Protein 5OVK (pdb70)

Organism: Mycolicibacterium smegmatis (strain ATCC 700084 / mc(2)155) (NCBI:txid246196)

Nearest PDB structures (foldseek):
  5ovk-assembly1_C  TM=1.004E+00  e=2.118E-50  Mycolicibacterium smegmatis MC2 155
  5ovj-assembly1_A  TM=9.998E-01  e=2.330E-46  Mycolicibacterium smegmatis MC2 155
  5ovl-assembly1_C  TM=9.998E-01  e=2.240E-45  Mycolicibacterium smegmatis MC2 155
  5ovl-assembly1_B  TM=1.000E+00  e=1.387E-44  Mycolicibacterium smegmatis MC2 155
  1uzn-assembly1_B-2  TM=9.972E-01  e=1.022E-41  Mycobacterium tuberculosis H37Rv

Solvent-accessible surface area: 30027 Å² total; per-residue (Å²): 128,104,48,19,112,43,88,96,60,50,27,1,0,2,0,2,17,0,26,150,53,40,0,30,14,0,0,87,7,0,40,65,37,36,14,88,12,0,0,5,22,168,46,90,30,47,20,160,86,14,66,20,3,88,6,49,8,48,65,42,75,11,3,42,98,0,7,111,66,0,71,157,102,14,26,37,6,38,0,0,0,9,27,23,40,51,66,67,63,17,105,2,65,181,0,72,62,120,84,0,62,68,0,7,44,20,3,0,2,1,8,3,11,1,0,40,17,1,0,123,12,2,64,154,121,156,36,0,7,0,1,0,9,3,15,9,0,0,12,16,0,30,23,42,20,3,0,40,0,0,0,10,0,0,2,5,0,0,1,3,1,2,0,41,18,8,6,116,5,34,0,8,0,3,2,0,6,11,16,61,10,53,38,131,160,34,127,82,83,81,147,191,102,60,58,31,18,54,85,53,0,6,15,97,82,59,0,54,15,58,25,0,0,1,0,0,3,11,1,1,10,57,7,1,47,2,1,2,2,1,10,0,26,2,3,0,0,4,8,5,0,25,132,94,50,17,114,44,86,99,58,51,25,1,0,1,0,2,20,0,40,171,33,36,0,34,10,0,0,82,6,0,34,63,38,35,17,89,10,0,0,4,23,165,53,90,25,35,20,96,136,27,55,26,2,96,6,50,9,51,66,39,76,11,2,54,101,0,3,107,65,0,36,133,108,17,25,36,3,38,0,0,0,8,24,24,39,56,62,81,74,17,99,2,58,177,3,74,62,120,87,0,61,68,0,6,42,20,3,0,2,1,7,3,10,2,0,34,13,1,0,110,17,2,59,159,116,150,33,0,6,1,1,0,9,4,15,10,0,0,9,16,0,34,22,41,14,3,0,36,0,0,0,11,1,0,2,7,0,0,0,3,1,2,0,35,15,4,6,113,8,33,0,7,0,2,2,0,6,7,15,81,27,98,138,76,78,110,69,0,8,15,95,81,60,0,54,15,62,23,0,1,1,0,0,3,11,1,1,11,56,6,1,46,2,1,2,2,3,10,0,25,2,2,1,0,5,7,6,0,28,125,98,46,18,112,48,89,94,60,51,27,1,0,1,0,2,20,0,30,180,52,51,0,25,12,0,0,86,7,0,36,63,38,36,14,88,10,0,0,4,24,171,53,89,25,35,31,86,148,23,53,24,2,93,6,54,10,49,64,37,74,15,2,59,101,0,6,122,72,0,62,133,106,18,24,20,5,36,0,0,0,8,25,23,41,54,63,74,55,20,95,2,70,176,3,77,61,121,81,0,62,66,0,6,43,19,2,0,2,1,6,2,8,2,0,23,22,0,0,92,10,2,55,161,121,152,32,0,13,0,1,0,10,3,15,9,0,0,8,16,0,28,16,52,14,3,0,37,0,0,0,10,0,0,2,7,0,0,0,3,1,2,0,34,15,5,6,113,10,27,0,5,0,4,2,0,7,10,15,109,34,147,117,116,86,4,6,15,92,80,66,0,54,20,61,24,0,1,1,0,0,3,13,2,4,14,63,8,1,39,1,1,2,2,3,11,0,26,2,4,1,0,6,8,6,0,26,131,88,52,16,105,45,86,95,61,51,27,1,0,1,0,2,18,0,23,150,36,16,0,24,13,0,0,85,5,0,36,62,38,36,13,94,13,0,0,4,23,171,46,87,28,30,32,158,84,24,59,22,1,110,6,52,10,48,60,39,56,9,2,73,150,2,4,100,78,0,39,126,102,16,26,43,5,44,0,0,0,8,26,24,38,46,64,82,68,20,105,2,72,186,2,76,61,119,84,0,61,69,0,6,44,18,3,0,2,1,8,2,11,2,0,43,52,2,0,128,33,2,50,166,141,150,30,0,12,1,1,0,8,4,13,9,0,0,9,14,0,36,22,48,14,3,0,30,0,0,0,10,1,0,2,5,0,0,0,3,2,2,0,36,18,4,6,113,10,27,0,5,0,3,2,0,6,9,13,85,2,60,78,123,143,124,103,71,5,4,15,80,83,54,0,44,0,52,24,0,1,1,0,0,3,11,1,2,12,59,8,1,40,2,1,2,1,2,10,0,26,1,4,0,0,3,8,5,0,26

Foldseek 3Di:
DDDDFPDWDAFLEEQEVLQDFLNVLLQVLSVVVPHQYEYEDQPPDHDPVHHYAHAQLLDLVRLLVRQVVSCVVHRGGAEYEYPFFDADFAAPVPQDPVRQVVRQSGQAVSLVSNVVSSVVVCLVVLGHEREHEAALCLQQPDGRGPRNNVRRVNLLVVQQVCCVVRLVSQYAYEYEHEYAEDDPVLVPDDVVVNQVSLVLALQSDHHYSNLSSVVSSCSVTPNNSPPHSYYHYRYNCNNPDD/DDDDFDDWDAFLEEQEVCAAQLNVLLQVLSVVVPHQYEYEDQPPAHPDPHHYAHAQLLDLVRLLVRQVVSCVVPRGGAEYELEWFDADFAAPVPDDPVRLVVRLSRQAVSLVSNVVSSVVCCLVVLGHEREYEAALCLQQPDGRGPRRNVRRVNLLVVQQVCCVVRLVSHHAYEYEHEYAEVSPLVLALQSDHHYSNLSSVVSSCSVTPNNSPPHSYYHYHYNCNNPDD/DDDDFDDWDAFLEEQEVCADFLNVLLQVLSVVSPHQYEYEDQPPFHPDPHHYAHAQLLDLVRLLVRQVVSCVVPRGGAEYELPFFDADFAAPVPQDPCRLVVRLSGQAVSLVSNVVSSCVVCLVVLGHEREYEAALCLQQPDRRGPSNNVRRVNLLVVQQVCCVPRLVSHYAYEYEHEYAEPDPLALQGDHHYSNLSSVVSSCSVTPNNSPPHSYYHYHYNCNNPDD/DDPDFPDWDAFLEEQEVCQDFLNVLLQVLSVVSPHQYEYEDCPPDHPPVHHYQHAQLLDLVRLLVRQVVSCVVHRGGAEYEYPFFDADFAAPVPQDPVRLVVRLSGLAVSLVSNCVSRVPVCLVVLGHEREYEAALCLQQPDGRGPRRNVRRVNLLVVQQVCCVVRLVSQYAYEYEHEYAEDRPDAVLAQQGDHHYSNLSSVVSSCSVTPNNSPPHSYYHYHYNCNNPDD

CATH classification: 3.40.50.720

B-factor: mean 21.88, std 10.19, range [10.42, 88.3]

GO terms:
  GO:0018454 acetoacetyl-CoA reductase activity (F, EXP)

InterPro domains:
  IPR002347 Short-chain dehydrogenase/reductase SDR [PF13561] (32-251)
  IPR002347 Short-chain dehydrogenase/reductase SDR [PR00080] (88-99)
  IPR002347 Short-chain dehydrogenase/reductase SDR [PR00080] (141-149)
  IPR002347 Short-chain dehydrogenase/reductase SDR [PR00080] (161-180)
  IPR002347 Short-chain dehydrogenase/reductase SDR [PR00081] (25-42)
  IPR002347 Short-chain dehydrogenase/reductase SDR [PR00081] (88-99)
  IPR002347 Short-chain dehydrogenase/reductase SDR [PR00081] (135-151)
  IPR002347 Short-chain dehydrogenase/reductase SDR [PR00081] (161-180)
  IPR002347 Short-chain dehydrogenase/reductase SDR [PR00081] (182-199)
  IPR002347 Short-chain dehydrogenase/reductase SDR [PR00081] (215-235)
  IPR020904 Short-chain dehydrogenase/reductase, conserved site [PS00061] (148-176)
  IPR036291 NAD(P)-binding domain superfamily [SSF51735] (24-253)
  IPR050259 Short-chain dehydrogenases/reductases [PTHR42879] (23-252)
  IPR053419 Mycobacterial FAS-II 3-oxoacyl-ACP reductase [NF040605] (23-255)
  IPR057326 Ketoreductase domain [SM00822] (24-197)

Secondary structure (DSSP, 8-state):
---SSPPP---EEEEET-SSHHHHHHHHHHHHHT-EEEEEESSS---TTSEEEE--TT-HHHHHHHHHHHHHHHSS-SEEEE---------GGG--HHHHHHHHIIIIIHHHHHHHHHHHHHHHHT-EEEEEE--HHHHH--TT-HHHHHHHHHHHHHHHHHHHHHGGGTEEEEEEEE-SB--HHHHHS-HHHHHHHHTT-TT-S-B-HHHHHHHHHHHHSTT-TT--S-EEEESTTTT---/---SSPPP---EEEEET-SSHHHHHHHHHHHHHT-EEEEEESSS--STT-EEEE--TT-HHHHHHHHHHHHHHHSS-SEEEE-------B-GGG--HHHHHHHIIIIIIHHHHHHHHHHHHHHHHT-EEEEEE--THHHH--TTBHHHHHHHHHHHHHHHHHHHHHGGGTEEEEEEEE-SB---GGG-TT-S-B-HHHHHHHHHHHHSTT-TT--S-EEEESTTTT---/---SSPPP---EEEEET-SSHHHHHHHHHHHHHT-EEEEEESSS---TT-EEEE--TT-HHHHHHHHHHHHHHHSS-SEEEE-------B-GGG--HHHHHHHIIIIIIHHHHHHHHHHHHHHHHT-EEEEEE--THHHH--TTBHHHHHHHHHHHHHHHHHHHHHGGGTEEEEEEEE-SB--TT-TTSS-B-HHHHHHHHHHHTSTT-TT--S-EEEESTTTT---/---SSPPP---EEEEET-SSHHHHHHHHHHHHHT-EEEEEESSS---TTSEEEE--TT-HHHHHHHHHHHHHHHSS-SEEEE---------GGG--HHHHHHHIIIIIIHHHHHHHHHHHHHHHHT-EEEEEE--HHHHH--TT-HHHHHHHHHHHHHHHHHHHHHGGGTEEEEEEEE-SBGGG--TT-TTSS-B-HHHHHHHHHHHTSTT-TT--S-EEEESTTTT---

Radius of gyration: 26.43 Å; Cα contacts (8 Å, |Δi|>4): 2703; chains: 4; bounding box: 52×71×69 Å

Structure (mmCIF, N/CA/C/O backbone):
data_5OVK
#
_entry.id   5OVK
#
_cell.length_a   59.190
_cell.length_b   69.350
_cell.length_c   106.940
_cell.angle_alpha   90.00
_cell.angle_beta   91.85
_cell.angle_gamma   90.00
#
_symmetry.space_group_name_H-M   'P 1 21 1'
#
loop_
_entity.id
_entity.type
_entity.pdbx_description
1 polymer '3-oxoacyl-[acyl-carrier-protein] reductase FabG'
2 non-polymer 'NADPH DIHYDRO-NICOTINAMIDE-ADENINE-DINUCLEOTIDE PHOSPHATE'
3 water water
#
loop_
_atom_site.group_PDB
_atom_site.id
_atom_site.type_symbol
_atom_site.label_atom_id
_atom_site.label_alt_id
_atom_site.label_comp_id
_atom_site.label_asym_id
_atom_site.label_entity_id
_atom_site.label_seq_id
_atom_site.pdbx_PDB_ins_code
_atom_site.Cartn_x
_atom_site.Cartn_y
_atom_site.Cartn_z
_atom_site.occupancy
_atom_site.B_iso_or_equiv
_atom_site.auth_seq_id
_atom_site.auth_comp_id
_atom_site.auth_asym_id
_atom_site.auth_atom_id
_atom_site.pdbx_PDB_model_num
ATOM 1 N N . ALA A 1 15 ? -3.953 4.141 37.959 1.00 52.74 14 ALA A N 1
ATOM 2 C CA . ALA A 1 15 ? -2.749 4.625 37.289 1.00 50.29 14 ALA A CA 1
ATOM 3 C C . ALA A 1 15 ? -1.564 3.701 37.552 1.00 47.54 14 ALA A C 1
ATOM 4 O O . ALA A 1 15 ? -1.265 3.374 38.700 1.00 48.26 14 ALA A O 1
ATOM 6 N N . THR A 1 16 ? -0.889 3.273 36.489 1.00 43.69 15 THR A N 1
ATOM 7 C CA . THR A 1 16 ? 0.292 2.442 36.664 1.00 40.82 15 THR A CA 1
ATOM 8 C C . THR A 1 16 ? 1.447 3.290 37.186 1.00 36.14 15 THR A C 1
ATOM 9 O O . THR A 1 16 ? 1.627 4.442 36.781 1.00 35.04 15 THR A O 1
ATOM 13 N N . ALA A 1 17 ? 2.224 2.715 38.107 1.00 32.26 16 ALA A N 1
ATOM 14 C CA . ALA A 1 17 ? 3.305 3.455 38.749 1.00 29.68 16 ALA A CA 1
ATOM 15 C C . ALA A 1 17 ? 4.537 3.561 37.860 1.00 26.18 16 ALA A C 1
ATOM 16 O O . ALA A 1 17 ? 5.201 4.604 37.836 1.00 26.20 16 ALA A O 1
ATOM 18 N N . GLY A 1 18 ? 4.862 2.502 37.126 1.00 22.66 17 GLY A N 1
ATOM 19 C CA . GLY A 1 18 ? 6.127 2.406 36.433 1.00 21.40 17 GLY A CA 1
ATOM 20 C C . GLY A 1 18 ? 6.078 2.902 35.001 1.00 22.06 17 GLY A C 1
ATOM 21 O O . GLY A 1 18 ? 5.115 3.525 34.548 1.00 22.27 17 GLY A O 1
ATOM 22 N N . ARG A 1 19 ? 7.153 2.613 34.281 1.00 20.95 18 ARG A N 1
ATOM 23 C CA . ARG A 1 19 ? 7.247 3.010 32.889 1.00 20.48 18 ARG A CA 1
ATOM 24 C C . ARG A 1 19 ? 6.021 2.498 32.132 1.00 19.82 18 ARG A C 1
ATOM 25 O O . ARG A 1 19 ? 5.666 1.316 32.265 1.00 20.31 18 ARG A O 1
ATOM 33 N N . PRO A 1 20 ? 5.327 3.352 31.381 1.00 18.43 19 PRO A N 1
ATOM 34 C CA . PRO A 1 20 ? 4.139 2.896 30.649 1.00 18.79 19 PRO A CA 1
ATOM 35 C C . PRO A 1 20 ? 4.468 1.743 29.718 1.00 17.29 19 PRO A C 1
ATOM 36 O O . PRO A 1 20 ? 5.590 1.612 29.225 1.00 19.34 19 PRO A O 1
ATOM 40 N N . ALA A 1 21 ? 3.460 0.904 29.470 1.00 17.60 20 ALA A N 1
ATOM 41 C CA . ALA A 1 21 ? 3.631 -0.222 28.558 1.00 16.52 20 ALA A CA 1
ATOM 42 C C . ALA A 1 21 ? 4.167 0.249 27.215 1.00 15.85 20 ALA A C 1
ATOM 43 O O . ALA A 1 21 ? 3.660 1.207 26.619 1.00 16.38 20 ALA A O 1
ATOM 45 N N . PHE A 1 22 ? 5.201 -0.435 26.735 1.00 16.66 21 PHE A N 1
ATOM 46 C CA . PHE A 1 22 ? 5.818 -0.045 25.478 1.00 15.90 21 PHE A CA 1
ATOM 47 C C . PHE A 1 22 ? 4.883 -0.285 24.294 1.00 16.82 21 PHE A C 1
ATOM 48 O O . PHE A 1 22 ? 4.212 -1.321 24.209 1.00 17.24 21 PHE A O 1
ATOM 56 N N . VAL A 1 23 ? 4.862 0.675 23.366 1.00 18.02 22 VAL A N 1
ATOM 57 C CA . VAL A 1 23 ? 4.159 0.556 22.091 1.00 17.67 22 VAL A CA 1
ATOM 58 C C . VAL A 1 23 ? 5.187 0.660 20.972 1.00 16.94 22 VAL A C 1
ATOM 59 O O . VAL A 1 23 ? 5.941 1.636 20.911 1.00 19.23 22 VAL A O 1
ATOM 63 N N . SER A 1 24 ? 5.201 -0.328 20.078 1.00 15.64 23 SER A N 1
ATOM 64 C CA . SER A 1 24 ? 6.158 -0.352 18.973 1.00 15.08 23 SER A CA 1
ATOM 65 C C . SER A 1 24 ? 5.678 0.575 17.864 1.00 16.38 23 SER A C 1
ATOM 66 O O . SER A 1 24 ? 4.665 0.304 17.214 1.00 19.38 23 SER A O 1
ATOM 69 N N . ARG A 1 25 ? 6.404 1.669 17.641 1.00 15.46 24 ARG A N 1
ATOM 70 C CA . ARG A 1 25 ? 6.002 2.665 16.663 1.00 15.66 24 ARG A CA 1
ATOM 71 C C . ARG A 1 25 ? 6.728 2.461 15.339 1.00 16.86 24 ARG A C 1
ATOM 72 O O . ARG A 1 25 ? 7.869 1.993 15.297 1.00 16.62 24 ARG A O 1
ATOM 80 N N . SER A 1 26 ? 6.064 2.848 14.256 1.00 16.01 25 SER A N 1
ATOM 81 C CA . SER A 1 26 ? 6.729 2.960 12.967 1.00 15.93 25 SER A CA 1
ATOM 82 C C . SER A 1 26 ? 7.552 4.242 12.958 1.00 16.87 25 SER A C 1
ATOM 83 O O . SER A 1 26 ? 6.994 5.340 13.039 1.00 14.56 25 SER A O 1
ATOM 86 N N . VAL A 1 27 ? 8.876 4.097 12.869 1.00 15.06 26 VAL A N 1
ATOM 87 C CA . VAL A 1 27 ? 9.822 5.201 12.961 1.00 14.81 26 VAL A CA 1
ATOM 88 C C . VAL A 1 27 ? 10.514 5.380 11.620 1.00 13.67 26 VAL A C 1
ATOM 89 O O . VAL A 1 27 ? 10.897 4.398 10.975 1.00 17.22 26 VAL A O 1
ATOM 93 N N . LEU A 1 28 ? 10.715 6.635 11.222 1.00 14.12 27 LEU A N 1
ATOM 94 C CA . LEU A 1 28 ? 11.606 6.974 10.113 1.00 16.38 27 LEU A CA 1
ATOM 95 C C . LEU A 1 28 ? 12.631 7.979 10.616 1.00 14.30 27 LEU A C 1
ATOM 96 O O . LEU A 1 28 ? 12.258 9.052 11.108 1.00 14.80 27 LEU A O 1
ATOM 101 N N . VAL A 1 29 ? 13.916 7.653 10.467 1.00 14.23 28 VAL A N 1
ATOM 102 C CA . VAL A 1 29 ? 15.009 8.561 10.810 1.00 13.54 28 VAL A CA 1
ATOM 103 C C . VAL A 1 29 ? 15.640 9.034 9.506 1.00 14.01 28 VAL A C 1
ATOM 104 O O . VAL A 1 29 ? 16.326 8.258 8.826 1.00 15.26 28 VAL A O 1
ATOM 108 N N . THR A 1 30 ? 15.411 10.296 9.138 1.00 13.94 29 THR A N 1
ATOM 109 C CA . THR A 1 30 ? 16.139 10.849 8.005 1.00 13.49 29 THR A CA 1
ATOM 110 C C . THR A 1 30 ? 17.577 11.117 8.423 1.00 16.01 29 THR A C 1
ATOM 111 O O . THR A 1 30 ? 17.856 11.478 9.568 1.00 17.78 29 THR A O 1
ATOM 115 N N . GLY A 1 31 ? 18.500 10.941 7.488 1.00 17.12 30 GLY A N 1
ATOM 116 C CA . GLY A 1 31 ? 19.894 10.955 7.885 1.00 19.51 30 GLY A CA 1
ATOM 117 C C . GLY A 1 31 ? 20.211 9.876 8.894 1.00 20.86 30 GLY A C 1
ATOM 118 O O . GLY A 1 31 ? 21.080 10.063 9.753 1.00 21.92 30 GLY A O 1
ATOM 119 N N . GLY A 1 32 ? 19.513 8.748 8.824 1.00 17.38 31 GLY A N 1
ATOM 120 C CA . GLY A 1 32 ? 19.658 7.688 9.797 1.00 16.85 31 GLY A CA 1
ATOM 121 C C . GLY A 1 32 ? 20.629 6.604 9.390 1.00 20.12 31 GLY A C 1
ATOM 122 O O . GLY A 1 32 ? 20.740 5.593 10.097 1.00 19.52 31 GLY A O 1
ATOM 123 N N . ASN A 1 33 ? 21.329 6.772 8.272 1.00 19.70 32 ASN A N 1
ATOM 124 C CA . ASN A 1 33 ? 22.179 5.721 7.730 1.00 18.61 32 ASN A CA 1
ATOM 125 C C . ASN A 1 33 ? 23.626 5.798 8.201 1.00 19.86 32 ASN A C 1
ATOM 126 O O . ASN A 1 33 ? 24.384 4.853 7.966 1.00 24.54 32 ASN A O 1
ATOM 131 N N . ARG A 1 34 ? 24.029 6.878 8.867 1.00 18.20 33 ARG A N 1
ATOM 132 C CA . ARG A 1 34 ? 25.390 6.970 9.374 1.00 20.77 33 ARG A CA 1
ATOM 133 C C . ARG A 1 34 ? 25.436 7.935 10.551 1.00 22.22 33 ARG A C 1
ATOM 134 O O . ARG A 1 34 ? 24.501 8.706 10.784 1.00 19.73 33 ARG A O 1
ATOM 142 N N . GLY A 1 35 ? 26.526 7.848 11.316 1.00 21.07 34 GLY A N 1
ATOM 143 C CA . GLY A 1 35 ? 26.834 8.852 12.323 1.00 21.44 34 GLY A CA 1
ATOM 144 C C . GLY A 1 35 ? 25.810 8.928 13.441 1.00 17.94 34 GLY A C 1
ATOM 145 O O . GLY A 1 35 ? 25.312 7.911 13.938 1.00 19.74 34 GLY A O 1
ATOM 146 N N . ILE A 1 36 ? 25.495 10.164 13.846 1.00 19.48 35 ILE A N 1
ATOM 147 C CA . ILE A 1 36 ? 24.558 10.378 14.948 1.00 17.35 35 ILE A CA 1
ATOM 148 C C . ILE A 1 36 ? 23.183 9.814 14.609 1.00 19.13 35 ILE A C 1
ATOM 149 O O . ILE A 1 36 ? 22.524 9.194 15.454 1.00 16.84 35 ILE A O 1
ATOM 154 N N . GLY A 1 37 ? 22.729 10.014 13.368 1.00 17.51 36 GLY A N 1
ATOM 155 C CA . GLY A 1 37 ? 21.436 9.486 12.971 1.00 16.11 36 GLY A CA 1
ATOM 156 C C . GLY A 1 37 ? 21.368 7.974 13.043 1.00 12.83 36 GLY A C 1
ATOM 157 O O . GLY A 1 37 ? 20.322 7.413 13.398 1.00 14.76 36 GLY A O 1
ATOM 158 N N . LEU A 1 38 ? 22.475 7.302 12.729 1.00 14.51 37 LEU A N 1
ATOM 159 C CA . LEU A 1 38 ? 22.526 5.852 12.865 1.00 14.54 37 LEU A CA 1
ATOM 160 C C . LEU A 1 38 ? 22.437 5.438 14.329 1.00 17.05 37 LEU A C 1
ATOM 161 O O . LEU A 1 38 ? 21.775 4.446 14.664 1.00 16.34 37 LEU A O 1
ATOM 166 N N . ALA A 1 39 ? 23.102 6.181 15.217 1.00 15.66 38 ALA A N 1
ATOM 167 C CA . ALA A 1 39 ? 22.967 5.888 16.639 1.00 15.70 38 ALA A CA 1
ATOM 168 C C . ALA A 1 39 ? 21.530 6.091 17.100 1.00 15.23 38 ALA A C 1
ATOM 169 O O . ALA A 1 39 ? 21.008 5.294 17.884 1.00 14.13 38 ALA A O 1
ATOM 171 N N . ILE A 1 40 ? 20.879 7.161 16.637 1.00 13.38 39 ILE A N 1
ATOM 172 C CA . ILE A 1 40 ? 19.464 7.365 16.945 1.00 14.22 39 ILE A CA 1
ATOM 173 C C . ILE A 1 40 ? 18.641 6.175 16.471 1.00 14.83 39 ILE A C 1
ATOM 174 O O . ILE A 1 40 ? 17.840 5.602 17.224 1.00 15.71 39 ILE A O 1
ATOM 179 N N . ALA A 1 41 ? 18.829 5.780 15.211 1.00 14.63 40 ALA A N 1
ATOM 180 C CA . ALA A 1 41 ? 18.039 4.683 14.666 1.00 13.05 40 ALA A CA 1
ATOM 181 C C . ALA A 1 41 ? 18.275 3.389 15.436 1.00 13.98 40 ALA A C 1
ATOM 182 O O . ALA A 1 41 ? 17.319 2.674 15.754 1.00 14.25 40 ALA A O 1
ATOM 184 N N . ARG A 1 42 ? 19.541 3.080 15.748 1.00 13.28 41 ARG A N 1
ATOM 185 C CA . ARG A 1 42 ? 19.847 1.858 16.479 1.00 13.82 41 ARG A CA 1
ATOM 186 C C . ARG A 1 42 ? 19.279 1.885 17.888 1.00 14.37 41 ARG A C 1
ATOM 187 O O . ARG A 1 42 ? 18.852 0.844 18.396 1.00 16.63 41 ARG A O 1
ATOM 195 N N . ARG A 1 43 ? 19.256 3.051 18.529 1.00 14.32 42 ARG A N 1
ATOM 196 C CA . ARG A 1 43 ? 18.648 3.122 19.851 1.00 13.50 42 ARG A CA 1
ATOM 197 C C . ARG A 1 43 ? 17.154 2.845 19.769 1.00 13.37 42 ARG A C 1
ATOM 198 O O . ARG A 1 43 ? 16.621 2.057 20.554 1.00 14.02 42 ARG A O 1
ATOM 206 N N . LEU A 1 44 ? 16.466 3.465 18.807 1.00 14.44 43 LEU A N 1
ATOM 207 C CA . LEU A 1 44 ? 15.022 3.274 18.693 1.00 13.06 43 LEU A CA 1
ATOM 208 C C . LEU A 1 44 ? 14.678 1.832 18.345 1.00 15.21 43 LEU A C 1
ATOM 209 O O . LEU A 1 44 ? 13.663 1.304 18.809 1.00 14.26 43 LEU A O 1
ATOM 214 N N . ALA A 1 45 ? 15.510 1.180 17.526 1.00 15.66 44 ALA A N 1
ATOM 215 C CA . ALA A 1 45 ? 15.302 -0.235 17.230 1.00 14.23 44 ALA A CA 1
ATOM 216 C C . ALA A 1 45 ? 15.505 -1.089 18.476 1.00 14.23 44 ALA A C 1
ATOM 217 O O . ALA A 1 45 ? 14.711 -2.000 18.751 1.00 16.18 44 ALA A O 1
ATOM 219 N N . ALA A 1 46 ? 16.570 -0.812 19.237 1.00 13.75 45 ALA A N 1
ATOM 220 C CA . ALA A 1 46 ? 16.796 -1.540 20.481 1.00 15.25 45 ALA A CA 1
ATOM 221 C C . ALA A 1 46 ? 15.655 -1.316 21.467 1.00 14.80 45 ALA A C 1
ATOM 222 O O . ALA A 1 46 ? 15.316 -2.223 22.238 1.00 17.37 45 ALA A O 1
ATOM 224 N N . ASP A 1 47 ? 15.031 -0.131 21.427 1.00 14.00 46 ASP A N 1
ATOM 225 C CA . ASP A 1 47 ? 13.867 0.158 22.264 1.00 16.10 46 ASP A CA 1
ATOM 226 C C . ASP A 1 47 ? 12.679 -0.734 21.930 1.00 16.16 46 ASP A C 1
ATOM 227 O O . ASP A 1 47 ? 11.792 -0.903 22.779 1.00 18.61 46 ASP A O 1
ATOM 232 N N . GLY A 1 48 ? 12.627 -1.283 20.718 1.00 14.38 47 GLY A N 1
ATOM 233 C CA . GLY A 1 48 ? 11.509 -2.100 20.276 1.00 14.54 47 GLY A CA 1
ATOM 234 C C . GLY A 1 48 ? 10.697 -1.519 19.132 1.00 13.34 47 GLY A C 1
ATOM 235 O O . GLY A 1 48 ? 9.697 -2.131 18.739 1.00 16.66 47 GLY A O 1
ATOM 236 N N . HIS A 1 49 ? 11.057 -0.359 18.590 1.00 12.94 48 HIS A N 1
ATOM 237 C CA . HIS A 1 49 ? 10.306 0.232 17.500 1.00 15.28 48 HIS A CA 1
ATOM 238 C C . HIS A 1 49 ? 10.667 -0.443 16.178 1.00 15.39 48 HIS A C 1
ATOM 239 O O . HIS A 1 49 ? 11.664 -1.162 16.067 1.00 16.75 48 HIS A O 1
ATOM 246 N N . LYS A 1 50 ? 9.825 -0.209 15.170 1.00 13.77 49 LYS A N 1
ATOM 247 C CA . LYS A 1 50 ? 10.107 -0.629 13.804 1.00 14.69 49 LYS A CA 1
ATOM 248 C C . LYS A 1 50 ? 10.770 0.564 13.132 1.00 16.07 49 LYS A C 1
ATOM 249 O O . LYS A 1 50 ? 10.134 1.602 12.933 1.00 18.14 49 LYS A O 1
ATOM 255 N N . VAL A 1 51 ? 12.052 0.443 12.806 1.00 15.69 50 VAL A N 1
ATOM 256 C CA . VAL A 1 51 ? 12.852 1.611 12.449 1.00 15.01 50 VAL A CA 1
ATOM 257 C C . VAL A 1 51 ? 13.273 1.528 10.989 1.00 15.41 50 VAL A C 1
ATOM 258 O O . VAL A 1 51 ? 13.869 0.531 10.559 1.00 17.88 50 VAL A O 1
ATOM 262 N N . ALA A 1 52 ? 12.950 2.575 10.235 1.00 14.57 51 ALA A N 1
ATOM 263 C CA . ALA A 1 52 ? 13.424 2.764 8.876 1.00 15.24 51 ALA A CA 1
ATOM 264 C C . ALA A 1 52 ? 14.329 3.988 8.843 1.00 15.89 51 ALA A C 1
ATOM 265 O O . ALA A 1 52 ? 14.152 4.925 9.629 1.00 14.73 51 ALA A O 1
ATOM 267 N N . VAL A 1 53 ? 15.311 3.971 7.939 1.00 15.51 52 VAL A N 1
ATOM 268 C CA . VAL A 1 53 ? 16.223 5.097 7.760 1.00 15.11 52 VAL A CA 1
ATOM 269 C C . VAL A 1 53 ? 16.278 5.476 6.288 1.00 16.92 52 VAL A C 1
ATOM 270 O O . VAL A 1 53 ? 16.046 4.646 5.403 1.00 17.86 52 VAL A O 1
ATOM 274 N N . THR A 1 54 ? 16.580 6.743 6.027 1.00 15.77 53 THR A N 1
ATOM 275 C CA . THR A 1 54 ? 16.831 7.170 4.661 1.00 16.66 53 THR A CA 1
ATOM 276 C C . THR A 1 54 ? 18.305 6.988 4.332 1.00 20.38 53 THR A C 1
ATOM 277 O O . THR A 1 54 ? 19.162 6.907 5.214 1.00 21.67 53 THR A O 1
ATOM 281 N N . HIS A 1 55 ? 18.587 6.923 3.039 1.00 20.36 54 HIS A N 1
ATOM 282 C CA . HIS A 1 55 ? 19.941 7.031 2.515 1.00 22.50 54 HIS A CA 1
ATOM 283 C C . HIS A 1 55 ? 19.830 7.642 1.129 1.00 23.70 54 HIS A C 1
ATOM 284 O O . HIS A 1 55 ? 18.745 7.727 0.557 1.00 24.13 54 HIS A O 1
ATOM 291 N N . ARG A 1 56 ? 20.962 8.060 0.573 1.00 24.68 55 ARG A N 1
ATOM 292 C CA . ARG A 1 56 ? 20.954 8.694 -0.738 1.00 27.43 55 ARG A CA 1
ATOM 293 C C . ARG A 1 56 ? 21.633 7.849 -1.812 1.00 29.59 55 ARG A C 1
ATOM 294 O O . ARG A 1 56 ? 22.194 8.385 -2.769 1.00 32.11 55 ARG A O 1
ATOM 302 N N . GLY A 1 57 ? 21.573 6.527 -1.677 1.00 27.98 56 GLY A N 1
ATOM 303 C CA . GLY A 1 57 ? 22.095 5.611 -2.673 1.00 31.03 56 GLY A CA 1
ATOM 304 C C . GLY A 1 57 ? 23.176 4.681 -2.166 1.00 27.64 56 GLY A C 1
ATOM 305 O O . GLY A 1 57 ? 23.431 3.649 -2.802 1.00 29.18 56 GLY A O 1
ATOM 306 N N . SER A 1 58 ? 23.831 5.009 -1.051 1.00 27.73 57 SER A N 1
ATOM 307 C CA . SER A 1 58 ? 24.877 4.130 -0.542 1.00 29.66 57 SER A CA 1
ATOM 308 C C . SER A 1 58 ? 24.320 2.896 0.153 1.00 32.95 57 SER A C 1
ATOM 309 O O . SER A 1 58 ? 25.081 1.959 0.413 1.00 33.98 57 SER A O 1
ATOM 312 N N . GLY A 1 59 ? 23.034 2.873 0.464 1.00 32.43 58 GLY A N 1
ATOM 313 C CA . GLY A 1 59 ? 22.390 1.653 0.894 1.00 32.41 58 GLY A CA 1
ATOM 314 C C . GLY A 1 59 ? 21.978 1.700 2.359 1.00 31.31 58 GLY A C 1
ATOM 315 O O . GLY A 1 59 ? 22.453 2.516 3.153 1.00 29.32 58 GLY A O 1
ATOM 316 N N . ALA A 1 60 ? 21.083 0.796 2.707 1.00 32.15 59 ALA A N 1
ATOM 317 C CA . ALA A 1 60 ? 20.631 0.686 4.077 1.00 27.90 59 ALA A CA 1
ATOM 318 C C . ALA A 1 60 ? 21.713 0.023 4.929 1.00 26.19 59 ALA A C 1
ATOM 319 O O . ALA A 1 60 ? 22.505 -0.774 4.428 1.00 24.06 59 ALA A O 1
ATOM 321 N N . PRO A 1 61 ? 21.780 0.344 6.218 1.00 24.65 60 PRO A N 1
ATOM 322 C CA . PRO A 1 61 ? 22.641 -0.438 7.111 1.00 26.13 60 PRO A CA 1
ATOM 323 C C . PRO A 1 61 ? 22.133 -1.871 7.160 1.00 24.02 60 PRO A C 1
ATOM 324 O O . PRO A 1 61 ? 20.949 -2.130 6.932 1.00 25.02 60 PRO A O 1
ATOM 328 N N . ASP A 1 62 ? 23.044 -2.810 7.440 1.00 24.76 61 ASP A N 1
ATOM 329 C CA . ASP A 1 62 ? 22.664 -4.222 7.423 1.00 24.12 61 ASP A CA 1
ATOM 330 C C . ASP A 1 62 ? 21.504 -4.512 8.364 1.00 23.50 61 ASP A C 1
ATOM 331 O O . ASP A 1 62 ? 20.684 -5.393 8.083 1.00 22.85 61 ASP A O 1
ATOM 336 N N . ASP A 1 63 ? 21.418 -3.791 9.477 1.00 20.96 62 ASP A N 1
ATOM 337 C CA . ASP A 1 63 ? 20.459 -4.102 10.522 1.00 20.20 62 ASP A CA 1
ATOM 338 C C . ASP A 1 63 ? 19.169 -3.296 10.450 1.00 21.25 62 ASP A C 1
ATOM 339 O O . ASP A 1 63 ? 18.296 -3.490 11.295 1.00 18.96 62 ASP A O 1
ATOM 344 N N . LEU A 1 64 ? 19.011 -2.409 9.464 1.00 21.29 63 LEU A N 1
ATOM 345 C CA . LEU A 1 64 ? 17.881 -1.492 9.443 1.00 19.28 63 LEU A CA 1
ATOM 346 C C . LEU A 1 64 ? 17.284 -1.398 8.045 1.00 18.12 63 LEU A C 1
ATOM 347 O O . LEU A 1 64 ? 18.018 -1.353 7.055 1.00 24.95 63 LEU A O 1
ATOM 352 N N . PHE A 1 65 ? 15.953 -1.362 7.972 1.00 21.38 64 PHE A N 1
ATOM 353 C CA . PHE A 1 65 ? 15.275 -1.127 6.700 1.00 20.58 64 PHE A CA 1
ATOM 354 C C . PHE A 1 65 ? 15.595 0.272 6.191 1.00 19.89 64 PHE A C 1
ATOM 355 O O . PHE A 1 65 ? 15.520 1.248 6.939 1.00 18.44 64 PHE A O 1
ATOM 363 N N . GLY A 1 66 ? 15.946 0.376 4.915 1.00 21.29 65 GLY A N 1
ATOM 364 C CA . GLY A 1 66 ? 16.332 1.648 4.340 1.00 21.37 65 GLY A CA 1
ATOM 365 C C . GLY A 1 66 ? 15.524 1.987 3.105 1.00 21.00 65 GLY A C 1
ATOM 366 O O . GLY A 1 66 ? 15.088 1.110 2.358 1.00 23.06 65 GLY A O 1
ATOM 367 N N . VAL A 1 67 ? 15.329 3.287 2.908 1.00 20.56 66 VAL A N 1
ATOM 368 C CA . VAL A 1 67 ? 14.650 3.826 1.738 1.00 20.19 66 VAL A CA 1
ATOM 369 C C . VAL A 1 67 ? 15.499 4.961 1.188 1.00 21.71 66 VAL A C 1
ATOM 370 O O . VAL A 1 67 ? 15.957 5.824 1.947 1.00 21.41 66 VAL A O 1
ATOM 374 N N . GLN A 1 68 ? 15.712 4.968 -0.126 1.00 23.71 67 GLN A N 1
ATOM 375 C CA . GLN A 1 68 ? 16.476 6.051 -0.728 1.00 23.97 67 GLN A CA 1
ATOM 376 C C . GLN A 1 68 ? 15.637 7.324 -0.755 1.00 23.68 67 GLN A C 1
ATOM 377 O O . GLN A 1 68 ? 14.509 7.328 -1.259 1.00 27.49 67 GLN A O 1
ATOM 383 N N . CYS A 1 69 ? 16.181 8.408 -0.205 1.00 21.97 68 CYS A N 1
ATOM 384 C CA . CYS A 1 69 ? 15.410 9.643 -0.117 1.00 20.56 68 CYS A CA 1
ATOM 385 C C . CYS A 1 69 ? 16.355 10.816 0.064 1.00 23.32 68 CYS A C 1
ATOM 386 O O . CYS A 1 69 ? 17.112 10.855 1.038 1.00 25.73 68 CYS A O 1
ATOM 389 N N . ASP A 1 70 ? 16.287 11.780 -0.851 1.00 20.85 69 ASP A N 1
ATOM 390 C CA . ASP A 1 70 ? 16.944 13.071 -0.703 1.00 19.92 69 ASP A CA 1
ATOM 391 C C . ASP A 1 70 ? 15.893 14.057 -0.208 1.00 20.71 69 ASP A C 1
ATOM 392 O O . ASP A 1 70 ? 14.904 14.314 -0.907 1.00 20.17 69 ASP A O 1
ATOM 397 N N . VAL A 1 71 ? 16.111 14.616 0.990 1.00 19.02 70 VAL A N 1
ATOM 398 C CA . VAL A 1 71 ? 15.090 15.451 1.630 1.00 17.91 70 VAL A CA 1
ATOM 399 C C . VAL A 1 71 ? 14.932 16.814 0.981 1.00 17.74 70 VAL A C 1
ATOM 400 O O . VAL A 1 71 ? 14.078 17.597 1.422 1.00 19.08 70 VAL A O 1
ATOM 404 N N . THR A 1 72 ? 15.725 17.132 -0.043 1.00 18.13 71 THR A N 1
ATOM 405 C CA . THR A 1 72 ? 15.494 18.329 -0.843 1.00 19.09 71 THR A CA 1
ATOM 406 C C . THR A 1 72 ? 14.511 18.095 -1.979 1.00 21.41 71 THR A C 1
ATOM 407 O O . THR A 1 72 ? 14.174 19.044 -2.693 1.00 23.73 71 THR A O 1
ATOM 411 N N . ASP A 1 73 ? 14.029 16.864 -2.144 1.00 21.06 72 ASP A N 1
ATOM 412 C CA . ASP A 1 73 ? 13.173 16.479 -3.261 1.00 22.36 72 ASP A CA 1
ATOM 413 C C . ASP A 1 73 ? 11.836 16.029 -2.680 1.00 24.20 72 ASP A C 1
ATOM 414 O O . ASP A 1 73 ? 11.735 14.931 -2.118 1.00 24.22 72 ASP A O 1
ATOM 419 N N . SER A 1 74 ? 10.811 16.880 -2.819 1.00 24.46 73 SER A N 1
ATOM 420 C CA . SER A 1 74 ? 9.497 16.580 -2.255 1.00 24.78 73 SER A CA 1
ATOM 421 C C . SER A 1 74 ? 8.922 15.286 -2.820 1.00 27.00 73 SER A C 1
ATOM 422 O O . SER A 1 74 ? 8.237 14.542 -2.106 1.00 26.48 73 SER A O 1
ATOM 425 N N . ALA A 1 75 ? 9.180 15.005 -4.099 1.00 25.68 74 ALA A N 1
ATOM 426 C CA . ALA A 1 75 ? 8.684 13.768 -4.698 1.00 28.96 74 ALA A CA 1
ATOM 427 C C . ALA A 1 75 ? 9.357 12.550 -4.079 1.00 26.90 74 ALA A C 1
ATOM 428 O O . ALA A 1 75 ? 8.702 11.529 -3.830 1.00 26.96 74 ALA A O 1
ATOM 430 N N . ALA A 1 76 ? 10.666 12.638 -3.824 1.00 25.07 75 ALA A N 1
ATOM 431 C CA . ALA A 1 76 ? 11.368 11.528 -3.190 1.00 25.10 75 ALA A CA 1
ATOM 432 C C . ALA A 1 76 ? 10.902 11.329 -1.752 1.00 24.38 75 ALA A C 1
ATOM 433 O O . ALA A 1 76 ? 10.817 10.190 -1.277 1.00 25.26 75 ALA A O 1
ATOM 435 N N . VAL A 1 77 ? 10.593 12.420 -1.045 1.00 22.68 76 VAL A N 1
ATOM 436 C CA . VAL A 1 77 ? 10.056 12.293 0.311 1.00 20.05 76 VAL A CA 1
ATOM 437 C C . VAL A 1 77 ? 8.734 11.536 0.289 1.00 20.48 76 VAL A C 1
ATOM 438 O O . VAL A 1 77 ? 8.499 10.642 1.112 1.00 22.55 76 VAL A O 1
ATOM 442 N N . ASP A 1 78 ? 7.865 11.859 -0.677 1.00 23.52 77 ASP A N 1
ATOM 443 C CA . ASP A 1 78 ? 6.564 11.202 -0.764 1.00 28.89 77 ASP A CA 1
ATOM 444 C C . ASP A 1 78 ? 6.718 9.714 -1.052 1.00 30.93 77 ASP A C 1
ATOM 445 O O . ASP A 1 78 ? 6.071 8.878 -0.412 1.00 29.21 77 ASP A O 1
ATOM 450 N N . ARG A 1 79 ? 7.573 9.367 -2.021 1.00 31.71 78 ARG A N 1
ATOM 451 C CA . ARG A 1 79 ? 7.815 7.961 -2.335 1.00 31.67 78 ARG A CA 1
ATOM 452 C C . ARG A 1 79 ? 8.392 7.214 -1.139 1.00 27.99 78 ARG A C 1
ATOM 453 O O . ARG A 1 79 ? 8.013 6.068 -0.869 1.00 27.73 78 ARG A O 1
ATOM 461 N N . ALA A 1 80 ? 9.306 7.847 -0.402 1.00 25.89 79 ALA A N 1
ATOM 462 C CA . ALA A 1 80 ? 9.940 7.158 0.718 1.00 23.46 79 ALA A CA 1
ATOM 463 C C . ALA A 1 80 ? 8.944 6.856 1.831 1.00 26.27 79 ALA A C 1
ATOM 464 O O . ALA A 1 80 ? 8.975 5.765 2.416 1.00 25.22 79 ALA A O 1
ATOM 466 N N . PHE A 1 81 ? 8.051 7.803 2.140 1.00 21.97 80 PHE A N 1
ATOM 467 C CA . PHE A 1 81 ? 7.018 7.543 3.139 1.00 21.10 80 PHE A CA 1
ATOM 468 C C . PHE A 1 81 ? 6.096 6.412 2.699 1.00 23.57 80 PHE A C 1
ATOM 469 O O . PHE A 1 81 ? 5.644 5.616 3.531 1.00 23.35 80 PHE A O 1
ATOM 477 N N . LYS A 1 82 ? 5.809 6.323 1.397 1.00 26.58 81 LYS A N 1
ATOM 478 C CA . LYS A 1 82 ? 4.992 5.221 0.894 1.00 26.07 81 LYS A CA 1
ATOM 479 C C . LYS A 1 82 ? 5.716 3.887 1.039 1.00 27.34 81 LYS A C 1
ATOM 480 O O . LYS A 1 82 ? 5.098 2.873 1.393 1.00 26.14 81 LYS A O 1
ATOM 486 N N . GLU A 1 83 ? 7.026 3.868 0.780 1.00 24.09 82 GLU A N 1
ATOM 487 C CA . GLU A 1 83 ? 7.785 2.628 0.935 1.00 26.92 82 GLU A CA 1
ATOM 488 C C . GLU A 1 83 ? 7.861 2.209 2.398 1.00 24.00 82 GLU A C 1
ATOM 489 O O . GLU A 1 83 ? 7.786 1.016 2.714 1.00 24.73 82 GLU A O 1
ATOM 495 N N . VAL A 1 84 ? 8.024 3.172 3.303 1.00 20.52 83 VAL A N 1
ATOM 496 C CA . VAL A 1 84 ? 8.022 2.841 4.722 1.00 18.99 83 VAL A CA 1
ATOM 497 C C . VAL A 1 84 ? 6.663 2.299 5.134 1.00 23.15 83 VAL A C 1
ATOM 498 O O . VAL A 1 84 ? 6.569 1.281 5.833 1.00 19.87 83 VAL A O 1
ATOM 502 N N . GLU A 1 85 ? 5.587 2.948 4.673 1.00 22.68 84 GLU A N 1
ATOM 503 C CA . GLU A 1 85 ? 4.242 2.520 5.043 1.00 23.15 84 GLU A CA 1
ATOM 504 C C . GLU A 1 85 ? 3.986 1.077 4.626 1.00 24.36 84 GLU A C 1
ATOM 505 O O . GLU A 1 85 ? 3.417 0.295 5.394 1.00 24.68 84 GLU A O 1
ATOM 511 N N . GLU A 1 86 ? 4.400 0.710 3.410 1.00 26.85 85 GLU A N 1
ATOM 512 C CA . GLU A 1 86 ? 4.221 -0.663 2.941 1.00 30.44 85 GLU A CA 1
ATOM 513 C C . GLU A 1 86 ? 4.980 -1.650 3.813 1.00 25.22 85 GLU A C 1
ATOM 514 O O . GLU A 1 86 ? 4.516 -2.772 4.044 1.00 28.58 85 GLU A O 1
ATOM 520 N N . HIS A 1 87 ? 6.147 -1.248 4.318 1.00 23.00 86 HIS A N 1
ATOM 521 C CA . HIS A 1 87 ? 6.999 -2.183 5.043 1.00 24.13 86 HIS A CA 1
ATOM 522 C C . HIS A 1 87 ? 6.589 -2.343 6.506 1.00 24.46 86 HIS A C 1
ATOM 523 O O . HIS A 1 87 ? 6.660 -3.451 7.051 1.00 25.01 86 HIS A O 1
ATOM 530 N N . GLN A 1 88 ? 6.166 -1.259 7.162 1.00 20.09 87 GLN A N 1
ATOM 531 C CA . GLN A 1 88 ? 5.979 -1.315 8.609 1.00 19.30 87 GLN A CA 1
ATOM 532 C C . GLN A 1 88 ? 4.811 -0.465 9.104 1.00 20.99 87 GLN A C 1
ATOM 533 O O . GLN A 1 88 ? 4.728 -0.215 10.314 1.00 22.31 87 GLN A O 1
ATOM 539 N N . GLY A 1 89 ? 3.912 -0.009 8.233 1.00 21.39 88 GLY A N 1
ATOM 540 C CA . GLY A 1 89 ? 2.843 0.874 8.636 1.00 20.72 88 GLY A CA 1
ATOM 541 C C . GLY A 1 89 ? 3.243 2.333 8.525 1.00 21.62 88 GLY A C 1
ATOM 542 O O . GLY A 1 89 ? 4.430 2.679 8.550 1.00 20.26 88 GLY A O 1
ATOM 543 N N . PRO A 1 90 ? 2.255 3.218 8.401 1.00 21.25 89 PRO A N 1
ATOM 544 C CA . PRO A 1 90 ? 2.559 4.648 8.268 1.00 18.88 89 PRO A CA 1
ATOM 545 C C . PRO A 1 90 ? 3.389 5.176 9.431 1.00 18.02 89 PRO A C 1
ATOM 546 O O . PRO A 1 90 ? 3.277 4.722 10.570 1.00 18.63 89 PRO A O 1
ATOM 550 N N . VAL A 1 91 ? 4.237 6.158 9.120 1.00 19.87 90 VAL A N 1
ATOM 551 C CA . VAL A 1 91 ? 5.168 6.683 10.111 1.00 17.93 90 VAL A CA 1
ATOM 552 C C . VAL A 1 91 ? 4.409 7.327 11.261 1.00 18.46 90 VAL A C 1
ATOM 553 O O . VAL A 1 91 ? 3.527 8.172 11.060 1.00 19.32 90 VAL A O 1
ATOM 557 N N . GLU A 1 92 ? 4.753 6.920 12.482 1.00 17.45 91 GLU A N 1
ATOM 558 C CA . GLU A 1 92 ? 4.226 7.517 13.701 1.00 18.95 91 GLU A CA 1
ATOM 559 C C . GLU A 1 92 ? 5.229 8.416 14.401 1.00 16.30 91 GLU A C 1
ATOM 560 O O . GLU A 1 92 ? 4.827 9.338 15.117 1.00 17.45 91 GLU A O 1
ATOM 566 N N . VAL A 1 93 ? 6.523 8.158 14.213 1.00 16.17 92 VAL A N 1
ATOM 567 C CA . VAL A 1 93 ? 7.603 8.917 14.830 1.00 16.15 92 VAL A CA 1
ATOM 568 C C . VAL A 1 93 ? 8.557 9.281 13.706 1.00 14.78 92 VAL A C 1
ATOM 569 O O . VAL A 1 93 ? 9.179 8.396 13.111 1.00 15.96 92 VAL A O 1
ATOM 573 N N . LEU A 1 94 ? 8.661 10.570 13.401 1.00 14.84 93 LEU A N 1
ATOM 574 C CA . LEU A 1 94 ? 9.636 11.068 12.443 1.00 12.87 93 LEU A CA 1
ATOM 575 C C . LEU A 1 94 ? 10.781 11.720 13.204 1.00 15.72 93 LEU A C 1
ATOM 576 O O . LEU A 1 94 ? 10.551 12.608 14.032 1.00 15.85 93 LEU A O 1
ATOM 581 N N . VAL A 1 95 ? 12.007 11.279 12.928 1.00 12.62 94 VAL A N 1
ATOM 582 C CA . VAL A 1 95 ? 13.212 11.930 13.433 1.00 14.22 94 VAL A CA 1
ATOM 583 C C . VAL A 1 95 ? 13.914 12.566 12.244 1.00 13.89 94 VAL A C 1
ATOM 584 O O . VAL A 1 95 ? 14.468 11.859 11.395 1.00 16.31 94 VAL A O 1
ATOM 588 N N . ALA A 1 96 ? 13.891 13.896 12.172 1.00 14.23 95 ALA A N 1
ATOM 589 C CA . ALA A 1 96 ? 14.510 14.602 11.050 1.00 12.70 95 ALA A CA 1
ATOM 590 C C . ALA A 1 96 ? 15.951 14.942 11.411 1.00 17.31 95 ALA A C 1
ATOM 591 O O . ALA A 1 96 ? 16.242 15.991 11.989 1.00 20.68 95 ALA A O 1
ATOM 593 N N . ASN A 1 97 ? 16.871 14.056 11.043 1.00 16.57 96 ASN A N 1
ATOM 594 C CA . ASN A 1 97 ? 18.286 14.243 11.332 1.00 15.78 96 ASN A CA 1
ATOM 595 C C . ASN A 1 97 ? 19.112 14.621 10.110 1.00 18.40 96 ASN A C 1
ATOM 596 O O . ASN A 1 97 ? 20.263 15.038 10.272 1.00 23.56 96 ASN A O 1
ATOM 601 N N . ALA A 1 98 ? 18.563 14.502 8.901 1.00 17.64 97 ALA A N 1
ATOM 602 C CA . ALA A 1 98 ? 19.315 14.865 7.702 1.00 17.82 97 ALA A CA 1
ATOM 603 C C . ALA A 1 98 ? 19.781 16.314 7.792 1.00 18.97 97 ALA A C 1
ATOM 604 O O . ALA A 1 98 ? 18.993 17.223 8.075 1.00 17.68 97 ALA A O 1
ATOM 606 N N . GLY A 1 99 ? 21.071 16.530 7.563 1.00 19.30 98 GLY A N 1
ATOM 607 C CA . GLY A 1 99 ? 21.625 17.855 7.746 1.00 20.04 98 GLY A CA 1
ATOM 608 C C . GLY A 1 99 ? 23.007 17.958 7.151 1.00 20.21 98 GLY A C 1
ATOM 609 O O . GLY A 1 99 ? 23.697 16.954 6.944 1.00 22.51 98 GLY A O 1
ATOM 610 N N . ILE A 1 100 ? 23.399 19.202 6.865 1.00 18.70 99 ILE A N 1
ATOM 611 C CA . ILE A 1 100 ? 24.725 19.522 6.355 1.00 18.86 99 ILE A CA 1
ATOM 612 C C . ILE A 1 100 ? 25.190 20.829 6.984 1.00 16.94 99 ILE A C 1
ATOM 613 O O . ILE A 1 100 ? 24.396 21.613 7.506 1.00 17.58 99 ILE A O 1
ATOM 618 N N . SER A 1 101 ? 26.501 21.052 6.911 1.00 19.55 100 SER A N 1
ATOM 619 C CA . SER A 1 101 ? 27.131 22.288 7.351 1.00 20.00 100 SER A CA 1
ATOM 620 C C . SER A 1 101 ? 27.907 22.893 6.193 1.00 19.20 100 SER A C 1
ATOM 621 O O . SER A 1 101 ? 28.516 22.173 5.401 1.00 22.05 100 SER A O 1
ATOM 624 N N . LYS A 1 102 ? 27.887 24.225 6.110 1.00 17.29 101 LYS A N 1
ATOM 625 C CA . LYS A 1 102 ? 28.685 24.995 5.157 1.00 20.53 101 LYS A CA 1
ATOM 626 C C . LYS A 1 102 ? 29.110 26.270 5.891 1.00 17.01 101 LYS A C 1
ATOM 627 O O . LYS A 1 102 ? 28.667 27.367 5.565 1.00 16.42 101 LYS A O 1
ATOM 633 N N . ASP A 1 103 ? 29.975 26.121 6.897 1.00 18.19 102 ASP A N 1
ATOM 634 C CA . ASP A 1 103 ? 30.335 27.257 7.742 1.00 18.32 102 ASP A CA 1
ATOM 635 C C . ASP A 1 103 ? 31.163 28.275 6.965 1.00 18.90 102 ASP A C 1
ATOM 636 O O . ASP A 1 1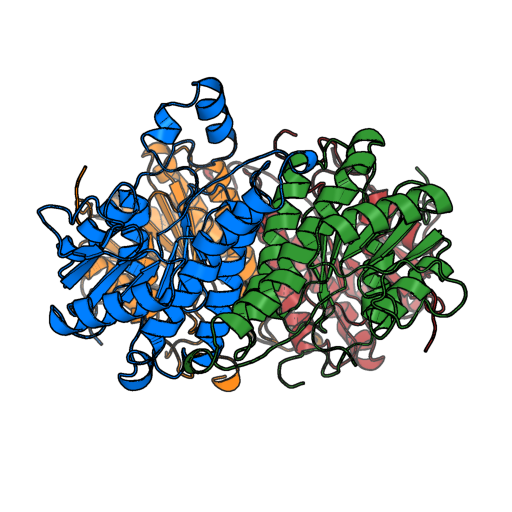03 ? 31.899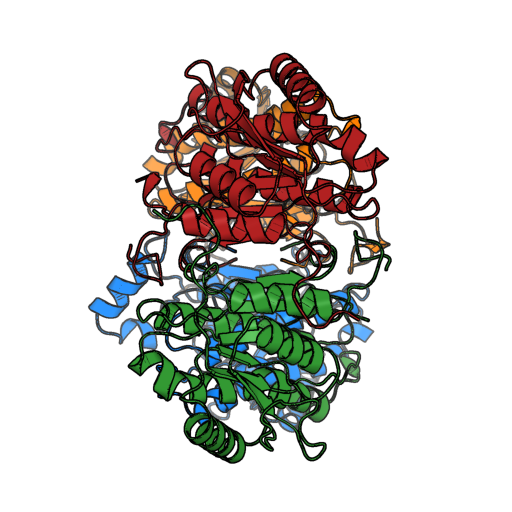 27.931 6.034 1.00 20.26 102 ASP A O 1
ATOM 641 N N . ALA A 1 104 ? 31.062 29.542 7.379 1.00 18.37 103 ALA A N 1
ATOM 642 C CA . ALA A 1 104 ? 31.885 30.611 6.819 1.00 18.99 103 ALA A CA 1
ATOM 643 C C . ALA A 1 104 ? 31.706 31.864 7.661 1.00 18.65 103 ALA A C 1
ATOM 644 O O . ALA A 1 104 ? 30.634 32.089 8.231 1.00 17.57 103 ALA A O 1
ATOM 646 N N . PHE A 1 105 ? 32.752 32.689 7.702 1.00 19.86 104 PHE A N 1
ATOM 647 C CA . PHE A 1 105 ? 32.585 34.069 8.148 1.00 19.58 104 PHE A CA 1
ATOM 648 C C . PHE A 1 105 ? 31.456 34.720 7.359 1.00 18.94 104 PHE A C 1
ATOM 649 O O . PHE A 1 105 ? 31.263 34.437 6.172 1.00 17.74 104 PHE A O 1
ATOM 657 N N . LEU A 1 106 ? 30.699 35.598 8.022 1.00 18.56 105 LEU A N 1
ATOM 658 C CA . LEU A 1 106 ? 29.537 36.195 7.366 1.00 16.29 105 LEU A CA 1
ATOM 659 C C . LEU A 1 106 ? 29.905 36.841 6.034 1.00 17.18 105 LEU A C 1
ATOM 660 O O . LEU A 1 106 ? 29.226 36.628 5.025 1.00 16.38 105 LEU A O 1
ATOM 665 N N . MET A 1 107 ? 30.993 37.615 6.005 1.00 17.09 106 MET A N 1
ATOM 666 C CA . MET A 1 107 ? 31.345 38.340 4.788 1.00 20.85 106 MET A CA 1
ATOM 667 C C . MET A 1 107 ? 31.687 37.403 3.642 1.00 20.95 106 MET A C 1
ATOM 668 O O . MET A 1 107 ? 31.578 37.801 2.477 1.00 20.92 106 MET A O 1
ATOM 673 N N . ARG A 1 108 ? 32.089 36.171 3.949 1.00 17.92 107 ARG A N 1
ATOM 674 C CA . ARG A 1 108 ? 32.493 35.195 2.946 1.00 19.99 107 ARG A CA 1
ATOM 675 C C . ARG A 1 108 ? 31.379 34.237 2.565 1.00 21.89 107 ARG A C 1
ATOM 676 O O . ARG A 1 108 ? 31.552 33.458 1.621 1.00 28.75 107 ARG A O 1
ATOM 684 N N . MET A 1 109 ? 30.249 34.269 3.265 1.00 17.06 108 MET A N 1
ATOM 685 C CA . MET A 1 109 ? 29.214 33.270 3.052 1.00 18.38 108 MET A CA 1
ATOM 686 C C . MET A 1 109 ? 28.390 33.642 1.830 1.00 20.57 108 MET A C 1
ATOM 687 O O . MET A 1 109 ? 27.750 34.696 1.804 1.00 22.00 108 MET A O 1
ATOM 692 N N . THR A 1 110 ? 28.394 32.775 0.830 1.00 19.65 109 THR A N 1
ATOM 693 C CA . THR A 1 110 ? 27.683 33.066 -0.401 1.00 19.07 109 THR A CA 1
ATOM 694 C C . THR A 1 110 ? 26.215 32.683 -0.265 1.00 17.50 109 THR A C 1
ATOM 695 O O . THR A 1 110 ? 25.824 31.927 0.629 1.00 17.79 109 THR A O 1
ATOM 699 N N . GLU A 1 111 ? 25.404 33.210 -1.188 1.00 19.38 110 GLU A N 1
ATOM 700 C CA . GLU A 1 111 ? 24.001 32.820 -1.277 1.00 18.22 110 GLU A CA 1
ATOM 701 C C . GLU A 1 111 ? 23.860 31.308 -1.350 1.00 19.17 110 GLU A C 1
ATOM 702 O O . GLU A 1 111 ? 22.995 30.722 -0.688 1.00 18.33 110 GLU A O 1
ATOM 708 N N . GLU A 1 112 ? 24.714 30.662 -2.145 1.00 21.38 111 GLU A N 1
ATOM 709 C CA . GLU A 1 112 ? 24.626 29.219 -2.336 1.00 22.54 111 GLU A CA 1
ATOM 710 C C . GLU A 1 112 ? 24.904 28.467 -1.040 1.00 20.75 111 GLU A C 1
ATOM 711 O O . GLU A 1 112 ? 24.185 27.522 -0.700 1.00 21.51 111 GLU A O 1
ATOM 717 N N . ARG A 1 113 ? 25.925 28.891 -0.287 1.00 19.01 112 ARG A N 1
ATOM 718 C CA . ARG A 1 113 ? 26.226 28.237 0.988 1.00 21.89 112 ARG A CA 1
ATOM 719 C C . ARG A 1 113 ? 25.076 28.387 1.974 1.00 18.90 112 ARG A C 1
ATOM 720 O O . ARG A 1 113 ? 24.785 27.468 2.745 1.00 18.27 112 ARG A O 1
ATOM 728 N N . PHE A 1 114 ? 24.418 29.543 1.978 1.00 15.93 113 PHE A N 1
ATOM 729 C CA . PHE A 1 114 ? 23.284 29.742 2.870 1.00 13.52 113 PHE A CA 1
ATOM 730 C C . PHE A 1 114 ? 22.099 28.884 2.441 1.00 17.14 113 PHE A C 1
ATOM 731 O O . PHE A 1 114 ? 21.530 28.140 3.248 1.00 15.25 113 PHE A O 1
ATOM 739 N N . GLU A 1 115 ? 21.737 28.946 1.162 1.00 17.20 114 GLU A N 1
ATOM 740 C CA . GLU A 1 115 ? 20.519 28.286 0.712 1.00 15.37 114 GLU A CA 1
ATOM 741 C C . GLU A 1 115 ? 20.638 26.772 0.767 1.00 16.10 114 GLU A C 1
ATOM 742 O O . GLU A 1 115 ? 19.642 26.085 1.029 1.00 17.02 114 GLU A O 1
ATOM 748 N N . GLU A 1 116 ? 21.831 26.231 0.517 1.00 16.69 115 GLU A N 1
ATOM 749 C CA . GLU A 1 116 ? 21.992 24.780 0.561 1.00 17.59 115 GLU A CA 1
ATOM 750 C C . GLU A 1 116 ? 21.753 24.262 1.967 1.00 16.65 115 GLU A C 1
ATOM 751 O O . GLU A 1 116 ? 21.079 23.242 2.160 1.00 17.45 115 GLU A O 1
ATOM 757 N N . VAL A 1 117 ? 22.297 24.960 2.965 1.00 14.66 116 VAL A N 1
ATOM 758 C CA . VAL A 1 117 ? 22.083 24.566 4.352 1.00 13.75 116 VAL A CA 1
ATOM 759 C C . VAL A 1 117 ? 20.619 24.718 4.735 1.00 15.71 116 VAL A C 1
ATOM 760 O O . VAL A 1 117 ? 20.042 23.836 5.372 1.00 15.14 116 VAL A O 1
ATOM 764 N N . ILE A 1 118 ? 19.986 25.826 4.338 1.00 15.33 117 ILE A N 1
ATOM 765 C CA . ILE A 1 118 ? 18.560 26.001 4.616 1.00 14.59 117 ILE A CA 1
ATOM 766 C C . ILE A 1 118 ? 17.740 24.895 3.962 1.00 16.44 117 ILE A C 1
ATOM 767 O O . ILE A 1 118 ? 16.836 24.318 4.585 1.00 16.63 117 ILE A O 1
ATOM 772 N N . ASN A 1 119 ? 18.036 24.580 2.697 1.00 14.14 118 ASN A N 1
ATOM 773 C CA . ASN A 1 119 ? 17.174 23.668 1.950 1.00 15.41 118 ASN A CA 1
ATOM 774 C C . ASN A 1 119 ? 17.184 22.263 2.540 1.00 16.35 118 ASN A C 1
ATOM 775 O O . ASN A 1 119 ? 16.145 21.591 2.567 1.00 17.14 118 ASN A O 1
ATOM 780 N N . THR A 1 120 ? 18.348 21.791 2.981 1.00 15.76 119 THR A N 1
ATOM 781 C CA . THR A 1 120 ? 18.419 20.469 3.591 1.00 16.04 119 THR A CA 1
ATOM 782 C C . THR A 1 120 ? 17.927 20.502 5.027 1.00 17.38 119 THR A C 1
ATOM 783 O O . THR A 1 120 ? 17.070 19.701 5.417 1.00 17.04 119 THR A O 1
ATOM 787 N N . ASN A 1 121 ? 18.451 21.435 5.825 1.00 14.08 120 ASN A N 1
ATOM 788 C CA . ASN A 1 121 ? 18.278 21.347 7.271 1.00 15.06 120 ASN A CA 1
ATOM 789 C C . ASN A 1 121 ? 16.924 21.858 7.726 1.00 17.40 120 ASN A C 1
ATOM 790 O O . ASN A 1 121 ? 16.375 21.358 8.716 1.00 19.09 120 ASN A O 1
ATOM 795 N N . LEU A 1 122 ? 16.398 22.886 7.065 1.00 14.51 121 LEU A N 1
ATOM 796 C CA . LEU A 1 122 ? 15.137 23.484 7.475 1.00 15.53 121 LEU A CA 1
ATOM 797 C C . LEU A 1 122 ? 14.001 23.055 6.556 1.00 16.31 121 LEU A C 1
ATOM 798 O O . LEU A 1 122 ? 13.042 22.416 6.997 1.00 16.11 121 LEU A O 1
ATOM 803 N N . THR A 1 123 ? 14.101 23.390 5.270 1.00 16.55 122 THR A N 1
ATOM 804 C CA . THR A 1 123 ? 13.043 23.007 4.346 1.00 15.15 122 THR A CA 1
ATOM 805 C C . THR A 1 123 ? 12.938 21.492 4.212 1.00 16.35 122 THR A C 1
ATOM 806 O O . THR A 1 123 ? 11.830 20.959 4.103 1.00 15.62 122 THR A O 1
ATOM 810 N N . GLY A 1 124 ? 14.068 20.782 4.249 1.00 16.06 123 GLY A N 1
ATOM 811 C CA . GLY A 1 124 ? 14.005 19.328 4.182 1.00 17.56 123 GLY A CA 1
ATOM 812 C C . GLY A 1 124 ? 13.281 18.732 5.373 1.00 16.73 123 GLY A C 1
ATOM 813 O O . GLY A 1 124 ? 12.565 17.730 5.246 1.00 17.63 123 GLY A O 1
ATOM 814 N N . ALA A 1 125 ? 13.476 19.325 6.554 1.00 15.36 124 ALA A N 1
ATOM 815 C CA . ALA A 1 125 ? 12.737 18.877 7.726 1.00 15.19 124 ALA A CA 1
ATOM 816 C C . ALA A 1 125 ? 11.252 19.174 7.573 1.00 17.36 124 ALA A C 1
ATOM 817 O O . ALA A 1 125 ? 10.408 18.338 7.920 1.00 16.42 124 ALA A O 1
ATOM 819 N N . PHE A 1 126 ? 10.913 20.360 7.051 1.00 13.96 125 PHE A N 1
ATOM 820 C CA . PHE A 1 126 ? 9.517 20.656 6.745 1.00 15.44 125 PHE A CA 1
ATOM 821 C C . PHE A 1 126 ? 8.921 19.632 5.782 1.00 17.46 125 PHE A C 1
ATOM 822 O O . PHE A 1 126 ? 7.798 19.153 5.984 1.00 17.44 125 PHE A O 1
ATOM 830 N N . ARG A 1 127 ? 9.630 19.322 4.692 1.00 17.76 126 ARG A N 1
ATOM 831 C CA . ARG A 1 127 ? 9.058 18.408 3.711 1.00 16.68 126 ARG A CA 1
ATOM 832 C C . ARG A 1 127 ? 8.667 17.091 4.365 1.00 16.31 126 ARG A C 1
ATOM 833 O O . ARG A 1 127 ? 7.611 16.525 4.061 1.00 17.56 126 ARG A O 1
ATOM 841 N N . CYS A 1 128 ? 9.500 16.606 5.289 1.00 16.60 127 CYS A N 1
ATOM 842 C CA . CYS A 1 128 ? 9.227 15.339 5.947 1.00 16.15 127 CYS A CA 1
ATOM 843 C C . CYS A 1 128 ? 8.118 15.470 6.984 1.00 14.96 127 CYS A C 1
ATOM 844 O O . CYS A 1 128 ? 7.251 14.593 7.079 1.00 17.47 127 CYS A O 1
ATOM 847 N N . ALA A 1 129 ? 8.121 16.552 7.767 1.00 15.74 128 ALA A N 1
ATOM 848 C CA . ALA A 1 129 ? 7.060 16.733 8.755 1.00 13.85 128 ALA A CA 1
ATOM 849 C C . ALA A 1 129 ? 5.705 16.879 8.081 1.00 15.27 128 ALA A C 1
ATOM 850 O O . ALA A 1 129 ? 4.707 16.311 8.540 1.00 18.19 128 ALA A O 1
ATOM 852 N N . GLN A 1 130 ? 5.650 17.666 7.003 1.00 15.77 129 GLN A N 1
ATOM 853 C CA . GLN A 1 130 ? 4.403 17.861 6.277 1.00 18.69 129 GLN A CA 1
ATOM 854 C C . GLN A 1 130 ? 3.869 16.530 5.757 1.00 19.89 129 GLN A C 1
ATOM 855 O O . GLN A 1 130 ? 2.681 16.221 5.908 1.00 21.58 129 GLN A O 1
ATOM 861 N N . ARG A 1 131 ? 4.743 15.714 5.157 1.00 19.12 130 ARG A N 1
ATOM 862 C CA . ARG A 1 131 ? 4.303 14.441 4.606 1.00 19.51 130 ARG A CA 1
ATOM 863 C C . ARG A 1 131 ? 3.906 13.470 5.710 1.00 19.38 130 ARG A C 1
ATOM 864 O O . ARG A 1 131 ? 2.969 12.682 5.541 1.00 21.57 130 ARG A O 1
ATOM 872 N N . ALA A 1 132 ? 4.603 13.513 6.845 1.00 17.87 131 ALA A N 1
ATOM 873 C CA . ALA A 1 132 ? 4.259 12.624 7.949 1.00 19.35 131 ALA A CA 1
ATOM 874 C C . ALA A 1 132 ? 2.907 12.978 8.550 1.00 20.19 131 ALA A C 1
ATOM 875 O O . ALA A 1 132 ? 2.174 12.084 8.993 1.00 19.04 131 ALA A O 1
ATOM 877 N N . SER A 1 133 ? 2.556 14.265 8.544 1.00 18.89 132 SER A N 1
ATOM 878 C CA . SER A 1 133 ? 1.399 14.749 9.292 1.00 20.89 132 SER A CA 1
ATOM 879 C C . SER A 1 133 ? 0.087 14.192 8.760 1.00 22.55 132 SER A C 1
ATOM 880 O O . SER A 1 133 ? -0.882 14.080 9.520 1.00 24.16 132 SER A O 1
ATOM 883 N N . ARG A 1 134 ? 0.035 13.856 7.469 1.00 23.61 133 ARG A N 1
ATOM 884 C CA . ARG A 1 134 ? -1.182 13.340 6.850 1.00 28.94 133 ARG A CA 1
ATOM 885 C C . ARG A 1 134 ? -1.795 12.213 7.677 1.00 26.08 133 ARG A C 1
ATOM 886 O O . ARG A 1 134 ? -2.933 12.312 8.151 1.00 27.18 133 ARG A O 1
ATOM 894 N N A THR A 1 135 ? -1.047 11.127 7.870 0.46 23.83 134 THR A N 1
ATOM 895 N N B THR A 1 135 ? -1.040 11.134 7.876 0.54 23.77 134 THR A N 1
ATOM 896 C CA A THR A 1 135 ? -1.598 10.001 8.614 0.46 23.63 134 THR A CA 1
ATOM 897 C CA B THR A 1 135 ? -1.584 9.999 8.608 0.54 23.60 134 THR A CA 1
ATOM 898 C C A THR A 1 135 ? -1.571 10.232 10.119 0.46 21.37 134 THR A C 1
ATOM 899 C C B THR A 1 135 ? -1.567 10.230 10.115 0.54 21.29 134 THR A C 1
ATOM 900 O O A THR A 1 135 ? -2.426 9.700 10.834 0.46 22.48 134 THR A O 1
ATOM 901 O O B THR A 1 135 ? -2.433 9.707 10.825 0.54 22.49 134 THR A O 1
ATOM 908 N N . MET A 1 136 ? -0.615 11.020 10.615 1.00 19.90 135 MET A N 1
ATOM 909 C CA . MET A 1 136 ? -0.542 11.270 12.053 1.00 19.51 135 MET A CA 1
ATOM 910 C C . MET A 1 136 ? -1.815 11.922 12.570 1.00 21.50 135 MET A C 1
ATOM 911 O O . MET A 1 136 ? -2.383 11.485 13.578 1.00 20.48 135 MET A O 1
ATOM 916 N N . GLN A 1 137 ? -2.278 12.983 11.901 1.00 21.86 136 GLN A N 1
ATOM 917 C CA . GLN A 1 137 ? -3.500 13.634 12.357 1.00 27.47 136 GLN A CA 1
ATOM 918 C C . GLN A 1 137 ? -4.692 12.688 12.276 1.00 28.20 136 GLN A C 1
ATOM 919 O O . GLN A 1 137 ? -5.534 12.657 13.183 1.00 29.29 136 GLN A O 1
ATOM 925 N N . ARG A 1 138 ? -4.776 11.902 11.201 1.00 28.02 137 ARG A N 1
ATOM 926 C CA . ARG A 1 138 ? -5.932 11.029 11.023 1.00 28.56 137 ARG A CA 1
ATOM 927 C C . ARG A 1 138 ? -5.985 9.950 12.099 1.00 27.11 137 ARG A C 1
ATOM 928 O O . ARG A 1 138 ? -7.068 9.595 12.577 1.00 29.16 137 ARG A O 1
ATOM 936 N N . LYS A 1 139 ? -4.829 9.438 12.511 1.00 24.73 138 LYS A N 1
ATOM 937 C CA . LYS A 1 139 ? -4.756 8.418 13.547 1.00 27.18 138 LYS A CA 1
ATOM 938 C C . LYS A 1 139 ? -4.663 9.002 14.949 1.00 28.58 138 LYS A C 1
ATOM 939 O O . LYS A 1 139 ? -4.658 8.243 15.924 1.00 27.95 138 LYS A O 1
ATOM 945 N N . ARG A 1 140 ? -4.608 10.326 15.068 1.00 26.79 139 ARG A N 1
ATOM 946 C CA . ARG A 1 140 ? -4.535 11.009 16.358 1.00 28.22 139 ARG A CA 1
ATOM 947 C C . ARG A 1 140 ? -3.308 10.591 17.169 1.00 22.17 139 ARG A C 1
ATOM 948 O O . ARG A 1 140 ? -3.369 10.453 18.392 1.00 22.65 139 ARG A O 1
ATOM 956 N N . PHE A 1 141 ? -2.180 10.397 16.483 1.00 18.73 140 PHE A N 1
ATOM 957 C CA . PHE A 1 141 ? -0.906 10.185 17.159 1.00 19.26 140 PHE A CA 1
ATOM 958 C C . PHE A 1 141 ? 0.220 10.595 16.233 1.00 20.04 140 PHE A C 1
ATOM 959 O O . PHE A 1 141 ? 0.277 10.145 15.087 1.00 18.83 140 PHE A O 1
ATOM 967 N N . GLY A 1 142 ? 1.143 11.394 16.742 1.00 17.62 141 GLY A N 1
ATOM 968 C CA . GLY A 1 142 ? 2.355 11.598 15.990 1.00 16.43 141 GLY A CA 1
ATOM 969 C C . GLY A 1 142 ? 3.430 12.257 16.814 1.00 15.83 141 GLY A C 1
ATOM 970 O O . GLY A 1 142 ? 3.132 13.101 17.663 1.00 16.83 141 GLY A O 1
ATOM 971 N N . ARG A 1 143 ? 4.680 11.870 16.579 1.00 14.15 142 ARG A N 1
ATOM 972 C CA A ARG A 1 143 ? 5.833 12.512 17.197 0.59 13.74 142 ARG A CA 1
ATOM 973 C CA B ARG A 1 143 ? 5.827 12.519 17.197 0.41 13.91 142 ARG A CA 1
ATOM 974 C C . ARG A 1 143 ? 6.755 12.972 16.080 1.00 14.27 142 ARG A C 1
ATOM 975 O O . ARG A 1 143 ? 7.271 12.145 15.318 1.00 16.25 142 ARG A O 1
ATOM 990 N N . ILE A 1 144 ? 6.934 14.282 15.962 1.00 13.75 143 ILE A N 1
ATOM 991 C CA . ILE A 1 144 ? 7.843 14.877 14.995 1.00 14.75 143 ILE A CA 1
ATOM 992 C C . ILE A 1 144 ? 9.019 15.407 15.807 1.00 13.93 143 ILE A C 1
ATOM 993 O O . ILE A 1 144 ? 8.847 16.293 16.650 1.00 16.05 143 ILE A O 1
ATOM 998 N N . ILE A 1 145 ? 10.201 14.850 15.586 1.00 13.99 144 ILE A N 1
ATOM 999 C CA . ILE A 1 145 ? 11.372 15.152 16.409 1.00 13.80 144 ILE A CA 1
ATOM 1000 C C . ILE A 1 145 ? 12.446 15.718 15.491 1.00 13.25 144 ILE A C 1
ATOM 1001 O O . ILE A 1 145 ? 13.030 14.991 14.676 1.00 13.70 144 ILE A O 1
ATOM 1006 N N . PHE A 1 146 ? 12.683 17.026 15.591 1.00 12.27 145 PHE A N 1
ATOM 1007 C CA . PHE A 1 146 ? 13.699 17.674 14.785 1.00 12.98 145 PHE A CA 1
ATOM 1008 C C . PHE A 1 146 ? 15.012 17.625 15.547 1.00 14.20 145 PHE A C 1
ATOM 1009 O O . PHE A 1 146 ? 15.045 17.856 16.761 1.00 15.38 145 PHE A O 1
ATOM 1017 N N . ILE A 1 147 ? 16.096 17.326 14.838 1.00 14.00 146 ILE A N 1
ATOM 1018 C CA . ILE A 1 147 ? 17.431 17.425 15.420 1.00 15.28 146 ILE A CA 1
ATOM 1019 C C . ILE A 1 147 ? 17.955 18.823 15.107 1.00 15.80 146 ILE A C 1
ATOM 1020 O O . ILE A 1 147 ? 18.296 19.138 13.958 1.00 16.08 146 ILE A O 1
ATOM 1025 N N . GLY A 1 148 ? 17.981 19.667 16.131 1.00 15.26 147 GLY A N 1
ATOM 1026 C CA . GLY A 1 148 ? 18.465 21.030 16.026 1.00 13.85 147 GLY A CA 1
ATOM 1027 C C . GLY A 1 148 ? 19.933 21.117 16.395 1.00 13.69 147 GLY A C 1
ATOM 1028 O O . GLY A 1 148 ? 20.717 20.238 16.035 1.00 14.89 147 GLY A O 1
ATOM 1029 N N . SER A 1 149 ? 20.313 22.183 17.091 1.00 14.15 148 SER A N 1
ATOM 1030 C CA . SER A 1 149 ? 21.698 22.381 17.496 1.00 12.14 148 SER A CA 1
ATOM 1031 C C . SER A 1 149 ? 21.719 23.462 18.556 1.00 11.82 148 SER A C 1
ATOM 1032 O O . SER A 1 149 ? 20.898 24.378 18.528 1.00 14.95 148 SER A O 1
ATOM 1035 N N . VAL A 1 150 ? 22.691 23.361 19.467 1.00 12.73 149 VAL A N 1
ATOM 1036 C CA . VAL A 1 150 ? 22.977 24.475 20.370 1.00 12.02 149 VAL A CA 1
ATOM 1037 C C . VAL A 1 150 ? 23.121 25.787 19.609 1.00 13.15 149 VAL A C 1
ATOM 1038 O O . VAL A 1 150 ? 22.777 26.853 20.128 1.00 13.86 149 VAL A O 1
ATOM 1042 N N . SER A 1 151 ? 23.607 25.731 18.367 1.00 12.60 150 SER A N 1
ATOM 1043 C CA . SER A 1 151 ? 23.842 26.947 17.589 1.00 12.01 150 SER A CA 1
ATOM 1044 C C . SER A 1 151 ? 22.560 27.732 17.335 1.00 12.86 150 SER A C 1
ATOM 1045 O O . SER A 1 151 ? 22.611 28.962 17.201 1.00 14.57 150 SER A O 1
ATOM 1048 N N . GLY A 1 152 ? 21.411 27.053 17.255 1.00 11.66 151 GLY A N 1
ATOM 1049 C CA . GLY A 1 152 ? 20.155 27.749 17.005 1.00 12.60 151 GLY A CA 1
ATOM 1050 C C . GLY A 1 152 ? 19.894 28.887 17.975 1.00 13.01 151 GLY A C 1
ATOM 1051 O O . GLY A 1 152 ? 19.528 29.991 17.579 1.00 13.87 151 GLY A O 1
ATOM 1052 N N . MET A 1 153 ? 20.074 28.633 19.269 1.00 13.74 152 MET A N 1
ATOM 1053 C CA . MET A 1 153 ? 19.812 29.661 20.265 1.00 14.28 152 MET A CA 1
ATOM 1054 C C . MET A 1 153 ? 21.071 30.285 20.854 1.00 12.08 152 MET A C 1
ATOM 1055 O O . MET A 1 153 ? 20.992 31.373 21.447 1.00 12.90 152 MET A O 1
ATOM 1060 N N . TRP A 1 154 ? 22.226 29.637 20.708 1.00 13.04 153 TRP A N 1
ATOM 1061 C CA . TRP A 1 154 ? 23.471 30.159 21.256 1.00 12.05 153 TRP A CA 1
ATOM 1062 C C . TRP A 1 154 ? 24.290 30.912 20.225 1.00 14.14 153 TRP A C 1
ATOM 1063 O O . TRP A 1 154 ? 25.073 31.793 20.594 1.00 14.73 153 TRP A O 1
ATOM 1074 N N . GLY A 1 155 ? 24.142 30.556 18.947 1.00 13.36 154 GLY A N 1
ATOM 1075 C CA . GLY A 1 155 ? 24.810 31.265 17.873 1.00 15.25 154 GLY A CA 1
ATOM 1076 C C . GLY A 1 155 ? 26.292 30.983 17.796 1.00 13.40 154 GLY A C 1
ATOM 1077 O O . GLY A 1 155 ? 27.104 31.843 18.136 1.00 16.39 154 GLY A O 1
ATOM 1078 N N . ILE A 1 156 ? 26.670 29.783 17.356 1.00 14.59 155 ILE A N 1
ATOM 1079 C CA . ILE A 1 156 ? 28.078 29.528 17.086 1.00 15.42 155 ILE A CA 1
ATOM 1080 C C . ILE A 1 156 ? 28.506 30.431 15.943 1.00 15.01 155 ILE A C 1
ATOM 1081 O O . ILE A 1 156 ? 27.773 30.598 14.958 1.00 16.59 155 ILE A O 1
ATOM 1086 N N . GLY A 1 157 ? 29.668 31.062 16.093 1.00 15.64 156 GLY A N 1
ATOM 1087 C CA . GLY A 1 157 ? 30.164 31.937 15.049 1.00 16.55 156 GLY A CA 1
ATOM 1088 C C . GLY A 1 157 ? 30.411 31.184 13.756 1.00 17.26 156 GLY A C 1
ATOM 1089 O O . GLY A 1 157 ? 30.617 29.966 13.745 1.00 20.38 156 GLY A O 1
ATOM 1090 N N . ASN A 1 158 ? 30.378 31.925 12.647 1.00 17.24 157 ASN A N 1
ATOM 1091 C CA . ASN A 1 158 ? 30.578 31.388 11.302 1.00 19.08 157 ASN A CA 1
ATOM 1092 C C . ASN A 1 158 ? 29.458 30.456 10.857 1.00 19.73 157 ASN A C 1
ATOM 1093 O O . ASN A 1 158 ? 29.675 29.600 9.994 1.00 22.01 157 ASN A O 1
ATOM 1098 N N . GLN A 1 159 ? 28.262 30.597 11.424 1.00 17.15 158 GLN A N 1
ATOM 1099 C CA . GLN A 1 159 ? 27.145 29.705 11.126 1.00 17.73 158 GLN A CA 1
ATOM 1100 C C . GLN A 1 159 ? 25.862 30.486 10.910 1.00 17.88 158 GLN A C 1
ATOM 1101 O O . GLN A 1 159 ? 24.793 30.099 11.391 1.00 17.46 158 GLN A O 1
ATOM 1107 N N . ALA A 1 160 ? 25.929 31.585 10.157 1.00 14.53 159 ALA A N 1
ATOM 1108 C CA . ALA A 1 160 ? 24.706 32.334 9.897 1.00 16.90 159 ALA A CA 1
ATOM 1109 C C . ALA A 1 160 ? 23.646 31.434 9.274 1.00 16.67 159 ALA A C 1
ATOM 1110 O O . ALA A 1 160 ? 22.456 31.546 9.602 1.00 14.94 159 ALA A O 1
ATOM 1112 N N . ASN A 1 161 ? 24.074 30.500 8.412 1.00 13.32 160 ASN A N 1
ATOM 1113 C CA . ASN A 1 161 ? 23.172 29.562 7.752 1.00 13.63 160 ASN A CA 1
ATOM 1114 C C . ASN A 1 161 ? 22.732 28.445 8.690 1.00 12.67 160 ASN A C 1
ATOM 1115 O O . ASN A 1 161 ? 21.532 28.199 8.843 1.00 13.81 160 ASN A O 1
ATOM 1120 N N . TYR A 1 162 ? 23.686 27.766 9.327 1.00 13.33 161 TYR A N 1
ATOM 1121 C CA . TYR A 1 162 ? 23.345 26.630 10.185 1.00 13.44 161 TYR A CA 1
ATOM 1122 C C . TYR A 1 162 ? 22.520 27.065 11.392 1.00 15.06 161 TYR A C 1
ATOM 1123 O O . TYR A 1 162 ? 21.536 26.406 11.755 1.00 14.86 161 TYR A O 1
ATOM 1132 N N . ALA A 1 163 ? 22.910 28.165 12.038 1.00 13.60 162 ALA A N 1
ATOM 1133 C CA . ALA A 1 163 ? 22.142 28.661 13.175 1.00 12.15 162 ALA A CA 1
ATOM 1134 C C . ALA A 1 163 ? 20.745 29.089 12.747 1.00 13.51 162 ALA A C 1
ATOM 1135 O O . ALA A 1 163 ? 19.772 28.858 13.475 1.00 14.64 162 ALA A O 1
ATOM 1137 N N . ALA A 1 164 ? 20.621 29.715 11.565 1.00 12.34 163 ALA A N 1
ATOM 1138 C CA . ALA A 1 164 ? 19.297 30.092 11.076 1.00 12.96 163 ALA A CA 1
ATOM 1139 C C . ALA A 1 164 ? 18.437 28.857 10.847 1.00 14.42 163 ALA A C 1
ATOM 1140 O O . ALA A 1 164 ? 17.268 28.817 11.245 1.00 13.33 163 ALA A O 1
ATOM 1142 N N . ALA A 1 165 ? 19.002 27.838 10.197 1.00 12.89 164 ALA A N 1
ATOM 1143 C CA . ALA A 1 165 ? 18.244 26.617 9.942 1.00 13.21 164 ALA A CA 1
ATOM 1144 C C . ALA A 1 165 ? 17.826 25.950 11.249 1.00 13.21 164 ALA A C 1
ATOM 1145 O O . ALA A 1 165 ? 16.669 25.539 11.415 1.00 14.67 164 ALA A O 1
ATOM 1147 N N . LYS A 1 166 ? 18.765 25.817 12.187 1.00 11.99 165 LYS A N 1
ATOM 1148 C CA . LYS A 1 166 ? 18.475 25.057 13.395 1.00 12.68 165 LYS A CA 1
ATOM 1149 C C . LYS A 1 166 ? 17.565 25.824 14.351 1.00 12.47 165 LYS A C 1
ATOM 1150 O O . LYS A 1 166 ? 16.819 25.204 15.115 1.00 15.53 165 LYS A O 1
ATOM 1156 N N . ALA A 1 167 ? 17.601 27.160 14.323 1.00 12.46 166 ALA A N 1
ATOM 1157 C CA . ALA A 1 167 ? 16.607 27.919 15.081 1.00 12.53 166 ALA A CA 1
ATOM 1158 C C . ALA A 1 167 ? 15.247 27.864 14.406 1.00 13.97 166 ALA A C 1
ATOM 1159 O O . ALA A 1 167 ? 14.214 27.861 15.086 1.00 14.32 166 ALA A O 1
ATOM 1161 N N . GLY A 1 168 ? 15.227 27.812 13.070 1.00 13.01 167 GLY A N 1
ATOM 1162 C CA . GLY A 1 168 ? 13.961 27.734 12.366 1.00 13.55 167 GLY A CA 1
ATOM 1163 C C . GLY A 1 168 ? 13.173 26.494 12.730 1.00 13.13 167 GLY A C 1
ATOM 1164 O O . GLY A 1 168 ? 11.941 26.511 12.715 1.00 14.01 167 GLY A O 1
ATOM 1165 N N . LEU A 1 169 ? 13.874 25.408 13.072 1.00 12.57 168 LEU A N 1
ATOM 1166 C CA . LEU A 1 169 ? 13.200 24.194 13.517 1.00 12.70 168 LEU A CA 1
ATOM 1167 C C . LEU A 1 169 ? 12.374 24.440 14.770 1.00 14.99 168 LEU A C 1
ATOM 1168 O O . LEU A 1 169 ? 11.317 23.824 14.952 1.00 13.82 168 LEU A O 1
ATOM 1173 N N . ILE A 1 170 ? 12.830 25.344 15.638 1.00 14.09 169 ILE A N 1
ATOM 1174 C CA . ILE A 1 170 ? 12.073 25.661 16.847 1.00 12.12 169 ILE A CA 1
ATOM 1175 C C . ILE A 1 170 ? 10.761 26.351 16.503 1.00 13.25 169 ILE A C 1
ATOM 1176 O O . ILE A 1 170 ? 9.694 25.970 16.998 1.00 14.35 169 ILE A O 1
ATOM 1181 N N . GLY A 1 171 ? 10.820 27.393 15.670 1.00 13.20 170 GLY A N 1
ATOM 1182 C CA . GLY A 1 171 ? 9.592 28.048 15.243 1.00 13.63 170 GLY A CA 1
ATOM 1183 C C . GLY A 1 171 ? 8.636 27.087 14.561 1.00 14.13 170 GLY A C 1
ATOM 1184 O O . GLY A 1 171 ? 7.440 27.051 14.869 1.00 13.81 170 GLY A O 1
ATOM 1185 N N . MET A 1 172 ? 9.158 26.269 13.645 1.00 14.43 171 MET A N 1
ATOM 1186 C CA . MET A 1 172 ? 8.311 25.288 12.972 1.00 12.52 171 MET A CA 1
ATOM 1187 C C . MET A 1 172 ? 7.703 24.290 13.955 1.00 14.33 171 MET A C 1
ATOM 1188 O O . MET A 1 172 ? 6.510 23.976 13.864 1.00 14.86 171 MET A O 1
ATOM 1193 N N . ALA A 1 173 ? 8.504 23.777 14.899 1.00 13.46 172 ALA A N 1
ATOM 1194 C CA . ALA A 1 173 ? 7.977 22.812 15.865 1.00 13.65 172 ALA A CA 1
ATOM 1195 C C . ALA A 1 173 ? 6.863 23.424 16.702 1.00 14.15 172 ALA A C 1
ATOM 1196 O O . ALA A 1 173 ? 5.878 22.755 17.031 1.00 12.99 172 ALA A O 1
ATOM 1198 N N . ARG A 1 174 ? 7.015 24.689 17.083 1.00 12.28 173 ARG A N 1
ATOM 1199 C CA . ARG A 1 174 ? 6.000 25.326 17.915 1.00 12.33 173 ARG A CA 1
ATOM 1200 C C . ARG A 1 174 ? 4.719 25.606 17.138 1.00 13.52 173 ARG A C 1
ATOM 1201 O O . ARG A 1 174 ? 3.616 25.413 17.668 1.00 15.14 173 ARG A O 1
ATOM 1209 N N . SER A 1 175 ? 4.834 26.045 15.878 1.00 12.85 174 SER A N 1
ATOM 1210 C CA . SER A 1 175 ? 3.640 26.263 15.065 1.00 14.47 174 SER A CA 1
ATOM 1211 C C . SER A 1 175 ? 2.900 24.955 14.806 1.00 14.65 174 SER A C 1
ATOM 1212 O O . SER A 1 175 ? 1.664 24.905 14.888 1.00 16.12 174 SER A O 1
ATOM 1215 N N . ILE A 1 176 ? 3.639 23.889 14.488 1.00 15.28 175 ILE A N 1
ATOM 1216 C CA . ILE A 1 176 ? 3.025 22.577 14.292 1.00 14.01 175 ILE A CA 1
ATOM 1217 C C . ILE A 1 176 ? 2.338 22.107 15.569 1.00 13.54 175 ILE A C 1
ATOM 1218 O O . ILE A 1 176 ? 1.209 21.590 15.535 1.00 16.08 175 ILE A O 1
ATOM 1223 N N . SER A 1 177 ? 3.008 22.281 16.710 1.00 14.81 176 SER A N 1
ATOM 1224 C CA . SER A 1 177 ? 2.448 21.841 17.983 1.00 13.76 176 SER A CA 1
ATOM 1225 C C . SER A 1 177 ? 1.201 22.636 18.339 1.00 15.41 176 SER A C 1
ATOM 1226 O O . SER A 1 177 ? 0.208 22.065 18.797 1.00 16.05 176 SER A O 1
ATOM 1229 N N . ARG A 1 178 ? 1.230 23.959 18.154 1.00 14.46 177 ARG A N 1
ATOM 1230 C CA . ARG A 1 178 ? 0.040 24.741 18.468 1.00 16.75 177 ARG A CA 1
ATOM 1231 C C . ARG A 1 178 ? -1.143 24.334 17.599 1.00 16.25 177 ARG A C 1
ATOM 1232 O O . ARG A 1 178 ? -2.287 24.345 18.068 1.00 15.57 177 ARG A O 1
ATOM 1240 N N . GLU A 1 179 ? -0.889 23.945 16.345 1.00 15.30 178 GLU A N 1
ATOM 1241 C CA . GLU A 1 179 ? -1.979 23.505 15.478 1.00 16.56 178 GLU A CA 1
ATOM 1242 C C . GLU A 1 179 ? -2.474 22.098 15.818 1.00 17.88 178 GLU A C 1
ATOM 1243 O O . GLU A 1 179 ? -3.685 21.859 15.858 1.00 19.22 178 GLU A O 1
ATOM 1249 N N . LEU A 1 180 ? -1.562 21.149 16.029 1.00 16.94 179 LEU A N 1
ATOM 1250 C CA . LEU A 1 180 ? -1.898 19.728 15.995 1.00 17.15 179 LEU A CA 1
ATOM 1251 C C . LEU A 1 180 ? -1.773 18.998 17.329 1.00 15.08 179 LEU A C 1
ATOM 1252 O O . LEU A 1 180 ? -2.122 17.811 17.387 1.00 17.88 179 LEU A O 1
ATOM 1257 N N . ALA A 1 181 ? -1.308 19.656 18.398 1.00 16.07 180 ALA A N 1
ATOM 1258 C CA . ALA A 1 181 ? -1.212 18.965 19.684 1.00 14.63 180 ALA A CA 1
ATOM 1259 C C . ALA A 1 181 ? -2.568 18.441 20.151 1.00 17.04 180 ALA A C 1
ATOM 1260 O O . ALA A 1 181 ? -2.636 17.374 20.775 1.00 17.98 180 ALA A O 1
ATOM 1262 N N . LYS A 1 182 ? -3.654 19.164 19.846 1.00 17.08 181 LYS A N 1
ATOM 1263 C CA . LYS A 1 182 ? -4.993 18.725 20.229 1.00 16.93 181 LYS A CA 1
ATOM 1264 C C . LYS A 1 182 ? -5.380 17.415 19.563 1.00 18.61 181 LYS A C 1
ATOM 1265 O O . LYS A 1 182 ? -6.279 16.721 20.054 1.00 19.92 181 LYS A O 1
ATOM 1271 N N . ALA A 1 183 ? -4.727 17.070 18.455 1.00 18.66 182 ALA A N 1
ATOM 1272 C CA . ALA A 1 183 ? -4.944 15.808 17.764 1.00 20.35 182 ALA A CA 1
ATOM 1273 C C . ALA A 1 183 ? -3.886 14.772 18.122 1.00 21.43 182 ALA A C 1
ATOM 1274 O O . ALA A 1 183 ? -3.744 13.773 17.413 1.00 24.68 182 ALA A O 1
ATOM 1276 N N . GLY A 1 184 ? -3.146 14.989 19.206 1.00 23.26 183 GLY A N 1
ATOM 1277 C CA . GLY A 1 184 ? -2.156 14.023 19.634 1.00 21.18 183 GLY A CA 1
ATOM 1278 C C . GLY A 1 184 ? -0.880 14.032 18.829 1.00 21.81 183 GLY A C 1
ATOM 1279 O O . GLY A 1 184 ? -0.137 13.049 18.854 1.00 20.86 183 GLY A O 1
ATOM 1280 N N . VAL A 1 185 ? -0.601 15.113 18.112 1.00 19.67 184 VAL A N 1
ATOM 1281 C CA . VAL A 1 185 ? 0.585 15.222 17.273 1.00 19.85 184 VAL A CA 1
ATOM 1282 C C . VAL A 1 185 ? 1.449 16.337 17.834 1.00 18.33 184 VAL A C 1
ATOM 1283 O O . VAL A 1 185 ? 1.030 17.501 17.851 1.00 23.75 184 VAL A O 1
ATOM 1287 N N . THR A 1 186 ? 2.649 15.987 18.287 1.00 15.26 185 THR A N 1
ATOM 1288 C CA . THR A 1 186 ? 3.559 16.961 18.865 1.00 18.10 185 THR A CA 1
ATOM 1289 C C . THR A 1 186 ? 4.807 17.086 18.011 1.00 18.43 185 THR A C 1
ATOM 1290 O O . THR A 1 186 ? 5.184 16.169 17.283 1.00 16.57 185 THR A O 1
ATOM 1294 N N . ALA A 1 187 ? 5.448 18.244 18.117 1.00 17.46 186 ALA A N 1
ATOM 1295 C CA . ALA A 1 187 ? 6.719 18.478 17.457 1.00 14.99 186 ALA A CA 1
ATOM 1296 C C . ALA A 1 187 ? 7.666 19.098 18.465 1.00 14.40 186 ALA A C 1
ATOM 1297 O O . ALA A 1 187 ? 7.319 20.082 19.134 1.00 15.45 186 ALA A O 1
ATOM 1299 N N . ASN A 1 188 ? 8.847 18.499 18.587 1.00 13.88 187 ASN A N 1
ATOM 1300 C CA . ASN A 1 188 ? 9.851 18.924 19.550 1.00 12.33 187 ASN A CA 1
ATOM 1301 C C . ASN A 1 188 ? 11.216 18.927 18.879 1.00 14.47 187 ASN A C 1
ATOM 1302 O O . ASN A 1 188 ? 11.391 18.381 17.787 1.00 16.53 187 ASN A O 1
ATOM 1307 N N . VAL A 1 189 ? 12.196 19.528 19.559 1.00 15.32 188 VAL A N 1
ATOM 1308 C CA . VAL A 1 189 ? 13.552 19.690 19.038 1.00 12.74 188 VAL A CA 1
ATOM 1309 C C . VAL A 1 189 ? 14.540 19.127 20.054 1.00 15.70 188 VAL A C 1
ATOM 1310 O O . VAL A 1 189 ? 14.487 19.481 21.234 1.00 17.10 188 VAL A O 1
ATOM 1314 N N . VAL A 1 190 ? 15.445 18.264 19.599 1.00 14.75 189 VAL A N 1
ATOM 1315 C CA . VAL A 1 190 ? 16.626 17.897 20.374 1.00 12.90 189 VAL A CA 1
ATOM 1316 C C . VAL A 1 190 ? 17.786 18.737 19.855 1.00 14.30 189 VAL A C 1
ATOM 1317 O O . VAL A 1 190 ? 18.061 18.734 18.648 1.00 15.63 189 VAL A O 1
ATOM 1321 N N . ALA A 1 191 ? 18.460 19.469 20.754 1.00 12.57 190 ALA A N 1
ATOM 1322 C CA . ALA A 1 191 ? 19.510 20.412 20.361 1.00 13.77 190 ALA A CA 1
ATOM 1323 C C . ALA A 1 191 ? 20.864 19.951 20.885 1.00 12.94 190 ALA A C 1
ATOM 1324 O O . ALA A 1 191 ? 21.273 20.333 21.989 1.00 15.62 190 ALA A O 1
ATOM 1326 N N . PRO A 1 192 ? 21.596 19.131 20.136 1.00 13.27 191 PRO A N 1
ATOM 1327 C CA . PRO A 1 192 ? 22.923 18.703 20.594 1.00 14.39 191 PRO A CA 1
ATOM 1328 C C . PRO A 1 192 ? 23.922 19.847 20.582 1.00 12.85 191 PRO A C 1
ATOM 1329 O O . PRO A 1 192 ? 23.852 20.767 19.763 1.00 14.25 191 PRO A O 1
ATOM 1333 N N . GLY A 1 193 ? 24.864 19.771 21.517 1.00 13.64 192 GLY A N 1
ATOM 1334 C CA . GLY A 1 193 ? 26.050 20.603 21.499 1.00 15.20 192 GLY A CA 1
ATOM 1335 C C . GLY A 1 193 ? 27.170 19.963 20.701 1.00 16.65 192 GLY A C 1
ATOM 1336 O O . GLY A 1 193 ? 26.948 19.496 19.578 1.00 18.45 192 GLY A O 1
ATOM 1337 N N . TYR A 1 194 ? 28.372 19.923 21.262 1.00 18.24 193 TYR A N 1
ATOM 1338 C CA . TYR A 1 194 ? 29.498 19.297 20.583 1.00 20.07 193 TYR A CA 1
ATOM 1339 C C . TYR A 1 194 ? 29.456 17.799 20.844 1.00 20.06 193 TYR A C 1
ATOM 1340 O O . TYR A 1 194 ? 29.567 17.363 21.991 1.00 20.18 193 TYR A O 1
ATOM 1349 N N . ILE A 1 195 ? 29.285 17.015 19.780 1.00 20.25 194 ILE A N 1
ATOM 1350 C CA . ILE A 1 195 ? 29.132 15.568 19.869 1.00 20.48 194 ILE A CA 1
ATOM 1351 C C . ILE A 1 195 ? 30.331 14.924 19.194 1.00 23.15 194 ILE A C 1
ATOM 1352 O O . ILE A 1 195 ? 30.716 15.328 18.090 1.00 24.20 194 ILE A O 1
ATOM 1357 N N . ASP A 1 196 ? 30.920 13.924 19.857 1.00 24.59 195 ASP A N 1
ATOM 1358 C CA . ASP A 1 196 ? 32.112 13.256 19.352 1.00 31.47 195 ASP A CA 1
ATOM 1359 C C . ASP A 1 196 ? 31.785 12.528 18.054 1.00 33.43 195 ASP A C 1
ATOM 1360 O O . ASP A 1 196 ? 30.907 11.659 18.024 1.00 33.85 195 ASP A O 1
ATOM 1365 N N . THR A 1 197 ? 32.484 12.899 16.980 1.00 35.01 196 THR A N 1
ATOM 1366 C CA . THR A 1 197 ? 32.320 12.300 15.663 1.00 38.69 196 THR A CA 1
ATOM 1367 C C . THR A 1 197 ? 33.691 12.202 15.011 1.00 43.62 196 THR A C 1
ATOM 1368 O O . THR A 1 197 ? 34.709 12.592 15.594 1.00 46.11 196 THR A O 1
ATOM 1372 N N . GLU A 1 198 ? 33.711 11.687 13.779 1.00 45.76 197 GLU A N 1
ATOM 1373 C CA . GLU A 1 198 ? 34.942 11.684 12.995 1.00 50.05 197 GLU A CA 1
ATOM 1374 C C . GLU A 1 198 ? 35.387 13.101 12.653 1.00 46.81 197 GLU A C 1
ATOM 1375 O O . GLU A 1 198 ? 36.586 13.402 12.677 1.00 47.56 197 GLU A O 1
ATOM 1381 N N . MET A 1 199 ? 34.435 13.982 12.329 1.00 45.33 198 MET A N 1
ATOM 1382 C CA . MET A 1 199 ? 34.785 15.354 11.967 1.00 47.69 198 MET A CA 1
ATOM 1383 C C . MET A 1 199 ? 35.412 16.103 13.139 1.00 46.09 198 MET A C 1
ATOM 1384 O O . MET A 1 199 ? 36.391 16.839 12.956 1.00 47.39 198 MET A O 1
ATOM 1389 N N . THR A 1 200 ? 34.868 15.929 14.349 1.00 43.41 199 THR A N 1
ATOM 1390 C CA . THR A 1 200 ? 35.406 16.648 15.502 1.00 42.83 199 THR A CA 1
ATOM 1391 C C . THR A 1 200 ? 36.773 16.108 15.912 1.00 45.52 199 THR A C 1
ATOM 1392 O O . THR A 1 200 ? 37.674 16.884 16.255 1.00 46.69 199 THR A O 1
ATOM 1396 N N . ARG A 1 201 ? 36.959 14.787 15.862 1.00 47.25 200 ARG A N 1
ATOM 1397 C CA . ARG A 1 201 ? 38.264 14.216 16.186 1.00 50.64 200 ARG A CA 1
ATOM 1398 C C . ARG A 1 201 ? 39.341 14.570 15.167 1.00 53.18 200 ARG A C 1
ATOM 1399 O O . ARG A 1 201 ? 40.525 14.359 15.450 1.00 55.67 200 ARG A O 1
ATOM 1407 N N . ALA A 1 202 ? 38.964 15.105 14.003 1.00 53.15 201 ALA A N 1
ATOM 1408 C CA . ALA A 1 202 ? 39.923 15.512 12.982 1.00 56.63 201 ALA A CA 1
ATOM 1409 C C . ALA A 1 202 ? 40.324 16.980 13.078 1.00 56.24 201 ALA A C 1
ATOM 1410 O O . ALA A 1 202 ? 41.303 17.378 12.436 1.00 57.75 201 ALA A O 1
ATOM 1412 N N . LEU A 1 203 ? 39.594 17.792 13.843 1.00 52.42 202 LEU A N 1
ATOM 1413 C CA . LEU A 1 203 ? 40.031 19.156 14.106 1.00 52.92 202 LEU A CA 1
ATOM 1414 C C . LEU A 1 203 ? 41.344 19.134 14.880 1.00 56.74 202 LEU A C 1
ATOM 1415 O O . LEU A 1 203 ? 41.659 18.168 15.581 1.00 55.44 202 LEU A O 1
ATOM 1420 N N . ASP A 1 204 ? 42.122 20.206 14.743 1.00 63.06 203 ASP A N 1
ATOM 1421 C CA . ASP A 1 204 ? 43.329 20.332 15.548 1.00 70.34 203 ASP A CA 1
ATOM 1422 C C . ASP A 1 204 ? 42.964 20.353 17.028 1.00 69.62 203 ASP A C 1
ATOM 1423 O O . ASP A 1 204 ? 41.854 20.736 17.410 1.00 65.55 203 ASP A O 1
ATOM 1428 N N . GLU A 1 205 ? 43.907 19.915 17.867 1.00 64.23 204 GLU A N 1
ATOM 1429 C CA . GLU A 1 205 ? 43.622 19.812 19.296 1.00 63.59 204 GLU A CA 1
ATOM 1430 C C . GLU A 1 205 ? 43.311 21.171 19.910 1.00 61.20 204 GLU A C 1
ATOM 1431 O O . GLU A 1 205 ? 42.539 21.251 20.873 1.00 57.64 204 GLU A O 1
ATOM 1437 N N . ARG A 1 206 ? 43.887 22.246 19.364 1.00 61.55 205 ARG A N 1
ATOM 1438 C CA . ARG A 1 206 ? 43.573 23.590 19.844 1.00 59.93 205 ARG A CA 1
ATOM 1439 C C . ARG A 1 206 ? 42.092 23.906 19.668 1.00 56.53 205 ARG A C 1
ATOM 1440 O O . ARG A 1 206 ? 41.446 24.439 20.579 1.00 54.26 205 ARG A O 1
ATOM 1448 N N . ILE A 1 207 ? 41.538 23.586 18.495 1.00 55.38 206 ILE A N 1
ATOM 1449 C CA . ILE A 1 207 ? 40.119 23.830 18.241 1.00 51.10 206 ILE A CA 1
ATOM 1450 C C . ILE A 1 207 ? 39.262 22.977 19.168 1.00 48.16 206 ILE A C 1
ATOM 1451 O O . ILE A 1 207 ? 38.288 23.459 19.765 1.00 44.50 206 ILE A O 1
ATOM 1456 N N . GLN A 1 208 ? 39.613 21.693 19.302 1.00 48.15 207 GLN A N 1
ATOM 1457 C CA . GLN A 1 208 ? 38.866 20.811 20.195 1.00 45.35 207 GLN A CA 1
ATOM 1458 C C . GLN A 1 208 ? 38.972 21.279 21.640 1.00 45.8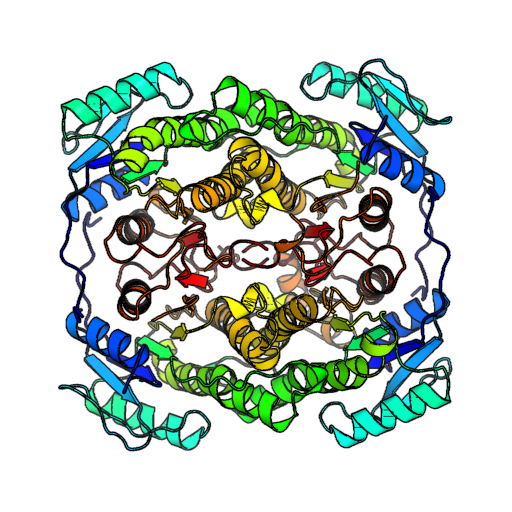0 207 GLN A C 1
ATOM 1459 O O . GLN A 1 208 ? 37.980 21.267 22.378 1.00 42.05 207 GLN A O 1
ATOM 1465 N N . ALA A 1 209 ? 40.166 21.707 22.060 1.00 49.88 208 ALA A N 1
ATOM 1466 C CA . ALA A 1 209 ? 40.331 22.217 23.418 1.00 51.08 208 ALA A CA 1
ATOM 1467 C C . ALA A 1 209 ? 39.570 23.523 23.613 1.00 50.09 208 ALA A C 1
ATOM 1468 O O . ALA A 1 209 ? 38.901 23.712 24.637 1.00 47.90 208 ALA A O 1
ATOM 1470 N N . GLY A 1 210 ? 39.655 24.433 22.637 1.00 50.60 209 GLY A N 1
ATOM 1471 C CA . GLY A 1 210 ? 38.948 25.699 22.744 1.00 49.54 209 GLY A CA 1
ATOM 1472 C C . GLY A 1 210 ? 37.449 25.538 22.902 1.00 45.50 209 GLY A C 1
ATOM 1473 O O . GLY A 1 210 ? 36.810 26.318 23.613 1.00 45.08 209 GLY A O 1
ATOM 1474 N N . ALA A 1 211 ? 36.868 24.525 22.254 1.00 41.74 210 ALA A N 1
ATOM 1475 C CA . ALA A 1 211 ? 35.430 24.307 22.375 1.00 37.35 210 ALA A CA 1
ATOM 1476 C C . ALA A 1 211 ? 35.037 23.858 23.776 1.00 34.30 210 ALA A C 1
ATOM 1477 O O . ALA A 1 211 ? 33.943 24.196 24.243 1.00 32.89 210 ALA A O 1
ATOM 1479 N N . LEU A 1 212 ? 35.899 23.095 24.457 1.00 33.05 211 LEU A N 1
ATOM 1480 C CA . LEU A 1 212 ? 35.565 22.637 25.805 1.00 29.73 211 LEU A CA 1
ATOM 1481 C C . LEU A 1 212 ? 35.445 23.798 26.786 1.00 29.58 211 LEU A C 1
ATOM 1482 O O . LEU A 1 212 ? 34.738 23.685 27.794 1.00 28.46 211 LEU A O 1
ATOM 1487 N N . ASP A 1 213 ? 36.113 24.919 26.506 1.00 31.06 212 ASP A N 1
ATOM 1488 C CA . ASP A 1 213 ? 36.027 26.076 27.392 1.00 32.34 212 ASP A CA 1
ATOM 1489 C C . ASP A 1 213 ? 34.600 26.594 27.514 1.00 28.28 212 ASP A C 1
ATOM 1490 O O . ASP A 1 213 ? 34.246 27.190 28.536 1.00 28.58 212 ASP A O 1
ATOM 1495 N N . PHE A 1 214 ? 33.768 26.379 26.498 1.00 25.09 213 PHE A N 1
ATOM 1496 C CA . PHE A 1 214 ? 32.392 26.863 26.512 1.00 24.00 213 PHE A CA 1
ATOM 1497 C C . PHE A 1 214 ? 31.399 25.842 27.057 1.00 20.74 213 PHE A C 1
ATOM 1498 O O . PHE A 1 214 ? 30.191 26.109 27.066 1.00 20.68 213 PHE A O 1
ATOM 1506 N N . ILE A 1 215 ? 31.865 24.689 27.516 1.00 19.98 214 ILE A N 1
ATOM 1507 C CA . ILE A 1 215 ? 30.974 23.604 27.909 1.00 17.71 214 ILE A CA 1
ATOM 1508 C C . ILE A 1 215 ? 31.127 23.395 29.413 1.00 17.17 214 ILE A C 1
ATOM 1509 O O . ILE A 1 215 ? 32.197 22.968 29.870 1.00 18.44 214 ILE A O 1
ATOM 1514 N N . PRO A 1 216 ? 30.103 23.683 30.220 1.00 16.26 215 PRO A N 1
ATOM 1515 C CA . PRO A 1 216 ? 30.239 23.460 31.668 1.00 16.88 215 PRO A CA 1
ATOM 1516 C C . PRO A 1 216 ? 30.640 22.039 32.026 1.00 15.28 215 PRO A C 1
ATOM 1517 O O . PRO A 1 216 ? 31.425 21.842 32.958 1.00 17.36 215 PRO A O 1
ATOM 1521 N N . ALA A 1 217 ? 30.146 21.042 31.287 1.00 14.68 216 ALA A N 1
ATOM 1522 C CA . ALA A 1 217 ? 30.504 19.655 31.582 1.00 15.25 216 ALA A CA 1
ATOM 1523 C C . ALA A 1 217 ? 31.965 19.328 31.280 1.00 17.09 216 ALA A C 1
ATOM 1524 O O . ALA A 1 217 ? 32.469 18.302 31.754 1.00 18.08 216 ALA A O 1
ATOM 1526 N N . LYS A 1 218 ? 32.650 20.162 30.491 1.00 17.54 217 LYS A N 1
ATOM 1527 C CA . LYS A 1 218 ? 34.076 19.989 30.197 1.00 19.96 217 LYS A CA 1
ATOM 1528 C C . LYS A 1 218 ? 34.363 18.665 29.493 1.00 20.29 217 LYS A C 1
ATOM 1529 O O . LYS A 1 218 ? 35.433 18.073 29.657 1.00 22.77 217 LYS A O 1
ATOM 1535 N N . ARG A 1 219 ? 33.400 18.205 28.699 1.00 18.94 218 ARG A N 1
ATOM 1536 C CA . ARG A 1 219 ? 33.577 17.038 27.857 1.00 19.49 218 ARG A CA 1
ATOM 1537 C C . ARG A 1 219 ? 32.627 17.180 26.680 1.00 18.70 218 ARG A C 1
ATOM 1538 O O . ARG A 1 219 ? 31.644 17.925 26.745 1.00 17.24 218 ARG A O 1
ATOM 1546 N N . VAL A 1 220 ? 32.944 16.471 25.595 1.00 19.90 219 VAL A N 1
ATOM 1547 C CA . VAL A 1 220 ? 32.021 16.352 24.471 1.00 22.19 219 VAL A CA 1
ATOM 1548 C C . VAL A 1 220 ? 30.949 15.318 24.799 1.00 19.17 219 VAL A C 1
ATOM 1549 O O . VAL A 1 220 ? 31.115 14.465 25.677 1.00 19.89 219 VAL A O 1
ATOM 1553 N N . GLY A 1 221 ? 29.817 15.412 24.097 1.00 18.57 220 GLY A N 1
ATOM 1554 C CA . GLY A 1 221 ? 28.776 14.412 24.228 1.00 15.11 220 GLY A CA 1
ATOM 1555 C C . GLY A 1 221 ? 28.978 13.271 23.243 1.00 16.55 220 GLY A C 1
ATOM 1556 O O . GLY A 1 221 ? 29.850 13.300 22.387 1.00 18.55 220 GLY A O 1
ATOM 1557 N N . THR A 1 222 ? 28.170 12.229 23.394 1.00 17.96 221 THR A N 1
ATOM 1558 C CA . THR A 1 222 ? 28.228 11.111 22.467 1.00 17.17 221 THR A CA 1
ATOM 1559 C C . THR A 1 222 ? 26.949 11.040 21.652 1.00 16.54 221 THR A C 1
ATOM 1560 O O . THR A 1 222 ? 25.900 11.558 22.046 1.00 17.24 221 THR A O 1
ATOM 1564 N N . ALA A 1 223 ? 27.047 10.345 20.518 1.00 15.61 222 ALA A N 1
ATOM 1565 C CA . ALA A 1 223 ? 25.879 10.123 19.681 1.00 15.60 222 ALA A CA 1
ATOM 1566 C C . ALA A 1 223 ? 24.803 9.371 20.436 1.00 16.39 222 ALA A C 1
ATOM 1567 O O . ALA A 1 223 ? 23.608 9.612 20.226 1.00 15.13 222 ALA A O 1
ATOM 1569 N N . GLU A 1 224 ? 25.207 8.475 21.337 1.00 14.40 223 GLU A N 1
ATOM 1570 C CA . GLU A 1 224 ? 24.239 7.722 22.125 1.00 14.81 223 GLU A CA 1
ATOM 1571 C C . GLU A 1 224 ? 23.528 8.589 23.152 1.00 16.34 223 GLU A C 1
ATOM 1572 O O . GLU A 1 224 ? 22.400 8.261 23.549 1.00 16.30 223 GLU A O 1
ATOM 1578 N N . GLU A 1 225 ? 24.142 9.699 23.573 1.00 14.04 224 GLU A N 1
ATOM 1579 C CA . GLU A 1 225 ? 23.435 10.619 24.456 1.00 14.08 224 GLU A CA 1
ATOM 1580 C C . GLU A 1 225 ? 22.363 11.387 23.700 1.00 14.18 224 GLU A C 1
ATOM 1581 O O . GLU A 1 225 ? 21.262 11.593 24.220 1.00 15.03 224 GLU A O 1
ATOM 1587 N N . VAL A 1 226 ? 22.661 11.791 22.459 1.00 12.54 225 VAL A N 1
ATOM 1588 C CA . VAL A 1 226 ? 21.631 12.384 21.607 1.00 12.72 225 VAL A CA 1
ATOM 1589 C C . VAL A 1 226 ? 20.487 11.395 21.415 1.00 15.34 225 VAL A C 1
ATOM 1590 O O . VAL A 1 226 ? 19.306 11.742 21.549 1.00 14.47 225 VAL A O 1
ATOM 1594 N N . ALA A 1 227 ? 20.830 10.137 21.119 1.00 14.96 226 ALA A N 1
ATOM 1595 C CA . ALA A 1 227 ? 19.813 9.116 20.895 1.00 14.97 226 ALA A CA 1
ATOM 1596 C C . ALA A 1 227 ? 18.973 8.869 22.140 1.00 15.70 226 ALA A C 1
ATOM 1597 O O . ALA A 1 227 ? 17.797 8.513 22.027 1.00 15.52 226 ALA A O 1
ATOM 1599 N N . GLY A 1 228 ? 19.562 9.021 23.331 1.00 15.14 227 GLY A N 1
ATOM 1600 C CA . GLY A 1 228 ? 18.785 8.860 24.552 1.00 15.37 227 GLY A CA 1
ATOM 1601 C C . GLY A 1 228 ? 17.683 9.895 24.686 1.00 14.67 227 GLY A C 1
ATOM 1602 O O . GLY A 1 228 ? 16.579 9.587 25.150 1.00 14.49 227 GLY A O 1
ATOM 1603 N N . ALA A 1 229 ? 17.966 11.139 24.286 1.00 13.00 228 ALA A N 1
ATOM 1604 C CA . ALA A 1 229 ? 16.935 12.170 24.312 1.00 12.17 228 ALA A CA 1
ATOM 1605 C C . ALA A 1 229 ? 15.854 11.893 23.275 1.00 14.36 228 ALA A C 1
ATOM 1606 O O . ALA A 1 229 ? 14.661 12.082 23.548 1.00 13.66 228 ALA A O 1
ATOM 1608 N N . VAL A 1 230 ? 16.253 11.448 22.078 1.00 14.67 229 VAL A N 1
ATOM 1609 C CA . VAL A 1 230 ? 15.274 11.087 21.054 1.00 13.06 229 VAL A CA 1
ATOM 1610 C C . VAL A 1 230 ? 14.421 9.919 21.525 1.00 14.12 229 VAL A C 1
ATOM 1611 O O . VAL A 1 230 ? 13.194 9.924 21.353 1.00 15.04 229 VAL A O 1
ATOM 1615 N N . SER A 1 231 ? 15.055 8.912 22.140 1.00 14.05 230 SER A N 1
ATOM 1616 C CA . SER A 1 231 ? 14.322 7.784 22.704 1.00 14.66 230 SER A CA 1
ATOM 1617 C C . SER A 1 231 ? 13.238 8.252 23.667 1.00 14.28 230 SER A C 1
ATOM 1618 O O . SER A 1 231 ? 12.101 7.766 23.627 1.00 14.16 230 SER A O 1
ATOM 1621 N N . PHE A 1 232 ? 13.583 9.192 24.553 1.00 13.81 231 PHE A N 1
ATOM 1622 C CA . PHE A 1 232 ? 12.598 9.739 25.478 1.00 13.19 231 PHE A CA 1
ATOM 1623 C C . PHE A 1 232 ? 11.445 10.403 24.729 1.00 12.11 231 PHE A C 1
ATOM 1624 O O . PHE A 1 232 ? 10.270 10.151 25.026 1.00 12.74 231 PHE A O 1
ATOM 1632 N N . LEU A 1 233 ? 11.757 11.258 23.752 1.00 14.17 232 LEU A N 1
ATOM 1633 C CA . LEU A 1 233 ? 10.696 11.961 23.039 1.00 13.15 232 LEU A CA 1
ATOM 1634 C C . LEU A 1 233 ? 9.847 11.037 22.173 1.00 16.12 232 LEU A C 1
ATOM 1635 O O . LEU A 1 233 ? 8.698 11.380 21.868 1.00 17.43 232 LEU A O 1
ATOM 1640 N N . ALA A 1 234 ? 10.365 9.861 21.791 1.00 15.20 233 ALA A N 1
ATOM 1641 C CA . ALA A 1 234 ? 9.562 8.889 21.060 1.00 14.61 233 ALA A CA 1
ATOM 1642 C C . ALA A 1 234 ? 8.751 7.974 21.967 1.00 18.46 233 ALA A C 1
ATOM 1643 O O . ALA A 1 234 ? 7.914 7.219 21.460 1.00 18.09 233 ALA A O 1
ATOM 1645 N N . SER A 1 235 ? 8.963 8.037 23.284 1.00 15.71 234 SER A N 1
ATOM 1646 C CA . SER A 1 235 ? 8.396 7.088 24.233 1.00 15.49 234 SER A CA 1
ATOM 1647 C C . SER A 1 235 ? 7.018 7.517 24.727 1.00 16.29 234 SER A C 1
ATOM 1648 O O . SER A 1 235 ? 6.539 8.623 24.465 1.00 17.74 234 SER A O 1
ATOM 1651 N N . GLU A 1 236 ? 6.396 6.619 25.497 1.00 16.49 235 GLU A N 1
ATOM 1652 C CA . GLU A 1 236 ? 5.124 6.886 26.154 1.00 17.27 235 GLU A CA 1
ATOM 1653 C C . GLU A 1 236 ? 5.250 7.859 27.325 1.00 18.38 235 GLU A C 1
ATOM 1654 O O . GLU A 1 236 ? 4.227 8.215 27.927 1.00 22.15 235 GLU A O 1
ATOM 1660 N N . ASP A 1 237 ? 6.462 8.313 27.646 1.00 14.69 236 ASP A N 1
ATOM 1661 C CA . ASP A 1 237 ? 6.691 9.292 28.700 1.00 13.96 236 ASP A CA 1
ATOM 1662 C C . ASP A 1 237 ? 6.724 10.734 28.200 1.00 14.72 236 ASP A C 1
ATOM 1663 O O . ASP A 1 237 ? 7.016 11.632 28.997 1.00 15.66 236 ASP A O 1
ATOM 1668 N N . ALA A 1 238 ? 6.438 10.987 26.915 1.00 14.01 237 ALA A N 1
ATOM 1669 C CA . ALA A 1 238 ? 6.597 12.330 26.365 1.00 14.84 237 ALA A CA 1
ATOM 1670 C C . ALA A 1 238 ? 5.334 12.853 25.691 1.00 16.01 237 ALA A C 1
ATOM 1671 O O . ALA A 1 238 ? 5.408 13.813 24.907 1.00 17.99 237 ALA A O 1
ATOM 1673 N N . SER A 1 239 ? 4.171 12.294 26.018 1.00 17.64 238 SER A N 1
ATOM 1674 C CA . SER A 1 239 ? 2.950 12.683 25.322 1.00 17.94 238 SER A CA 1
ATOM 1675 C C . SER A 1 239 ? 2.573 14.134 25.593 1.00 18.46 238 SER A C 1
ATOM 1676 O O . SER A 1 239 ? 1.945 14.779 24.743 1.00 18.44 238 SER A O 1
ATOM 1679 N N . TYR A 1 240 ? 2.918 14.656 26.769 1.00 14.90 239 TYR A N 1
ATOM 1680 C CA . TYR A 1 240 ? 2.506 15.998 27.170 1.00 14.78 239 TYR A CA 1
ATOM 1681 C C . TYR A 1 240 ? 3.599 17.036 26.959 1.00 14.51 239 TYR A C 1
ATOM 1682 O O . TYR A 1 240 ? 3.563 18.104 27.583 1.00 14.31 239 TYR A O 1
ATOM 1691 N N . ILE A 1 241 ? 4.559 16.750 26.082 1.00 13.64 240 ILE A N 1
ATOM 1692 C CA . ILE A 1 241 ? 5.661 17.653 25.771 1.00 13.16 240 ILE A CA 1
ATOM 1693 C C . ILE A 1 241 ? 5.485 18.078 24.322 1.00 13.36 240 ILE A C 1
ATOM 1694 O O . ILE A 1 241 ? 5.450 17.232 23.418 1.00 14.72 240 ILE A O 1
ATOM 1699 N N . ALA A 1 242 ? 5.376 19.382 24.093 1.00 14.05 241 ALA A N 1
ATOM 1700 C CA . ALA A 1 242 ? 5.132 19.903 22.753 1.00 14.28 241 ALA A CA 1
ATOM 1701 C C . ALA A 1 242 ? 5.844 21.240 22.616 1.00 13.87 241 ALA A C 1
ATOM 1702 O O . ALA A 1 242 ? 5.743 22.089 23.508 1.00 15.55 241 ALA A O 1
ATOM 1704 N N . GLY A 1 243 ? 6.556 21.423 21.505 1.00 13.94 242 GLY A N 1
ATOM 1705 C CA . GLY A 1 243 ? 7.286 22.654 21.257 1.00 15.35 242 GLY A CA 1
ATOM 1706 C C . GLY A 1 243 ? 8.539 22.834 22.087 1.00 16.24 242 GLY A C 1
ATOM 1707 O O . GLY A 1 243 ? 9.068 23.951 22.164 1.00 15.16 242 GLY A O 1
ATOM 1708 N N . ALA A 1 244 ? 9.027 21.779 22.724 1.00 12.62 243 ALA A N 1
ATOM 1709 C CA . ALA A 1 244 ? 10.140 21.878 23.656 1.00 12.32 243 ALA A CA 1
ATOM 1710 C C . ALA A 1 244 ? 11.461 21.765 22.922 1.00 13.77 243 ALA A C 1
ATOM 1711 O O . ALA A 1 244 ? 11.567 21.083 21.899 1.00 14.70 243 ALA A O 1
ATOM 1713 N N . VAL A 1 245 ? 12.482 22.413 23.476 1.00 12.25 244 VAL A N 1
ATOM 1714 C CA . VAL A 1 245 ? 13.867 22.198 23.078 1.00 14.08 244 VAL A CA 1
ATOM 1715 C C . VAL A 1 245 ? 14.539 21.402 24.186 1.00 15.14 244 VAL A C 1
ATOM 1716 O O . VAL A 1 245 ? 14.580 21.843 25.344 1.00 18.28 244 VAL A O 1
ATOM 1720 N N . ILE A 1 246 ? 15.062 20.232 23.845 1.00 13.63 245 ILE A N 1
ATOM 1721 C CA . ILE A 1 246 ? 15.797 19.423 24.810 1.00 14.86 245 ILE A CA 1
ATOM 1722 C C . ILE A 1 246 ? 17.279 19.579 24.481 1.00 14.69 245 ILE A C 1
ATOM 1723 O O . ILE A 1 246 ? 17.747 19.022 23.474 1.00 13.27 245 ILE A O 1
ATOM 1728 N N . PRO A 1 247 ? 18.041 20.344 25.264 1.00 13.74 246 PRO A N 1
ATOM 1729 C CA . PRO A 1 247 ? 19.465 20.552 24.960 1.00 13.37 246 PRO A CA 1
ATOM 1730 C C . PRO A 1 247 ? 20.315 19.395 25.469 1.00 16.34 246 PRO A C 1
ATOM 1731 O O . PRO A 1 247 ? 20.232 19.006 26.635 1.00 17.67 246 PRO A O 1
ATOM 1735 N N . VAL A 1 248 ? 21.116 18.823 24.574 1.00 10.61 247 VAL A N 1
ATOM 1736 C CA . VAL A 1 248 ? 22.029 17.743 24.917 1.00 13.64 247 VAL A CA 1
ATOM 1737 C C . VAL A 1 248 ? 23.426 18.276 24.640 1.00 12.98 247 VAL A C 1
ATOM 1738 O O . VAL A 1 248 ? 24.040 17.963 23.615 1.00 14.45 247 VAL A O 1
ATOM 1742 N N . ASP A 1 249 ? 23.921 19.097 25.570 1.00 12.30 248 ASP A N 1
ATOM 1743 C CA . ASP A 1 249 ? 25.075 19.940 25.284 1.00 12.90 248 ASP A CA 1
ATOM 1744 C C . ASP A 1 249 ? 25.948 20.218 26.498 1.00 13.01 248 ASP A C 1
ATOM 1745 O O . ASP A 1 249 ? 26.771 21.140 26.426 1.00 12.61 248 ASP A O 1
ATOM 1750 N N . GLY A 1 250 ? 25.784 19.498 27.613 1.00 12.08 249 GLY A N 1
ATOM 1751 C CA . GLY A 1 250 ? 26.640 19.711 28.760 1.00 12.68 249 GLY A CA 1
ATOM 1752 C C . GLY A 1 250 ? 26.498 21.074 29.390 1.00 11.62 249 GLY A C 1
ATOM 1753 O O . GLY A 1 250 ? 27.416 21.521 30.085 1.00 12.14 249 GLY A O 1
ATOM 1754 N N . GLY A 1 251 ? 25.366 21.745 29.161 1.00 13.60 250 GLY A N 1
ATOM 1755 C CA . GLY A 1 251 ? 25.123 23.078 29.659 1.00 12.63 250 GLY A CA 1
ATOM 1756 C C . GLY A 1 251 ? 25.603 24.200 28.761 1.00 13.15 250 GLY A C 1
ATOM 1757 O O . GLY A 1 251 ? 25.415 25.367 29.117 1.00 13.41 250 GLY A O 1
ATOM 1758 N N . MET A 1 252 ? 26.179 23.885 27.599 1.00 12.47 251 MET A N 1
ATOM 1759 C CA . MET A 1 252 ? 26.833 24.903 26.779 1.00 12.42 251 MET A CA 1
ATOM 1760 C C . MET A 1 252 ? 25.887 26.037 26.404 1.00 12.80 251 MET A C 1
ATOM 1761 O O . MET A 1 252 ? 26.281 27.210 26.418 1.00 14.20 251 MET A O 1
ATOM 1766 N N . GLY A 1 253 ? 24.643 25.714 26.069 1.00 12.20 252 GLY A N 1
ATOM 1767 C CA . GLY A 1 253 ? 23.745 26.713 25.524 1.00 12.74 252 GLY A CA 1
ATOM 1768 C C . GLY A 1 253 ? 22.920 27.491 26.526 1.00 14.09 252 GLY A C 1
ATOM 1769 O O . GLY A 1 253 ? 22.025 28.227 26.101 1.00 14.09 252 GLY A O 1
ATOM 1770 N N . MET A 1 254 ? 23.183 27.364 27.825 1.00 13.29 253 MET A N 1
ATOM 1771 C CA . MET A 1 254 ? 22.352 28.030 28.827 1.00 14.29 253 MET A CA 1
ATOM 1772 C C . MET A 1 254 ? 22.305 29.535 28.596 1.00 11.09 253 MET A C 1
ATOM 1773 O O . MET A 1 254 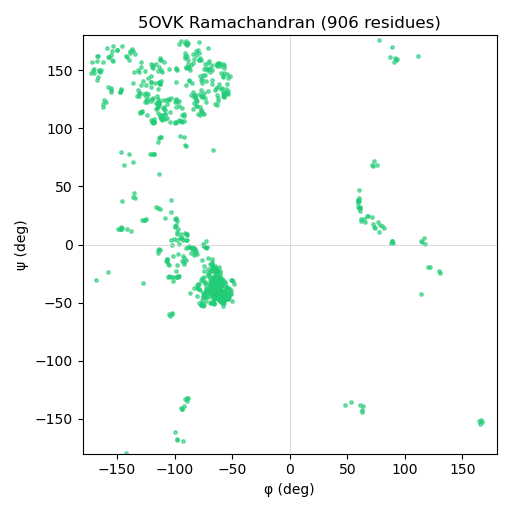? 23.339 30.196 28.492 1.00 13.78 253 MET A O 1
ATOM 1778 N N . GLY A 1 255 ? 21.098 30.080 28.526 1.00 10.48 254 GLY A N 1
ATOM 1779 C CA . GLY A 1 255 ? 20.970 31.523 28.398 1.00 12.08 254 GLY A CA 1
ATOM 1780 C C . GLY A 1 255 ? 19.561 31.905 28.004 1.00 10.89 254 GLY A C 1
ATOM 1781 O O . GLY A 1 255 ? 18.595 31.227 28.362 1.00 11.96 254 GLY A O 1
ATOM 1782 N N . HIS A 1 256 ? 19.454 33.022 27.294 1.00 12.01 255 HIS A N 1
ATOM 1783 C CA . HIS A 1 256 ? 18.144 33.503 26.875 1.00 12.15 255 HIS A CA 1
ATOM 1784 C C . HIS A 1 256 ? 18.302 34.312 25.603 1.00 13.17 255 HIS A C 1
ATOM 1785 O O . HIS A 1 256 ? 19.405 34.781 25.352 1.00 13.80 255 HIS A O 1
ATOM 1793 N N . ALA B 1 15 ? 30.450 1.114 21.153 1.00 44.53 14 ALA B N 1
ATOM 1794 C CA . ALA B 1 15 ? 29.363 1.835 21.808 1.00 40.35 14 ALA B CA 1
ATOM 1795 C C . ALA B 1 15 ? 28.107 0.971 21.921 1.00 36.67 14 ALA B C 1
ATOM 1796 O O . ALA B 1 15 ? 27.804 0.174 21.030 1.00 38.74 14 ALA B O 1
ATOM 1798 N N . THR B 1 16 ? 27.387 1.146 23.024 1.00 32.77 15 THR B N 1
ATOM 1799 C CA . THR B 1 16 ? 26.158 0.408 23.271 1.00 31.21 15 THR B CA 1
ATOM 1800 C C . THR B 1 16 ? 25.035 1.008 22.437 1.00 28.02 15 THR B C 1
ATOM 1801 O O . THR B 1 16 ? 24.866 2.230 22.405 1.00 26.37 15 THR B O 1
ATOM 1805 N N . ALA B 1 17 ? 24.272 0.151 21.754 1.00 25.68 16 ALA B N 1
ATOM 1806 C CA . ALA B 1 17 ? 23.199 0.649 20.898 1.00 25.24 16 ALA B CA 1
ATOM 1807 C C . ALA B 1 17 ? 21.963 1.064 21.693 1.00 22.82 16 ALA B C 1
ATOM 1808 O O . ALA B 1 17 ? 21.327 2.072 21.367 1.00 23.18 16 ALA B O 1
ATOM 1810 N N . GLY B 1 18 ? 21.606 0.316 22.732 1.00 20.70 17 GLY B N 1
ATOM 1811 C CA . GLY B 1 18 ? 20.341 0.494 23.417 1.00 20.55 17 GLY B CA 1
ATOM 1812 C C . GLY B 1 18 ? 20.437 1.291 24.702 1.00 19.49 17 GLY B C 1
ATOM 1813 O O . GLY B 1 18 ? 21.406 2.014 24.954 1.00 19.65 17 GLY B O 1
ATOM 1814 N N . ARG B 1 19 ? 19.413 1.142 25.536 1.00 17.86 18 ARG B N 1
ATOM 1815 C CA . ARG B 1 19 ? 19.343 1.889 26.787 1.00 17.50 18 ARG B CA 1
ATOM 1816 C C . ARG B 1 19 ? 20.587 1.596 27.626 1.00 17.88 18 ARG B C 1
ATOM 1817 O O . ARG B 1 19 ? 20.943 0.420 27.805 1.00 20.64 18 ARG B O 1
ATOM 1825 N N . PRO B 1 20 ? 21.290 2.617 28.119 1.00 18.50 19 PRO B N 1
ATOM 1826 C CA . PRO B 1 20 ? 22.517 2.373 28.890 1.00 20.74 19 PRO B CA 1
ATOM 1827 C C . PRO B 1 20 ? 22.257 1.507 30.110 1.00 19.58 19 PRO B C 1
ATOM 1828 O O . PRO B 1 20 ? 21.147 1.447 30.648 1.00 19.33 19 PRO B O 1
ATOM 1832 N N . ALA B 1 21 ? 23.313 0.828 30.546 1.00 21.36 20 ALA B N 1
ATOM 1833 C CA . ALA B 1 21 ? 23.207 -0.031 31.714 1.00 19.81 20 ALA B CA 1
ATOM 1834 C C . ALA B 1 21 ? 22.687 0.774 32.900 1.00 19.11 20 ALA B C 1
ATOM 1835 O O . ALA B 1 21 ? 23.131 1.898 33.150 1.00 19.94 20 ALA B O 1
ATOM 1837 N N . PHE B 1 22 ? 21.723 0.202 33.609 1.00 19.47 21 PHE B N 1
ATOM 1838 C CA . PHE B 1 22 ? 21.043 0.896 34.687 1.00 19.01 21 PHE B CA 1
ATOM 1839 C C . PHE B 1 22 ? 21.922 0.928 35.929 1.00 17.96 21 PHE B C 1
ATOM 1840 O O . PHE B 1 22 ? 22.616 -0.045 36.238 1.00 19.08 21 PHE B O 1
ATOM 1848 N N . VAL B 1 23 ? 21.881 2.053 36.639 1.00 15.39 22 VAL B N 1
ATOM 1849 C CA . VAL B 1 23 ? 22.545 2.215 37.927 1.00 15.97 22 VAL B CA 1
ATOM 1850 C C . VAL B 1 23 ? 21.467 2.555 38.946 1.00 15.32 22 VAL B C 1
ATOM 1851 O O . VAL B 1 23 ? 20.727 3.533 38.772 1.00 14.90 22 VAL B O 1
ATOM 1855 N N . SER B 1 24 ? 21.372 1.746 40.001 1.00 16.42 23 SER B N 1
ATOM 1856 C CA . SER B 1 24 ? 20.371 1.959 41.039 1.00 13.67 23 SER B CA 1
ATOM 1857 C C . SER B 1 24 ? 20.849 3.088 41.942 1.00 15.44 23 SER B C 1
ATOM 1858 O O . SER B 1 24 ? 21.839 2.935 42.667 1.00 20.75 23 SER B O 1
ATOM 1861 N N . ARG B 1 25 ? 20.166 4.225 41.890 1.00 15.59 24 ARG B N 1
ATOM 1862 C CA . ARG B 1 25 ? 20.617 5.423 42.586 1.00 13.29 24 ARG B CA 1
ATOM 1863 C C . ARG B 1 25 ? 19.889 5.597 43.911 1.00 14.67 24 ARG B C 1
ATOM 1864 O O . ARG B 1 25 ? 18.725 5.216 44.060 1.00 13.99 24 ARG B O 1
ATOM 1872 N N . SER B 1 26 ? 20.575 6.227 44.860 1.00 14.21 25 SER B N 1
ATOM 1873 C CA . SER B 1 26 ? 19.943 6.688 46.096 1.00 13.40 25 SER B CA 1
ATOM 1874 C C . SER B 1 26 ? 19.134 7.949 45.795 1.00 14.88 25 SER B C 1
ATOM 1875 O O . SER B 1 26 ? 19.701 8.999 45.470 1.00 15.69 25 SER B O 1
ATOM 1878 N N . VAL B 1 27 ? 17.809 7.852 45.910 1.00 13.18 26 VAL B N 1
ATOM 1879 C CA . VAL B 1 27 ? 16.889 8.909 45.502 1.00 13.04 26 VAL B CA 1
ATOM 1880 C C . VAL B 1 27 ? 16.221 9.490 46.738 1.00 13.65 26 VAL B C 1
ATOM 1881 O O . VAL B 1 27 ? 15.800 8.744 47.624 1.00 14.97 26 VAL B O 1
ATOM 1885 N N . LEU B 1 28 ? 16.090 10.817 46.784 1.00 13.43 27 LEU B N 1
ATOM 1886 C CA . LEU B 1 28 ? 15.227 11.469 47.768 1.00 14.67 27 LEU B CA 1
ATOM 1887 C C . LEU B 1 28 ? 14.248 12.379 47.039 1.00 12.65 27 LEU B C 1
ATOM 1888 O O . LEU B 1 28 ? 14.671 13.266 46.289 1.00 13.38 27 LEU B O 1
ATOM 1893 N N . VAL B 1 29 ? 12.944 12.153 47.242 1.00 12.78 28 VAL B N 1
ATOM 1894 C CA . VAL B 1 29 ? 11.891 13.002 46.677 1.00 13.36 28 VAL B CA 1
ATOM 1895 C C . VAL B 1 29 ? 11.270 13.802 47.818 1.00 13.13 28 VAL B C 1
ATOM 1896 O O . VAL B 1 29 ? 10.623 13.227 48.702 1.00 15.07 28 VAL B O 1
ATOM 1900 N N . THR B 1 30 ? 11.464 15.122 47.824 1.00 14.08 29 THR B N 1
ATOM 1901 C CA . THR B 1 30 ? 10.807 15.951 48.828 1.00 13.77 29 THR B CA 1
ATOM 1902 C C . THR B 1 30 ? 9.340 16.130 48.462 1.00 16.70 29 THR B C 1
ATOM 1903 O O . THR B 1 30 ? 8.989 16.228 47.283 1.00 18.25 29 THR B O 1
ATOM 1907 N N . GLY B 1 31 ? 8.477 16.135 49.478 1.00 18.14 30 GLY B N 1
ATOM 1908 C CA . GLY B 1 31 ? 7.045 16.144 49.232 1.00 21.96 30 GLY B CA 1
ATOM 1909 C C . GLY B 1 31 ? 6.616 14.923 48.443 1.00 23.50 30 GLY B C 1
ATOM 1910 O O . GLY B 1 31 ? 5.876 15.034 47.463 1.00 24.02 30 GLY B O 1
ATOM 1911 N N . GLY B 1 32 ? 7.086 13.750 48.855 1.00 22.59 31 GLY B N 1
ATOM 1912 C CA . GLY B 1 32 ? 6.848 12.520 48.123 1.00 22.18 31 GLY B CA 1
ATOM 1913 C C . GLY B 1 32 ? 5.714 11.654 48.629 1.00 23.78 31 GLY B C 1
ATOM 1914 O O . GLY B 1 32 ? 5.564 10.522 48.150 1.00 24.54 31 GLY B O 1
ATOM 1915 N N . ASN B 1 33 ? 4.906 12.144 49.569 1.00 23.51 32 ASN B N 1
ATOM 1916 C CA . ASN B 1 33 ? 3.857 11.355 50.203 1.00 25.72 32 ASN B CA 1
ATOM 1917 C C . ASN B 1 33 ? 2.513 11.429 49.491 1.00 26.90 32 ASN B C 1
ATOM 1918 O O . ASN B 1 33 ? 1.625 10.624 49.795 1.00 29.73 32 ASN B O 1
ATOM 1923 N N . ARG B 1 34 ? 2.323 12.371 48.571 1.00 24.00 33 ARG B N 1
ATOM 1924 C CA . ARG B 1 34 ? 1.047 12.489 47.877 1.00 24.86 33 ARG B CA 1
ATOM 1925 C C . ARG B 1 34 ? 1.260 13.251 46.580 1.00 22.99 33 ARG B C 1
ATOM 1926 O O . ARG B 1 34 ? 2.320 13.839 46.349 1.00 22.35 33 ARG B O 1
ATOM 1934 N N . GLY B 1 35 ? 0.226 13.240 45.739 1.00 23.75 34 GLY B N 1
ATOM 1935 C CA . GLY B 1 35 ? 0.208 14.084 44.555 1.00 22.95 34 GLY B CA 1
ATOM 1936 C C . GLY B 1 35 ? 1.315 13.743 43.580 1.00 20.73 34 GLY B C 1
ATOM 1937 O O . GLY B 1 35 ? 1.693 12.576 43.405 1.00 21.01 34 GLY B O 1
ATOM 1938 N N . ILE B 1 36 ? 1.844 14.785 42.930 1.00 19.53 35 ILE B N 1
ATOM 1939 C CA . ILE B 1 36 ? 2.902 14.595 41.938 1.00 18.23 35 ILE B CA 1
ATOM 1940 C C . ILE B 1 36 ? 4.117 13.928 42.560 1.00 16.01 35 ILE B C 1
ATOM 1941 O O . ILE B 1 36 ? 4.732 13.039 41.956 1.00 16.07 35 ILE B O 1
ATOM 1946 N N . GLY B 1 37 ? 4.473 14.327 43.784 1.00 15.51 36 GLY B N 1
ATOM 1947 C CA . GLY B 1 37 ? 5.651 13.764 44.419 1.00 14.95 36 GLY B CA 1
ATOM 1948 C C . GLY B 1 37 ? 5.536 12.268 44.620 1.00 15.66 36 GLY B C 1
ATOM 1949 O O . GLY B 1 37 ? 6.503 11.533 44.422 1.00 14.33 36 GLY B O 1
ATOM 1950 N N . LEU B 1 38 ? 4.345 11.804 45.007 1.00 16.30 37 LEU B N 1
ATOM 1951 C CA . LEU B 1 38 ? 4.116 10.376 45.192 1.00 16.88 37 LEU B CA 1
ATOM 1952 C C . LEU B 1 38 ? 4.260 9.619 43.880 1.00 16.64 37 LEU B C 1
ATOM 1953 O O . LEU B 1 38 ? 4.856 8.536 43.844 1.00 14.52 37 LEU B O 1
ATOM 1958 N N . ALA B 1 39 ? 3.740 10.179 42.785 1.00 15.38 38 ALA B N 1
ATOM 1959 C CA . ALA B 1 39 ? 3.904 9.523 41.490 1.00 15.08 38 ALA B CA 1
ATOM 1960 C C . ALA B 1 39 ? 5.367 9.481 41.073 1.00 13.98 38 ALA B C 1
ATOM 1961 O O . ALA B 1 39 ? 5.826 8.482 40.503 1.00 15.06 38 ALA B O 1
ATOM 1963 N N . ILE B 1 40 ? 6.104 10.570 41.317 1.00 13.97 39 ILE B N 1
ATOM 1964 C CA . ILE B 1 40 ? 7.534 10.581 41.025 1.00 13.78 39 ILE B CA 1
ATOM 1965 C C . ILE B 1 40 ? 8.242 9.484 41.807 1.00 14.47 39 ILE B C 1
ATOM 1966 O O . ILE B 1 40 ? 9.019 8.701 41.248 1.00 15.29 39 ILE B O 1
ATOM 1971 N N . ALA B 1 41 ? 7.976 9.410 43.114 1.00 13.79 40 ALA B N 1
ATOM 1972 C CA . ALA B 1 41 ? 8.642 8.425 43.960 1.00 13.94 40 ALA B CA 1
ATOM 1973 C C . ALA B 1 41 ? 8.321 7.005 43.524 1.00 15.34 40 ALA B C 1
ATOM 1974 O O . ALA B 1 41 ? 9.214 6.150 43.471 1.00 16.22 40 ALA B O 1
ATOM 1976 N N . ARG B 1 42 ? 7.051 6.730 43.216 1.00 13.57 41 ARG B N 1
ATOM 1977 C CA . ARG B 1 42 ? 6.679 5.387 42.781 1.00 13.98 41 ARG B CA 1
ATOM 1978 C C . ARG B 1 42 ? 7.296 5.042 41.433 1.00 15.38 41 ARG B C 1
ATOM 1979 O O . ARG B 1 42 ? 7.669 3.886 41.196 1.00 16.14 41 ARG B O 1
ATOM 1987 N N . ARG B 1 43 ? 7.396 6.020 40.531 1.00 13.93 42 ARG B N 1
ATOM 1988 C CA . ARG B 1 43 ? 8.010 5.747 39.235 1.00 12.91 42 ARG B CA 1
ATOM 1989 C C . ARG B 1 43 ? 9.485 5.422 39.400 1.00 13.03 42 ARG B C 1
ATOM 1990 O O . ARG B 1 43 ? 9.990 4.458 38.812 1.00 14.93 42 ARG B O 1
ATOM 1998 N N . LEU B 1 44 ? 10.198 6.223 40.190 1.00 14.11 43 LEU B N 1
ATOM 1999 C CA . LEU B 1 44 ? 11.623 5.985 40.370 1.00 13.76 43 LEU B CA 1
ATOM 2000 C C . LEU B 1 44 ? 11.876 4.650 41.065 1.00 15.31 43 LEU B C 1
ATOM 2001 O O . LEU B 1 44 ? 12.870 3.975 40.771 1.00 14.72 43 LEU B O 1
ATOM 2006 N N . ALA B 1 45 ? 10.971 4.233 41.959 1.00 14.22 44 ALA B N 1
ATOM 2007 C CA . ALA B 1 45 ? 11.097 2.917 42.576 1.00 14.34 44 ALA B CA 1
ATOM 2008 C C . ALA B 1 45 ? 10.882 1.813 41.551 1.00 16.07 44 ALA B C 1
ATOM 2009 O O . ALA B 1 45 ? 11.631 0.830 41.522 1.00 17.47 44 ALA B O 1
ATOM 2011 N N . ALA B 1 46 ? 9.859 1.955 40.700 1.00 15.80 45 ALA B N 1
ATOM 2012 C CA . ALA B 1 46 ? 9.656 0.976 39.638 1.00 16.79 45 ALA B CA 1
ATOM 2013 C C . ALA B 1 46 ? 10.853 0.920 38.695 1.00 16.53 45 ALA B C 1
ATOM 2014 O O . ALA B 1 46 ? 11.204 -0.164 38.202 1.00 17.81 45 ALA B O 1
ATOM 2016 N N . ASP B 1 47 ? 11.500 2.070 38.450 1.00 15.53 46 ASP B N 1
ATOM 2017 C CA . ASP B 1 47 ? 12.697 2.120 37.614 1.00 15.74 46 ASP B CA 1
ATOM 2018 C C . ASP B 1 47 ? 13.829 1.269 38.171 1.00 15.03 46 ASP B C 1
ATOM 2019 O O . ASP B 1 47 ? 14.729 0.884 37.411 1.00 16.82 46 ASP B O 1
ATOM 2024 N N . GLY B 1 48 ? 13.821 0.991 39.474 1.00 15.05 47 GLY B N 1
ATOM 2025 C CA . GLY B 1 48 ? 14.873 0.221 40.104 1.00 16.85 47 GLY B CA 1
ATOM 2026 C C . GLY B 1 48 ? 15.715 0.991 41.092 1.00 14.50 47 GLY B C 1
ATOM 2027 O O . GLY B 1 48 ? 16.679 0.431 41.623 1.00 16.58 47 GLY B O 1
ATOM 2028 N N . HIS B 1 49 ? 15.396 2.259 41.355 1.00 15.30 48 HIS B N 1
ATOM 2029 C CA . HIS B 1 49 ? 16.178 3.061 42.282 1.00 14.17 48 HIS B CA 1
ATOM 2030 C C . HIS B 1 49 ? 15.808 2.742 43.731 1.00 15.15 48 HIS B C 1
ATOM 2031 O O . HIS B 1 49 ? 14.801 2.082 44.023 1.00 15.95 48 HIS B O 1
ATOM 2038 N N . LYS B 1 50 ? 16.645 3.231 44.650 1.00 14.36 49 LYS B N 1
ATOM 2039 C CA . LYS B 1 50 ? 16.402 3.138 46.089 1.00 14.85 49 LYS B CA 1
ATOM 2040 C C . LYS B 1 50 ? 15.767 4.454 46.506 1.00 16.61 49 LYS B C 1
ATOM 2041 O O . LYS B 1 50 ? 16.431 5.496 46.519 1.00 16.80 49 LYS B O 1
ATOM 2047 N N . VAL B 1 51 ? 14.473 4.428 46.806 1.00 14.14 50 VAL B N 1
ATOM 2048 C CA . VAL B 1 51 ? 13.695 5.661 46.880 1.00 13.32 50 VAL B CA 1
ATOM 2049 C C . VAL B 1 51 ? 13.312 5.981 48.316 1.00 16.48 50 VAL B C 1
ATOM 2050 O O . VAL B 1 51 ? 12.645 5.185 48.988 1.00 16.76 50 VAL B O 1
ATOM 2054 N N . ALA B 1 52 ? 13.688 7.179 48.755 1.00 13.94 51 ALA B N 1
ATOM 2055 C CA . ALA B 1 52 ? 13.227 7.776 49.999 1.00 13.72 51 ALA B CA 1
ATOM 2056 C C . ALA B 1 52 ? 12.379 9.005 49.684 1.00 14.36 51 ALA B C 1
ATOM 2057 O O . ALA B 1 52 ? 12.562 9.661 48.652 1.00 12.96 51 ALA B O 1
ATOM 2059 N N . VAL B 1 53 ? 11.449 9.327 50.584 1.00 15.36 52 VAL B N 1
ATOM 2060 C CA . VAL B 1 53 ? 10.615 10.517 50.446 1.00 14.24 52 VAL B CA 1
ATOM 2061 C C . VAL B 1 53 ? 10.609 11.277 51.764 1.00 13.59 52 VAL B C 1
ATOM 2062 O O . VAL B 1 53 ? 10.750 10.692 52.840 1.00 15.31 52 VAL B O 1
ATOM 2066 N N . THR B 1 54 ? 10.458 12.593 51.680 1.00 14.52 53 THR B N 1
ATOM 2067 C CA . THR B 1 54 ? 10.149 13.350 52.880 1.00 14.23 53 THR B CA 1
ATOM 2068 C C . THR B 1 54 ? 8.642 13.439 53.056 1.00 17.36 53 THR B C 1
ATOM 2069 O O . THR B 1 54 ? 7.872 13.390 52.091 1.00 17.29 53 THR B O 1
ATOM 2073 N N . HIS B 1 55 ? 8.232 13.563 54.312 1.00 14.89 54 HIS B N 1
ATOM 2074 C CA . HIS B 1 55 ? 6.856 13.849 54.679 1.00 16.92 54 HIS B CA 1
ATOM 2075 C C . HIS B 1 55 ? 6.895 14.728 55.921 1.00 16.38 54 HIS B C 1
ATOM 2076 O O . HIS B 1 55 ? 7.945 14.918 56.541 1.00 16.93 54 HIS B O 1
ATOM 2083 N N . ARG B 1 56 ? 5.734 15.250 56.307 1.00 17.38 55 ARG B N 1
ATOM 2084 C CA . ARG B 1 56 ? 5.633 16.070 57.507 1.00 18.39 55 ARG B CA 1
ATOM 2085 C C . ARG B 1 56 ? 4.782 15.414 58.588 1.00 19.73 55 ARG B C 1
ATOM 2086 O O . ARG B 1 56 ? 4.149 16.101 59.395 1.00 21.61 55 ARG B O 1
ATOM 2094 N N . GLY B 1 57 ? 4.787 14.078 58.634 1.00 18.69 56 GLY B N 1
ATOM 2095 C CA . GLY B 1 57 ? 4.073 13.344 59.668 1.00 19.99 56 GLY B CA 1
ATOM 2096 C C . GLY B 1 57 ? 3.173 12.238 59.144 1.00 23.20 56 GLY B C 1
ATOM 2097 O O . GLY B 1 57 ? 2.851 11.290 59.869 1.00 23.93 56 GLY B O 1
ATOM 2098 N N . SER B 1 58 ? 2.763 12.342 57.879 1.00 24.87 57 SER B N 1
ATOM 2099 C CA . SER B 1 58 ? 1.856 11.362 57.295 1.00 27.67 57 SER B CA 1
ATOM 2100 C C . SER B 1 58 ? 2.537 10.035 56.986 1.00 26.55 57 SER B C 1
ATOM 2101 O O . SER B 1 58 ? 1.844 9.026 56.811 1.00 27.56 57 SER B O 1
ATOM 2104 N N . GLY B 1 59 ? 3.865 10.011 56.900 1.00 21.93 58 GLY B N 1
ATOM 2105 C CA . GLY B 1 59 ? 4.595 8.803 56.579 1.00 21.89 58 GLY B CA 1
ATOM 2106 C C . GLY B 1 59 ? 4.784 8.597 55.084 1.00 22.67 58 GLY B C 1
ATOM 2107 O O . GLY B 1 59 ? 4.199 9.280 54.241 1.00 22.89 58 GLY B O 1
ATOM 2108 N N . ALA B 1 60 ? 5.645 7.604 54.750 1.00 25.20 59 ALA B N 1
ATOM 2109 C CA . ALA B 1 60 ? 5.944 7.284 53.362 1.00 24.66 59 ALA B CA 1
ATOM 2110 C C . ALA B 1 60 ? 4.943 6.272 52.814 1.00 26.29 59 ALA B C 1
ATOM 2111 O O . ALA B 1 60 ? 4.400 5.461 53.564 1.00 26.19 59 ALA B O 1
ATOM 2113 N N . PRO B 1 61 ? 4.709 6.300 51.504 1.00 28.27 60 PRO B N 1
ATOM 2114 C CA . PRO B 1 61 ? 3.797 5.335 50.882 1.00 30.32 60 PRO B CA 1
ATOM 2115 C C . PRO B 1 61 ? 4.496 4.006 50.627 1.00 28.14 60 PRO B C 1
ATOM 2116 O O . PRO B 1 61 ? 5.721 3.892 50.674 1.00 24.12 60 PRO B O 1
ATOM 2120 N N . ASP B 1 62 ? 3.681 2.995 50.334 1.00 28.50 61 ASP B N 1
ATOM 2121 C CA . ASP B 1 62 ? 4.153 1.675 49.901 1.00 27.01 61 ASP B CA 1
ATOM 2122 C C . ASP B 1 62 ? 5.168 1.165 50.924 1.00 28.06 61 ASP B C 1
ATOM 2123 O O . ASP B 1 62 ? 4.939 1.282 52.139 1.00 27.72 61 ASP B O 1
ATOM 2128 N N . ASP B 1 63 ? 6.296 0.607 50.489 1.00 25.52 62 ASP B N 1
ATOM 2129 C CA . ASP B 1 63 ? 7.395 0.224 51.361 1.00 27.41 62 ASP B CA 1
ATOM 2130 C C . ASP B 1 63 ? 8.590 1.149 51.178 1.00 26.99 62 ASP B C 1
ATOM 2131 O O . ASP B 1 63 ? 9.727 0.748 51.454 1.00 26.54 62 ASP B O 1
ATOM 2136 N N . LEU B 1 64 ? 8.350 2.363 50.676 1.00 22.28 63 LEU B N 1
ATOM 2137 C CA . LEU B 1 64 ? 9.405 3.340 50.482 1.00 20.60 63 LEU B CA 1
ATOM 2138 C C . LEU B 1 64 ? 9.900 3.842 51.828 1.00 20.15 63 LEU B C 1
ATOM 2139 O O . LEU B 1 64 ? 9.207 3.749 52.847 1.00 21.56 63 LEU B O 1
ATOM 2144 N N . PHE B 1 65 ? 11.118 4.372 51.830 1.00 20.06 64 PHE B N 1
ATOM 2145 C CA . PHE B 1 65 ? 11.700 4.890 53.059 1.00 19.15 64 PHE B CA 1
ATOM 2146 C C . PHE B 1 65 ? 11.250 6.331 53.262 1.00 18.30 64 PHE B C 1
ATOM 2147 O O . PHE B 1 65 ? 11.367 7.157 52.359 1.00 17.19 64 PHE B O 1
ATOM 2155 N N . GLY B 1 66 ? 10.727 6.632 54.440 1.00 17.40 65 GLY B N 1
ATOM 2156 C CA . GLY B 1 66 ? 10.256 7.974 54.762 1.00 17.25 65 GLY B CA 1
ATOM 2157 C C . GLY B 1 66 ? 11.123 8.647 55.813 1.00 18.99 65 GLY B C 1
ATOM 2158 O O . GLY B 1 66 ? 11.548 8.010 56.783 1.00 20.14 65 GLY B O 1
ATOM 2159 N N . VAL B 1 67 ? 11.354 9.945 55.622 1.00 16.18 66 VAL B N 1
ATOM 2160 C CA . VAL B 1 67 ? 12.017 10.785 56.615 1.00 18.08 66 VAL B CA 1
ATOM 2161 C C . VAL B 1 67 ? 11.158 12.022 56.834 1.00 18.51 66 VAL B C 1
ATOM 2162 O O . VAL B 1 67 ? 10.628 12.595 55.876 1.00 18.00 66 VAL B O 1
ATOM 2166 N N . GLN B 1 68 ? 10.996 12.426 58.090 1.00 17.94 67 GLN B N 1
ATOM 2167 C CA . GLN B 1 68 ? 10.206 13.613 58.375 1.00 18.84 67 GLN B CA 1
ATOM 2168 C C . GLN B 1 68 ? 11.070 14.848 58.162 1.00 19.59 67 GLN B C 1
ATOM 2169 O O . GLN B 1 68 ? 12.192 14.924 58.673 1.00 21.60 67 GLN B O 1
ATOM 2175 N N . CYS B 1 69 ? 10.560 15.803 57.383 1.00 17.40 68 CYS B N 1
ATOM 2176 C CA . CYS B 1 69 ? 11.355 16.971 57.011 1.00 18.53 68 CYS B CA 1
ATOM 2177 C C . CYS B 1 69 ? 10.425 18.075 56.540 1.00 18.21 68 CYS B C 1
ATOM 2178 O O . CYS B 1 69 ? 9.649 17.868 55.600 1.00 20.67 68 CYS B O 1
ATOM 2181 N N . ASP B 1 70 ? 10.514 19.246 57.163 1.00 15.88 69 ASP B N 1
ATOM 2182 C CA . ASP B 1 70 ? 9.931 20.463 56.617 1.00 15.28 69 ASP B CA 1
ATOM 2183 C C . ASP B 1 70 ? 11.054 21.254 55.953 1.00 15.30 69 ASP B C 1
ATOM 2184 O O . ASP B 1 70 ? 12.051 21.584 56.603 1.00 15.43 69 ASP B O 1
ATOM 2189 N N . VAL B 1 71 ? 10.894 21.544 54.656 1.00 15.59 70 VAL B N 1
ATOM 2190 C CA . VAL B 1 71 ? 11.986 22.126 53.872 1.00 16.54 70 VAL B CA 1
ATOM 2191 C C . VAL B 1 71 ? 12.228 23.594 54.170 1.00 17.13 70 VAL B C 1
ATOM 2192 O O . VAL B 1 71 ? 13.125 24.196 53.561 1.00 16.81 70 VAL B O 1
ATOM 2196 N N . THR B 1 72 ? 11.437 24.201 55.056 1.00 15.37 71 THR B N 1
ATOM 2197 C CA . THR B 1 72 ? 11.747 25.542 55.538 1.00 15.54 71 THR B CA 1
ATOM 2198 C C . THR B 1 72 ? 12.751 25.522 56.677 1.00 16.61 71 THR B C 1
ATOM 2199 O O . THR B 1 72 ? 13.172 26.588 57.135 1.00 18.15 71 THR B O 1
ATOM 2203 N N . ASP B 1 73 ? 13.152 24.337 57.134 1.00 15.77 72 ASP B N 1
ATOM 2204 C CA . ASP B 1 73 ? 13.976 24.166 58.321 1.00 17.19 72 ASP B CA 1
ATOM 2205 C C . ASP B 1 73 ? 15.291 23.519 57.894 1.00 17.63 72 ASP B C 1
ATOM 2206 O O . ASP B 1 73 ? 15.336 22.317 57.603 1.00 17.06 72 ASP B O 1
ATOM 2211 N N . SER B 1 74 ? 16.359 24.320 57.867 1.00 15.85 73 SER B N 1
ATOM 2212 C CA . SER B 1 74 ? 17.655 23.829 57.404 1.00 15.80 73 SER B CA 1
ATOM 2213 C C . SER B 1 74 ? 18.167 22.683 58.272 1.00 15.88 73 SER B C 1
ATOM 2214 O O . SER B 1 74 ? 18.781 21.745 57.755 1.00 15.08 73 SER B O 1
ATOM 2217 N N . ALA B 1 75 ? 17.937 22.747 59.591 1.00 17.09 74 ALA B N 1
ATOM 2218 C CA . ALA B 1 75 ? 18.378 21.669 60.474 1.00 17.00 74 ALA B CA 1
ATOM 2219 C C . ALA B 1 75 ? 17.612 20.385 60.201 1.00 17.99 74 ALA B C 1
ATOM 2220 O O . ALA B 1 75 ? 18.184 19.290 60.258 1.00 16.93 74 ALA B O 1
ATOM 2222 N N . ALA B 1 76 ? 16.316 20.494 59.908 1.00 15.41 75 ALA B N 1
ATOM 2223 C CA . ALA B 1 76 ? 15.542 19.302 59.586 1.00 16.98 75 ALA B CA 1
ATOM 2224 C C . ALA B 1 76 ? 16.011 18.694 58.269 1.00 15.81 75 ALA B C 1
ATOM 2225 O O . ALA B 1 76 ? 16.050 17.465 58.123 1.00 18.80 75 ALA B O 1
ATOM 2227 N N . VAL B 1 77 ? 16.363 19.537 57.300 1.00 14.69 76 VAL B N 1
ATOM 2228 C CA . VAL B 1 77 ? 16.883 19.028 56.033 1.00 15.45 76 VAL B CA 1
ATOM 2229 C C . VAL B 1 77 ? 18.171 18.254 56.269 1.00 15.93 76 VAL B C 1
ATOM 2230 O O . VAL B 1 77 ? 18.374 17.164 55.717 1.00 18.09 76 VAL B O 1
ATOM 2234 N N . ASP B 1 78 ? 19.052 18.798 57.109 1.00 16.28 77 ASP B N 1
ATOM 2235 C CA . ASP B 1 78 ? 20.313 18.134 57.423 1.00 14.69 77 ASP B CA 1
ATOM 2236 C C . ASP B 1 78 ? 20.058 16.776 58.065 1.00 21.01 77 ASP B C 1
ATOM 2237 O O . ASP B 1 78 ? 20.631 15.762 57.648 1.00 19.99 77 ASP B O 1
ATOM 2242 N N . ARG B 1 79 ? 19.166 16.735 59.058 1.00 19.04 78 ARG B N 1
ATOM 2243 C CA . ARG B 1 79 ? 18.839 15.472 59.718 1.00 20.07 78 ARG B CA 1
ATOM 2244 C C . ARG B 1 79 ? 18.234 14.474 58.739 1.00 18.71 78 ARG B C 1
ATOM 2245 O O . ARG B 1 79 ? 18.561 13.282 58.777 1.00 20.34 78 ARG B O 1
ATOM 2253 N N . ALA B 1 80 ? 17.365 14.946 57.841 1.00 16.31 79 ALA B N 1
ATOM 2254 C CA . ALA B 1 80 ? 16.698 14.039 56.911 1.00 16.70 79 ALA B CA 1
ATOM 2255 C C . ALA B 1 80 ? 17.691 13.383 55.960 1.00 17.61 79 ALA B C 1
ATOM 2256 O O . ALA B 1 80 ? 17.610 12.173 55.709 1.00 17.86 79 ALA B O 1
ATOM 2258 N N . PHE B 1 81 ? 18.634 14.163 55.415 1.00 15.86 80 PHE B N 1
ATOM 2259 C CA . PHE B 1 81 ? 19.641 13.588 54.530 1.00 17.67 80 PHE B CA 1
ATOM 2260 C C . PHE B 1 81 ? 20.506 12.576 55.271 1.00 17.95 80 PHE B C 1
ATOM 2261 O O . PHE B 1 81 ? 20.902 11.555 54.702 1.00 19.04 80 PHE B O 1
ATOM 2269 N N . LYS B 1 82 ? 20.823 12.846 56.539 1.00 17.69 81 LYS B N 1
ATOM 2270 C CA . LYS B 1 82 ? 21.616 11.893 57.307 1.00 21.05 81 LYS B CA 1
ATOM 2271 C C . LYS B 1 82 ? 20.869 10.576 57.481 1.00 20.83 81 LYS B C 1
ATOM 2272 O O . LYS B 1 82 ? 21.465 9.497 57.377 1.00 20.24 81 LYS B O 1
ATOM 2278 N N . GLU B 1 83 ? 19.556 10.645 57.728 1.00 19.01 82 GLU B N 1
ATOM 2279 C CA . GLU B 1 83 ? 18.763 9.421 57.855 1.00 17.37 82 GLU B CA 1
ATOM 2280 C C . GLU B 1 83 ? 18.728 8.640 56.544 1.00 15.64 82 GLU B C 1
ATOM 2281 O O . GLU B 1 83 ? 18.833 7.409 56.549 1.00 18.06 82 GLU B O 1
ATOM 2287 N N . VAL B 1 84 ? 18.595 9.339 55.413 1.00 14.39 83 VAL B N 1
ATOM 2288 C CA . VAL B 1 84 ? 18.631 8.672 54.113 1.00 13.79 83 VAL B CA 1
ATOM 2289 C C . VAL B 1 84 ? 19.995 8.033 53.882 1.00 16.25 83 VAL B C 1
ATOM 2290 O O . VAL B 1 84 ? 20.094 6.869 53.472 1.00 15.96 83 VAL B O 1
ATOM 2294 N N . GLU B 1 85 ? 21.068 8.782 54.166 1.00 15.98 84 GLU B N 1
ATOM 2295 C CA . GLU B 1 85 ? 22.423 8.272 53.984 1.00 16.43 84 GLU B CA 1
ATOM 2296 C C . GLU B 1 85 ? 22.632 6.980 54.757 1.00 17.86 84 GLU B C 1
ATOM 2297 O O . GLU B 1 85 ? 23.198 6.011 54.238 1.00 19.82 84 GLU B O 1
ATOM 2303 N N . GLU B 1 86 ? 22.198 6.961 56.018 1.00 20.43 85 GLU B N 1
ATOM 2304 C CA . GLU B 1 86 ? 22.357 5.764 56.829 1.00 22.71 85 GLU B CA 1
ATOM 2305 C C . GLU B 1 86 ? 21.555 4.600 56.271 1.00 19.80 85 GLU B C 1
ATOM 2306 O O . GLU B 1 86 ? 21.990 3.449 56.367 1.00 25.41 85 GLU B O 1
ATOM 2312 N N . HIS B 1 87 ? 20.403 4.882 55.664 1.00 19.36 86 HIS B N 1
ATOM 2313 C CA . HIS B 1 87 ? 19.517 3.826 55.182 1.00 17.56 86 HIS B CA 1
ATOM 2314 C C . HIS B 1 87 ? 19.963 3.262 53.837 1.00 18.27 86 HIS B C 1
ATOM 2315 O O . HIS B 1 87 ? 19.952 2.040 53.642 1.00 19.91 86 HIS B O 1
ATOM 2322 N N . GLN B 1 88 ? 20.348 4.124 52.896 1.00 16.46 87 GLN B N 1
ATOM 2323 C CA . GLN B 1 88 ? 20.516 3.673 51.520 1.00 15.10 87 GLN B CA 1
ATOM 2324 C C . GLN B 1 88 ? 21.709 4.302 50.803 1.00 17.68 87 GLN B C 1
ATOM 2325 O O . GLN B 1 88 ? 21.801 4.199 49.569 1.00 18.72 87 GLN B O 1
ATOM 2331 N N . GLY B 1 89 ? 22.617 4.955 51.514 1.00 16.77 88 GLY B N 1
ATOM 2332 C CA . GLY B 1 89 ? 23.713 5.646 50.879 1.00 18.35 88 GLY B CA 1
ATOM 2333 C C . GLY B 1 89 ? 23.389 7.102 50.601 1.00 18.05 88 GLY B C 1
ATOM 2334 O O . GLY B 1 89 ? 22.221 7.498 50.528 1.00 16.46 88 GLY B O 1
ATOM 2335 N N . PRO B 1 90 ? 24.424 7.922 50.428 1.00 18.44 89 PRO B N 1
ATOM 2336 C CA . PRO B 1 90 ? 24.203 9.352 50.171 1.00 18.44 89 PRO B CA 1
ATOM 2337 C C . PRO B 1 90 ? 23.347 9.580 48.936 1.00 15.52 89 PRO B C 1
ATOM 2338 O O . PRO B 1 90 ? 23.422 8.843 47.949 1.00 17.15 89 PRO B O 1
ATOM 2342 N N . VAL B 1 91 ? 22.518 10.618 49.012 1.00 17.18 90 VAL B N 1
ATOM 2343 C CA . VAL B 1 91 ? 21.573 10.925 47.947 1.00 14.20 90 VAL B CA 1
ATOM 2344 C C . VAL B 1 91 ? 22.335 11.249 46.671 1.00 14.55 90 VAL B C 1
ATOM 2345 O O . VAL B 1 91 ? 23.198 12.137 46.651 1.00 17.63 90 VAL B O 1
ATOM 2349 N N . GLU B 1 92 ? 22.031 10.514 45.606 1.00 12.84 91 GLU B N 1
ATOM 2350 C CA . GLU B 1 92 ? 22.603 10.754 44.291 1.00 14.12 91 GLU B CA 1
ATOM 2351 C C . GLU B 1 92 ? 21.646 11.493 43.379 1.00 13.79 91 GLU B C 1
ATOM 2352 O O . GLU B 1 92 ? 22.091 12.203 42.470 1.00 16.03 91 GLU B O 1
ATOM 2358 N N . VAL B 1 93 ? 20.345 11.327 43.598 1.00 12.86 92 VAL B N 1
ATOM 2359 C CA . VAL B 1 93 ? 19.299 11.953 42.794 1.00 13.37 92 VAL B CA 1
ATOM 2360 C C . VAL B 1 93 ? 18.357 12.637 43.778 1.00 12.84 92 VAL B C 1
ATOM 2361 O O . VAL B 1 93 ? 17.708 11.965 44.587 1.00 14.61 92 VAL B O 1
ATOM 2365 N N . LEU B 1 94 ? 18.303 13.968 43.733 1.00 12.95 93 LEU B N 1
ATOM 2366 C CA . LEU B 1 94 ? 17.407 14.750 44.573 1.00 12.83 93 LEU B CA 1
ATOM 2367 C C . LEU B 1 94 ? 16.310 15.287 43.674 1.00 13.63 93 LEU B C 1
ATOM 2368 O O . LEU B 1 94 ? 16.608 15.934 42.665 1.00 13.57 93 LEU B O 1
ATOM 2373 N N . VAL B 1 95 ? 15.052 15.002 44.016 1.00 12.73 94 VAL B N 1
ATOM 2374 C CA . VAL B 1 95 ? 13.902 15.599 43.341 1.00 12.38 94 VAL B CA 1
ATOM 2375 C C . VAL B 1 95 ? 13.249 16.552 44.334 1.00 13.21 94 VAL B C 1
ATOM 2376 O O . VAL B 1 95 ? 12.649 16.119 45.329 1.00 13.58 94 VAL B O 1
ATOM 2380 N N . ALA B 1 96 ? 13.389 17.851 44.082 1.00 12.90 95 ALA B N 1
ATOM 2381 C CA . ALA B 1 96 ? 12.859 18.880 44.979 1.00 15.10 95 ALA B CA 1
ATOM 2382 C C . ALA B 1 96 ? 11.443 19.221 44.536 1.00 17.50 95 ALA B C 1
ATOM 2383 O O . ALA B 1 96 ? 11.203 20.164 43.780 1.00 18.43 95 ALA B O 1
ATOM 2385 N N . ASN B 1 97 ? 10.494 18.433 45.019 1.00 14.42 96 ASN B N 1
ATOM 2386 C CA . ASN B 1 97 ? 9.103 18.537 44.623 1.00 14.07 96 ASN B CA 1
ATOM 2387 C C . ASN B 1 97 ? 8.247 19.317 45.616 1.00 17.62 96 ASN B C 1
ATOM 2388 O O . ASN B 1 97 ? 7.215 19.872 45.217 1.00 20.52 96 ASN B O 1
ATOM 2393 N N . ALA B 1 98 ? 8.662 19.405 46.882 1.00 15.69 97 ALA B N 1
ATOM 2394 C CA . ALA B 1 98 ? 7.877 20.115 47.889 1.00 16.68 97 ALA B CA 1
ATOM 2395 C C . ALA B 1 98 ? 7.586 21.539 47.433 1.00 15.59 97 ALA B C 1
ATOM 2396 O O . ALA B 1 98 ? 8.485 22.260 46.995 1.00 15.95 97 ALA B O 1
ATOM 2398 N N . GLY B 1 99 ? 6.317 21.931 47.510 1.00 16.95 98 GLY B N 1
ATOM 2399 C CA . GLY B 1 99 ? 5.933 23.263 47.091 1.00 16.67 98 GLY B CA 1
ATOM 2400 C C . GLY B 1 99 ? 4.541 23.617 47.560 1.00 17.07 98 GLY B C 1
ATOM 2401 O O . GLY B 1 99 ? 3.747 22.749 47.933 1.00 20.92 98 GLY B O 1
ATOM 2402 N N . ILE B 1 100 ? 4.258 24.925 47.537 1.00 16.27 99 ILE B N 1
ATOM 2403 C CA . ILE B 1 100 ? 2.945 25.456 47.868 1.00 16.84 99 ILE B CA 1
ATOM 2404 C C . ILE B 1 100 ? 2.638 26.617 46.935 1.00 16.68 99 ILE B C 1
ATOM 2405 O O . ILE B 1 100 ? 3.529 27.193 46.308 1.00 16.25 99 ILE B O 1
ATOM 2410 N N . SER B 1 101 ? 1.351 26.949 46.849 1.00 17.89 100 SER B N 1
ATOM 2411 C CA A SER B 1 101 ? 0.873 28.105 46.103 0.40 19.70 100 SER B CA 1
ATOM 2412 C CA B SER B 1 101 ? 0.906 28.124 46.118 0.60 19.55 100 SER B CA 1
ATOM 2413 C C . SER B 1 101 ? 0.035 28.967 47.032 1.00 19.66 100 SER B C 1
ATOM 2414 O O . SER B 1 101 ? -0.694 28.441 47.877 1.00 23.18 100 SER B O 1
ATOM 2419 N N . LYS B 1 102 ? 0.135 30.292 46.876 1.00 18.28 101 LYS B N 1
ATOM 2420 C CA . LYS B 1 102 ? -0.700 31.216 47.653 1.00 20.93 101 LYS B CA 1
ATOM 2421 C C . LYS B 1 102 ? -0.972 32.412 46.739 1.00 17.55 101 LYS B C 1
ATOM 2422 O O . LYS B 1 102 ? -0.337 33.462 46.853 1.00 17.22 101 LYS B O 1
ATOM 2428 N N . ASP B 1 103 ? -1.927 32.245 45.822 1.00 19.40 102 ASP B N 1
ATOM 2429 C CA . ASP B 1 103 ? -2.134 33.250 44.785 1.00 18.56 102 ASP B CA 1
ATOM 2430 C C . ASP B 1 103 ? -2.808 34.503 45.345 1.00 20.27 102 ASP B C 1
ATOM 2431 O O . ASP B 1 103 ? -3.537 34.465 46.344 1.00 21.34 102 ASP B O 1
ATOM 2436 N N . ALA B 1 104 ? -2.587 35.622 44.653 1.00 17.60 103 ALA B N 1
ATOM 2437 C CA . ALA B 1 104 ? -3.262 36.884 44.938 1.00 18.04 103 ALA B CA 1
ATOM 2438 C C . ALA B 1 104 ? -2.951 37.865 43.815 1.00 20.77 103 ALA B C 1
ATOM 2439 O O . ALA B 1 104 ? -1.867 37.811 43.218 1.00 17.88 103 ALA B O 1
ATOM 2441 N N . PHE B 1 105 ? -3.917 38.743 43.528 1.00 21.26 104 PHE B N 1
ATOM 2442 C CA . PHE B 1 105 ? -3.638 39.935 42.734 1.00 21.90 104 PHE B CA 1
ATOM 2443 C C . PHE B 1 105 ? -2.494 40.700 43.382 1.00 20.93 104 PHE B C 1
ATOM 2444 O O . PHE B 1 105 ? -2.359 40.723 44.608 1.00 17.67 104 PHE B O 1
ATOM 2452 N N . LEU B 1 106 ? -1.676 41.355 42.551 1.00 19.17 105 LEU B N 1
ATOM 2453 C CA . LEU B 1 106 ? -0.473 42.008 43.063 1.00 18.21 105 LEU B CA 1
ATOM 2454 C C . LEU B 1 106 ? -0.800 42.993 44.180 1.00 18.13 105 LEU B C 1
ATOM 2455 O O . LEU B 1 106 ? -0.145 42.995 45.227 1.00 17.94 105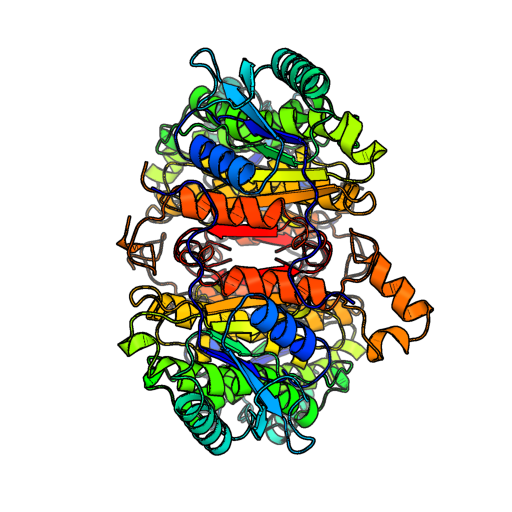 LEU B O 1
ATOM 2460 N N . MET B 1 107 ? -1.818 43.832 43.988 1.00 18.27 106 MET B N 1
ATOM 2461 C CA . MET B 1 107 ? -2.048 44.834 45.023 1.00 21.55 106 MET B CA 1
ATOM 2462 C C . MET B 1 107 ? -2.605 44.235 46.306 1.00 20.58 106 MET B C 1
ATOM 2463 O O . MET B 1 107 ? -2.594 44.914 47.339 1.00 21.38 106 MET B O 1
ATOM 2468 N N . ARG B 1 108 ? -3.038 42.972 46.271 1.00 19.01 107 ARG B N 1
ATOM 2469 C CA . ARG B 1 108 ? -3.537 42.276 47.451 1.00 21.37 107 ARG B CA 1
ATOM 2470 C C . ARG B 1 108 ? -2.522 41.324 48.065 1.00 19.97 107 ARG B C 1
ATOM 2471 O O . ARG B 1 108 ? -2.763 40.816 49.167 1.00 25.33 107 ARG B O 1
ATOM 2479 N N . MET B 1 109 ? -1.407 41.063 47.390 1.00 16.05 108 MET B N 1
ATOM 2480 C CA . MET B 1 109 ? -0.425 40.120 47.900 1.00 18.46 108 MET B CA 1
ATOM 2481 C C . MET B 1 109 ? 0.386 40.754 49.022 1.00 21.20 108 MET B C 1
ATOM 2482 O O . MET B 1 109 ? 0.961 41.836 48.855 1.00 21.67 108 MET B O 1
ATOM 2487 N N . THR B 1 110 ? 0.431 40.072 50.160 1.00 20.17 109 THR B N 1
ATOM 2488 C CA . THR B 1 110 ? 1.155 40.546 51.328 1.00 21.90 109 THR B CA 1
ATOM 2489 C C . THR B 1 110 ? 2.585 40.024 51.321 1.00 19.09 109 THR B C 1
ATOM 2490 O O . THR B 1 110 ? 2.924 39.057 50.631 1.00 17.21 109 THR B O 1
ATOM 2494 N N . GLU B 1 111 ? 3.429 40.700 52.101 1.00 19.56 110 GLU B N 1
ATOM 2495 C CA . GLU B 1 111 ? 4.784 40.220 52.326 1.00 17.33 110 GLU B CA 1
ATOM 2496 C C . GLU B 1 111 ? 4.770 38.782 52.827 1.00 17.36 110 GLU B C 1
ATOM 2497 O O . GLU B 1 111 ? 5.552 37.944 52.362 1.00 17.23 110 GLU B O 1
ATOM 2503 N N . GLU B 1 112 ? 3.874 38.475 53.763 1.00 17.87 111 GLU B N 1
ATOM 2504 C CA . GLU B 1 112 ? 3.817 37.128 54.325 1.00 19.53 111 GLU B CA 1
ATOM 2505 C C . GLU B 1 112 ? 3.522 36.094 53.246 1.00 18.97 111 GLU B C 1
ATOM 2506 O O . GLU B 1 112 ? 4.174 35.045 53.175 1.00 17.97 111 GLU B O 1
ATOM 2512 N N . ARG B 1 113 ? 2.544 36.380 52.391 1.00 19.26 112 ARG B N 1
ATOM 2513 C CA . ARG B 1 113 ? 2.141 35.422 51.368 1.00 21.54 112 ARG B CA 1
ATOM 2514 C C . ARG B 1 113 ? 3.222 35.254 50.306 1.00 19.69 112 ARG B C 1
ATOM 2515 O O . ARG B 1 113 ? 3.413 34.150 49.779 1.00 17.66 112 ARG B O 1
ATOM 2523 N N . PHE B 1 114 ? 3.937 36.330 49.981 1.00 18.38 113 PHE B N 1
ATOM 2524 C CA . PHE B 1 114 ? 5.057 36.223 49.054 1.00 15.51 113 PHE B CA 1
ATOM 2525 C C . PHE B 1 114 ? 6.189 35.406 49.665 1.00 15.46 113 PHE B C 1
ATOM 2526 O O . PHE B 1 114 ? 6.689 34.456 49.047 1.00 15.22 113 PHE B O 1
ATOM 2534 N N . GLU B 1 115 ? 6.595 35.748 50.896 1.00 15.84 114 GLU B N 1
ATOM 2535 C CA . GLU B 1 115 ? 7.742 35.073 51.498 1.00 14.19 114 GLU B CA 1
ATOM 2536 C C . GLU B 1 115 ? 7.454 33.612 51.824 1.00 17.00 114 GLU B C 1
ATOM 2537 O O . GLU B 1 115 ? 8.367 32.781 51.766 1.00 16.73 114 GLU B O 1
ATOM 2543 N N . GLU B 1 116 ? 6.213 33.277 52.185 1.00 17.56 115 GLU B N 1
ATOM 2544 C CA . GLU B 1 116 ? 5.892 31.875 52.467 1.00 20.51 115 GLU B CA 1
ATOM 2545 C C . GLU B 1 116 ? 6.147 31.008 51.243 1.00 17.83 115 GLU B C 1
ATOM 2546 O O . GLU B 1 116 ? 6.740 29.922 51.343 1.00 16.63 115 GLU B O 1
ATOM 2552 N N . VAL B 1 117 ? 5.711 31.480 50.070 1.00 14.26 116 VAL B N 1
ATOM 2553 C CA . VAL B 1 117 ? 5.894 30.719 48.841 1.00 14.74 116 VAL B CA 1
ATOM 2554 C C . VAL B 1 117 ? 7.365 30.677 48.452 1.00 15.10 116 VAL B C 1
ATOM 2555 O O . VAL B 1 117 ? 7.884 29.626 48.072 1.00 13.47 116 VAL B O 1
ATOM 2559 N N . ILE B 1 118 ? 8.076 31.802 48.590 1.00 14.33 117 ILE B N 1
ATOM 2560 C CA . ILE B 1 118 ? 9.511 31.807 48.317 1.00 12.86 117 ILE B CA 1
ATOM 2561 C C . ILE B 1 118 ? 10.231 30.819 49.227 1.00 12.74 117 ILE B C 1
ATOM 2562 O O . ILE B 1 118 ? 11.071 30.031 48.779 1.00 14.37 117 ILE B O 1
ATOM 2567 N N . ASN B 1 119 ? 9.905 30.845 50.520 1.00 13.93 118 ASN B N 1
ATOM 2568 C CA . ASN B 1 119 ? 10.680 30.075 51.485 1.00 12.44 118 ASN B CA 1
ATOM 2569 C C . ASN B 1 119 ? 10.527 28.576 51.262 1.00 14.35 118 ASN B C 1
ATOM 2570 O O . ASN B 1 119 ? 11.499 27.825 51.398 1.00 14.24 118 ASN B O 1
ATOM 2575 N N . THR B 1 120 ? 9.322 28.119 50.931 1.00 11.54 119 THR B N 1
ATOM 2576 C CA . THR B 1 120 ? 9.153 26.696 50.650 1.00 12.54 119 THR B CA 1
ATOM 2577 C C . THR B 1 120 ? 9.679 26.337 49.263 1.00 15.32 119 THR B C 1
ATOM 2578 O O . THR B 1 120 ? 10.488 25.413 49.115 1.00 17.41 119 THR B O 1
ATOM 2582 N N . ASN B 1 121 ? 9.241 27.066 48.234 1.00 13.70 120 ASN B N 1
ATOM 2583 C CA . ASN B 1 121 ? 9.444 26.606 46.863 1.00 12.98 120 ASN B CA 1
ATOM 2584 C C . ASN B 1 121 ? 10.855 26.895 46.363 1.00 15.83 120 ASN B C 1
ATOM 2585 O O . ASN B 1 121 ? 11.425 26.097 45.605 1.00 19.11 120 ASN B O 1
ATOM 2590 N N . LEU B 1 122 ? 11.431 28.036 46.742 1.00 13.52 121 LEU B N 1
ATOM 2591 C CA . LEU B 1 122 ? 12.743 28.424 46.245 1.00 12.18 121 LEU B CA 1
ATOM 2592 C C . LEU B 1 122 ? 13.827 28.165 47.281 1.00 13.04 121 LEU B C 1
ATOM 2593 O O . LEU B 1 122 ? 14.762 27.406 47.025 1.00 14.30 121 LEU B O 1
ATOM 2598 N N . THR B 1 123 ? 13.709 28.778 48.460 1.00 12.92 122 THR B N 1
ATOM 2599 C CA . THR B 1 123 ? 14.716 28.550 49.489 1.00 13.53 122 THR B CA 1
ATOM 2600 C C . THR B 1 123 ? 14.714 27.101 49.958 1.00 13.31 122 THR B C 1
ATOM 2601 O O . THR B 1 123 ? 15.779 26.532 50.211 1.00 14.35 122 THR B O 1
ATOM 2605 N N . GLY B 1 124 ? 13.534 26.482 50.040 1.00 12.96 123 GLY B N 1
ATOM 2606 C CA . GLY B 1 124 ? 13.475 25.078 50.422 1.00 14.97 123 GLY B CA 1
ATOM 2607 C C . GLY B 1 124 ? 14.198 24.185 49.432 1.00 15.59 123 GLY B C 1
ATOM 2608 O O . GLY B 1 124 ? 14.916 23.258 49.823 1.00 15.45 123 GLY B O 1
ATOM 2609 N N . ALA B 1 125 ? 14.023 24.453 48.139 1.00 14.62 124 ALA B N 1
ATOM 2610 C CA . ALA B 1 125 ? 14.766 23.717 47.117 1.00 14.22 124 ALA B CA 1
ATOM 2611 C C . ALA B 1 125 ? 16.267 23.948 47.261 1.00 14.01 124 ALA B C 1
ATOM 2612 O O . ALA B 1 125 ? 17.063 23.014 47.114 1.00 14.60 124 ALA B O 1
ATOM 2614 N N . PHE B 1 126 ? 16.675 25.191 47.542 1.00 13.33 125 PHE B N 1
ATOM 2615 C CA . PHE B 1 126 ? 18.086 25.461 47.803 1.00 13.73 125 PHE B CA 1
ATOM 2616 C C . PHE B 1 126 ? 18.598 24.654 48.992 1.00 15.04 125 PHE B C 1
ATOM 2617 O O . PHE B 1 126 ? 19.675 24.047 48.924 1.00 13.14 125 PHE B O 1
ATOM 2625 N N . ARG B 1 127 ? 17.857 24.663 50.106 1.00 13.67 126 ARG B N 1
ATOM 2626 C CA . ARG B 1 127 ? 18.320 23.942 51.287 1.00 13.83 126 ARG B CA 1
ATOM 2627 C C . ARG B 1 127 ? 18.620 22.491 50.950 1.00 12.19 126 ARG B C 1
ATOM 2628 O O . ARG B 1 127 ? 19.641 21.939 51.374 1.00 14.50 126 ARG B O 1
ATOM 2636 N N . CYS B 1 128 ? 17.745 21.867 50.169 1.00 13.69 127 CYS B N 1
ATOM 2637 C CA . CYS B 1 128 ? 17.934 20.471 49.799 1.00 14.51 127 CYS B CA 1
ATOM 2638 C C . CYS B 1 128 ? 19.106 20.306 48.837 1.00 14.94 127 CYS B C 1
ATOM 2639 O O . CYS B 1 128 ? 19.942 19.414 49.019 1.00 15.85 127 CYS B O 1
ATOM 2642 N N . ALA B 1 129 ? 19.202 21.170 47.821 1.00 13.55 128 ALA B N 1
ATOM 2643 C CA . ALA B 1 129 ? 20.317 21.076 46.880 1.00 13.49 128 ALA B CA 1
ATOM 2644 C C . ALA B 1 129 ? 21.654 21.302 47.573 1.00 12.93 128 ALA B C 1
ATOM 2645 O O . ALA B 1 129 ? 22.634 20.590 47.309 1.00 14.42 128 ALA B O 1
ATOM 2647 N N . GLN B 1 130 ? 21.728 22.324 48.433 1.00 13.97 129 GLN B N 1
ATOM 2648 C CA . GLN B 1 130 ? 22.964 22.603 49.151 1.00 14.81 129 GLN B CA 1
ATOM 2649 C C . GLN B 1 130 ? 23.366 21.419 50.026 1.00 15.81 129 GLN B C 1
ATOM 2650 O O . GLN B 1 130 ? 24.545 21.046 50.079 1.00 18.02 129 GLN B O 1
ATOM 2656 N N . ARG B 1 131 ? 22.400 20.813 50.722 1.00 14.85 130 ARG B N 1
ATOM 2657 C CA . ARG B 1 131 ? 22.737 19.679 51.573 1.00 15.15 130 ARG B CA 1
ATOM 2658 C C . ARG B 1 131 ? 23.142 18.474 50.735 1.00 15.71 130 ARG B C 1
ATOM 2659 O O . ARG B 1 131 ? 24.037 17.717 51.122 1.00 16.01 130 ARG B O 1
ATOM 2667 N N . ALA B 1 132 ? 22.508 18.296 49.575 1.00 16.56 131 ALA B N 1
ATOM 2668 C CA . ALA B 1 132 ? 22.859 17.175 48.711 1.00 15.71 131 ALA B CA 1
ATOM 2669 C C . ALA B 1 132 ? 24.272 17.311 48.159 1.00 16.08 131 ALA B C 1
ATOM 2670 O O . ALA B 1 132 ? 24.953 16.303 47.939 1.00 17.48 131 ALA B O 1
ATOM 2672 N N . SER B 1 133 ? 24.735 18.546 47.964 1.00 15.46 132 SER B N 1
ATOM 2673 C CA . SER B 1 133 ? 26.038 18.790 47.355 1.00 17.51 132 SER B CA 1
ATOM 2674 C C . SER B 1 133 ? 27.201 18.341 48.230 1.00 22.64 132 SER B C 1
ATOM 2675 O O . SER B 1 133 ? 28.310 18.190 47.711 1.00 26.66 132 SER B O 1
ATOM 2678 N N . ARG B 1 134 ? 26.982 18.134 49.535 1.00 22.11 133 ARG B N 1
ATOM 2679 C CA . ARG B 1 134 ? 28.062 17.681 50.413 1.00 26.06 133 ARG B CA 1
ATOM 2680 C C . ARG B 1 134 ? 28.771 16.461 49.849 1.00 27.95 133 ARG B C 1
ATOM 2681 O O . ARG B 1 134 ? 30.003 16.374 49.888 1.00 32.31 133 ARG B O 1
ATOM 2689 N N . THR B 1 135 ? 28.010 15.505 49.326 1.00 22.35 134 THR B N 1
ATOM 2690 C CA . THR B 1 135 ? 28.561 14.251 48.840 1.00 22.56 134 THR B CA 1
ATOM 2691 C C . THR B 1 135 ? 28.596 14.138 47.324 1.00 20.38 134 THR B C 1
ATOM 2692 O O . THR B 1 135 ? 29.442 13.416 46.799 1.00 23.05 134 THR B O 1
ATOM 2696 N N . MET B 1 136 ? 27.693 14.814 46.612 1.00 19.07 135 MET B N 1
ATOM 2697 C CA . MET B 1 136 ? 27.624 14.655 45.160 1.00 18.64 135 MET B CA 1
ATOM 2698 C C . MET B 1 136 ? 28.934 15.054 44.501 1.00 19.94 135 MET B C 1
ATOM 2699 O O . MET B 1 136 ? 29.470 14.332 43.653 1.00 20.10 135 MET B O 1
ATOM 2704 N N . GLN B 1 137 ? 29.468 16.208 44.885 1.00 21.60 136 GLN B N 1
ATOM 2705 C CA . GLN B 1 137 ? 30.713 16.683 44.300 1.00 24.32 136 GLN B CA 1
ATOM 2706 C C . GLN B 1 137 ? 31.865 15.725 44.588 1.00 25.12 136 GLN B C 1
ATOM 2707 O O . GLN B 1 137 ? 32.677 15.431 43.700 1.00 24.44 136 GLN B O 1
ATOM 2713 N N . ARG B 1 138 ? 31.938 15.208 45.819 1.00 26.11 137 ARG B N 1
ATOM 2714 C CA . ARG B 1 138 ? 33.027 14.304 46.185 1.00 28.32 137 ARG B CA 1
ATOM 2715 C C . ARG B 1 138 ? 32.943 12.989 45.417 1.00 25.98 137 ARG B C 1
ATOM 2716 O O . ARG B 1 138 ? 33.969 12.428 45.016 1.00 29.46 137 ARG B O 1
ATOM 2724 N N . LYS B 1 139 ? 31.729 12.482 45.205 1.00 22.68 138 LYS B N 1
ATOM 2725 C CA . LYS B 1 139 ? 31.534 11.234 44.479 1.00 24.39 138 LYS B CA 1
ATOM 2726 C C . LYS B 1 139 ? 31.473 11.438 42.973 1.00 20.16 138 LYS B C 1
ATOM 2727 O O . LYS B 1 139 ? 31.387 10.456 42.227 1.00 21.83 138 LYS B O 1
ATOM 2733 N N . ARG B 1 140 ? 31.542 12.685 42.517 1.00 19.07 139 ARG B N 1
ATOM 2734 C CA . ARG B 1 140 ? 31.569 13.001 41.093 1.00 21.78 139 ARG B CA 1
ATOM 2735 C C . ARG B 1 140 ? 30.325 12.485 40.367 1.00 21.06 139 ARG B C 1
ATOM 2736 O O . ARG B 1 140 ? 30.391 12.039 39.220 1.00 21.61 139 ARG B O 1
ATOM 2744 N N . PHE B 1 141 ? 29.177 12.569 41.038 1.00 16.38 140 PHE B N 1
ATOM 2745 C CA . PHE B 1 141 ? 27.881 12.294 40.432 1.00 15.31 140 PHE B CA 1
ATOM 2746 C C . PHE B 1 141 ? 26.800 12.987 41.247 1.00 16.82 140 PHE B C 1
ATOM 2747 O O . PHE B 1 141 ? 26.782 12.895 42.478 1.00 17.99 140 PHE B O 1
ATOM 2755 N N . GLY B 1 142 ? 25.875 13.635 40.550 1.00 14.48 141 GLY B N 1
ATOM 2756 C CA . GLY B 1 142 ? 24.705 14.162 41.213 1.00 12.12 141 GLY B CA 1
ATOM 2757 C C . GLY B 1 142 ? 23.664 14.575 40.205 1.00 13.63 141 GLY B C 1
ATOM 2758 O O . GLY B 1 142 ? 24.007 15.100 39.141 1.00 15.35 141 GLY B O 1
ATOM 2759 N N . ARG B 1 143 ? 22.395 14.333 40.519 1.00 13.64 142 ARG B N 1
ATOM 2760 C CA . ARG B 1 143 ? 21.280 14.845 39.733 1.00 12.92 142 ARG B CA 1
ATOM 2761 C C . ARG B 1 143 ? 20.399 15.626 40.688 1.00 14.32 142 ARG B C 1
ATOM 2762 O O . ARG B 1 143 ? 19.816 15.052 41.613 1.00 15.54 142 ARG B O 1
ATOM 2770 N N . ILE B 1 144 ? 20.357 16.940 40.507 1.00 13.41 143 ILE B N 1
ATOM 2771 C CA . ILE B 1 144 ? 19.466 17.810 41.259 1.00 14.09 143 ILE B CA 1
ATOM 2772 C C . ILE B 1 144 ? 18.337 18.167 40.306 1.00 13.89 143 ILE B C 1
ATOM 2773 O O . ILE B 1 144 ? 18.565 18.813 39.281 1.00 15.64 143 ILE B O 1
ATOM 2778 N N . ILE B 1 145 ? 17.126 17.718 40.610 1.00 12.24 144 ILE B N 1
ATOM 2779 C CA . ILE B 1 145 ? 15.981 17.901 39.726 1.00 11.81 144 ILE B CA 1
ATOM 2780 C C . ILE B 1 145 ? 14.953 18.739 40.469 1.00 12.34 144 ILE B C 1
ATOM 2781 O O . ILE B 1 145 ? 14.325 18.265 41.425 1.00 13.71 144 ILE B O 1
ATOM 2786 N N . PHE B 1 146 ? 14.803 19.994 40.060 1.00 12.29 145 PHE B N 1
ATOM 2787 C CA . PHE B 1 146 ? 13.802 20.874 40.642 1.00 11.88 145 PHE B CA 1
ATOM 2788 C C . PHE B 1 146 ? 12.484 20.702 39.896 1.00 11.99 145 PHE B C 1
ATOM 2789 O O . PHE B 1 146 ? 12.471 20.552 38.670 1.00 13.86 145 PHE B O 1
ATOM 2797 N N . ILE B 1 147 ? 11.378 20.713 40.637 1.00 12.06 146 ILE B N 1
ATOM 2798 C CA . ILE B 1 147 ? 10.053 20.747 40.028 1.00 13.39 146 ILE B CA 1
ATOM 2799 C C . ILE B 1 147 ? 9.615 22.204 39.966 1.00 14.59 146 ILE B C 1
ATOM 2800 O O . ILE B 1 147 ? 9.300 22.818 40.993 1.00 14.46 146 ILE B O 1
ATOM 2805 N N . GLY B 1 148 ? 9.639 22.765 38.763 1.00 12.76 147 GLY B N 1
ATOM 2806 C CA . GLY B 1 148 ? 9.245 24.142 38.553 1.00 13.03 147 GLY B CA 1
ATOM 2807 C C . GLY B 1 148 ? 7.789 24.258 38.154 1.00 10.68 147 GLY B C 1
ATOM 2808 O O . GLY B 1 148 ? 6.928 23.572 38.707 1.00 14.48 147 GLY B O 1
ATOM 2809 N N . SER B 1 149 ? 7.499 25.162 37.218 1.00 11.36 148 SER B N 1
ATOM 2810 C CA . SER B 1 149 ? 6.140 25.341 36.727 1.00 11.45 148 SER B CA 1
ATOM 2811 C C . SER B 1 149 ? 6.215 26.160 35.452 1.00 11.53 148 SER B C 1
ATOM 2812 O O . SER B 1 149 ? 7.107 26.991 35.290 1.00 14.43 148 SER B O 1
ATOM 2815 N N . VAL B 1 150 ? 5.249 25.923 34.562 1.00 14.01 149 VAL B N 1
ATOM 2816 C CA . VAL B 1 150 ? 5.061 26.788 33.399 1.00 12.28 149 VAL B CA 1
ATOM 2817 C C . VAL B 1 150 ? 4.990 28.253 33.816 1.00 13.08 149 VAL B C 1
ATOM 2818 O O . VAL B 1 150 ? 5.432 29.140 33.077 1.00 12.93 149 VAL B O 1
ATOM 2822 N N . SER B 1 151 ? 4.479 28.525 35.021 1.00 13.02 150 SER B N 1
ATOM 2823 C CA . SER B 1 151 ? 4.310 29.904 35.465 1.00 13.56 150 SER B CA 1
ATOM 2824 C C . SER B 1 151 ? 5.639 30.643 35.555 1.00 14.55 150 SER B C 1
ATOM 2825 O O . SER B 1 151 ? 5.675 31.870 35.394 1.00 14.64 150 SER B O 1
ATOM 2828 N N . GLY B 1 152 ? 6.741 29.924 35.783 1.00 15.10 151 GLY B N 1
ATOM 2829 C CA . GLY B 1 152 ? 8.033 30.581 35.926 1.00 13.64 151 GLY B CA 1
ATOM 2830 C C . GLY B 1 152 ? 8.393 31.469 34.746 1.00 15.18 151 GLY B C 1
ATOM 2831 O O . GLY B 1 152 ? 8.848 32.604 34.922 1.00 16.67 151 GLY B O 1
ATOM 2832 N N . MET B 1 153 ? 8.201 30.965 33.521 1.00 14.45 152 MET B N 1
ATOM 2833 C CA . MET B 1 153 ? 8.535 31.728 32.323 1.00 11.91 152 MET B CA 1
ATOM 2834 C C . MET B 1 153 ? 7.317 32.249 31.570 1.00 12.89 152 MET B C 1
ATOM 2835 O O . MET B 1 153 ? 7.463 33.144 30.730 1.00 13.69 152 MET B O 1
ATOM 2840 N N . TRP B 1 154 ? 6.124 31.751 31.877 1.00 13.23 153 TRP B N 1
ATOM 2841 C CA . TRP B 1 154 ? 4.898 32.182 31.217 1.00 12.29 153 TRP B CA 1
ATOM 2842 C C . TRP B 1 154 ? 4.147 33.235 32.017 1.00 14.30 153 TRP B C 1
ATOM 2843 O O . TRP B 1 154 ? 3.425 34.049 31.433 1.00 15.36 153 TRP B O 1
ATOM 2854 N N . GLY B 1 155 ? 4.306 33.233 33.338 1.00 15.61 154 GLY B N 1
ATOM 2855 C CA . GLY B 1 155 ? 3.717 34.257 34.177 1.00 15.99 154 GLY B CA 1
ATOM 2856 C C . GLY B 1 155 ? 2.215 34.138 34.309 1.00 17.57 154 GLY B C 1
ATOM 2857 O O . GLY B 1 155 ? 1.480 34.997 33.820 1.00 17.93 154 GLY B O 1
ATOM 2858 N N . ILE B 1 156 ? 1.732 33.079 34.962 1.00 17.00 155 ILE B N 1
ATOM 2859 C CA . ILE B 1 156 ? 0.314 33.036 35.295 1.00 17.92 155 ILE B CA 1
ATOM 2860 C C . ILE B 1 156 ? -0.007 34.248 36.157 1.00 17.43 155 ILE B C 1
ATOM 2861 O O . ILE B 1 156 ? 0.753 34.594 37.072 1.00 19.43 155 ILE B O 1
ATOM 2866 N N . GLY B 1 157 ? -1.113 34.925 35.847 1.00 16.85 156 GLY B N 1
ATOM 2867 C CA . GLY B 1 157 ? -1.514 36.068 36.647 1.00 20.05 156 GLY B CA 1
ATOM 2868 C C . GLY B 1 157 ? -1.831 35.668 38.077 1.00 22.30 156 GLY B C 1
ATOM 2869 O O . GLY B 1 157 ? -2.157 34.515 38.372 1.00 24.32 156 GLY B O 1
ATOM 2870 N N . ASN B 1 158 ? -1.705 36.635 38.982 1.00 21.21 157 ASN B N 1
ATOM 2871 C CA . ASN B 1 158 ? -1.956 36.429 40.408 1.00 22.76 157 ASN B CA 1
ATOM 2872 C C . ASN B 1 158 ? -0.935 35.511 41.065 1.00 21.03 157 ASN B C 1
ATOM 2873 O O . ASN B 1 158 ? -1.229 34.903 42.097 1.00 20.81 157 ASN B O 1
ATOM 2878 N N . GLN B 1 159 ? 0.262 35.408 40.494 1.00 17.76 158 GLN B N 1
ATOM 2879 C CA . GLN B 1 159 ? 1.301 34.508 40.980 1.00 17.46 158 GLN B CA 1
ATOM 2880 C C . GLN B 1 159 ? 2.646 35.203 41.048 1.00 18.04 158 GLN B C 1
ATOM 2881 O O . GLN B 1 159 ? 3.678 34.617 40.732 1.00 17.72 158 GLN B O 1
ATOM 2887 N N . ALA B 1 160 ? 2.673 36.463 41.476 1.00 15.00 159 ALA B N 1
ATOM 2888 C CA . ALA B 1 160 ? 3.963 37.136 41.576 1.00 17.17 159 ALA B CA 1
ATOM 2889 C C . ALA B 1 160 ? 4.924 36.337 42.448 1.00 17.00 159 ALA B C 1
ATOM 2890 O O . ALA B 1 160 ? 6.116 36.235 42.137 1.00 16.61 159 ALA B O 1
ATOM 2892 N N . ASN B 1 161 ? 4.409 35.718 43.518 1.00 15.27 160 ASN B N 1
ATOM 2893 C CA . ASN B 1 161 ? 5.245 34.898 44.392 1.00 12.58 160 ASN B CA 1
ATOM 2894 C C . ASN B 1 161 ? 5.610 33.561 43.754 1.00 14.55 160 ASN B C 1
ATOM 2895 O O . ASN B 1 161 ? 6.791 33.193 43.691 1.00 13.43 160 ASN B O 1
ATOM 2900 N N . TYR B 1 162 ? 4.609 32.823 43.277 1.00 14.69 161 TYR B N 1
ATOM 2901 C CA . TYR B 1 162 ? 4.855 31.485 42.746 1.00 13.90 161 TYR B CA 1
ATOM 2902 C C . TYR B 1 162 ? 5.692 31.537 41.472 1.00 14.13 161 TYR B C 1
ATOM 2903 O O . TYR B 1 162 ? 6.607 30.721 41.288 1.00 15.10 161 TYR B O 1
ATOM 2912 N N . ALA B 1 163 ? 5.391 32.485 40.579 1.00 12.89 162 ALA B N 1
ATOM 2913 C CA . ALA B 1 163 ? 6.195 32.621 39.370 1.00 13.53 162 ALA B CA 1
ATOM 2914 C C . ALA B 1 163 ? 7.624 33.036 39.701 1.00 12.05 162 ALA B C 1
ATOM 2915 O O . ALA B 1 163 ? 8.572 32.569 39.059 1.00 14.77 162 ALA B O 1
ATOM 2917 N N . ALA B 1 164 ? 7.799 33.925 40.688 1.00 11.83 163 ALA B N 1
ATOM 2918 C CA . ALA B 1 164 ? 9.147 34.309 41.099 1.00 13.51 163 ALA B CA 1
ATOM 2919 C C . ALA B 1 164 ? 9.922 33.101 41.609 1.00 12.93 163 ALA B C 1
ATOM 2920 O O . ALA B 1 164 ? 11.081 32.883 41.228 1.00 14.19 163 ALA B O 1
ATOM 2922 N N . ALA B 1 165 ? 9.294 32.305 42.480 1.00 13.31 164 ALA B N 1
ATOM 2923 C CA . ALA B 1 165 ? 9.968 31.135 43.038 1.00 12.44 164 ALA B CA 1
ATOM 2924 C C . ALA B 1 165 ? 10.310 30.117 41.956 1.00 12.58 164 ALA B C 1
ATOM 2925 O O . ALA B 1 165 ? 11.425 29.581 41.927 1.00 13.59 164 ALA B O 1
ATOM 2927 N N . LYS B 1 166 ? 9.361 29.831 41.060 1.00 12.57 165 LYS B N 1
ATOM 2928 C CA . LYS B 1 166 ? 9.596 28.788 40.070 1.00 14.40 165 LYS B CA 1
ATOM 2929 C C . LYS B 1 166 ? 10.566 29.233 38.981 1.00 15.12 165 LYS B C 1
ATOM 2930 O O . LYS B 1 166 ? 11.301 28.398 38.438 1.00 15.19 165 LYS B O 1
ATOM 2936 N N . ALA B 1 167 ? 10.577 30.525 38.632 1.00 12.76 166 ALA B N 1
ATOM 2937 C CA . ALA B 1 167 ? 11.632 31.033 37.755 1.00 10.62 166 ALA B CA 1
ATOM 2938 C C . ALA B 1 167 ? 12.982 31.035 38.457 1.00 13.30 166 ALA B C 1
ATOM 2939 O O . ALA B 1 167 ? 14.021 30.788 37.827 1.00 12.89 166 ALA B O 1
ATOM 2941 N N . GLY B 1 168 ? 12.998 31.331 39.760 1.00 11.65 167 GLY B N 1
ATOM 2942 C CA . GLY B 1 168 ? 14.252 31.311 40.488 1.00 11.84 167 GLY B CA 1
ATOM 2943 C C . GLY B 1 168 ? 14.935 29.956 40.446 1.00 12.44 167 GLY B C 1
ATOM 2944 O O . GLY B 1 168 ? 16.167 29.880 40.495 1.00 14.64 167 GLY B O 1
ATOM 2945 N N . LEU B 1 169 ? 14.149 28.876 40.346 1.00 12.01 168 LEU B N 1
ATOM 2946 C CA . LEU B 1 169 ? 14.730 27.539 40.254 1.00 11.03 168 LEU B CA 1
ATOM 2947 C C . LEU B 1 169 ? 15.572 27.388 38.999 1.00 13.94 168 LEU B C 1
ATOM 2948 O O . LEU B 1 169 ? 16.560 26.647 39.005 1.00 13.28 168 LEU B O 1
ATOM 2953 N N . ILE B 1 170 ? 15.184 28.066 37.915 1.00 12.19 169 ILE B N 1
ATOM 2954 C CA . ILE B 1 170 ? 15.954 28.017 36.672 1.00 12.90 169 ILE B CA 1
ATOM 2955 C C . ILE B 1 170 ? 17.314 28.667 36.873 1.00 13.48 169 ILE B C 1
ATOM 2956 O O . ILE B 1 170 ? 18.355 28.094 36.530 1.00 13.20 169 ILE B O 1
ATOM 2961 N N . GLY B 1 171 ? 17.326 29.879 37.432 1.00 13.24 170 GLY B N 1
ATOM 2962 C CA . GLY B 1 171 ? 18.592 30.547 37.676 1.00 12.56 170 GLY B CA 1
ATOM 2963 C C . GLY B 1 171 ? 19.498 29.731 38.573 1.00 10.57 170 GLY B C 1
ATOM 2964 O O . GLY B 1 171 ? 20.694 29.579 38.301 1.00 12.22 170 GLY B O 1
ATOM 2965 N N . MET B 1 172 ? 18.936 29.190 39.659 1.00 11.71 171 MET B N 1
ATOM 2966 C CA . MET B 1 172 ? 19.734 28.391 40.584 1.00 12.15 171 MET B CA 1
ATOM 2967 C C . MET B 1 172 ? 20.266 27.131 39.914 1.00 11.96 171 MET B C 1
ATOM 2968 O O . MET B 1 172 ? 21.443 26.785 40.076 1.00 12.93 171 MET B O 1
ATOM 2973 N N . ALA B 1 173 ? 19.420 26.441 39.138 1.00 12.89 172 ALA B N 1
ATOM 2974 C CA . ALA B 1 173 ? 19.872 25.236 38.442 1.00 10.76 172 ALA B CA 1
ATOM 2975 C C . ALA B 1 173 ? 21.029 25.548 37.506 1.00 11.73 172 ALA B C 1
ATOM 2976 O O . ALA B 1 173 ? 21.978 24.762 37.385 1.00 12.63 172 ALA B O 1
ATOM 2978 N N . ARG B 1 174 ? 20.963 26.696 36.835 1.00 11.13 173 ARG B N 1
ATOM 2979 C CA . ARG B 1 174 ? 21.990 27.059 35.866 1.00 11.34 173 ARG B CA 1
ATOM 2980 C C . ARG B 1 174 ? 23.293 27.447 36.546 1.00 12.96 173 ARG B C 1
ATOM 2981 O O . ARG B 1 174 ? 24.372 27.080 36.076 1.00 13.01 173 ARG B O 1
ATOM 2989 N N . SER B 1 175 ? 23.221 28.190 37.658 1.00 11.96 174 SER B N 1
ATOM 2990 C CA . SER B 1 175 ? 24.444 28.517 38.383 1.00 10.94 174 SER B CA 1
ATOM 2991 C C . SER B 1 175 ? 25.073 27.275 39.008 1.00 12.42 174 SER B C 1
ATOM 2992 O O . SER B 1 175 ? 26.300 27.125 38.995 1.00 13.93 174 SER B O 1
ATOM 2995 N N . ILE B 1 176 ? 24.249 26.385 39.572 1.00 12.50 175 ILE B N 1
ATOM 2996 C CA . ILE B 1 176 ? 24.756 25.111 40.089 1.00 12.74 175 ILE B CA 1
ATOM 2997 C C . ILE B 1 176 ? 25.403 24.301 38.972 1.00 13.09 175 ILE B C 1
ATOM 2998 O O . ILE B 1 176 ? 26.493 23.740 39.137 1.00 14.02 175 ILE B O 1
ATOM 3003 N N . SER B 1 177 ? 24.731 24.217 37.820 1.00 13.10 176 SER B N 1
ATOM 3004 C CA . SER B 1 177 ? 25.278 23.454 36.702 1.00 11.80 176 SER B CA 1
ATOM 3005 C C . SER B 1 177 ? 26.578 24.057 36.188 1.00 13.65 176 SER B C 1
ATOM 3006 O O . SER B 1 177 ? 27.518 23.327 35.873 1.00 14.08 176 SER B O 1
ATOM 3009 N N . ARG B 1 178 ? 26.663 25.389 36.091 1.00 12.77 177 ARG B N 1
ATOM 3010 C CA . ARG B 1 178 ? 27.903 25.951 35.566 1.00 14.95 177 ARG B CA 1
ATOM 3011 C C . ARG B 1 178 ? 29.071 25.693 36.508 1.00 13.64 177 ARG B C 1
ATOM 3012 O O . ARG B 1 178 ? 30.200 25.473 36.050 1.00 14.96 177 ARG B O 1
ATOM 3020 N N . GLU B 1 179 ? 28.813 25.665 37.820 1.00 12.74 178 GLU B N 1
ATOM 3021 C CA . GLU B 1 179 ? 29.876 25.380 38.779 1.00 13.76 178 GLU B CA 1
ATOM 3022 C C . GLU B 1 179 ? 30.266 23.904 38.769 1.00 13.77 178 GLU B C 1
ATOM 3023 O O . GLU B 1 179 ? 31.454 23.571 38.779 1.00 16.27 178 GLU B O 1
ATOM 3029 N N . LEU B 1 180 ? 29.277 23.003 38.760 1.00 13.14 179 LEU B N 1
ATOM 3030 C CA . LEU B 1 180 ? 29.505 21.611 39.136 1.00 13.63 179 LEU B CA 1
ATOM 3031 C C . LEU B 1 180 ? 29.358 20.590 38.011 1.00 13.78 179 LEU B C 1
ATOM 3032 O O . LEU B 1 180 ? 29.644 19.407 38.245 1.00 13.92 179 LEU B O 1
ATOM 3037 N N . ALA B 1 181 ? 28.940 20.990 36.805 1.00 13.31 180 ALA B N 1
ATOM 3038 C CA . ALA B 1 181 ? 28.800 19.985 35.750 1.00 14.48 180 ALA B CA 1
ATOM 3039 C C . ALA B 1 181 ? 30.123 19.287 35.460 1.00 15.24 180 ALA B C 1
ATOM 3040 O O . ALA B 1 181 ? 30.134 18.100 35.111 1.00 16.42 180 ALA B O 1
ATOM 3042 N N . LYS B 1 182 ? 31.245 19.992 35.617 1.00 15.33 181 LYS B N 1
ATOM 3043 C CA . LYS B 1 182 ? 32.542 19.379 35.364 1.00 16.54 181 LYS B CA 1
ATOM 3044 C C . LYS B 1 182 ? 32.837 18.258 36.344 1.00 16.42 181 LYS B C 1
ATOM 3045 O O . LYS B 1 182 ? 33.697 17.414 36.067 1.00 18.45 181 LYS B O 1
ATOM 3051 N N . ALA B 1 183 ? 32.158 18.248 37.486 1.00 16.51 182 ALA B N 1
ATOM 3052 C CA . ALA B 1 183 ? 32.318 17.202 38.483 1.00 19.65 182 ALA B CA 1
ATOM 3053 C C . ALA B 1 183 ? 31.208 16.167 38.408 1.00 20.51 182 ALA B C 1
ATOM 3054 O O . ALA B 1 183 ? 31.035 15.389 39.350 1.00 22.62 182 ALA B O 1
ATOM 3056 N N . GLY B 1 184 ? 30.448 16.152 37.315 1.00 20.45 183 GLY B N 1
ATOM 3057 C CA . GLY B 1 184 ? 29.411 15.161 37.134 1.00 19.88 183 GLY B CA 1
ATOM 3058 C C . GLY B 1 184 ? 28.126 15.452 37.869 1.00 18.52 183 GLY B C 1
ATOM 3059 O O . GLY B 1 184 ? 27.295 14.552 38.013 1.00 17.98 183 GLY B O 1
ATOM 3060 N N . VAL B 1 185 ? 27.926 16.690 38.322 1.00 16.73 184 VAL B N 1
ATOM 3061 C CA . VAL B 1 185 ? 26.732 17.086 39.064 1.00 16.87 184 VAL B CA 1
ATOM 3062 C C . VAL B 1 185 ? 25.966 18.079 38.209 1.00 19.42 184 VAL B C 1
ATOM 3063 O O . VAL B 1 185 ? 26.498 19.143 37.860 1.00 19.36 184 VAL B O 1
ATOM 3067 N N . THR B 1 186 ? 24.727 17.735 37.866 1.00 16.65 185 THR B N 1
ATOM 3068 C CA . THR B 1 186 ? 23.894 18.590 37.030 1.00 17.61 185 THR B CA 1
ATOM 3069 C C . THR B 1 186 ? 22.631 18.991 37.777 1.00 15.73 185 THR B C 1
ATOM 3070 O O . THR B 1 186 ? 22.149 18.268 38.651 1.00 14.95 185 THR B O 1
ATOM 3074 N N . ALA B 1 187 ? 22.082 20.146 37.415 1.00 14.23 186 ALA B N 1
ATOM 3075 C CA . ALA B 1 187 ? 20.810 20.584 37.970 1.00 13.00 186 ALA B CA 1
ATOM 3076 C C . ALA B 1 187 ? 19.908 21.005 36.823 1.00 12.13 186 ALA B C 1
ATOM 3077 O O . ALA B 1 187 ? 20.319 21.780 35.954 1.00 13.09 186 ALA B O 1
ATOM 3079 N N . ASN B 1 188 ? 18.682 20.493 36.837 1.00 12.44 187 ASN B N 1
ATOM 3080 C CA . ASN B 1 188 ? 17.711 20.713 35.778 1.00 12.07 187 ASN B CA 1
ATOM 3081 C C . ASN B 1 188 ? 16.348 20.951 36.410 1.00 13.68 187 ASN B C 1
ATOM 3082 O O . ASN B 1 188 ? 16.130 20.658 37.588 1.00 13.53 187 ASN B O 1
ATOM 3087 N N . VAL B 1 189 ? 15.429 21.479 35.605 1.00 12.87 188 VAL B N 1
ATOM 3088 C CA . VAL B 1 189 ? 14.080 21.827 36.045 1.00 13.58 188 VAL B CA 1
ATOM 3089 C C . VAL B 1 189 ? 13.077 21.079 35.178 1.00 15.63 188 VAL B C 1
ATOM 3090 O O . VAL B 1 189 ? 13.148 21.134 33.945 1.00 15.61 188 VAL B O 1
ATOM 3094 N N . VAL B 1 190 ? 12.129 20.399 35.813 1.00 13.31 189 VAL B N 1
ATOM 3095 C CA . VAL B 1 190 ? 10.933 19.926 35.123 1.00 13.46 189 VAL B CA 1
ATOM 3096 C C . VAL B 1 190 ? 9.836 20.935 35.410 1.00 13.71 189 VAL B C 1
ATOM 3097 O O . VAL B 1 190 ? 9.537 21.205 36.575 1.00 15.08 189 VAL B O 1
ATOM 3101 N N . ALA B 1 191 ? 9.242 21.512 34.356 1.00 14.70 190 ALA B N 1
ATOM 3102 C CA . ALA B 1 191 ? 8.247 22.575 34.506 1.00 14.19 190 ALA B CA 1
ATOM 3103 C C . ALA B 1 191 ? 6.874 22.064 34.079 1.00 13.78 190 ALA B C 1
ATOM 3104 O O . ALA B 1 191 ? 6.519 22.138 32.890 1.00 15.31 190 ALA B O 1
ATOM 3106 N N . PRO B 1 192 ? 6.062 21.541 34.996 1.00 14.25 191 PRO B N 1
ATOM 3107 C CA . PRO B 1 192 ? 4.728 21.076 34.605 1.00 14.90 191 PRO B CA 1
ATOM 3108 C C . PRO B 1 192 ? 3.795 22.238 34.311 1.00 14.54 191 PRO B C 1
ATOM 3109 O O . PRO B 1 192 ? 3.934 23.338 34.849 1.00 14.21 191 PRO B O 1
ATOM 3113 N N . GLY B 1 193 ? 2.832 21.981 33.431 1.00 15.65 192 GLY B N 1
ATOM 3114 C CA . GLY B 1 193 ? 1.721 22.900 33.304 1.00 14.46 192 GLY B CA 1
ATOM 3115 C C . GLY B 1 193 ? 0.596 22.502 34.233 1.00 17.96 192 GLY B C 1
ATOM 3116 O O . GLY B 1 193 ? 0.828 22.219 35.410 1.00 21.17 192 GLY B O 1
ATOM 3117 N N . TYR B 1 194 ? -0.632 22.468 33.733 1.00 16.72 193 TYR B N 1
ATOM 3118 C CA . TYR B 1 194 ? -1.757 22.076 34.573 1.00 18.00 193 TYR B CA 1
ATOM 3119 C C . TYR B 1 194 ? -1.816 20.556 34.656 1.00 17.73 193 TYR B C 1
ATOM 3120 O O . TYR B 1 194 ? -1.962 19.876 33.633 1.00 17.76 193 TYR B O 1
ATOM 3129 N N . ILE B 1 195 ? -1.693 20.023 35.871 1.00 17.26 194 ILE B N 1
ATOM 3130 C CA . ILE B 1 195 ? -1.665 18.585 36.107 1.00 17.16 194 ILE B CA 1
ATOM 3131 C C . ILE B 1 195 ? -2.870 18.218 36.960 1.00 21.07 194 ILE B C 1
ATOM 3132 O O . ILE B 1 195 ? -3.224 18.945 37.892 1.00 22.72 194 ILE B O 1
ATOM 3137 N N . ASP B 1 196 ? -3.505 17.096 36.633 1.00 24.60 195 ASP B N 1
ATOM 3138 C CA . ASP B 1 196 ? -4.682 16.648 37.369 1.00 31.48 195 ASP B CA 1
ATOM 3139 C C . ASP B 1 196 ? -4.265 16.130 38.740 1.00 35.92 195 ASP B C 1
ATOM 3140 O O . ASP B 1 196 ? -3.441 15.215 38.841 1.00 35.97 195 ASP B O 1
ATOM 3145 N N . THR B 1 197 ? -4.832 16.713 39.792 1.00 41.58 196 THR B N 1
ATOM 3146 C CA . THR B 1 197 ? -4.497 16.330 41.159 1.00 48.10 196 THR B CA 1
ATOM 3147 C C . THR B 1 197 ? -5.756 16.006 41.958 1.00 53.94 196 THR B C 1
ATOM 3148 O O . THR B 1 197 ? -6.490 16.904 42.372 1.00 57.71 196 THR B O 1
ATOM 3152 N N . ALA B 1 211 ? -8.696 27.275 31.634 1.00 42.71 210 ALA B N 1
ATOM 3153 C CA . ALA B 1 211 ? -7.307 26.827 31.617 1.00 38.93 210 ALA B CA 1
ATOM 3154 C C . ALA B 1 211 ? -6.976 26.141 30.300 1.00 36.89 210 ALA B C 1
ATOM 3155 O O . ALA B 1 211 ? -5.909 26.366 29.727 1.00 34.45 210 ALA B O 1
ATOM 3157 N N . LEU B 1 212 ? -7.900 25.299 29.824 1.00 34.96 211 LEU B N 1
ATOM 3158 C CA . LEU B 1 212 ? -7.657 24.554 28.594 1.00 34.23 211 LEU B CA 1
ATOM 3159 C C . LEU B 1 212 ? -7.505 25.459 27.381 1.00 34.09 211 LEU B C 1
ATOM 3160 O O . LEU B 1 212 ? -6.893 25.046 26.389 1.00 31.50 211 LEU B O 1
ATOM 3165 N N . ASP B 1 213 ? -8.039 26.680 27.435 1.00 37.08 212 ASP B N 1
ATOM 3166 C CA . ASP B 1 213 ? -7.914 27.593 26.306 1.00 38.62 212 ASP B CA 1
ATOM 3167 C C . ASP B 1 213 ? -6.465 27.965 26.025 1.00 34.83 212 ASP B C 1
ATOM 3168 O O . ASP B 1 213 ? -6.145 28.361 24.899 1.00 36.30 212 ASP B O 1
ATOM 3173 N N . PHE B 1 214 ? -5.582 27.844 27.014 1.00 29.70 213 PHE B N 1
ATOM 3174 C CA . PHE B 1 214 ? -4.180 28.199 26.850 1.00 28.96 213 PHE B CA 1
ATOM 3175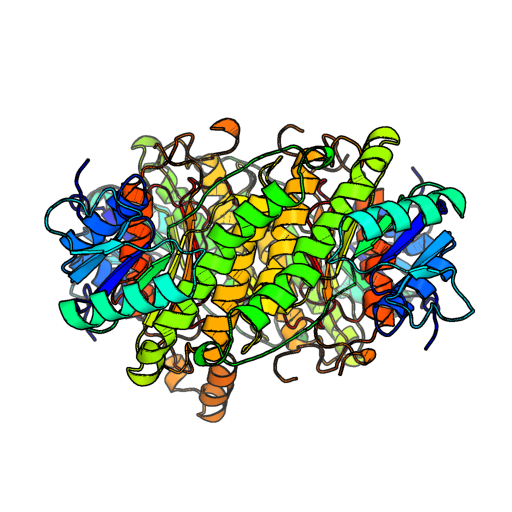 C C . PHE B 1 214 ? -3.280 26.993 26.615 1.00 23.51 213 PHE B C 1
ATOM 3176 O O . PHE B 1 214 ? -2.056 27.155 26.541 1.00 23.16 213 PHE B O 1
ATOM 3184 N N . ILE B 1 215 ? -3.845 25.796 26.490 1.00 20.42 214 ILE B N 1
ATOM 3185 C CA . ILE B 1 215 ? -3.057 24.574 26.375 1.00 17.35 214 ILE B CA 1
ATOM 3186 C C . ILE B 1 215 ? -3.266 24.007 24.972 1.00 17.65 214 ILE B C 1
ATOM 3187 O O . ILE B 1 215 ? -4.353 23.497 24.669 1.00 18.40 214 ILE B O 1
ATOM 3192 N N . PRO B 1 216 ? -2.263 24.053 24.093 1.00 17.06 215 PRO B N 1
ATOM 3193 C CA . PRO B 1 216 ? -2.444 23.467 22.752 1.00 18.01 215 PRO B CA 1
ATOM 3194 C C . PRO B 1 216 ? -2.954 22.032 22.764 1.00 17.38 215 PRO B C 1
ATOM 3195 O O . PRO B 1 216 ? -3.798 21.680 21.926 1.00 18.61 215 PRO B O 1
ATOM 3199 N N . ALA B 1 217 ? -2.497 21.207 23.714 1.00 16.54 216 ALA B N 1
ATOM 3200 C CA . ALA B 1 217 ? -2.952 19.820 23.786 1.00 16.50 216 ALA B CA 1
ATOM 3201 C C . ALA B 1 217 ? -4.422 19.693 24.174 1.00 20.18 216 ALA B C 1
ATOM 3202 O O . ALA B 1 217 ? -5.002 18.617 23.992 1.00 22.21 216 ALA B O 1
ATOM 3204 N N . LYS B 1 218 ? -5.034 20.759 24.699 1.00 18.99 217 LYS B N 1
ATOM 3205 C CA . LYS B 1 218 ? -6.456 20.764 25.064 1.00 19.56 217 LYS B CA 1
ATOM 3206 C C . LYS B 1 218 ? -6.789 19.696 26.103 1.00 20.62 217 LYS B C 1
ATOM 3207 O O . LYS B 1 218 ? -7.886 19.132 26.102 1.00 24.46 217 LYS B O 1
ATOM 3213 N N . ARG B 1 219 ? -5.839 19.407 26.990 1.00 19.66 218 ARG B N 1
ATOM 3214 C CA . ARG B 1 219 ? -6.085 18.503 28.103 1.00 19.51 218 ARG B CA 1
ATOM 3215 C C . ARG B 1 219 ? -5.116 18.850 29.218 1.00 18.74 218 ARG B C 1
ATOM 3216 O O . ARG B 1 219 ? -4.077 19.470 28.989 1.00 18.79 218 ARG B O 1
ATOM 3224 N N . VAL B 1 220 ? -5.472 18.448 30.435 1.00 22.18 219 VAL B N 1
ATOM 3225 C CA . VAL B 1 220 ? -4.512 18.512 31.531 1.00 21.43 219 VAL B CA 1
ATOM 3226 C C . VAL B 1 220 ? -3.552 17.329 31.441 1.00 20.08 219 VAL B C 1
ATOM 3227 O O . VAL B 1 220 ? -3.831 16.309 30.805 1.00 22.06 219 VAL B O 1
ATOM 3231 N N . GLY B 1 221 ? -2.391 17.486 32.070 1.00 18.50 220 GLY B N 1
ATOM 3232 C CA . GLY B 1 221 ? -1.437 16.403 32.171 1.00 16.66 220 GLY B CA 1
ATOM 3233 C C . GLY B 1 221 ? -1.680 15.554 33.404 1.00 16.34 220 GLY B C 1
ATOM 3234 O O . GLY B 1 221 ? -2.514 15.866 34.250 1.00 19.38 220 GLY B O 1
ATOM 3235 N N . THR B 1 222 ? -0.956 14.443 33.486 1.00 16.78 221 THR B N 1
ATOM 3236 C CA . THR B 1 222 ? -1.068 13.551 34.629 1.00 16.61 221 THR B CA 1
ATOM 3237 C C . THR B 1 222 ? 0.210 13.576 35.455 1.00 15.70 221 THR B C 1
ATOM 3238 O O . THR B 1 222 ? 1.291 13.924 34.976 1.00 15.19 221 THR B O 1
ATOM 3242 N N . ALA B 1 223 ? 0.071 13.174 36.717 1.00 14.48 222 ALA B N 1
ATOM 3243 C CA . ALA B 1 223 ? 1.243 13.098 37.578 1.00 14.42 222 ALA B CA 1
ATOM 3244 C C . ALA B 1 223 ? 2.261 12.114 37.023 1.00 13.16 222 ALA B C 1
ATOM 3245 O O . ALA B 1 223 ? 3.469 12.311 37.181 1.00 13.37 222 ALA B O 1
ATOM 3247 N N . GLU B 1 224 ? 1.786 11.062 36.356 1.00 15.76 223 GLU B N 1
ATOM 3248 C CA . GLU B 1 224 ? 2.678 10.059 35.792 1.00 15.76 223 GLU B CA 1
ATOM 3249 C C . GLU B 1 224 ? 3.450 10.603 34.597 1.00 15.04 223 GLU B C 1
ATOM 3250 O O . GLU B 1 224 ? 4.556 10.129 34.308 1.00 14.86 223 GLU B O 1
ATOM 3256 N N . GLU B 1 225 ? 2.897 11.602 33.903 1.00 14.64 224 GLU B N 1
ATOM 3257 C CA . GLU B 1 225 ? 3.655 12.265 32.846 1.00 14.34 224 GLU B CA 1
ATOM 3258 C C . GLU B 1 225 ? 4.780 13.115 33.423 1.00 13.86 224 GLU B C 1
ATOM 3259 O O . GLU B 1 225 ? 5.898 13.108 32.893 1.00 14.76 224 GLU B O 1
ATOM 3265 N N . VAL B 1 226 ? 4.517 13.834 34.521 1.00 13.36 225 VAL B N 1
ATOM 3266 C CA . VAL B 1 226 ? 5.599 14.531 35.213 1.00 12.69 225 VAL B CA 1
ATOM 3267 C C . VAL B 1 226 ? 6.667 13.535 35.650 1.00 10.68 225 VAL B C 1
ATOM 3268 O O . VAL B 1 226 ? 7.865 13.748 35.442 1.00 13.49 225 VAL B O 1
ATOM 3272 N N . ALA B 1 227 ? 6.242 12.426 36.260 1.00 14.01 226 ALA B N 1
ATOM 3273 C CA . ALA B 1 227 ? 7.194 11.424 36.730 1.00 13.74 226 ALA B CA 1
ATOM 3274 C C . ALA B 1 227 ? 8.019 10.833 35.591 1.00 12.84 226 ALA B C 1
ATOM 3275 O O . ALA B 1 227 ? 9.182 10.468 35.799 1.00 15.23 226 ALA B O 1
ATOM 3277 N N . GLY B 1 228 ? 7.443 10.717 34.396 1.00 11.79 227 GLY B N 1
ATOM 3278 C CA . GLY B 1 228 ? 8.213 10.215 33.269 1.00 14.05 227 GLY B CA 1
ATOM 3279 C C . GLY B 1 228 ? 9.357 11.137 32.899 1.00 14.21 227 GLY B C 1
ATOM 3280 O O . GLY B 1 228 ? 10.448 10.681 32.555 1.00 13.94 227 GLY B O 1
ATOM 3281 N N . ALA B 1 229 ? 9.132 12.449 32.992 1.00 12.61 228 ALA B N 1
ATOM 3282 C CA . ALA B 1 229 ? 10.206 13.398 32.729 1.00 12.46 228 ALA B CA 1
ATOM 3283 C C . ALA B 1 229 ? 11.282 13.329 33.803 1.00 12.15 228 ALA B C 1
ATOM 3284 O O . ALA B 1 229 ? 12.478 13.389 33.497 1.00 13.99 228 ALA B O 1
ATOM 3286 N N . VAL B 1 230 ? 10.874 13.216 35.068 1.00 13.57 229 VAL B N 1
ATOM 3287 C CA . VAL B 1 230 ? 11.840 13.056 36.152 1.00 14.00 229 VAL B CA 1
ATOM 3288 C C . VAL B 1 230 ? 12.626 11.762 35.986 1.00 13.30 229 VAL B C 1
ATOM 3289 O O . VAL B 1 230 ? 13.849 11.734 36.178 1.00 13.74 229 VAL B O 1
ATOM 3293 N N . SER B 1 231 ? 11.938 10.673 35.619 1.00 12.65 230 SER B N 1
ATOM 3294 C CA . SER B 1 231 ? 12.620 9.402 35.382 1.00 14.64 230 SER B CA 1
ATOM 3295 C C . SER B 1 231 ? 13.721 9.554 34.340 1.00 14.16 230 SER B C 1
ATOM 3296 O O . SER B 1 231 ? 14.839 9.055 34.519 1.00 14.09 230 SER B O 1
ATOM 3299 N N . PHE B 1 232 ? 13.423 10.250 33.245 1.00 12.24 231 PHE B N 1
ATOM 3300 C CA . PHE B 1 232 ? 14.434 10.502 32.225 1.00 11.05 231 PHE B CA 1
ATOM 3301 C C . PHE B 1 232 ? 15.622 11.281 32.786 1.00 12.33 231 PHE B C 1
ATOM 3302 O O . PHE B 1 232 ? 16.780 10.916 32.556 1.00 12.65 231 PHE B O 1
ATOM 3310 N N . LEU B 1 233 ? 15.361 12.363 33.526 1.00 12.19 232 LEU B N 1
ATOM 3311 C CA . LEU B 1 233 ? 16.460 13.181 34.037 1.00 12.69 232 LEU B CA 1
ATOM 3312 C C . LEU B 1 233 ? 17.284 12.474 35.109 1.00 14.79 232 LEU B C 1
ATOM 3313 O O . LEU B 1 233 ? 18.452 12.830 35.310 1.00 17.36 232 LEU B O 1
ATOM 3318 N N . ALA B 1 234 ? 16.709 11.491 35.797 1.00 13.30 233 ALA B N 1
ATOM 3319 C CA . ALA B 1 234 ? 17.465 10.708 36.764 1.00 12.99 233 ALA B CA 1
ATOM 3320 C C . ALA B 1 234 ? 18.247 9.581 36.105 1.00 16.71 233 ALA B C 1
ATOM 3321 O O . ALA B 1 234 ? 19.090 8.958 36.763 1.00 18.84 233 ALA B O 1
ATOM 3323 N N . SER B 1 235 ? 18.014 9.327 34.825 1.00 13.44 234 SER B N 1
ATOM 3324 C CA . SER B 1 235 ? 18.522 8.129 34.173 1.00 14.75 234 SER B CA 1
ATOM 3325 C C . SER B 1 235 ? 19.896 8.363 33.557 1.00 14.41 234 SER B C 1
ATOM 3326 O O . SER B 1 235 ? 20.393 9.486 33.467 1.00 15.14 234 SER B O 1
ATOM 3329 N N . GLU B 1 236 ? 20.483 7.272 33.079 1.00 15.19 235 GLU B N 1
ATOM 3330 C CA . GLU B 1 236 ? 21.756 7.302 32.371 1.00 15.25 235 GLU B CA 1
ATOM 3331 C C . GLU B 1 236 ? 21.653 7.892 30.968 1.00 16.50 235 GLU B C 1
ATOM 3332 O O . GLU B 1 236 ? 22.684 7.997 30.289 1.00 17.29 235 GLU B O 1
ATOM 3338 N N . ASP B 1 237 ? 20.457 8.268 30.514 1.00 13.89 236 ASP B N 1
ATOM 3339 C CA . ASP B 1 237 ? 20.274 8.956 29.241 1.00 15.64 236 ASP B CA 1
ATOM 3340 C C . ASP B 1 237 ? 20.336 10.473 29.357 1.00 16.17 236 ASP B C 1
ATOM 3341 O O . ASP B 1 237 ? 20.108 11.161 28.356 1.00 16.84 236 ASP B O 1
ATOM 3346 N N . ALA B 1 238 ? 20.618 11.020 30.543 1.00 14.38 237 ALA B N 1
ATOM 3347 C CA . ALA B 1 238 ? 20.514 12.464 30.739 1.00 13.33 237 ALA B CA 1
ATOM 3348 C C . ALA B 1 238 ? 21.783 13.064 31.336 1.00 14.11 237 ALA B C 1
ATOM 3349 O O . ALA B 1 238 ? 21.740 14.177 31.874 1.00 16.17 237 ALA B O 1
ATOM 3351 N N . SER B 1 239 ? 22.921 12.376 31.205 1.00 15.12 238 SER B N 1
ATOM 3352 C CA . SER B 1 239 ? 24.167 12.865 31.797 1.00 16.84 238 SER B CA 1
ATOM 3353 C C . SER B 1 239 ? 24.654 14.160 31.147 1.00 17.16 238 SER B C 1
ATOM 3354 O O . SER B 1 239 ? 25.322 14.965 31.810 1.00 17.09 238 SER B O 1
ATOM 3357 N N . TYR B 1 240 ? 24.337 14.384 29.865 1.00 14.74 239 TYR B N 1
ATOM 3358 C CA . TYR B 1 240 ? 24.811 15.554 29.132 1.00 13.35 239 TYR B CA 1
ATOM 3359 C C . TYR B 1 240 ? 23.776 16.676 29.084 1.00 13.47 239 TYR B C 1
ATOM 3360 O O . TYR B 1 240 ? 23.864 17.552 28.215 1.00 14.42 239 TYR B O 1
ATOM 3369 N N . ILE B 1 241 ? 22.808 16.666 30.000 1.00 12.16 240 ILE B N 1
ATOM 3370 C CA . ILE B 1 241 ? 21.760 17.683 30.101 1.00 12.16 240 ILE B CA 1
ATOM 3371 C C . ILE B 1 241 ? 21.968 18.448 31.410 1.00 12.68 240 ILE B C 1
ATOM 3372 O O . ILE B 1 241 ? 21.952 17.854 32.496 1.00 14.02 240 ILE B O 1
ATOM 3377 N N . ALA B 1 242 ? 22.181 19.760 31.315 1.00 12.05 241 ALA B N 1
ATOM 3378 C CA . ALA B 1 242 ? 22.485 20.549 32.499 1.00 11.06 241 ALA B CA 1
ATOM 3379 C C . ALA B 1 242 ? 21.904 21.943 32.333 1.00 12.08 241 ALA B C 1
ATOM 3380 O O . ALA B 1 242 ? 22.096 22.580 31.291 1.00 13.52 241 ALA B O 1
ATOM 3382 N N . GLY B 1 243 ? 21.185 22.406 33.358 1.00 12.30 242 GLY B N 1
ATOM 3383 C CA . GLY B 1 243 ? 20.544 23.706 33.313 1.00 12.16 242 GLY B CA 1
ATOM 3384 C C . GLY B 1 243 ? 19.338 23.783 32.409 1.00 11.54 242 GLY B C 1
ATOM 3385 O O . GLY B 1 243 ? 18.921 24.890 32.042 1.00 14.66 242 GLY B O 1
ATOM 3386 N N . ALA B 1 244 ? 18.761 22.649 32.038 1.00 12.33 243 ALA B N 1
ATOM 3387 C CA . ALA B 1 244 ? 17.648 22.620 31.101 1.00 11.27 243 ALA B CA 1
ATOM 3388 C C . ALA B 1 244 ? 16.315 22.721 31.817 1.00 11.81 243 ALA B C 1
ATOM 3389 O O . ALA B 1 244 ? 16.164 22.285 32.960 1.00 12.89 243 ALA B O 1
ATOM 3391 N N . VAL B 1 245 ? 15.328 23.256 31.106 1.00 13.80 244 VAL B N 1
ATOM 3392 C CA . VAL B 1 245 ? 13.937 23.252 31.534 1.00 14.49 244 VAL B CA 1
ATOM 3393 C C . VAL B 1 245 ? 13.196 22.280 30.633 1.00 15.71 244 VAL B C 1
ATOM 3394 O O . VAL B 1 245 ? 13.131 22.481 29.415 1.00 19.18 244 VAL B O 1
ATOM 3398 N N . ILE B 1 246 ? 12.660 21.212 31.215 1.00 14.13 245 ILE B N 1
ATOM 3399 C CA . ILE B 1 246 ? 11.846 20.254 30.477 1.00 12.75 245 ILE B CA 1
ATOM 3400 C C . ILE B 1 246 ? 10.382 20.607 30.734 1.00 12.07 245 ILE B C 1
ATOM 3401 O O . ILE B 1 246 ? 9.883 20.354 31.847 1.00 14.15 245 ILE B O 1
ATOM 3406 N N . PRO B 1 247 ? 9.673 21.206 29.774 1.00 14.34 246 PRO B N 1
ATOM 3407 C CA . PRO B 1 247 ? 8.270 21.580 30.006 1.00 14.54 246 PRO B CA 1
ATOM 3408 C C . PRO B 1 247 ? 7.351 20.388 29.771 1.00 15.60 246 PRO B C 1
ATOM 3409 O O . PRO B 1 247 ? 7.418 19.724 28.733 1.00 17.53 246 PRO B O 1
ATOM 3413 N N . VAL B 1 248 ? 6.498 20.110 30.752 1.00 14.25 247 VAL B N 1
ATOM 3414 C CA . VAL B 1 248 ? 5.508 19.043 30.661 1.00 14.07 247 VAL B CA 1
ATOM 3415 C C . VAL B 1 248 ? 4.154 19.719 30.794 1.00 15.26 247 VAL B C 1
ATOM 3416 O O . VAL B 1 248 ? 3.525 19.698 31.861 1.00 14.40 247 VAL B O 1
ATOM 3420 N N . ASP B 1 249 ? 3.710 20.333 29.703 1.00 12.90 248 ASP B N 1
ATOM 3421 C CA . ASP B 1 249 ? 2.618 21.295 29.790 1.00 12.97 248 ASP B CA 1
ATOM 3422 C C . ASP B 1 249 ? 1.719 21.311 28.559 1.00 13.90 248 ASP B C 1
ATOM 3423 O O . ASP B 1 249 ? 0.928 22.255 28.411 1.00 14.63 248 ASP B O 1
ATOM 3428 N N . GLY B 1 250 ? 1.814 20.319 27.675 1.00 12.96 249 GLY B N 1
ATOM 3429 C CA . GLY B 1 250 ? 0.975 20.291 26.488 1.00 13.87 249 GLY B CA 1
ATOM 3430 C C . GLY B 1 250 ? 1.186 21.456 25.553 1.00 12.58 249 GLY B C 1
ATOM 3431 O O . GLY B 1 250 ? 0.292 21.767 24.758 1.00 14.91 249 GLY B O 1
ATOM 3432 N N . GLY B 1 251 ? 2.347 22.104 25.631 1.00 14.40 250 GLY B N 1
ATOM 3433 C CA . GLY B 1 251 ? 2.682 23.252 24.813 1.00 12.86 250 GLY B CA 1
ATOM 3434 C C . GLY B 1 251 ? 2.283 24.603 25.380 1.00 14.35 250 GLY B C 1
ATOM 3435 O O . GLY B 1 251 ? 2.505 25.619 24.711 1.00 15.45 250 GLY B O 1
ATOM 3436 N N . MET B 1 252 ? 1.712 24.648 26.592 1.00 12.60 251 MET B N 1
ATOM 3437 C CA . MET B 1 252 ? 1.168 25.892 27.135 1.00 13.74 251 MET B CA 1
ATOM 3438 C C . MET B 1 252 ? 2.208 27.005 27.207 1.00 12.66 251 MET B C 1
ATOM 3439 O O . MET B 1 252 ? 1.896 28.170 26.924 1.00 14.58 251 MET B O 1
ATOM 3444 N N . GLY B 1 253 ? 3.425 26.685 27.619 1.00 12.81 252 GLY B N 1
ATOM 3445 C CA . GLY B 1 253 ? 4.388 27.724 27.916 1.00 13.10 252 GLY B CA 1
ATOM 3446 C C . GLY B 1 253 ? 5.245 28.187 26.762 1.00 13.58 252 GLY B C 1
ATOM 3447 O O . GLY B 1 253 ? 6.176 28.961 27.006 1.00 14.38 252 GLY B O 1
ATOM 3448 N N . MET B 1 254 ? 4.959 27.752 25.532 1.00 15.76 253 MET B N 1
ATOM 3449 C CA . MET B 1 254 ? 5.804 28.089 24.390 1.00 13.56 253 MET B CA 1
ATOM 3450 C C . MET B 1 254 ? 5.930 29.595 24.237 1.00 14.40 253 MET B C 1
ATOM 3451 O O . MET B 1 254 ? 4.926 30.310 24.150 1.00 15.24 253 MET B O 1
ATOM 3456 N N . GLY B 1 255 ? 7.170 30.070 24.173 1.00 13.28 254 GLY B N 1
ATOM 3457 C CA . GLY B 1 255 ? 7.405 31.493 23.992 1.00 11.12 254 GLY B CA 1
ATOM 3458 C C . GLY B 1 255 ? 8.854 31.842 24.254 1.00 11.28 254 GLY B C 1
ATOM 3459 O O . GLY B 1 255 ? 9.754 31.007 24.091 1.00 13.02 254 GLY B O 1
ATOM 3460 N N . HIS B 1 256 ? 9.064 33.085 24.664 1.00 12.34 255 HIS B N 1
ATOM 3461 C CA . HIS B 1 256 ? 10.405 33.570 24.965 1.00 10.87 255 HIS B CA 1
ATOM 3462 C C . HIS B 1 256 ? 10.313 34.703 25.970 1.00 12.98 255 HIS B C 1
ATOM 3463 O O . HIS B 1 256 ? 9.244 35.290 26.111 1.00 14.42 255 HIS B O 1
ATOM 3471 N N . ALA C 1 15 ? 31.818 60.601 32.787 1.00 46.56 14 ALA C N 1
ATOM 3472 C CA . ALA C 1 15 ? 30.680 59.993 32.104 1.00 43.53 14 ALA C CA 1
ATOM 3473 C C . ALA C 1 15 ? 29.563 61.008 31.874 1.00 40.32 14 ALA C C 1
ATOM 3474 O O . ALA C 1 15 ? 29.205 61.764 32.776 1.00 40.72 14 ALA C O 1
ATOM 3476 N N . THR C 1 16 ? 29.022 61.019 30.658 1.00 36.13 15 THR C N 1
ATOM 3477 C CA . THR C 1 16 ? 27.881 61.863 30.329 1.00 33.37 15 THR C CA 1
ATOM 3478 C C . THR C 1 16 ? 26.622 61.264 30.945 1.00 27.91 15 THR C C 1
ATOM 3479 O O . THR C 1 16 ? 26.356 60.072 30.783 1.00 27.77 15 THR C O 1
ATOM 3483 N N . ALA C 1 17 ? 25.844 62.090 31.650 1.00 24.11 16 ALA C N 1
ATOM 3484 C CA . ALA C 1 17 ? 24.688 61.562 32.371 1.00 23.27 16 ALA C CA 1
ATOM 3485 C C . ALA C 1 17 ? 23.490 61.305 31.466 1.00 21.61 16 ALA C C 1
ATOM 3486 O O . ALA C 1 17 ? 22.735 60.360 31.706 1.00 20.05 16 ALA C O 1
ATOM 3488 N N . GLY C 1 18 ? 23.299 62.121 30.430 1.00 19.25 17 GLY C N 1
ATOM 3489 C CA . GLY C 1 18 ? 22.090 62.103 29.638 1.00 17.24 17 GLY C CA 1
ATOM 3490 C C . GLY C 1 18 ? 22.220 61.309 28.351 1.00 17.81 17 GLY C C 1
ATOM 3491 O O . GLY C 1 18 ? 23.178 60.571 28.129 1.00 19.33 17 GLY C O 1
ATOM 3492 N N . ARG C 1 19 ? 21.225 61.470 27.492 1.00 19.50 18 ARG C N 1
ATOM 3493 C CA . ARG C 1 19 ? 21.216 60.755 26.225 1.00 17.09 18 ARG C CA 1
ATOM 3494 C C . ARG C 1 19 ? 22.489 61.084 25.453 1.00 17.27 18 ARG C C 1
ATOM 3495 O O . ARG C 1 19 ? 22.861 62.259 25.353 1.00 17.78 18 ARG C O 1
ATOM 3503 N N . PRO C 1 20 ? 23.201 60.089 24.934 1.00 19.15 19 PRO C N 1
ATOM 3504 C CA . PRO C 1 20 ? 24.451 60.375 24.223 1.00 17.56 19 PRO C CA 1
ATOM 3505 C C . PRO C 1 20 ? 24.220 61.264 23.013 1.00 19.04 19 PRO C C 1
ATOM 3506 O O . PRO C 1 20 ? 23.125 61.324 22.442 1.00 18.23 19 PRO C O 1
ATOM 3510 N N . ALA C 1 21 ? 25.285 61.969 22.628 1.00 18.94 20 ALA C N 1
ATOM 3511 C CA . ALA C 1 21 ? 25.249 62.782 21.421 1.00 16.71 20 ALA C CA 1
ATOM 3512 C C . ALA C 1 21 ? 24.832 61.924 20.237 1.00 19.26 20 ALA C C 1
ATOM 3513 O O . ALA C 1 21 ? 25.263 60.777 20.099 1.00 17.76 20 ALA C O 1
ATOM 3515 N N . PHE C 1 22 ? 23.978 62.485 19.390 1.00 19.80 21 PHE C N 1
ATOM 3516 C CA . PHE C 1 22 ? 23.446 61.753 18.252 1.00 19.22 21 PHE C CA 1
ATOM 3517 C C . PHE C 1 22 ? 24.485 61.642 17.144 1.00 19.40 21 PHE C C 1
ATOM 3518 O O . PHE C 1 22 ? 25.198 62.602 16.844 1.00 20.77 21 PHE C O 1
ATOM 3526 N N . VAL C 1 23 ? 24.551 60.465 16.522 1.00 16.43 22 VAL C N 1
ATOM 3527 C CA . VAL C 1 23 ? 25.356 60.243 15.324 1.00 17.05 22 VAL C CA 1
ATOM 3528 C C . VAL C 1 23 ? 24.407 59.913 14.177 1.00 17.15 22 VAL C C 1
ATOM 3529 O O . VAL C 1 23 ? 23.646 58.939 14.256 1.00 17.25 22 VAL C O 1
ATOM 3533 N N . SER C 1 24 ? 24.460 60.705 13.105 1.00 15.89 23 SER C N 1
ATOM 3534 C CA . SER C 1 24 ? 23.631 60.445 11.927 1.00 15.07 23 SER C CA 1
ATOM 3535 C C . SER C 1 24 ? 24.198 59.261 11.150 1.00 17.05 23 SER C C 1
ATOM 3536 O O . SER C 1 24 ? 25.276 59.360 10.549 1.00 18.51 23 SER C O 1
ATOM 3539 N N . ARG C 1 25 ? 23.467 58.148 11.139 1.00 16.43 24 ARG C N 1
ATOM 3540 C CA . ARG C 1 25 ? 23.930 56.935 10.483 1.00 15.55 24 ARG C CA 1
ATOM 3541 C C . ARG C 1 25 ? 23.317 56.793 9.095 1.00 16.35 24 ARG C C 1
ATOM 3542 O O . ARG C 1 25 ? 22.199 57.245 8.830 1.00 17.22 24 ARG C O 1
ATOM 3550 N N . SER C 1 26 ? 24.053 56.118 8.221 1.00 14.89 25 SER C N 1
ATOM 3551 C CA . SER C 1 26 ? 23.517 55.683 6.936 1.00 16.08 25 SER C CA 1
ATOM 3552 C C . SER C 1 26 ? 22.616 54.476 7.190 1.00 14.00 25 SER C C 1
ATOM 3553 O O . SER C 1 26 ? 23.089 53.416 7.613 1.00 15.88 25 SER C O 1
ATOM 3556 N N . VAL C 1 27 ? 21.319 54.634 6.940 1.00 15.99 26 VAL C N 1
ATOM 3557 C CA . VAL C 1 27 ? 20.313 53.617 7.242 1.00 14.27 26 VAL C CA 1
ATOM 3558 C C . VAL C 1 27 ? 19.737 53.088 5.939 1.00 15.77 26 VAL C C 1
ATOM 3559 O O . VAL C 1 27 ? 19.455 53.866 5.020 1.00 16.91 26 VAL C O 1
ATOM 3563 N N . LEU C 1 28 ? 19.542 51.769 5.865 1.00 14.13 27 LEU C N 1
ATOM 3564 C CA . LEU C 1 28 ? 18.737 51.159 4.811 1.00 14.83 27 LEU C CA 1
ATOM 3565 C C . LEU C 1 28 ? 17.638 50.327 5.455 1.00 16.59 27 LEU C C 1
ATOM 3566 O O . LEU C 1 28 ? 17.931 49.421 6.242 1.00 16.30 27 LEU C O 1
ATOM 3571 N N . VAL C 1 29 ? 16.381 50.632 5.120 1.00 16.25 28 VAL C N 1
ATOM 3572 C CA . VAL C 1 29 ? 15.223 49.853 5.555 1.00 15.23 28 VAL C CA 1
ATOM 3573 C C . VAL C 1 29 ? 14.699 49.099 4.341 1.00 15.02 28 VAL C C 1
ATOM 3574 O O . VAL C 1 29 ? 14.172 49.708 3.397 1.00 16.76 28 VAL C O 1
ATOM 3578 N N . THR C 1 30 ? 14.818 47.775 4.352 1.00 15.14 29 THR C N 1
ATOM 3579 C CA . THR C 1 30 ? 14.195 46.995 3.293 1.00 16.06 29 THR C CA 1
ATOM 3580 C C . THR C 1 30 ? 12.703 46.875 3.579 1.00 21.36 29 THR C C 1
ATOM 3581 O O . THR C 1 30 ? 12.284 46.811 4.739 1.00 19.98 29 THR C O 1
ATOM 3585 N N . GLY C 1 31 ? 11.901 46.870 2.520 1.00 23.90 30 GLY C N 1
ATOM 3586 C CA . GLY C 1 31 ? 10.463 46.961 2.709 1.00 25.32 30 GLY C CA 1
ATOM 3587 C C . GLY C 1 31 ? 10.059 48.237 3.417 1.00 25.02 30 GLY C C 1
ATOM 3588 O O . GLY C 1 31 ? 9.177 48.217 4.285 1.00 23.78 30 GLY C O 1
ATOM 3589 N N . GLY C 1 32 ? 10.700 49.350 3.077 1.00 23.35 31 GLY C N 1
ATOM 3590 C CA . GLY C 1 32 ? 10.469 50.608 3.758 1.00 23.95 31 GLY C CA 1
ATOM 3591 C C . GLY C 1 32 ? 9.513 51.548 3.061 1.00 24.62 31 GLY C C 1
ATOM 3592 O O . GLY C 1 32 ? 9.409 52.714 3.463 1.00 22.78 31 GLY C O 1
ATOM 3593 N N . ASN C 1 33 ? 8.802 51.084 2.033 1.00 25.46 32 ASN C N 1
ATOM 3594 C CA . ASN C 1 33 ? 7.978 51.962 1.216 1.00 27.15 32 ASN C CA 1
ATOM 3595 C C . ASN C 1 33 ? 6.537 52.064 1.696 1.00 27.54 32 ASN C C 1
ATOM 3596 O O . ASN C 1 33 ? 5.833 52.994 1.291 1.00 29.59 32 ASN C O 1
ATOM 3601 N N . ARG C 1 34 ? 6.082 51.141 2.539 1.00 25.99 33 ARG C N 1
ATOM 3602 C CA . ARG C 1 34 ? 4.733 51.211 3.077 1.00 26.46 33 ARG C CA 1
ATOM 3603 C C . ARG C 1 34 ? 4.697 50.502 4.424 1.00 26.93 33 ARG C C 1
ATOM 3604 O O . ARG C 1 34 ? 5.668 49.867 4.843 1.00 26.06 33 ARG C O 1
ATOM 3612 N N . GLY C 1 35 ? 3.572 50.657 5.119 1.00 28.74 34 GLY C N 1
ATOM 3613 C CA . GLY C 1 35 ? 3.296 49.873 6.313 1.00 27.12 34 GLY C CA 1
ATOM 3614 C C . GLY C 1 35 ? 4.287 50.103 7.435 1.00 25.29 34 GLY C C 1
ATOM 3615 O O . GLY C 1 35 ? 4.751 51.225 7.676 1.00 23.95 34 GLY C O 1
ATOM 3616 N N . ILE C 1 36 ? 4.612 49.016 8.143 1.00 24.91 35 ILE C N 1
ATOM 3617 C CA . ILE C 1 36 ? 5.528 49.101 9.278 1.00 22.75 35 ILE C CA 1
ATOM 3618 C C . ILE C 1 36 ? 6.893 49.605 8.830 1.00 20.03 35 ILE C C 1
ATOM 3619 O O . ILE C 1 36 ? 7.529 50.420 9.512 1.00 19.67 35 ILE C O 1
ATOM 3624 N N . GLY C 1 37 ? 7.354 49.153 7.665 1.00 18.85 36 GLY C N 1
ATOM 3625 C CA . GLY C 1 37 ? 8.659 49.581 7.192 1.00 17.09 36 GLY C CA 1
ATOM 3626 C C . GLY C 1 37 ? 8.722 51.074 6.956 1.00 16.66 36 GLY C C 1
ATOM 3627 O O . GLY C 1 37 ? 9.728 51.716 7.268 1.00 15.87 36 GLY C O 1
ATOM 3628 N N . LEU C 1 38 ? 7.640 51.643 6.417 1.00 17.65 37 LEU C N 1
ATOM 3629 C CA . LEU C 1 38 ? 7.578 53.085 6.211 1.00 18.33 37 LEU C CA 1
ATOM 3630 C C . LEU C 1 38 ? 7.558 53.837 7.538 1.00 20.03 37 LEU C C 1
ATOM 3631 O O . LEU C 1 38 ? 8.184 54.897 7.666 1.00 19.84 37 LEU C O 1
ATOM 3636 N N . ALA C 1 39 ? 6.862 53.302 8.545 1.00 17.51 38 ALA C N 1
ATOM 3637 C CA . ALA C 1 39 ? 6.903 53.944 9.855 1.00 17.14 38 ALA C CA 1
ATOM 3638 C C . ALA C 1 39 ? 8.307 53.889 10.442 1.00 15.93 38 ALA C C 1
ATOM 3639 O O . ALA C 1 39 ? 8.768 54.860 11.049 1.00 16.57 38 ALA C O 1
ATOM 3641 N N . ILE C 1 40 ? 8.998 52.757 10.272 1.00 15.66 39 ILE C N 1
ATOM 3642 C CA . ILE C 1 40 ? 10.388 52.657 10.713 1.00 14.42 39 ILE C CA 1
ATOM 3643 C C . ILE C 1 40 ? 11.252 53.691 9.996 1.00 15.56 39 ILE C C 1
ATOM 3644 O O . ILE C 1 40 ? 12.037 54.413 10.623 1.00 14.34 39 ILE C O 1
ATOM 3649 N N . ALA C 1 41 ? 11.130 53.769 8.669 1.00 16.28 40 ALA C N 1
ATOM 3650 C CA . ALA C 1 41 ? 11.960 54.694 7.905 1.00 15.68 40 ALA C CA 1
ATOM 3651 C C . ALA C 1 41 ? 11.712 56.136 8.323 1.00 18.40 40 ALA C C 1
ATOM 3652 O O . ALA C 1 41 ? 12.657 56.903 8.533 1.00 17.81 40 ALA C O 1
ATOM 3654 N N . ARG C 1 42 ? 10.438 56.519 8.461 1.00 15.59 41 ARG C N 1
ATOM 3655 C CA . ARG C 1 42 ? 10.106 57.887 8.857 1.00 16.88 41 ARG C CA 1
ATOM 3656 C C . ARG C 1 42 ? 10.601 58.201 10.260 1.00 16.27 41 ARG C C 1
ATOM 3657 O O . ARG C 1 42 ? 11.042 59.324 10.532 1.00 18.80 41 ARG C O 1
ATOM 3665 N N . ARG C 1 43 ? 10.532 57.225 11.170 1.00 16.03 42 ARG C N 1
ATOM 3666 C CA . ARG C 1 43 ? 11.037 57.466 12.519 1.00 15.95 42 ARG C CA 1
ATOM 3667 C C . ARG C 1 43 ? 12.547 57.659 12.513 1.00 14.65 42 ARG C C 1
ATOM 3668 O O . ARG C 1 43 ? 13.060 58.590 13.145 1.00 14.41 42 ARG C O 1
ATOM 3676 N N . LEU C 1 44 ? 13.277 56.810 11.777 1.00 14.35 43 LEU C N 1
ATOM 3677 C CA . LEU C 1 44 ? 14.726 56.944 11.773 1.00 13.10 43 LEU C CA 1
ATOM 3678 C C . LEU C 1 44 ? 15.161 58.231 11.089 1.00 15.49 43 LEU C C 1
ATOM 3679 O O . LEU C 1 44 ? 16.154 58.842 11.501 1.00 16.56 43 LEU C O 1
ATOM 3684 N N . ALA C 1 45 ? 14.423 58.678 10.070 1.00 17.04 44 ALA C N 1
ATOM 3685 C CA . ALA C 1 45 ? 14.738 59.970 9.463 1.00 15.28 44 ALA C CA 1
ATOM 3686 C C . ALA C 1 45 ? 14.478 61.112 10.442 1.00 17.66 44 ALA C C 1
ATOM 3687 O O . ALA C 1 45 ? 15.290 62.037 10.565 1.00 18.96 44 ALA C O 1
ATOM 3689 N N . ALA C 1 46 ? 13.355 61.051 11.162 1.00 16.66 45 ALA C N 1
ATOM 3690 C CA . ALA C 1 46 ? 13.044 62.070 12.156 1.00 16.94 45 ALA C CA 1
ATOM 3691 C C . ALA C 1 46 ? 14.064 62.097 13.295 1.00 16.43 45 ALA C C 1
ATOM 3692 O O . ALA C 1 46 ? 14.322 63.169 13.865 1.00 19.38 45 ALA C O 1
ATOM 3694 N N . ASP C 1 47 ? 14.635 60.933 13.652 1.00 16.59 46 ASP C N 1
ATOM 3695 C CA . ASP C 1 47 ? 15.708 60.872 14.648 1.00 17.15 46 ASP C CA 1
ATOM 3696 C C . ASP C 1 47 ? 16.948 61.622 14.198 1.00 19.03 46 ASP C C 1
ATOM 3697 O O . ASP C 1 47 ? 17.765 62.004 15.045 1.00 17.84 46 ASP C O 1
ATOM 3702 N N . GLY C 1 48 ? 17.127 61.799 12.884 1.00 20.03 47 GLY C N 1
ATOM 3703 C CA . GLY C 1 48 ? 18.299 62.460 12.332 1.00 20.79 47 GLY C CA 1
ATOM 3704 C C . GLY C 1 48 ? 19.192 61.602 11.446 1.00 20.05 47 GLY C C 1
ATOM 3705 O O . GLY C 1 48 ? 20.259 62.057 11.020 1.00 19.13 47 GLY C O 1
ATOM 3706 N N . HIS C 1 49 ? 18.780 60.371 11.146 1.00 17.73 48 HIS C N 1
ATOM 3707 C CA . HIS C 1 49 ? 19.586 59.501 10.301 1.00 16.99 48 HIS C CA 1
ATOM 3708 C C . HIS C 1 49 ? 19.379 59.817 8.818 1.00 18.18 48 HIS C C 1
ATOM 3709 O O . HIS C 1 49 ? 18.412 60.477 8.426 1.00 18.44 48 HIS C O 1
ATOM 3716 N N . LYS C 1 50 ? 20.318 59.330 7.991 1.00 15.94 49 LYS C N 1
ATOM 3717 C CA . LYS C 1 50 ? 20.220 59.398 6.531 1.00 16.05 49 LYS C CA 1
ATOM 3718 C C . LYS C 1 50 ? 19.546 58.114 6.075 1.00 16.50 49 LYS C C 1
ATOM 3719 O O . LYS C 1 50 ? 20.136 57.032 6.168 1.00 15.92 49 LYS C O 1
ATOM 3725 N N . VAL C 1 51 ? 18.313 58.210 5.592 1.00 15.77 50 VAL C N 1
ATOM 3726 C CA . VAL C 1 51 ? 17.470 57.023 5.460 1.00 18.11 50 VAL C CA 1
ATOM 3727 C C . VAL C 1 51 ? 17.207 56.713 3.995 1.00 16.50 50 VAL C C 1
ATOM 3728 O O . VAL C 1 51 ? 16.664 57.542 3.254 1.00 18.16 50 VAL C O 1
ATOM 3732 N N . ALA C 1 52 ? 17.565 55.499 3.599 1.00 16.64 51 ALA C N 1
ATOM 3733 C CA . ALA C 1 52 ? 17.214 54.929 2.315 1.00 16.22 51 ALA C CA 1
ATOM 3734 C C . ALA C 1 52 ? 16.239 53.778 2.539 1.00 17.34 51 ALA C C 1
ATOM 3735 O O . ALA C 1 52 ? 16.264 53.121 3.583 1.00 16.87 51 ALA C O 1
ATOM 3737 N N . VAL C 1 53 ? 15.368 53.541 1.553 1.00 18.04 52 VAL C N 1
ATOM 3738 C CA . VAL C 1 53 ? 14.424 52.432 1.600 1.00 16.76 52 VAL C CA 1
ATOM 3739 C C . VAL C 1 53 ? 14.486 51.676 0.284 1.00 19.35 52 VAL C C 1
ATOM 3740 O O . VAL C 1 53 ? 14.753 52.258 -0.772 1.00 19.97 52 VAL C O 1
ATOM 3744 N N . THR C 1 54 ? 14.239 50.369 0.350 1.00 17.56 53 THR C N 1
ATOM 3745 C CA . THR C 1 54 ? 14.029 49.608 -0.868 1.00 18.78 53 THR C CA 1
ATOM 3746 C C . THR C 1 54 ? 12.557 49.633 -1.256 1.00 20.67 53 THR C C 1
ATOM 3747 O O . THR C 1 54 ? 11.663 49.814 -0.426 1.00 23.58 53 THR C O 1
ATOM 3751 N N . HIS C 1 55 ? 12.318 49.434 -2.544 1.00 22.30 54 HIS C N 1
ATOM 3752 C CA . HIS C 1 55 ? 10.976 49.315 -3.079 1.00 24.57 54 HIS C CA 1
ATOM 3753 C C . HIS C 1 55 ? 11.074 48.407 -4.291 1.00 26.08 54 HIS C C 1
ATOM 3754 O O . HIS C 1 55 ? 12.169 48.109 -4.774 1.00 25.38 54 HIS C O 1
ATOM 3761 N N . ARG C 1 56 ? 9.920 47.956 -4.775 1.00 28.42 55 ARG C N 1
ATOM 3762 C CA . ARG C 1 56 ? 9.853 47.127 -5.970 1.00 30.45 55 ARG C CA 1
ATOM 3763 C C . ARG C 1 56 ? 9.098 47.830 -7.093 1.00 36.31 55 ARG C C 1
ATOM 3764 O O . ARG C 1 56 ? 8.423 47.186 -7.902 1.00 37.97 55 ARG C O 1
ATOM 3772 N N . GLY C 1 57 ? 9.197 49.155 -7.141 1.00 35.63 56 GLY C N 1
ATOM 3773 C CA . GLY C 1 57 ? 8.593 49.915 -8.218 1.00 37.61 56 GLY C CA 1
ATOM 3774 C C . GLY C 1 57 ? 7.759 51.092 -7.757 1.00 39.83 56 GLY C C 1
ATOM 3775 O O . GLY C 1 57 ? 7.571 52.054 -8.509 1.00 41.55 56 GLY C O 1
ATOM 3776 N N . SER C 1 58 ? 7.246 51.026 -6.526 1.00 41.00 57 SER C N 1
ATOM 3777 C CA . SER C 1 58 ? 6.414 52.106 -6.009 1.00 43.48 57 SER C CA 1
ATOM 3778 C C . SER C 1 58 ? 7.201 53.391 -5.790 1.00 42.12 57 SER C C 1
ATOM 3779 O O . SER C 1 58 ? 6.593 54.460 -5.667 1.00 44.17 57 SER C O 1
ATOM 3782 N N . GLY C 1 59 ? 8.530 53.311 -5.728 1.00 39.34 58 GLY C N 1
ATOM 3783 C CA . GLY C 1 59 ? 9.332 54.461 -5.374 1.00 37.14 58 GLY C CA 1
ATOM 3784 C C . GLY C 1 59 ? 9.298 54.719 -3.881 1.00 37.36 58 GLY C C 1
ATOM 3785 O O . GLY C 1 59 ? 8.592 54.062 -3.113 1.00 37.78 58 GLY C O 1
ATOM 3786 N N . ALA C 1 60 ? 10.086 55.710 -3.463 1.00 38.02 59 ALA C N 1
ATOM 3787 C CA . ALA C 1 60 ? 10.213 55.997 -2.040 1.00 36.88 59 ALA C CA 1
ATOM 3788 C C . ALA C 1 60 ? 9.320 57.162 -1.644 1.00 39.53 59 ALA C C 1
ATOM 3789 O O . ALA C 1 60 ? 9.205 58.139 -2.391 1.00 39.26 59 ALA C O 1
ATOM 3791 N N . PRO C 1 61 ? 8.683 57.075 -0.486 1.00 44.40 60 PRO C N 1
ATOM 3792 C CA . PRO C 1 61 ? 7.789 58.142 -0.030 1.00 49.15 60 PRO C CA 1
ATOM 3793 C C . PRO C 1 61 ? 8.588 59.308 0.538 1.00 50.12 60 PRO C C 1
ATOM 3794 O O . PRO C 1 61 ? 9.810 59.253 0.669 1.00 48.39 60 PRO C O 1
ATOM 3798 N N . ASP C 1 62 ? 7.858 60.374 0.875 1.00 54.48 61 ASP C N 1
ATOM 3799 C CA . ASP C 1 62 ? 8.401 61.555 1.540 1.00 56.65 61 ASP C CA 1
ATOM 3800 C C . ASP C 1 62 ? 9.675 62.047 0.863 1.00 57.24 61 ASP C C 1
ATOM 3801 O O . ASP C 1 62 ? 9.765 62.080 -0.369 1.00 58.64 61 ASP C O 1
ATOM 3806 N N . ASP C 1 63 ? 10.665 62.426 1.665 1.00 56.42 62 ASP C N 1
ATOM 3807 C CA . ASP C 1 63 ? 11.981 62.757 1.142 1.00 55.18 62 ASP C CA 1
ATOM 3808 C C . ASP C 1 63 ? 12.985 61.724 1.629 1.00 46.76 62 ASP C C 1
ATOM 3809 O O . ASP C 1 63 ? 13.933 62.045 2.355 1.00 46.34 62 ASP C O 1
ATOM 3814 N N . LEU C 1 64 ? 12.752 60.471 1.254 1.00 37.86 63 LEU C N 1
ATOM 3815 C CA . LEU C 1 64 ? 13.653 59.369 1.535 1.00 29.91 63 LEU C CA 1
ATOM 3816 C C . LEU C 1 64 ? 14.282 58.904 0.231 1.00 28.62 63 LEU C C 1
ATOM 3817 O O . LEU C 1 64 ? 13.669 58.985 -0.835 1.00 29.51 63 LEU C O 1
ATOM 3822 N N . PHE C 1 65 ? 15.512 58.414 0.324 1.00 27.47 64 PHE C N 1
ATOM 3823 C CA . PHE C 1 65 ? 16.222 57.930 -0.853 1.00 23.39 64 PHE C CA 1
ATOM 3824 C C . PHE C 1 65 ? 15.749 56.514 -1.159 1.00 23.33 64 PHE C C 1
ATOM 3825 O O . PHE C 1 65 ? 15.816 55.634 -0.304 1.00 22.78 64 PHE C O 1
ATOM 3833 N N . GLY C 1 66 ? 15.260 56.289 -2.368 1.00 23.49 65 GLY C N 1
ATOM 3834 C CA . GLY C 1 66 ? 14.720 54.995 -2.760 1.00 20.95 65 GLY C CA 1
ATOM 3835 C C . GLY C 1 66 ? 15.664 54.251 -3.686 1.00 20.91 65 GLY C C 1
ATOM 3836 O O . GLY C 1 66 ? 16.288 54.849 -4.562 1.00 22.48 65 GLY C O 1
ATOM 3837 N N A VAL C 1 67 ? 15.788 52.945 -3.463 0.85 20.00 66 VAL C N 1
ATOM 3838 N N B VAL C 1 67 ? 15.751 52.939 -3.486 0.15 20.49 66 VAL C N 1
ATOM 3839 C CA A VAL C 1 67 ? 16.490 52.052 -4.379 0.85 20.68 66 VAL C CA 1
ATOM 3840 C CA B VAL C 1 67 ? 16.491 52.048 -4.370 0.15 21.06 66 VAL C CA 1
ATOM 3841 C C A VAL C 1 67 ? 15.591 50.860 -4.669 0.85 20.78 66 VAL C C 1
ATOM 3842 C C B VAL C 1 67 ? 15.607 50.847 -4.666 0.15 21.36 66 VAL C C 1
ATOM 3843 O O A VAL C 1 67 ? 14.958 50.311 -3.760 0.85 20.64 66 VAL C O 1
ATOM 3844 O O B VAL C 1 67 ? 14.994 50.284 -3.753 0.15 20.51 66 VAL C O 1
ATOM 3851 N N . GLN C 1 68 ? 15.548 50.449 -5.932 1.00 24.75 67 GLN C N 1
ATOM 3852 C CA . GLN C 1 68 ? 14.754 49.290 -6.316 1.00 25.07 67 GLN C CA 1
ATOM 3853 C C . GLN C 1 68 ? 15.506 48.021 -5.939 1.00 25.19 67 GLN C C 1
ATOM 3854 O O . GLN C 1 68 ? 16.693 47.877 -6.251 1.00 26.69 67 GLN C O 1
ATOM 3860 N N . CYS C 1 69 ? 14.827 47.108 -5.250 1.00 23.22 68 CYS C N 1
ATOM 3861 C CA . CYS C 1 69 ? 15.504 45.910 -4.762 1.00 23.06 68 CYS C CA 1
ATOM 3862 C C . CYS C 1 69 ? 14.478 44.843 -4.418 1.00 23.37 68 CYS C C 1
ATOM 3863 O O . CYS C 1 69 ? 13.627 45.058 -3.548 1.00 23.90 68 CYS C O 1
ATOM 3866 N N . ASP C 1 70 ? 14.575 43.689 -5.071 1.00 22.56 69 ASP C N 1
ATOM 3867 C CA . ASP C 1 70 ? 13.892 42.475 -4.633 1.00 21.43 69 ASP C CA 1
ATOM 3868 C C . ASP C 1 70 ? 14.886 41.663 -3.810 1.00 17.62 69 ASP C C 1
ATOM 3869 O O . ASP C 1 70 ? 15.938 41.268 -4.324 1.00 18.62 69 ASP C O 1
ATOM 3874 N N . VAL C 1 71 ? 14.563 41.429 -2.535 1.00 15.18 70 VAL C N 1
ATOM 3875 C CA . VAL C 1 71 ? 15.499 40.774 -1.625 1.00 16.06 70 VAL C CA 1
ATOM 3876 C C . VAL C 1 71 ? 15.630 39.274 -1.874 1.00 18.99 70 VAL C C 1
ATOM 3877 O O . VAL C 1 71 ? 16.385 38.601 -1.167 1.00 18.03 70 VAL C O 1
ATOM 3881 N N . THR C 1 72 ? 14.889 38.734 -2.847 1.00 17.48 71 THR C N 1
ATOM 3882 C CA . THR C 1 72 ? 15.152 37.368 -3.314 1.00 17.67 71 THR C CA 1
ATOM 3883 C C . THR C 1 72 ? 16.247 37.315 -4.369 1.00 19.20 71 THR C C 1
ATOM 3884 O O . THR C 1 72 ? 16.612 36.219 -4.810 1.00 19.02 71 THR C O 1
ATOM 3888 N N . ASP C 1 73 ? 16.786 38.460 -4.769 1.00 18.95 72 ASP C N 1
ATOM 3889 C CA . ASP C 1 73 ? 17.741 38.561 -5.868 1.00 20.18 72 ASP C CA 1
ATOM 3890 C C . ASP C 1 73 ? 19.045 39.113 -5.300 1.00 20.36 72 ASP C C 1
ATOM 3891 O O . ASP C 1 73 ? 19.147 40.315 -5.025 1.00 20.91 72 ASP C O 1
ATOM 3896 N N . SER C 1 74 ? 20.051 38.237 -5.168 1.00 20.12 73 SER C N 1
ATOM 3897 C CA . SER C 1 74 ? 21.330 38.630 -4.578 1.00 19.33 73 SER C CA 1
ATOM 3898 C C . SER C 1 74 ? 22.021 39.724 -5.383 1.00 20.08 73 SER C C 1
ATOM 3899 O O . SER C 1 74 ? 22.697 40.587 -4.805 1.00 18.76 73 SER C O 1
ATOM 3902 N N . ALA C 1 75 ? 21.902 39.681 -6.711 1.00 21.38 74 ALA C N 1
ATOM 3903 C CA . ALA C 1 75 ? 22.512 40.711 -7.549 1.00 19.69 74 ALA C CA 1
ATOM 3904 C C . ALA C 1 75 ? 21.835 42.058 -7.341 1.00 21.32 74 ALA C C 1
ATOM 3905 O O . ALA C 1 75 ? 22.504 43.098 -7.331 1.00 22.51 74 ALA C O 1
ATOM 3907 N N . ALA C 1 76 ? 20.508 42.060 -7.206 1.00 20.88 75 ALA C N 1
ATOM 3908 C CA . ALA C 1 76 ? 19.795 43.300 -6.905 1.00 21.72 75 ALA C CA 1
ATOM 3909 C C . ALA C 1 76 ? 20.201 43.848 -5.545 1.00 20.43 75 ALA C C 1
ATOM 3910 O O . ALA C 1 76 ? 20.365 45.066 -5.382 1.00 19.52 75 ALA C O 1
ATOM 3912 N N . VAL C 1 77 ? 20.356 42.966 -4.552 1.00 18.39 76 VAL C N 1
ATOM 3913 C CA . VAL C 1 77 ? 20.776 43.402 -3.224 1.00 16.83 76 VAL C CA 1
ATOM 3914 C C . VAL C 1 77 ? 22.144 44.068 -3.289 1.00 19.21 76 VAL C C 1
ATOM 3915 O O . VAL C 1 77 ? 22.364 45.141 -2.708 1.00 17.82 76 VAL C O 1
ATOM 3919 N N . ASP C 1 78 ? 23.077 43.448 -4.013 1.00 19.57 77 ASP C N 1
ATOM 3920 C CA . ASP C 1 78 ? 24.415 44.014 -4.165 1.00 19.42 77 ASP C CA 1
ATOM 3921 C C . ASP C 1 78 ? 24.354 45.394 -4.810 1.00 19.71 77 ASP C C 1
ATOM 3922 O O . ASP C 1 78 ? 24.992 46.346 -4.342 1.00 21.14 77 ASP C O 1
ATOM 3927 N N . ARG C 1 79 ? 23.566 45.523 -5.875 1.00 20.22 78 ARG C N 1
ATOM 3928 C CA . ARG C 1 79 ? 23.485 46.787 -6.596 1.00 21.53 78 ARG C CA 1
ATOM 3929 C C . ARG C 1 79 ? 22.787 47.849 -5.757 1.00 20.29 78 ARG C C 1
ATOM 3930 O O . ARG C 1 79 ? 23.173 49.026 -5.779 1.00 21.16 78 ARG C O 1
ATOM 3938 N N . ALA C 1 80 ? 21.769 47.448 -4.996 1.00 18.47 79 ALA C N 1
ATOM 3939 C CA . ALA C 1 80 ? 21.070 48.401 -4.145 1.00 19.43 79 ALA C CA 1
ATOM 3940 C C . ALA C 1 80 ? 22.000 48.970 -3.083 1.00 19.95 79 ALA C C 1
ATOM 3941 O O . ALA C 1 80 ? 21.995 50.179 -2.832 1.00 19.71 79 ALA C O 1
ATOM 3943 N N . PHE C 1 81 ? 22.811 48.118 -2.452 1.00 19.46 80 PHE C N 1
ATOM 3944 C CA . PHE C 1 81 ? 23.735 48.614 -1.435 1.00 16.89 80 PHE C CA 1
ATOM 3945 C C . PHE C 1 81 ? 24.769 49.550 -2.042 1.00 18.19 80 PHE C C 1
ATOM 3946 O O . PHE C 1 81 ? 25.174 50.535 -1.409 1.00 20.50 80 PHE C O 1
ATOM 3954 N N . LYS C 1 82 ? 25.215 49.260 -3.266 1.00 19.20 81 LYS C N 1
ATOM 3955 C CA . LYS C 1 82 ? 26.173 50.147 -3.920 1.00 17.50 81 LYS C CA 1
ATOM 3956 C C . LYS C 1 82 ? 25.558 51.516 -4.197 1.00 20.86 81 LYS C C 1
ATOM 3957 O O . LYS C 1 82 ? 26.208 52.550 -4.000 1.00 20.31 81 LYS C O 1
ATOM 3963 N N . GLU C 1 83 ? 24.296 51.540 -4.635 1.00 20.44 82 GLU C N 1
ATOM 3964 C CA . GLU C 1 83 ? 23.612 52.810 -4.860 1.00 20.97 82 GLU C CA 1
ATOM 3965 C C . GLU C 1 83 ? 23.483 53.604 -3.565 1.00 17.76 82 GLU C C 1
ATOM 3966 O O . GLU C 1 83 ? 23.681 54.826 -3.558 1.00 19.75 82 GLU C O 1
ATOM 3972 N N . VAL C 1 84 ? 23.153 52.928 -2.463 1.00 17.64 83 VAL C N 1
ATOM 3973 C CA . VAL C 1 84 ? 23.029 53.616 -1.179 1.00 15.95 83 VAL C CA 1
ATOM 3974 C C . VAL C 1 84 ? 24.376 54.179 -0.746 1.00 19.50 83 VAL C C 1
ATOM 3975 O O . VAL C 1 84 ? 24.475 55.330 -0.300 1.00 16.90 83 VAL C O 1
ATOM 3979 N N . GLU C 1 85 ? 25.437 53.377 -0.875 1.00 19.39 84 GLU C N 1
ATOM 3980 C CA . GLU C 1 85 ? 26.758 53.838 -0.463 1.00 21.07 84 GLU C CA 1
ATOM 3981 C C . GLU C 1 85 ? 27.188 55.072 -1.244 1.00 19.88 84 GLU C C 1
ATOM 3982 O O . GLU C 1 85 ? 27.730 56.021 -0.666 1.00 21.40 84 GLU C O 1
ATOM 3988 N N . GLU C 1 86 ? 26.964 55.079 -2.563 1.00 18.24 85 GLU C N 1
ATOM 3989 C CA . GLU C 1 86 ? 27.329 56.254 -3.347 1.00 20.65 85 GLU C CA 1
ATOM 3990 C C . GLU C 1 86 ? 26.539 57.475 -2.891 1.00 21.36 85 GLU C C 1
ATOM 3991 O O . GLU C 1 86 ? 27.084 58.581 -2.815 1.00 22.49 85 GLU C O 1
ATOM 3997 N N . HIS C 1 87 ? 25.279 57.279 -2.500 1.00 20.41 86 HIS C N 1
ATOM 3998 C CA . HIS C 1 87 ? 24.431 58.411 -2.133 1.00 20.94 86 HIS C CA 1
ATOM 3999 C C . HIS C 1 87 ? 24.767 58.963 -0.749 1.00 20.63 86 HIS C C 1
ATOM 4000 O O . HIS C 1 87 ? 24.900 60.183 -0.573 1.00 22.34 86 HIS C O 1
ATOM 4007 N N . GLN C 1 88 ? 24.899 58.082 0.243 1.00 18.33 87 GLN C N 1
ATOM 4008 C CA . GLN C 1 88 ? 24.909 58.518 1.637 1.00 18.00 87 GLN C CA 1
ATOM 4009 C C . GLN C 1 88 ? 25.966 57.817 2.487 1.00 18.87 87 GLN C C 1
ATOM 4010 O O . GLN C 1 88 ? 25.926 57.944 3.719 1.00 20.55 87 GLN C O 1
ATOM 4016 N N . GLY C 1 89 ? 26.901 57.082 1.887 1.00 18.24 88 GLY C N 1
ATOM 4017 C CA . GLY C 1 89 ? 27.885 56.347 2.649 1.00 19.04 88 GLY C CA 1
ATOM 4018 C C . GLY C 1 89 ? 27.445 54.926 2.912 1.00 19.44 88 GLY C C 1
ATOM 4019 O O . GLY C 1 89 ? 26.253 54.607 2.849 1.00 18.30 88 GLY C O 1
ATOM 4020 N N . PRO C 1 90 ? 28.397 54.041 3.213 1.00 19.78 89 PRO C N 1
ATOM 4021 C CA . PRO C 1 90 ? 28.041 52.634 3.439 1.00 19.84 89 PRO C CA 1
ATOM 4022 C C . PRO C 1 90 ? 27.029 52.481 4.564 1.00 17.55 89 PRO C C 1
ATOM 4023 O O . PRO C 1 90 ? 27.045 53.223 5.550 1.00 18.63 89 PRO C O 1
ATOM 4027 N N . VAL C 1 91 ? 26.139 51.503 4.393 1.00 17.35 90 VAL C N 1
ATOM 4028 C CA . VAL C 1 91 ? 25.054 51.273 5.344 1.00 14.69 90 VAL C CA 1
ATOM 4029 C C . VAL C 1 91 ? 25.629 50.897 6.700 1.00 16.77 90 VAL C C 1
ATOM 4030 O O . VAL C 1 91 ? 26.338 49.890 6.836 1.00 18.34 90 VAL C O 1
ATOM 4034 N N . GLU C 1 92 ? 25.313 51.702 7.715 1.00 14.81 91 GLU C N 1
ATOM 4035 C CA . GLU C 1 92 ? 25.709 51.433 9.088 1.00 13.38 91 GLU C CA 1
ATOM 4036 C C . GLU C 1 92 ? 24.606 50.775 9.888 1.00 13.49 91 GLU C C 1
ATOM 4037 O O . GLU C 1 92 ? 24.890 50.064 10.858 1.00 15.15 91 GLU C O 1
ATOM 4043 N N . VAL C 1 93 ? 23.357 51.025 9.522 1.00 13.49 92 VAL C N 1
ATOM 4044 C CA . VAL C 1 93 ? 22.197 50.461 10.196 1.00 14.92 92 VAL C CA 1
ATOM 4045 C C . VAL C 1 93 ? 21.325 49.836 9.122 1.00 15.60 92 VAL C C 1
ATOM 4046 O O . VAL C 1 93 ? 20.784 50.545 8.270 1.00 14.90 92 VAL C O 1
ATOM 4050 N N . LEU C 1 94 ? 21.183 48.516 9.162 1.00 14.46 93 LEU C N 1
ATOM 4051 C CA . LEU C 1 94 ? 20.303 47.792 8.258 1.00 14.66 93 LEU C CA 1
ATOM 4052 C C . LEU C 1 94 ? 19.076 47.364 9.046 1.00 14.16 93 LEU C C 1
ATOM 4053 O O . LEU C 1 94 ? 19.205 46.705 10.085 1.00 14.65 93 LEU C O 1
ATOM 4058 N N . VAL C 1 95 ? 17.896 47.729 8.554 1.00 14.60 94 VAL C N 1
ATOM 4059 C CA . VAL C 1 95 ? 16.641 47.214 9.089 1.00 13.24 94 VAL C CA 1
ATOM 4060 C C . VAL C 1 95 ? 16.019 46.329 8.019 1.00 16.23 94 VAL C C 1
ATOM 4061 O O . VAL C 1 95 ? 15.524 46.828 6.997 1.00 15.88 94 VAL C O 1
ATOM 4065 N N . ALA C 1 96 ? 16.041 45.015 8.258 1.00 15.06 95 ALA C N 1
ATOM 4066 C CA . ALA C 1 96 ? 15.526 44.032 7.303 1.00 15.14 95 ALA C CA 1
ATOM 4067 C C . ALA C 1 96 ? 14.053 43.801 7.607 1.00 17.00 95 ALA C C 1
ATOM 4068 O O . ALA C 1 96 ? 13.681 42.878 8.331 1.00 20.66 95 ALA C O 1
ATOM 4070 N N . ASN C 1 97 ? 13.205 44.660 7.057 1.00 15.26 96 ASN C N 1
ATOM 4071 C CA . ASN C 1 97 ? 11.767 44.590 7.273 1.00 16.33 96 ASN C CA 1
ATOM 4072 C C . ASN C 1 97 ? 11.011 43.890 6.147 1.00 20.73 96 ASN C C 1
ATOM 4073 O O . ASN C 1 97 ? 9.868 43.472 6.363 1.00 24.71 96 ASN C O 1
ATOM 4078 N N . ALA C 1 98 ? 11.613 43.736 4.966 1.00 16.90 97 ALA C N 1
ATOM 4079 C CA . ALA C 1 98 ? 10.905 43.110 3.854 1.00 17.72 97 ALA C CA 1
ATOM 4080 C C . ALA C 1 98 ? 10.455 41.711 4.253 1.00 17.23 97 ALA C C 1
ATOM 4081 O O . ALA C 1 98 ? 11.235 40.924 4.789 1.00 18.09 97 ALA C O 1
ATOM 4083 N N . GLY C 1 99 ? 9.187 41.409 4.011 1.00 19.66 98 GLY C N 1
ATOM 4084 C CA . GLY C 1 99 ? 8.659 40.126 4.423 1.00 20.13 98 GLY C CA 1
ATOM 4085 C C . GLY C 1 99 ? 7.312 39.862 3.795 1.00 21.76 98 GLY C C 1
ATOM 4086 O O . GLY C 1 99 ? 6.640 40.774 3.300 1.00 24.34 98 GLY C O 1
ATOM 4087 N N . ILE C 1 100 ? 6.929 38.584 3.809 1.00 18.75 99 ILE C N 1
ATOM 4088 C CA . ILE C 1 100 ? 5.630 38.155 3.309 1.00 19.38 99 ILE C CA 1
ATOM 4089 C C . ILE C 1 100 ? 5.079 37.083 4.237 1.00 20.47 99 ILE C C 1
ATOM 4090 O O . ILE C 1 100 ? 5.816 36.417 4.969 1.00 21.09 99 ILE C O 1
ATOM 4095 N N . SER C 1 101 ? 3.765 36.918 4.179 1.00 21.78 100 SER C N 1
ATOM 4096 C CA . SER C 1 101 ? 3.067 35.839 4.860 1.00 22.88 100 SER C CA 1
ATOM 4097 C C . SER C 1 101 ? 2.332 35.010 3.823 1.00 22.78 100 SER C C 1
ATOM 4098 O O . SER C 1 101 ? 1.701 35.558 2.918 1.00 23.06 100 SER C O 1
ATOM 4101 N N . LYS C 1 102 ? 2.430 33.680 3.953 1.00 22.38 101 LYS C N 1
ATOM 4102 C CA . LYS C 1 102 ? 1.665 32.734 3.147 1.00 23.38 101 LYS C CA 1
ATOM 4103 C C . LYS C 1 102 ? 1.156 31.653 4.108 1.00 20.55 101 LYS C C 1
ATOM 4104 O O . LYS C 1 102 ? 1.608 30.505 4.101 1.00 19.52 101 LYS C O 1
ATOM 4110 N N . ASP C 1 103 ? 0.202 32.027 4.956 1.00 22.36 102 ASP C N 1
ATOM 4111 C CA . ASP C 1 103 ? -0.265 31.127 6.005 1.00 23.72 102 ASP C CA 1
ATOM 4112 C C . ASP C 1 103 ? -1.012 29.933 5.418 1.00 23.43 102 ASP C C 1
ATOM 4113 O O . ASP C 1 103 ? -1.656 30.020 4.368 1.00 25.27 102 ASP C O 1
ATOM 4118 N N . ALA C 1 104 ? -0.936 28.811 6.134 1.00 22.78 103 ALA C N 1
ATOM 4119 C CA . ALA C 1 104 ? -1.664 27.592 5.811 1.00 23.55 103 ALA C CA 1
ATOM 4120 C C . ALA C 1 104 ? -1.467 26.604 6.947 1.00 21.95 103 ALA C C 1
ATOM 4121 O O . ALA C 1 104 ? -0.417 26.591 7.601 1.00 20.60 103 ALA C O 1
ATOM 4123 N N . PHE C 1 105 ? -2.485 25.792 7.186 1.00 23.54 104 PHE C N 1
ATOM 4124 C CA . PHE C 1 105 ? -2.303 24.682 8.106 1.00 27.78 104 PHE C CA 1
ATOM 4125 C C . PHE C 1 105 ? -1.342 23.669 7.498 1.00 24.49 104 PHE C C 1
ATOM 4126 O O . PHE C 1 105 ? -1.177 23.595 6.279 1.00 23.50 104 PHE C O 1
ATOM 4134 N N . LEU C 1 106 ? -0.676 22.909 8.370 1.00 21.89 105 LEU C N 1
ATOM 4135 C CA . LEU C 1 106 ? 0.472 22.115 7.936 1.00 21.81 105 LEU C CA 1
ATOM 4136 C C . LEU C 1 106 ? 0.124 21.178 6.784 1.00 25.43 105 LEU C C 1
ATOM 4137 O O . LEU C 1 106 ? 0.855 21.108 5.791 1.00 25.82 105 LEU C O 1
ATOM 4142 N N . MET C 1 107 ? -0.991 20.450 6.894 1.00 28.67 106 MET C N 1
ATOM 4143 C CA . MET C 1 107 ? -1.332 19.473 5.866 1.00 33.57 106 MET C CA 1
ATOM 4144 C C . MET C 1 107 ? -1.611 20.121 4.520 1.00 34.81 106 MET C C 1
ATOM 4145 O O . MET C 1 107 ? -1.496 19.451 3.489 1.00 38.36 106 MET C O 1
ATOM 4150 N N . ARG C 1 108 ? -1.958 21.405 4.501 1.00 33.77 107 ARG C N 1
ATOM 4151 C CA . ARG C 1 108 ? -2.251 22.109 3.263 1.00 38.26 107 ARG C CA 1
ATOM 4152 C C . ARG C 1 108 ? -1.111 23.002 2.797 1.00 36.35 107 ARG C C 1
ATOM 4153 O O . ARG C 1 108 ? -1.237 23.645 1.750 1.00 38.29 107 ARG C O 1
ATOM 4161 N N . MET C 1 109 ? -0.007 23.061 3.538 1.00 30.66 108 MET C N 1
ATOM 4162 C CA . MET C 1 109 ? 1.104 23.914 3.147 1.00 30.45 108 MET C CA 1
ATOM 4163 C C . MET C 1 109 ? 1.951 23.226 2.085 1.00 30.55 108 MET C C 1
ATOM 4164 O O . MET C 1 109 ? 2.419 22.100 2.280 1.00 33.58 108 MET C O 1
ATOM 4169 N N . THR C 1 110 ? 2.147 23.910 0.966 1.00 28.09 109 THR C N 1
ATOM 4170 C CA . THR C 1 110 ? 2.925 23.374 -0.136 1.00 28.37 109 THR C CA 1
ATOM 4171 C C . THR C 1 110 ? 4.395 23.742 0.020 1.00 24.07 109 THR C C 1
ATOM 4172 O O . THR C 1 110 ? 4.758 24.661 0.759 1.00 21.99 109 THR C O 1
ATOM 4176 N N . GLU C 1 111 ? 5.240 23.004 -0.706 1.00 24.52 110 GLU C N 1
ATOM 4177 C CA . GLU C 1 111 ? 6.659 23.331 -0.767 1.00 23.81 110 GLU C CA 1
ATOM 4178 C C . GLU C 1 111 ? 6.873 24.758 -1.260 1.00 21.90 110 GLU C C 1
ATOM 4179 O O . GLU C 1 111 ? 7.676 25.503 -0.689 1.00 20.78 110 GLU C O 1
ATOM 4185 N N . GLU C 1 112 ? 6.155 25.154 -2.316 1.00 25.28 111 GLU C N 1
ATOM 4186 C CA . GLU C 1 112 ? 6.288 26.506 -2.859 1.00 26.66 111 GLU C CA 1
ATOM 4187 C C . GLU C 1 112 ? 5.941 27.559 -1.815 1.00 23.93 111 GLU C C 1
ATOM 4188 O O . GLU C 1 112 ? 6.647 28.563 -1.674 1.00 23.08 111 GLU C O 1
ATOM 4194 N N . ARG C 1 113 ? 4.859 27.336 -1.071 1.00 24.65 112 ARG C N 1
ATOM 4195 C CA . ARG C 1 113 ? 4.398 28.296 -0.077 1.00 25.34 112 ARG C CA 1
ATOM 4196 C C . ARG C 1 113 ? 5.379 28.397 1.083 1.00 21.39 112 ARG C C 1
ATOM 4197 O O . ARG C 1 113 ? 5.577 29.478 1.648 1.00 18.87 112 ARG C O 1
ATOM 4205 N N . PHE C 1 114 ? 5.989 27.276 1.462 1.00 19.20 113 PHE C N 1
ATOM 4206 C CA . PHE C 1 114 ? 7.016 27.301 2.494 1.00 16.95 113 PHE C CA 1
ATOM 4207 C C . PHE C 1 114 ? 8.264 28.025 2.002 1.00 16.45 113 PHE C C 1
ATOM 4208 O O . PHE C 1 114 ? 8.784 28.925 2.679 1.00 15.85 113 PHE C O 1
ATOM 4216 N N . GLU C 1 115 ? 8.749 27.663 0.809 1.00 18.01 114 GLU C N 1
ATOM 4217 C CA . GLU C 1 115 ? 10.015 28.216 0.341 1.00 17.28 114 GLU C CA 1
ATOM 4218 C C . GLU C 1 115 ? 9.910 29.695 -0.004 1.00 16.41 114 GLU C C 1
ATOM 4219 O O . GLU C 1 115 ? 10.888 30.430 0.165 1.00 18.33 114 GLU C O 1
ATOM 4225 N N . GLU C 1 116 ? 8.753 30.140 -0.508 1.00 19.15 115 GLU C N 1
ATOM 4226 C CA . GLU C 1 116 ? 8.579 31.561 -0.800 1.00 19.52 115 GLU C CA 1
ATOM 4227 C C . GLU C 1 116 ? 8.770 32.397 0.454 1.00 20.09 115 GLU C C 1
ATOM 4228 O O . GLU C 1 116 ? 9.467 33.418 0.430 1.00 19.82 115 GLU C O 1
ATOM 4234 N N . VAL C 1 117 ? 8.174 31.966 1.565 1.00 14.26 116 VAL C N 1
ATOM 4235 C CA . VAL C 1 117 ? 8.286 32.721 2.807 1.00 14.86 116 VAL C CA 1
ATOM 4236 C C . VAL C 1 117 ? 9.707 32.653 3.355 1.00 15.18 116 VAL C C 1
ATOM 4237 O O . VAL C 1 117 ? 10.253 33.660 3.815 1.00 13.64 116 VAL C O 1
ATOM 4241 N N . ILE C 1 118 ? 10.339 31.478 3.292 1.00 15.60 117 ILE C N 1
ATOM 4242 C CA . ILE C 1 118 ? 11.739 31.367 3.692 1.00 15.12 117 ILE C CA 1
ATOM 4243 C C . ILE C 1 118 ? 12.619 32.287 2.851 1.00 15.57 117 ILE C C 1
ATOM 4244 O O . ILE C 1 118 ? 13.473 33.010 3.379 1.00 14.91 117 ILE C O 1
ATOM 4249 N N . ASN C 1 119 ? 12.429 32.275 1.528 1.00 15.88 118 ASN C N 1
ATOM 4250 C CA . ASN C 1 119 ? 13.359 32.987 0.653 1.00 16.00 118 ASN C CA 1
ATOM 4251 C C . ASN C 1 119 ? 13.297 34.494 0.865 1.00 17.18 118 ASN C C 1
ATOM 4252 O O . ASN C 1 119 ? 14.335 35.165 0.881 1.00 18.22 118 ASN C O 1
ATOM 4257 N N . THR C 1 120 ? 12.095 35.046 1.039 1.00 17.00 119 THR C N 1
ATOM 4258 C CA . THR C 1 120 ? 11.984 36.481 1.283 1.00 17.23 119 THR C CA 1
ATOM 4259 C C . THR C 1 120 ? 12.370 36.840 2.712 1.00 16.94 119 THR C C 1
ATOM 4260 O O . THR C 1 120 ? 13.188 37.742 2.933 1.00 17.62 119 THR C O 1
ATOM 4264 N N . ASN C 1 121 ? 11.790 36.146 3.698 1.00 14.67 120 ASN C N 1
ATOM 4265 C CA . ASN C 1 121 ? 11.884 36.595 5.083 1.00 14.56 120 ASN C CA 1
ATOM 4266 C C . ASN C 1 121 ? 13.210 36.214 5.732 1.00 17.33 120 ASN C C 1
ATOM 4267 O O . ASN C 1 121 ? 13.740 36.975 6.549 1.00 20.26 120 ASN C O 1
ATOM 4272 N N . LEU C 1 122 ? 13.737 35.030 5.420 1.00 15.36 121 LEU C N 1
ATOM 4273 C CA . LEU C 1 122 ? 14.952 34.535 6.058 1.00 13.51 121 LEU C CA 1
ATOM 4274 C C . LEU C 1 122 ? 16.164 34.700 5.149 1.00 15.90 121 LEU C C 1
ATOM 4275 O O . LEU C 1 122 ? 17.113 35.407 5.499 1.00 15.48 121 LEU C O 1
ATOM 4280 N N . THR C 1 123 ? 16.142 34.078 3.971 1.00 14.31 122 THR C N 1
ATOM 4281 C CA . THR C 1 123 ? 17.272 34.217 3.064 1.00 14.57 122 THR C CA 1
ATOM 4282 C C . THR C 1 123 ? 17.427 35.661 2.616 1.00 15.83 122 THR C C 1
ATOM 4283 O O . THR C 1 123 ? 18.552 36.165 2.512 1.00 15.48 122 THR C O 1
ATOM 4287 N N . GLY C 1 124 ? 16.303 36.348 2.376 1.00 15.51 123 GLY C N 1
ATOM 4288 C CA . GLY C 1 124 ? 16.368 37.744 1.979 1.00 15.16 123 GLY C CA 1
ATOM 4289 C C . GLY C 1 124 ? 17.023 38.614 3.035 1.00 15.27 123 GLY C C 1
ATOM 4290 O O . GLY C 1 124 ? 17.825 39.499 2.715 1.00 16.12 123 GLY C O 1
ATOM 4291 N N . ALA C 1 125 ? 16.700 38.369 4.309 1.00 14.06 124 ALA C N 1
ATOM 4292 C CA . ALA C 1 125 ? 17.384 39.073 5.388 1.00 13.59 124 ALA C CA 1
ATOM 4293 C C . ALA C 1 125 ? 18.871 38.732 5.415 1.00 14.16 124 ALA C C 1
ATOM 4294 O O . ALA C 1 125 ? 19.715 39.616 5.604 1.00 16.42 124 ALA C O 1
ATOM 4296 N N . PHE C 1 126 ? 19.218 37.454 5.222 1.00 13.47 125 PHE C N 1
ATOM 4297 C CA . PHE C 1 126 ? 20.629 37.083 5.119 1.00 12.97 125 PHE C CA 1
ATOM 4298 C C . PHE C 1 126 ? 21.323 37.835 3.983 1.00 13.44 125 PHE C C 1
ATOM 4299 O O . PHE C 1 126 ? 22.440 38.337 4.149 1.00 14.14 125 PHE C O 1
ATOM 4307 N N . ARG C 1 127 ? 20.707 37.862 2.796 1.00 14.38 126 ARG C N 1
ATOM 4308 C CA . ARG C 1 127 ? 21.353 38.523 1.662 1.00 15.07 126 ARG C CA 1
ATOM 4309 C C . ARG C 1 127 ? 21.721 39.959 2.012 1.00 13.36 126 ARG C C 1
ATOM 4310 O O . ARG C 1 127 ? 22.820 40.427 1.689 1.00 15.43 126 ARG C O 1
ATOM 4318 N N . CYS C 1 128 ? 20.817 40.664 2.694 1.00 13.93 127 CYS C N 1
ATOM 4319 C CA . CYS C 1 128 ? 21.071 42.053 3.057 1.00 14.14 127 CYS C CA 1
ATOM 4320 C C . CYS C 1 128 ? 22.124 42.159 4.154 1.00 15.84 127 CYS C C 1
ATOM 4321 O O . CYS C 1 128 ? 23.018 43.008 4.077 1.00 16.49 127 CYS C O 1
ATOM 4324 N N . ALA C 1 129 ? 22.044 41.301 5.179 1.00 14.31 128 ALA C N 1
ATOM 4325 C CA . ALA C 1 129 ? 23.044 41.343 6.242 1.00 13.85 128 ALA C CA 1
ATOM 4326 C C . ALA C 1 129 ? 24.428 40.990 5.721 1.00 14.47 128 ALA C C 1
ATOM 4327 O O . ALA C 1 129 ? 25.426 41.603 6.119 1.00 14.92 128 ALA C O 1
ATOM 4329 N N . GLN C 1 130 ? 24.514 39.977 4.853 1.00 14.48 129 GLN C N 1
ATOM 4330 C CA . GLN C 1 130 ? 25.802 39.584 4.301 1.00 14.15 129 GLN C CA 1
ATOM 4331 C C . GLN C 1 130 ? 26.410 40.722 3.487 1.00 15.58 129 GLN C C 1
ATOM 4332 O O . GLN C 1 130 ? 27.610 41.015 3.598 1.00 16.94 129 GLN C O 1
ATOM 4338 N N . ARG C 1 131 ? 25.598 41.374 2.652 1.00 17.36 130 ARG C N 1
ATOM 4339 C CA . ARG C 1 131 ? 26.108 42.476 1.846 1.00 17.45 130 ARG C CA 1
ATOM 4340 C C . ARG C 1 131 ? 26.494 43.672 2.714 1.00 17.95 130 ARG C C 1
ATOM 4341 O O . ARG C 1 131 ? 27.485 44.355 2.432 1.00 18.46 130 ARG C O 1
ATOM 4349 N N . ALA C 1 132 ? 25.725 43.938 3.773 1.00 14.75 131 ALA C N 1
ATOM 4350 C CA . ALA C 1 132 ? 26.050 45.036 4.677 1.00 17.67 131 ALA C CA 1
ATOM 4351 C C . ALA C 1 132 ? 27.367 44.800 5.402 1.00 17.76 131 ALA C C 1
ATOM 4352 O O . ALA C 1 132 ? 28.107 45.757 5.657 1.00 16.71 131 ALA C O 1
ATOM 4354 N N . SER C 1 133 ? 27.680 43.540 5.733 1.00 17.49 132 SER C N 1
ATOM 4355 C CA . SER C 1 133 ? 28.873 43.251 6.526 1.00 19.73 132 SER C CA 1
ATOM 4356 C C . SER C 1 133 ? 30.162 43.620 5.807 1.00 22.32 132 SER C C 1
ATOM 4357 O O . SER C 1 133 ? 31.175 43.873 6.470 1.00 24.11 132 SER C O 1
ATOM 4360 N N . ARG C 1 134 ? 30.141 43.664 4.470 1.00 21.48 133 ARG C N 1
ATOM 4361 C CA . ARG C 1 134 ? 31.336 43.993 3.694 1.00 25.52 133 ARG C CA 1
ATOM 4362 C C . ARG C 1 134 ? 31.971 45.291 4.168 1.00 24.24 133 ARG C C 1
ATOM 4363 O O . ARG C 1 134 ? 33.200 45.400 4.248 1.00 28.09 133 ARG C O 1
ATOM 4371 N N . THR C 1 135 ? 31.149 46.286 4.495 1.00 21.65 134 THR C N 1
ATOM 4372 C CA . THR C 1 135 ? 31.660 47.572 4.953 1.00 23.98 134 THR C CA 1
ATOM 4373 C C . THR C 1 135 ? 31.589 47.745 6.462 1.00 23.47 134 THR C C 1
ATOM 4374 O O . THR C 1 135 ? 32.451 48.418 7.037 1.00 26.46 134 THR C O 1
ATOM 4378 N N . MET C 1 136 ? 30.591 47.148 7.119 1.00 21.75 135 MET C N 1
ATOM 4379 C CA . MET C 1 136 ? 30.435 47.324 8.560 1.00 20.25 135 MET C CA 1
ATOM 4380 C C . MET C 1 136 ? 31.656 46.813 9.307 1.00 22.05 135 MET C C 1
ATOM 4381 O O . MET C 1 136 ? 32.174 47.473 10.215 1.00 21.71 135 MET C O 1
ATOM 4386 N N . GLN C 1 137 ? 32.117 45.620 8.942 1.00 21.09 136 GLN C N 1
ATOM 4387 C CA . GLN C 1 137 ? 33.282 45.036 9.592 1.00 26.53 136 GLN C CA 1
ATOM 4388 C C . GLN C 1 137 ? 34.522 45.891 9.362 1.00 29.03 136 GLN C C 1
ATOM 4389 O O . GLN C 1 137 ? 35.334 46.078 10.275 1.00 30.55 136 GLN C O 1
ATOM 4395 N N . ARG C 1 138 ? 34.671 46.438 8.153 1.00 28.97 137 ARG C N 1
ATOM 4396 C CA . ARG C 1 138 ? 35.831 47.272 7.856 1.00 31.69 137 ARG C CA 1
ATOM 4397 C C . ARG C 1 138 ? 35.797 48.567 8.659 1.00 29.35 137 ARG C C 1
ATOM 4398 O O . ARG C 1 138 ? 36.831 49.024 9.159 1.00 32.89 137 ARG C O 1
ATOM 4406 N N . LYS C 1 139 ? 34.616 49.161 8.807 1.00 27.33 138 LYS C N 1
ATOM 4407 C CA . LYS C 1 139 ? 34.446 50.403 9.552 1.00 27.62 138 LYS C CA 1
ATOM 4408 C C . LYS C 1 139 ? 34.299 50.188 11.055 1.00 26.61 138 LYS C C 1
ATOM 4409 O O . LYS C 1 139 ? 34.243 51.169 11.803 1.00 25.58 138 LYS C O 1
ATOM 4415 N N . ARG C 1 140 ? 34.242 48.937 11.506 1.00 25.33 139 ARG C N 1
ATOM 4416 C CA . ARG C 1 140 ? 34.143 48.603 12.928 1.00 26.66 139 ARG C CA 1
ATOM 4417 C C . ARG C 1 140 ? 32.894 49.195 13.578 1.00 20.94 139 ARG C C 1
ATOM 4418 O O . ARG C 1 140 ? 32.905 49.589 14.744 1.00 22.03 139 ARG C O 1
ATOM 4426 N N . PHE C 1 141 ? 31.805 49.242 12.814 1.00 17.74 140 PHE C N 1
ATOM 4427 C CA . PHE C 1 141 ? 30.503 49.639 13.337 1.00 17.87 140 PHE C CA 1
ATOM 4428 C C . PHE C 1 141 ? 29.431 49.024 12.460 1.00 16.45 140 PHE C C 1
ATOM 4429 O O . PHE C 1 141 ? 29.497 49.131 11.232 1.00 16.97 140 PHE C O 1
ATOM 4437 N N . GLY C 1 142 ? 28.413 48.448 13.085 1.00 15.35 141 GLY C N 1
ATOM 4438 C CA . GLY C 1 142 ? 27.244 48.080 12.329 1.00 15.58 141 GLY C CA 1
ATOM 4439 C C . GLY C 1 142 ? 26.104 47.681 13.230 1.00 14.68 141 GLY C C 1
ATOM 4440 O O . GLY C 1 142 ? 26.320 47.123 14.310 1.00 15.13 141 GLY C O 1
ATOM 4441 N N A ARG C 1 143 ? 24.872 47.922 12.783 0.49 14.62 142 ARG C N 1
ATOM 4442 N N B ARG C 1 143 ? 24.891 48.025 12.821 0.51 14.79 142 ARG C N 1
ATOM 4443 C CA A ARG C 1 143 ? 23.671 47.513 13.513 0.49 14.56 142 ARG C CA 1
ATOM 4444 C CA B ARG C 1 143 ? 23.678 47.527 13.446 0.51 14.54 142 ARG C CA 1
ATOM 4445 C C A ARG C 1 143 ? 22.739 46.810 12.534 0.49 13.86 142 ARG C C 1
ATOM 4446 C C B ARG C 1 143 ? 22.932 46.767 12.368 0.51 14.06 142 ARG C C 1
ATOM 4447 O O A ARG C 1 143 ? 22.069 47.464 11.729 0.49 14.54 142 ARG C O 1
ATOM 4448 O O B ARG C 1 143 ? 22.628 47.326 11.310 0.51 13.86 142 ARG C O 1
ATOM 4463 N N . ILE C 1 144 ? 22.699 45.484 12.607 1.00 13.40 143 ILE C N 1
ATOM 4464 C CA . ILE C 1 144 ? 21.831 44.673 11.772 1.00 14.39 143 ILE C CA 1
ATOM 4465 C C . ILE C 1 144 ? 20.598 44.386 12.611 1.00 15.79 143 ILE C C 1
ATOM 4466 O O . ILE C 1 144 ? 20.697 43.769 13.675 1.00 18.68 143 ILE C O 1
ATOM 4471 N N . ILE C 1 145 ? 19.454 44.893 12.175 1.00 13.01 144 ILE C N 1
ATOM 4472 C CA . ILE C 1 145 ? 18.219 44.827 12.943 1.00 13.77 144 ILE C CA 1
ATOM 4473 C C . ILE C 1 145 ? 17.215 44.042 12.111 1.00 12.66 144 ILE C C 1
ATOM 4474 O O . ILE C 1 145 ? 16.701 44.546 11.103 1.00 14.43 144 ILE C O 1
ATOM 4479 N N . PHE C 1 146 ? 16.965 42.799 12.500 1.00 13.02 145 PHE C N 1
ATOM 4480 C CA . PHE C 1 146 ? 15.984 41.997 11.793 1.00 11.31 145 PHE C CA 1
ATOM 4481 C C . PHE C 1 146 ? 14.614 42.256 12.401 1.00 13.17 145 PHE C C 1
ATOM 4482 O O . PHE C 1 146 ? 14.482 42.397 13.619 1.00 14.71 145 PHE C O 1
ATOM 4490 N N . ILE C 1 147 ? 13.593 42.321 11.551 1.00 13.37 146 ILE C N 1
ATOM 4491 C CA . ILE C 1 147 ? 12.215 42.368 12.020 1.00 14.04 146 ILE C CA 1
ATOM 4492 C C . ILE C 1 147 ? 11.693 40.936 12.047 1.00 16.45 146 ILE C C 1
ATOM 4493 O O . ILE C 1 147 ? 11.412 40.342 11.000 1.00 17.01 146 ILE C O 1
ATOM 4498 N N . GLY C 1 148 ? 11.573 40.386 13.252 1.00 13.83 147 GLY C N 1
ATOM 4499 C CA . GLY C 1 148 ? 11.059 39.044 13.442 1.00 15.67 147 GLY C CA 1
ATOM 4500 C C . GLY C 1 148 ? 9.569 39.032 13.715 1.00 15.42 147 GLY C C 1
ATOM 4501 O O . GLY C 1 148 ? 8.817 39.814 13.130 1.00 16.87 147 GLY C O 1
ATOM 4502 N N . SER C 1 149 ? 9.125 38.154 14.613 1.00 13.98 148 SER C N 1
ATOM 4503 C CA . SER C 1 149 ? 7.712 38.052 14.942 1.00 15.10 148 SER C CA 1
ATOM 4504 C C . SER C 1 149 ? 7.575 37.267 16.230 1.00 14.20 148 SER C C 1
ATOM 4505 O O . SER C 1 149 ? 8.378 36.374 16.509 1.00 15.02 148 SER C O 1
ATOM 4508 N N . VAL C 1 150 ? 6.541 37.611 17.008 1.00 15.38 149 VAL C N 1
ATOM 4509 C CA . VAL C 1 150 ? 6.146 36.760 18.131 1.00 15.27 149 VAL C CA 1
ATOM 4510 C C . VAL C 1 150 ? 6.033 35.308 17.701 1.00 15.23 149 VAL C C 1
ATOM 4511 O O . VAL C 1 150 ? 6.325 34.389 18.481 1.00 14.05 149 VAL C O 1
ATOM 4515 N N . SER C 1 151 ? 5.608 35.074 16.457 1.00 15.23 150 SER C N 1
ATOM 4516 C CA . SER C 1 151 ? 5.392 33.715 15.972 1.00 14.75 150 SER C CA 1
ATOM 4517 C C . SER C 1 151 ? 6.662 32.877 16.010 1.00 15.79 150 SER C C 1
ATOM 4518 O O . SER C 1 151 ? 6.584 31.655 16.172 1.00 15.64 150 SER C O 1
ATOM 4521 N N . GLY C 1 152 ? 7.835 33.508 15.873 1.00 13.56 151 GLY C N 1
ATOM 4522 C CA . GLY C 1 152 ? 9.087 32.764 15.871 1.00 12.97 151 GLY C CA 1
ATOM 4523 C C . GLY C 1 152 ? 9.257 31.861 17.077 1.00 15.58 151 GLY C C 1
ATOM 4524 O O . GLY C 1 152 ? 9.664 30.704 16.949 1.00 16.60 151 GLY C O 1
ATOM 4525 N N . MET C 1 153 ? 8.970 32.381 18.275 1.00 13.43 152 MET C N 1
ATOM 4526 C CA . MET C 1 153 ? 9.142 31.599 19.493 1.00 12.28 152 MET C CA 1
ATOM 4527 C C . MET C 1 153 ? 7.829 31.154 20.114 1.00 11.85 152 MET C C 1
ATOM 4528 O O . MET C 1 153 ? 7.836 30.260 20.969 1.00 12.46 152 MET C O 1
ATOM 4533 N N . TRP C 1 154 ? 6.706 31.728 19.692 1.00 13.14 153 TRP C N 1
ATOM 4534 C CA . TRP C 1 154 ? 5.406 31.373 20.240 1.00 12.70 153 TRP C CA 1
ATOM 4535 C C . TRP C 1 154 ? 4.660 30.383 19.363 1.00 13.89 153 TRP C C 1
ATOM 4536 O O . TRP C 1 154 ? 3.850 29.619 19.881 1.00 14.69 153 TRP C O 1
ATOM 4547 N N . GLY C 1 155 ? 4.915 30.388 18.054 1.00 13.08 154 GLY C N 1
ATOM 4548 C CA . GLY C 1 155 ? 4.334 29.398 17.162 1.00 15.82 154 GLY C CA 1
ATOM 4549 C C . GLY C 1 155 ? 2.865 29.594 16.818 1.00 16.74 154 GLY C C 1
ATOM 4550 O O . GLY C 1 155 ? 2.020 28.788 17.222 1.00 20.92 154 GLY C O 1
ATOM 4551 N N . ILE C 1 156 ? 2.535 30.640 16.053 1.00 17.80 155 ILE C N 1
ATOM 4552 C CA . ILE C 1 156 ? 1.167 30.763 15.562 1.00 17.66 155 ILE C CA 1
ATOM 4553 C C . ILE C 1 156 ? 0.843 29.562 14.678 1.00 17.54 155 ILE C C 1
ATOM 4554 O O . ILE C 1 156 ? 1.656 29.144 13.848 1.00 19.62 155 ILE C O 1
ATOM 4559 N N . GLY C 1 157 ? -0.373 29.024 14.832 1.00 19.08 156 GLY C N 1
ATOM 4560 C CA . GLY C 1 157 ? -0.666 27.676 14.362 1.00 20.36 156 GLY C CA 1
ATOM 4561 C C . GLY C 1 157 ? -0.723 27.492 12.854 1.00 25.52 156 GLY C C 1
ATOM 4562 O O . GLY C 1 157 ? -0.500 26.385 12.356 1.00 27.24 156 GLY C O 1
ATOM 4563 N N . ASN C 1 158 ? -1.047 28.536 12.101 1.00 24.89 157 ASN C N 1
ATOM 4564 C CA . ASN C 1 158 ? -1.108 28.371 10.647 1.00 24.91 157 ASN C CA 1
ATOM 4565 C C . ASN C 1 158 ? 0.114 28.948 9.940 1.00 24.53 157 ASN C C 1
ATOM 4566 O O . ASN C 1 158 ? -0.003 29.496 8.842 1.00 24.63 157 ASN C O 1
ATOM 4571 N N . GLN C 1 159 ? 1.308 28.795 10.532 1.00 23.31 158 GLN C N 1
ATOM 4572 C CA . GLN C 1 159 ? 2.465 29.592 10.128 1.00 24.04 158 GLN C CA 1
ATOM 4573 C C . GLN C 1 159 ? 3.764 28.809 10.243 1.00 21.60 158 GLN C C 1
ATOM 4574 O O . GLN C 1 159 ? 4.801 29.374 10.608 1.00 24.96 158 GLN C O 1
ATOM 4580 N N . ALA C 1 160 ? 3.742 27.510 9.929 1.00 21.19 159 ALA C N 1
ATOM 4581 C CA . ALA C 1 160 ? 4.981 26.735 9.990 1.00 21.89 159 ALA C CA 1
ATOM 4582 C C . ALA C 1 160 ? 6.103 27.425 9.220 1.00 20.97 159 ALA C C 1
ATOM 4583 O O . ALA C 1 160 ? 7.251 27.464 9.684 1.00 17.24 159 ALA C O 1
ATOM 4585 N N . ASN C 1 161 ? 5.778 28.010 8.059 1.00 17.99 160 ASN C N 1
ATOM 4586 C CA . ASN C 1 161 ? 6.788 28.689 7.245 1.00 14.55 160 ASN C CA 1
ATOM 4587 C C . ASN C 1 161 ? 7.211 30.015 7.867 1.00 13.91 160 ASN C C 1
ATOM 4588 O O . ASN C 1 161 ? 8.409 30.292 8.013 1.00 15.36 160 ASN C O 1
ATOM 4593 N N . TYR C 1 162 ? 6.237 30.842 8.256 1.00 14.93 161 TYR C N 1
ATOM 4594 C CA . TYR C 1 162 ? 6.540 32.147 8.836 1.00 15.43 161 TYR C CA 1
ATOM 4595 C C . TYR C 1 162 ? 7.257 32.012 10.176 1.00 14.69 161 TYR C C 1
ATOM 4596 O O . TYR C 1 162 ? 8.231 32.729 10.444 1.00 16.57 161 TYR C O 1
ATOM 4605 N N . ALA C 1 163 ? 6.808 31.086 11.027 1.00 14.51 162 ALA C N 1
ATOM 4606 C CA . ALA C 1 163 ? 7.470 30.908 12.316 1.00 14.70 162 ALA C CA 1
ATOM 4607 C C . ALA C 1 163 ? 8.891 30.374 12.136 1.00 13.66 162 ALA C C 1
ATOM 4608 O O . ALA C 1 163 ? 9.815 30.800 12.839 1.00 14.56 162 ALA C O 1
ATOM 4610 N N . ALA C 1 164 ? 9.095 29.473 11.170 1.00 15.20 163 ALA C N 1
ATOM 4611 C CA . ALA C 1 164 ? 10.446 29.003 10.877 1.00 14.80 163 ALA C CA 1
ATOM 4612 C C . ALA C 1 164 ? 11.342 30.152 10.426 1.00 14.35 163 ALA C C 1
ATOM 4613 O O . ALA C 1 164 ? 12.464 30.312 10.924 1.00 14.36 163 ALA C O 1
ATOM 4615 N N . ALA C 1 165 ? 10.856 30.970 9.489 1.00 13.32 164 ALA C N 1
ATOM 4616 C CA . ALA C 1 165 ? 11.664 32.075 8.988 1.00 14.32 164 ALA C CA 1
ATOM 4617 C C . ALA C 1 165 ? 11.992 33.060 10.100 1.00 16.14 164 ALA C C 1
ATOM 4618 O O . ALA C 1 165 ? 13.135 33.511 10.224 1.00 16.45 164 ALA C O 1
ATOM 4620 N N . LYS C 1 166 ? 11.001 33.406 10.920 1.00 12.72 165 LYS C N 1
ATOM 4621 C CA . LYS C 1 166 ? 11.200 34.438 11.927 1.00 14.42 165 LYS C CA 1
ATOM 4622 C C . LYS C 1 166 ? 12.016 33.937 13.115 1.00 15.36 165 LYS C C 1
ATOM 4623 O O . LYS C 1 166 ? 12.758 34.719 13.728 1.00 14.84 165 LYS C O 1
ATOM 4629 N N . ALA C 1 167 ? 11.898 32.650 13.456 1.00 13.24 166 ALA C N 1
ATOM 4630 C CA . ALA C 1 167 ? 12.818 32.079 14.434 1.00 11.69 166 ALA C CA 1
ATOM 4631 C C . ALA C 1 167 ? 14.227 31.982 13.867 1.00 12.80 166 ALA C C 1
ATOM 4632 O O . ALA C 1 167 ? 15.210 32.183 14.596 1.00 12.25 166 ALA C O 1
ATOM 4634 N N . GLY C 1 168 ? 14.344 31.650 12.576 1.00 13.30 167 GLY C N 1
ATOM 4635 C CA . GLY C 1 168 ? 15.651 31.592 11.953 1.00 14.30 167 GLY C CA 1
ATOM 4636 C C . GLY C 1 168 ? 1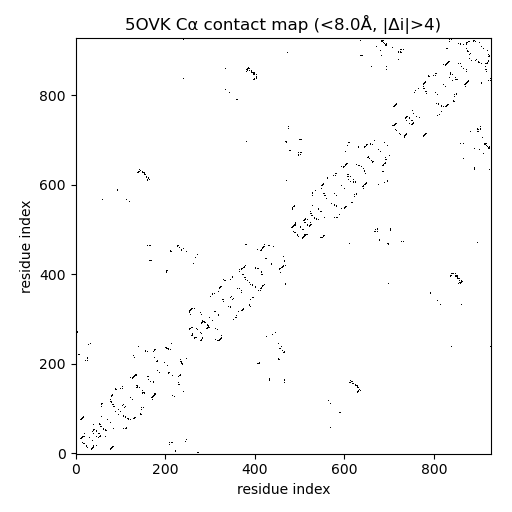6.425 32.892 12.084 1.00 13.89 167 GLY C C 1
ATOM 4637 O O . GLY C 1 168 ? 17.656 32.876 12.175 1.00 14.81 167 GLY C O 1
ATOM 4638 N N . LEU C 1 169 ? 15.724 34.032 12.101 1.00 12.64 168 LEU C N 1
ATOM 4639 C CA . LEU C 1 169 ? 16.414 35.311 12.263 1.00 14.31 168 LEU C CA 1
ATOM 4640 C C . LEU C 1 169 ? 17.118 35.401 13.608 1.00 14.29 168 LEU C C 1
ATOM 4641 O O . LEU C 1 169 ? 18.145 36.079 13.723 1.00 14.25 168 LEU C O 1
ATOM 4646 N N . ILE C 1 170 ? 16.568 34.753 14.638 1.00 13.59 169 ILE C N 1
ATOM 4647 C CA . ILE C 1 170 ? 17.208 34.765 15.949 1.00 13.66 169 ILE C CA 1
ATOM 4648 C C . ILE C 1 170 ? 18.542 34.039 15.885 1.00 15.39 169 ILE C C 1
ATOM 4649 O O . ILE C 1 170 ? 19.577 34.554 16.330 1.00 12.15 169 ILE C O 1
ATOM 4654 N N . GLY C 1 171 ? 18.538 32.827 15.331 1.00 14.25 170 GLY C N 1
ATOM 4655 C CA . GLY C 1 171 ? 19.780 32.085 15.221 1.00 14.90 170 GLY C CA 1
ATOM 4656 C C . GLY C 1 171 ? 20.808 32.817 14.381 1.00 13.70 170 GLY C C 1
ATOM 4657 O O . GLY C 1 171 ? 21.981 32.902 14.757 1.00 13.87 170 GLY C O 1
ATOM 4658 N N . MET C 1 172 ? 20.377 33.377 13.249 1.00 13.99 171 MET C N 1
ATOM 4659 C CA . MET C 1 172 ? 21.284 34.156 12.410 1.00 12.98 171 MET C CA 1
ATOM 4660 C C . MET C 1 172 ? 21.850 35.356 13.163 1.00 14.19 171 MET C C 1
ATOM 4661 O O . MET C 1 172 ? 23.058 35.616 13.113 1.00 13.56 171 MET C O 1
ATOM 4666 N N . ALA C 1 173 ? 20.991 36.097 13.874 1.00 13.29 172 ALA C N 1
ATOM 4667 C CA . ALA C 1 173 ? 21.472 37.271 14.603 1.00 13.46 172 ALA C CA 1
ATOM 4668 C C . ALA C 1 173 ? 22.493 36.880 15.657 1.00 13.49 172 ALA C C 1
ATOM 4669 O O . ALA C 1 173 ? 23.459 37.613 15.904 1.00 12.27 172 ALA C O 1
ATOM 4671 N N . ARG C 1 174 ? 22.276 35.743 16.317 1.00 11.13 173 ARG C N 1
ATOM 4672 C CA . ARG C 1 174 ? 23.195 35.340 17.370 1.00 12.03 173 ARG C CA 1
ATOM 4673 C C . ARG C 1 174 ? 24.523 34.857 16.807 1.00 11.57 173 ARG C C 1
ATOM 4674 O O . ARG C 1 174 ? 25.581 35.143 17.376 1.00 11.45 173 ARG C O 1
ATOM 4682 N N . SER C 1 175 ? 24.504 34.127 15.685 1.00 12.55 174 SER C N 1
ATOM 4683 C CA . SER C 1 175 ? 25.759 33.721 15.062 1.00 13.04 174 SER C CA 1
ATOM 4684 C C . SER C 1 175 ? 26.527 34.929 14.535 1.00 11.84 174 SER C C 1
ATOM 4685 O O . SER C 1 175 ? 27.753 35.009 14.685 1.00 14.55 174 SER C O 1
ATOM 4688 N N . ILE C 1 176 ? 25.825 35.874 13.910 1.00 11.71 175 ILE C N 1
ATOM 4689 C CA . ILE C 1 176 ? 26.482 37.095 13.440 1.00 13.29 175 ILE C CA 1
ATOM 4690 C C . ILE C 1 176 ? 27.105 37.844 14.610 1.00 13.71 175 ILE C C 1
ATOM 4691 O O . ILE C 1 176 ? 28.257 38.296 14.543 1.00 15.71 175 ILE C O 1
ATOM 4696 N N . SER C 1 177 ? 26.346 37.987 15.701 1.00 12.07 176 SER C N 1
ATOM 4697 C CA . SER C 1 177 ? 26.841 38.722 16.861 1.00 14.86 176 SER C CA 1
ATOM 4698 C C . SER C 1 177 ? 28.030 38.025 17.502 1.00 15.09 176 SER C C 1
ATOM 4699 O O . SER C 1 177 ? 28.983 38.683 17.929 1.00 14.61 176 SER C O 1
ATOM 4702 N N . ARG C 1 178 ? 27.990 36.692 17.610 1.00 12.72 177 ARG C N 1
ATOM 4703 C CA . ARG C 1 178 ? 29.123 36.021 18.231 1.00 13.71 177 ARG C CA 1
ATOM 4704 C C . ARG C 1 178 ? 30.403 36.213 17.423 1.00 14.78 177 ARG C C 1
ATOM 4705 O O . ARG C 1 178 ? 31.492 36.334 17.999 1.00 15.44 177 ARG C O 1
ATOM 4713 N N . GLU C 1 179 ? 30.291 36.237 16.090 1.00 15.03 178 GLU C N 1
ATOM 4714 C CA . GLU C 1 179 ? 31.453 36.467 15.232 1.00 14.53 178 GLU C CA 1
ATOM 4715 C C . GLU C 1 179 ? 31.925 37.920 15.278 1.00 14.11 178 GLU C C 1
ATOM 4716 O O . GLU C 1 179 ? 33.135 38.183 15.349 1.00 15.41 178 GLU C O 1
ATOM 4722 N N . LEU C 1 180 ? 30.994 38.878 15.201 1.00 14.94 179 LEU C N 1
ATOM 4723 C CA . LEU C 1 180 ? 31.341 40.239 14.811 1.00 14.52 179 LEU C CA 1
ATOM 4724 C C . LEU C 1 180 ? 31.148 41.300 15.886 1.00 15.22 179 LEU C C 1
ATOM 4725 O O . LEU C 1 180 ? 31.553 42.444 15.659 1.00 15.57 179 LEU C O 1
ATOM 4730 N N . ALA C 1 181 ? 30.555 40.974 17.039 1.00 14.01 180 ALA C N 1
ATOM 4731 C CA . ALA C 1 181 ? 30.383 42.006 18.062 1.00 13.68 180 ALA C CA 1
ATOM 4732 C C . ALA C 1 181 ? 31.723 42.573 18.527 1.00 15.09 180 ALA C C 1
ATOM 4733 O O . ALA C 1 181 ? 31.798 43.745 18.917 1.00 15.03 180 ALA C O 1
ATOM 4735 N N . LYS C 1 182 ? 32.793 41.777 18.471 1.00 16.31 181 LYS C N 1
ATOM 4736 C CA . LYS C 1 182 ? 34.104 42.280 18.860 1.00 16.36 181 LYS C CA 1
ATOM 4737 C C . LYS C 1 182 ? 34.610 43.338 17.896 1.00 18.23 181 LYS C C 1
ATOM 4738 O O . LYS C 1 182 ? 35.522 44.094 18.249 1.00 20.30 181 LYS C O 1
ATOM 4744 N N . ALA C 1 183 ? 34.046 43.388 16.688 1.00 16.31 182 ALA C N 1
ATOM 4745 C CA . ALA C 1 183 ? 34.361 44.411 15.699 1.00 16.83 182 ALA C CA 1
ATOM 4746 C C . ALA C 1 183 ? 33.316 45.520 15.668 1.00 18.24 182 ALA C C 1
ATOM 4747 O O . ALA C 1 183 ? 33.262 46.283 14.702 1.00 20.92 182 ALA C O 1
ATOM 4749 N N . GLY C 1 184 ? 32.475 45.616 16.698 1.00 16.74 183 GLY C N 1
ATOM 4750 C CA . GLY C 1 184 ? 31.487 46.673 16.764 1.00 18.29 183 GLY C CA 1
ATOM 4751 C C . GLY C 1 184 ? 30.257 46.457 15.915 1.00 18.17 183 GLY C C 1
ATOM 4752 O O . GLY C 1 184 ? 29.503 47.413 15.687 1.00 17.06 183 GLY C O 1
ATOM 4753 N N . VAL C 1 185 ? 30.016 45.227 15.463 1.00 15.10 184 VAL C N 1
ATOM 4754 C CA . VAL C 1 185 ? 28.894 44.895 14.593 1.00 15.78 184 VAL C CA 1
ATOM 4755 C C . VAL C 1 185 ? 27.979 43.949 15.359 1.00 15.65 184 VAL C C 1
ATOM 4756 O O . VAL C 1 185 ? 28.384 42.833 15.712 1.00 17.47 184 VAL C O 1
ATOM 4760 N N . THR C 1 186 ? 26.748 44.385 15.606 1.00 15.40 185 THR C N 1
ATOM 4761 C CA . THR C 1 186 ? 25.772 43.590 16.336 1.00 13.61 185 THR C CA 1
ATOM 4762 C C . THR C 1 186 ? 24.573 43.303 15.448 1.00 13.70 185 THR C C 1
ATOM 4763 O O . THR C 1 186 ? 24.288 44.042 14.500 1.00 15.75 185 THR C O 1
ATOM 4767 N N . ALA C 1 187 ? 23.889 42.208 15.754 1.00 13.14 186 ALA C N 1
ATOM 4768 C CA . ALA C 1 187 ? 22.654 41.827 15.089 1.00 12.53 186 ALA C CA 1
ATOM 4769 C C . ALA C 1 187 ? 21.632 41.508 16.172 1.00 13.04 186 ALA C C 1
ATOM 4770 O O . ALA C 1 187 ? 21.922 40.740 17.099 1.00 13.67 186 ALA C O 1
ATOM 4772 N N . ASN C 1 188 ? 20.459 42.132 16.071 1.00 12.86 187 ASN C N 1
ATOM 4773 C CA . ASN C 1 188 ? 19.378 41.972 17.029 1.00 10.92 187 ASN C CA 1
ATOM 4774 C C . ASN C 1 188 ? 18.067 41.826 16.274 1.00 11.99 187 ASN C C 1
ATOM 4775 O O . ASN C 1 188 ? 17.984 42.120 15.077 1.00 13.74 187 ASN C O 1
ATOM 4780 N N . VAL C 1 189 ? 17.028 41.390 16.990 1.00 12.69 188 VAL C N 1
ATOM 4781 C CA . VAL C 1 189 ? 15.712 41.126 16.413 1.00 12.00 188 VAL C CA 1
ATOM 4782 C C . VAL C 1 189 ? 14.657 41.921 17.172 1.00 14.56 188 VAL C C 1
ATOM 4783 O O . VAL C 1 189 ? 14.575 41.833 18.400 1.00 15.06 188 VAL C O 1
ATOM 4787 N N . VAL C 1 190 ? 13.842 42.683 16.446 1.00 14.17 189 VAL C N 1
ATOM 4788 C CA . VAL C 1 190 ? 12.608 43.237 16.995 1.00 13.02 189 VAL C CA 1
ATOM 4789 C C . VAL C 1 190 ? 11.487 42.290 16.596 1.00 13.63 189 VAL C C 1
ATOM 4790 O O . VAL C 1 190 ? 11.294 42.024 15.402 1.00 15.59 189 VAL C O 1
ATOM 4794 N N . ALA C 1 191 ? 10.752 41.773 17.586 1.00 13.04 190 ALA C N 1
ATOM 4795 C CA . ALA C 1 191 ? 9.723 40.770 17.322 1.00 13.90 190 ALA C CA 1
ATOM 4796 C C . ALA C 1 191 ? 8.347 41.343 17.618 1.00 12.72 190 ALA C C 1
ATOM 4797 O O . ALA C 1 191 ? 7.864 41.247 18.758 1.00 15.54 190 ALA C O 1
ATOM 4799 N N . PRO C 1 192 ? 7.674 41.933 16.634 1.00 13.54 191 PRO C N 1
ATOM 4800 C CA . PRO C 1 192 ? 6.334 42.472 16.872 1.00 14.26 191 PRO C CA 1
ATOM 4801 C C . PRO C 1 192 ? 5.306 41.368 17.050 1.00 14.69 191 PRO C C 1
ATOM 4802 O O . PRO C 1 192 ? 5.434 40.260 16.514 1.00 14.74 191 PRO C O 1
ATOM 4806 N N . GLY C 1 193 ? 4.281 41.677 17.842 1.00 16.27 192 GLY C N 1
ATOM 4807 C CA . GLY C 1 193 ? 3.102 40.840 17.893 1.00 15.49 192 GLY C CA 1
ATOM 4808 C C . GLY C 1 193 ? 2.103 41.275 16.843 1.00 17.91 192 GLY C C 1
ATOM 4809 O O . GLY C 1 193 ? 2.475 41.512 15.689 1.00 20.69 192 GLY C O 1
ATOM 4810 N N . TYR C 1 194 ? 0.834 41.386 17.214 1.00 16.44 193 TYR C N 1
ATOM 4811 C CA . TYR C 1 194 ? -0.166 41.871 16.273 1.00 18.32 193 TYR C CA 1
ATOM 4812 C C . TYR C 1 194 ? -0.105 43.390 16.224 1.00 18.74 193 TYR C C 1
ATOM 4813 O O . TYR C 1 194 ? -0.249 44.057 17.256 1.00 19.01 193 TYR C O 1
ATOM 4822 N N . ILE C 1 195 ? 0.102 43.933 15.023 1.00 19.42 194 ILE C N 1
ATOM 4823 C CA . ILE C 1 195 ? 0.273 45.365 14.810 1.00 19.51 194 ILE C CA 1
ATOM 4824 C C . ILE C 1 195 ? -0.811 45.846 13.858 1.00 23.94 194 ILE C C 1
ATOM 4825 O O . ILE C 1 195 ? -1.140 45.162 12.883 1.00 27.64 194 ILE C O 1
ATOM 4830 N N . ASP C 1 196 ? -1.360 47.024 14.138 1.00 27.01 195 ASP C N 1
ATOM 4831 C CA . ASP C 1 196 ? -2.384 47.600 13.270 1.00 36.79 195 ASP C CA 1
ATOM 4832 C C . ASP C 1 196 ? -1.790 47.949 11.911 1.00 38.98 195 ASP C C 1
ATOM 4833 O O . ASP C 1 196 ? -2.306 47.521 10.877 1.00 43.64 195 ASP C O 1
ATOM 4838 N N . LEU C 1 212 ? -6.967 39.025 20.519 1.00 42.63 211 LEU C N 1
ATOM 4839 C CA . LEU C 1 212 ? -6.745 39.851 21.704 1.00 42.47 211 LEU C CA 1
ATOM 4840 C C . LEU C 1 212 ? -6.703 39.009 22.976 1.00 43.18 211 LEU C C 1
ATOM 4841 O O . LEU C 1 212 ? -6.125 39.420 23.983 1.00 42.00 211 LEU C O 1
ATOM 4846 N N . ASP C 1 213 ? -7.324 37.829 22.923 1.00 44.50 212 ASP C N 1
ATOM 4847 C CA . ASP C 1 213 ? -7.384 36.979 24.109 1.00 46.28 212 ASP C CA 1
ATOM 4848 C C . ASP C 1 213 ? -6.003 36.490 24.526 1.00 40.52 212 ASP C C 1
ATOM 4849 O O . ASP C 1 213 ? -5.757 36.272 25.717 1.00 40.39 212 ASP C O 1
ATOM 4854 N N . PHE C 1 214 ? -5.095 36.322 23.575 1.00 36.83 213 PHE C N 1
ATOM 4855 C CA . PHE C 1 214 ? -3.740 35.900 23.893 1.00 34.34 213 PHE C CA 1
ATOM 4856 C C . PHE C 1 214 ? -2.798 37.065 24.179 1.00 28.20 213 PHE C C 1
ATOM 4857 O O . PHE C 1 214 ? -1.606 36.827 24.398 1.00 27.08 213 PHE C O 1
ATOM 4865 N N . ILE C 1 215 ? -3.290 38.302 24.197 1.00 25.24 214 ILE C N 1
ATOM 4866 C CA . ILE C 1 215 ? -2.446 39.479 24.379 1.00 21.41 214 ILE C CA 1
ATOM 4867 C C . ILE C 1 215 ? -2.750 40.079 25.751 1.00 18.96 214 ILE C C 1
ATOM 4868 O O . ILE C 1 215 ? -3.843 40.623 25.957 1.00 20.72 214 ILE C O 1
ATOM 4873 N N . PRO C 1 216 ? -1.817 40.026 26.705 1.00 18.17 215 PRO C N 1
ATOM 4874 C CA . PRO C 1 216 ? -2.061 40.657 28.017 1.00 18.52 215 PRO C CA 1
ATOM 4875 C C . PRO C 1 216 ? -2.476 42.116 27.946 1.00 17.81 215 PRO C C 1
ATOM 4876 O O . PRO C 1 216 ? -3.327 42.551 28.728 1.00 18.53 215 PRO C O 1
ATOM 4880 N N . ALA C 1 217 ? -1.910 42.882 27.015 1.00 17.78 216 ALA C N 1
ATOM 4881 C CA . ALA C 1 217 ? -2.272 44.288 26.887 1.00 17.68 216 ALA C CA 1
ATOM 4882 C C . ALA C 1 217 ? -3.708 44.486 26.407 1.00 18.76 216 ALA C C 1
ATOM 4883 O O . ALA C 1 217 ? -4.241 45.595 26.530 1.00 19.96 216 ALA C O 1
ATOM 4885 N N . LYS C 1 218 ? -4.332 43.449 25.847 1.00 19.51 217 LYS C N 1
ATOM 4886 C CA . LYS C 1 218 ? -5.713 43.526 25.367 1.00 22.01 217 LYS C CA 1
ATOM 4887 C C . LYS C 1 218 ? -5.884 44.574 24.269 1.00 22.85 217 LYS C C 1
ATOM 4888 O O . LYS C 1 218 ? -6.940 45.201 24.150 1.00 24.51 217 LYS C O 1
ATOM 4894 N N . ARG C 1 219 ? -4.846 44.762 23.456 1.00 20.32 218 ARG C N 1
ATOM 4895 C CA . ARG C 1 219 ? -4.915 45.657 22.311 1.00 20.57 218 ARG C CA 1
ATOM 4896 C C . ARG C 1 219 ? -3.845 45.243 21.315 1.00 19.30 218 ARG C C 1
ATOM 4897 O O . ARG C 1 219 ? -2.887 44.545 21.656 1.00 18.21 218 ARG C O 1
ATOM 4905 N N . VAL C 1 220 ? -4.022 45.692 20.072 1.00 20.48 219 VAL C N 1
ATOM 4906 C CA . VAL C 1 220 ? -2.970 45.550 19.077 1.00 22.56 219 VAL C CA 1
ATOM 4907 C C . VAL C 1 220 ? -1.968 46.692 19.227 1.00 22.19 219 VAL C C 1
ATOM 4908 O O . VAL C 1 220 ? -2.253 47.738 19.813 1.00 24.15 219 VAL C O 1
ATOM 4912 N N . GLY C 1 221 ? -0.781 46.487 18.697 1.00 19.10 220 GLY C N 1
ATOM 4913 C CA . GLY C 1 221 ? 0.222 47.529 18.703 1.00 16.48 220 GLY C CA 1
ATOM 4914 C C . GLY C 1 221 ? 0.133 48.389 17.464 1.00 16.57 220 GLY C C 1
ATOM 4915 O O . GLY C 1 221 ? -0.663 48.135 16.559 1.00 18.62 220 GLY C O 1
ATOM 4916 N N . THR C 1 222 ? 0.954 49.432 17.436 1.00 16.79 221 THR C N 1
ATOM 4917 C CA . THR C 1 222 ? 1.005 50.323 16.285 1.00 17.05 221 THR C CA 1
ATOM 4918 C C . THR C 1 222 ? 2.345 50.205 15.577 1.00 15.14 221 THR C C 1
ATOM 4919 O O . THR C 1 222 ? 3.355 49.788 16.159 1.00 14.85 221 THR C O 1
ATOM 4923 N N . ALA C 1 223 ? 2.350 50.611 14.304 1.00 16.96 222 ALA C N 1
ATOM 4924 C CA . ALA C 1 223 ? 3.599 50.598 13.555 1.00 17.08 222 ALA C CA 1
ATOM 4925 C C . ALA C 1 223 ? 4.628 51.507 14.206 1.00 16.55 222 ALA C C 1
ATOM 4926 O O . ALA C 1 223 ? 5.828 51.216 14.167 1.00 16.05 222 ALA C O 1
ATOM 4928 N N . GLU C 1 224 ? 4.164 52.593 14.826 1.00 15.10 223 GLU C N 1
ATOM 4929 C CA . GLU C 1 224 ? 5.050 53.539 15.492 1.00 15.96 223 GLU C CA 1
ATOM 4930 C C . GLU C 1 224 ? 5.682 52.945 16.745 1.00 16.81 223 GLU C C 1
ATOM 4931 O O . GLU C 1 224 ? 6.800 53.331 17.110 1.00 16.86 223 GLU C O 1
ATOM 4937 N N . GLU C 1 225 ? 4.993 52.013 17.417 1.00 15.01 224 GLU C N 1
ATOM 4938 C CA . GLU C 1 225 ? 5.610 51.314 18.542 1.00 16.27 224 GLU C CA 1
ATOM 4939 C C . GLU C 1 225 ? 6.717 50.372 18.076 1.00 17.27 224 GLU C C 1
ATOM 4940 O O . GLU C 1 225 ? 7.768 50.283 18.718 1.00 15.86 224 GLU C O 1
ATOM 4946 N N . VAL C 1 226 ? 6.514 49.674 16.955 1.00 15.24 225 VAL C N 1
ATOM 4947 C CA . VAL C 1 226 ? 7.610 48.904 16.369 1.00 13.80 225 VAL C CA 1
ATOM 4948 C C . VAL C 1 226 ? 8.767 49.825 16.016 1.00 14.32 225 VAL C C 1
ATOM 4949 O O . VAL C 1 226 ? 9.926 49.536 16.327 1.00 13.98 225 VAL C O 1
ATOM 4953 N N . ALA C 1 227 ? 8.465 50.961 15.378 1.00 15.96 226 ALA C N 1
ATOM 4954 C CA . ALA C 1 227 ? 9.518 51.887 14.965 1.00 15.60 226 ALA C CA 1
ATOM 4955 C C . ALA C 1 227 ? 10.282 52.438 16.160 1.00 16.15 226 ALA C C 1
ATOM 4956 O O . ALA C 1 227 ? 11.479 52.728 16.047 1.00 16.38 226 ALA C O 1
ATOM 4958 N N . GLY C 1 228 ? 9.612 52.579 17.307 1.00 14.59 227 GLY C N 1
ATOM 4959 C CA . GLY C 1 228 ? 10.287 53.057 18.502 1.00 14.96 227 GLY C CA 1
ATOM 4960 C C . GLY C 1 228 ? 11.333 52.087 19.011 1.00 14.29 227 GLY C C 1
ATOM 4961 O O . GLY C 1 228 ? 12.390 52.502 19.493 1.00 16.24 227 GLY C O 1
ATOM 4962 N N . ALA C 1 229 ? 11.057 50.778 18.928 1.00 13.73 228 ALA C N 1
ATOM 4963 C CA . ALA C 1 229 ? 12.068 49.796 19.319 1.00 13.38 228 ALA C CA 1
ATOM 4964 C C . ALA C 1 229 ? 13.239 49.775 18.340 1.00 14.01 228 ALA C C 1
ATOM 4965 O O . ALA C 1 229 ? 14.400 49.659 18.756 1.00 12.98 228 ALA C O 1
ATOM 4967 N N . VAL C 1 230 ? 12.947 49.860 17.040 1.00 14.77 229 VAL C N 1
ATOM 4968 C CA . VAL C 1 230 ? 14.001 49.973 16.033 1.00 14.54 229 VAL C CA 1
ATOM 4969 C C . VAL C 1 230 ? 14.847 51.215 16.273 1.00 14.04 229 VAL C C 1
ATOM 4970 O O . VAL C 1 230 ? 16.083 51.165 16.199 1.00 13.83 229 VAL C O 1
ATOM 4974 N N . SER C 1 231 ? 14.197 52.340 16.590 1.00 14.52 230 SER C N 1
ATOM 4975 C CA . SER C 1 231 ? 14.928 53.572 16.859 1.00 16.24 230 SER C CA 1
ATOM 4976 C C . SER C 1 231 ? 15.900 53.385 18.016 1.00 14.81 230 SER C C 1
ATOM 4977 O O . SER C 1 231 ? 17.060 53.804 17.934 1.00 15.88 230 SER C O 1
ATOM 4980 N N . PHE C 1 232 ? 15.445 52.734 19.091 1.00 14.35 231 PHE C N 1
ATOM 4981 C CA . PHE C 1 232 ? 16.326 52.418 20.213 1.00 12.25 231 PHE C CA 1
ATOM 4982 C C . PHE C 1 232 ? 17.525 51.582 19.767 1.00 13.74 231 PHE C C 1
ATOM 4983 O O . PHE C 1 232 ? 18.678 51.908 20.083 1.00 15.21 231 PHE C O 1
ATOM 4991 N N . LEU C 1 233 ? 17.273 50.502 19.021 1.00 13.97 232 LEU C N 1
ATOM 4992 C CA . LEU C 1 233 ? 18.364 49.628 18.594 1.00 13.27 232 LEU C CA 1
ATOM 4993 C C . LEU C 1 233 ? 19.308 50.292 17.602 1.00 15.18 232 LEU C C 1
ATOM 4994 O O . LEU C 1 233 ? 20.460 49.851 17.478 1.00 17.59 232 LEU C O 1
ATOM 4999 N N . ALA C 1 234 ? 18.856 51.325 16.893 1.00 14.63 233 ALA C N 1
ATOM 5000 C CA . ALA C 1 234 ? 19.712 52.084 15.992 1.00 15.39 233 ALA C CA 1
ATOM 5001 C C . ALA C 1 234 ? 20.435 53.224 16.691 1.00 18.23 233 ALA C C 1
ATOM 5002 O O . ALA C 1 234 ? 21.213 53.934 16.049 1.00 20.74 233 ALA C O 1
ATOM 5004 N N . SER C 1 235 ? 20.208 53.414 17.980 1.00 15.38 234 SER C N 1
ATOM 5005 C CA . SER C 1 235 ? 20.671 54.606 18.680 1.00 15.51 234 SER C CA 1
ATOM 5006 C C . SER C 1 235 ? 21.991 54.340 19.388 1.00 14.41 234 SER C C 1
ATOM 5007 O O . SER C 1 235 ? 22.457 53.204 19.502 1.00 17.46 234 SER C O 1
ATOM 5010 N N . GLU C 1 236 ? 22.560 55.416 19.929 1.00 14.74 235 GLU C N 1
ATOM 5011 C CA . GLU C 1 236 ? 23.763 55.328 20.739 1.00 13.61 235 GLU C CA 1
ATOM 5012 C C . GLU C 1 236 ? 23.511 54.722 22.119 1.00 16.21 235 GLU C C 1
ATOM 5013 O O . GLU C 1 236 ? 24.446 54.644 22.924 1.00 17.38 235 GLU C O 1
ATOM 5019 N N . ASP C 1 237 ? 22.285 54.293 22.409 1.00 14.89 236 ASP C N 1
ATOM 5020 C CA . ASP C 1 237 ? 21.943 53.637 23.666 1.00 16.51 236 ASP C CA 1
ATOM 5021 C C . ASP C 1 237 ? 21.924 52.116 23.567 1.00 17.43 236 ASP C C 1
ATOM 5022 O O . ASP C 1 237 ? 21.572 51.454 24.544 1.00 18.66 236 ASP C O 1
ATOM 5027 N N . ALA C 1 238 ? 22.293 51.540 22.418 1.00 16.00 237 ALA C N 1
ATOM 5028 C CA . ALA C 1 238 ? 22.168 50.096 22.246 1.00 15.38 237 ALA C CA 1
ATOM 5029 C C . ALA C 1 238 ? 23.477 49.421 21.840 1.00 14.68 237 ALA C C 1
ATOM 5030 O O . ALA C 1 238 ? 23.446 48.304 21.298 1.00 18.51 237 ALA C O 1
ATOM 5032 N N . SER C 1 239 ? 24.619 50.056 22.108 1.00 16.22 238 SER C N 1
ATOM 5033 C CA . SER C 1 239 ? 25.906 49.508 21.688 1.00 17.67 238 SER C CA 1
ATOM 5034 C C . SER C 1 239 ? 26.205 48.154 22.330 1.00 18.03 238 SER C C 1
ATOM 5035 O O . SER C 1 239 ? 26.843 47.295 21.701 1.00 18.37 238 SER C O 1
ATOM 5038 N N . TYR C 1 240 ? 25.751 47.937 23.564 1.00 14.51 239 TYR C N 1
ATOM 5039 C CA . TYR C 1 240 ? 26.087 46.736 24.319 1.00 15.01 239 TYR C CA 1
ATOM 5040 C C . TYR C 1 240 ? 24.986 45.681 24.259 1.00 14.21 239 TYR C C 1
ATOM 5041 O O . TYR C 1 240 ? 24.920 44.803 25.129 1.00 14.73 239 TYR C O 1
ATOM 5050 N N . ILE C 1 241 ? 24.137 45.736 23.238 1.00 14.16 240 ILE C N 1
ATOM 5051 C CA . ILE C 1 241 ? 23.060 44.773 23.045 1.00 14.35 240 ILE C CA 1
ATOM 5052 C C . ILE C 1 241 ? 23.365 43.983 21.779 1.00 14.39 240 ILE C C 1
ATOM 5053 O O . ILE C 1 241 ? 23.516 44.564 20.697 1.00 14.23 240 ILE C O 1
ATOM 5058 N N . ALA C 1 242 ? 23.464 42.659 21.910 1.00 12.98 241 ALA C N 1
ATOM 5059 C CA . ALA C 1 242 ? 23.800 41.810 20.774 1.00 12.41 241 ALA C CA 1
ATOM 5060 C C . ALA C 1 242 ? 23.091 40.468 20.908 1.00 12.79 241 ALA C C 1
ATOM 5061 O O . ALA C 1 242 ? 23.121 39.852 21.980 1.00 14.02 241 ALA C O 1
ATOM 5063 N N . GLY C 1 243 ? 22.460 40.017 19.818 1.00 13.30 242 GLY C N 1
ATOM 5064 C CA . GLY C 1 243 ? 21.724 38.762 19.824 1.00 11.29 242 GLY C CA 1
ATOM 5065 C C . GLY C 1 243 ? 20.403 38.798 20.561 1.00 13.81 242 GLY C C 1
ATOM 5066 O O . GLY C 1 243 ? 19.837 37.737 20.854 1.00 15.75 242 GLY C O 1
ATOM 5067 N N . ALA C 1 244 ? 19.888 39.982 20.876 1.00 13.96 243 ALA C N 1
ATOM 5068 C CA . ALA C 1 244 ? 18.683 40.104 21.684 1.00 11.34 243 ALA C CA 1
ATOM 5069 C C . ALA C 1 244 ? 17.431 40.082 20.829 1.00 12.12 243 ALA C C 1
ATOM 5070 O O . ALA C 1 244 ? 17.443 40.484 19.663 1.00 13.48 243 ALA C O 1
ATOM 5072 N N . VAL C 1 245 ? 16.339 39.624 21.436 1.00 14.10 244 VAL C N 1
ATOM 5073 C CA . VAL C 1 245 ? 15.002 39.720 20.861 1.00 13.78 244 VAL C CA 1
ATOM 5074 C C . VAL C 1 245 ? 14.247 40.751 21.680 1.00 15.73 244 VAL C C 1
ATOM 5075 O O . VAL C 1 245 ? 14.085 40.584 22.896 1.00 18.63 244 VAL C O 1
ATOM 5079 N N . ILE C 1 246 ? 13.824 41.831 21.032 1.00 16.37 245 ILE C N 1
ATOM 5080 C CA . ILE C 1 246 ? 13.005 42.854 21.686 1.00 15.03 245 ILE C CA 1
ATOM 5081 C C . ILE C 1 246 ? 11.555 42.599 21.297 1.00 15.62 245 ILE C C 1
ATOM 5082 O O . ILE C 1 246 ? 11.162 42.895 20.155 1.00 15.25 245 ILE C O 1
ATOM 5087 N N . PRO C 1 247 ? 10.728 42.052 22.189 1.00 14.44 246 PRO C N 1
ATOM 5088 C CA . PRO C 1 247 ? 9.338 41.753 21.813 1.00 15.85 246 PRO C CA 1
ATOM 5089 C C . PRO C 1 247 ? 8.481 43.002 21.948 1.00 16.23 246 PRO C C 1
ATOM 5090 O O . PRO C 1 247 ? 8.477 43.657 22.991 1.00 18.70 246 PRO C O 1
ATOM 5094 N N . VAL C 1 248 ? 7.767 43.340 20.877 1.00 13.90 247 VAL C N 1
ATOM 5095 C CA . VAL C 1 248 ? 6.832 44.458 20.882 1.00 13.37 247 VAL C CA 1
ATOM 5096 C C . VAL C 1 248 ? 5.454 43.863 20.620 1.00 13.10 247 VAL C C 1
ATOM 5097 O O . VAL C 1 248 ? 4.924 43.922 19.499 1.00 14.34 247 VAL C O 1
ATOM 5101 N N . ASP C 1 249 ? 4.869 43.267 21.663 1.00 12.69 248 ASP C N 1
ATOM 5102 C CA . ASP C 1 249 ? 3.733 42.376 21.459 1.00 12.86 248 ASP C CA 1
ATOM 5103 C C . ASP C 1 249 ? 2.728 42.424 22.601 1.00 13.20 248 ASP C C 1
ATOM 5104 O O . ASP C 1 249 ? 1.873 41.532 22.680 1.00 15.33 248 ASP C O 1
ATOM 5109 N N . GLY C 1 250 ? 2.790 43.427 23.481 1.00 14.21 249 GLY C N 1
ATOM 5110 C CA . GLY C 1 250 ? 1.853 43.509 24.583 1.00 13.92 249 GLY C CA 1
ATOM 5111 C C . GLY C 1 250 ? 1.918 42.351 25.554 1.00 14.81 249 GLY C C 1
ATOM 5112 O O . GLY C 1 250 ? 0.961 42.129 26.298 1.00 15.71 249 GLY C O 1
ATOM 5113 N N . GLY C 1 251 ? 3.033 41.618 25.576 1.00 14.23 250 GLY C N 1
ATOM 5114 C CA . GLY C 1 251 ? 3.211 40.458 26.426 1.00 13.56 250 GLY C CA 1
ATOM 5115 C C . GLY C 1 251 ? 2.760 39.147 25.818 1.00 16.08 250 GLY C C 1
ATOM 5116 O O . GLY C 1 251 ? 2.823 38.122 26.499 1.00 13.99 250 GLY C O 1
ATOM 5117 N N . MET C 1 252 ? 2.308 39.146 24.561 1.00 15.86 251 MET C N 1
ATOM 5118 C CA . MET C 1 252 ? 1.695 37.947 23.996 1.00 15.09 251 MET C CA 1
ATOM 5119 C C . MET C 1 252 ? 2.640 36.750 24.019 1.00 13.89 251 MET C C 1
ATOM 5120 O O . MET C 1 252 ? 2.210 35.621 24.281 1.00 14.90 251 MET C O 1
ATOM 5125 N N . GLY C 1 253 ? 3.916 36.965 23.719 1.00 14.43 252 GLY C N 1
ATOM 5126 C CA . GLY C 1 253 ? 4.819 35.851 23.516 1.00 16.20 252 GLY C CA 1
ATOM 5127 C C . GLY C 1 253 ? 5.563 35.357 24.733 1.00 16.33 252 GLY C C 1
ATOM 5128 O O . GLY C 1 253 ? 6.482 34.545 24.574 1.00 15.03 252 GLY C O 1
ATOM 5129 N N . MET C 1 254 ? 5.205 35.814 25.936 1.00 15.62 253 MET C N 1
ATOM 5130 C CA . MET C 1 254 ? 5.931 35.414 27.141 1.00 14.03 253 MET C CA 1
ATOM 5131 C C . MET C 1 254 ? 5.943 33.899 27.301 1.00 14.13 253 MET C C 1
ATOM 5132 O O . MET C 1 254 ? 4.897 33.247 27.255 1.00 15.39 253 MET C O 1
ATOM 5137 N N . GLY C 1 255 ? 7.130 33.344 27.510 1.00 12.72 254 GLY C N 1
ATOM 5138 C CA . GLY C 1 255 ? 7.240 31.910 27.727 1.00 13.18 254 GLY C CA 1
ATOM 5139 C C . GLY C 1 255 ? 8.677 31.453 27.562 1.00 12.63 254 GLY C C 1
ATOM 5140 O O . GLY C 1 255 ? 9.615 32.215 27.796 1.00 13.25 254 GLY C O 1
ATOM 5141 N N . HIS C 1 256 ? 8.824 30.195 27.158 1.00 11.90 255 HIS C N 1
ATOM 5142 C CA . HIS C 1 256 ? 10.159 29.627 27.003 1.00 12.82 255 HIS C CA 1
ATOM 5143 C C . HIS C 1 256 ? 10.096 28.505 25.985 1.00 14.38 255 HIS C C 1
ATOM 5144 O O . HIS C 1 256 ? 9.017 27.938 25.771 1.00 16.09 255 HIS C O 1
ATOM 5152 N N . ALA D 1 15 ? -0.888 59.791 12.554 1.00 49.23 14 ALA D N 1
ATOM 5153 C CA . ALA D 1 15 ? 0.228 59.136 13.231 1.00 47.28 14 ALA D CA 1
ATOM 5154 C C . ALA D 1 15 ? 1.466 60.033 13.277 1.00 42.77 14 ALA D C 1
ATOM 5155 O O . ALA D 1 15 ? 1.819 60.669 12.286 1.00 44.24 14 ALA D O 1
ATOM 5157 N N . THR D 1 16 ? 2.120 60.074 14.434 1.00 38.61 15 THR D N 1
ATOM 5158 C CA . THR D 1 16 ? 3.340 60.852 14.602 1.00 34.28 15 THR D CA 1
ATOM 5159 C C . THR D 1 16 ? 4.515 60.099 13.994 1.00 30.40 15 THR D C 1
ATOM 5160 O O . THR D 1 16 ? 4.721 58.919 14.288 1.00 30.44 15 THR D O 1
ATOM 5164 N N . ALA D 1 17 ? 5.289 60.782 13.148 1.00 27.77 16 ALA D N 1
ATOM 5165 C CA . ALA D 1 17 ? 6.415 60.121 12.492 1.00 29.49 16 ALA D CA 1
ATOM 5166 C C . ALA D 1 17 ? 7.580 59.906 13.450 1.00 29.30 16 ALA D C 1
ATOM 5167 O O . ALA D 1 17 ? 8.206 58.839 13.443 1.00 28.72 16 ALA D O 1
ATOM 5169 N N . GLY D 1 18 ? 7.892 60.903 14.277 1.00 24.09 17 GLY D N 1
ATOM 5170 C CA . GLY D 1 18 ? 9.092 60.895 15.082 1.00 22.98 17 GLY D CA 1
ATOM 5171 C C . GLY D 1 18 ? 8.848 60.438 16.509 1.00 26.10 17 GLY D C 1
ATOM 5172 O O . GLY D 1 18 ? 7.791 59.910 16.859 1.00 26.69 17 GLY D O 1
ATOM 5173 N N . ARG D 1 19 ? 9.863 60.659 17.345 1.00 24.12 18 ARG D N 1
ATOM 5174 C CA . ARG D 1 19 ? 9.795 60.269 18.746 1.00 24.14 18 ARG D CA 1
ATOM 5175 C C . ARG D 1 19 ? 8.561 60.885 19.399 1.00 21.50 18 ARG D C 1
ATOM 5176 O O . ARG D 1 19 ? 8.319 62.093 19.244 1.00 21.61 18 ARG D O 1
ATOM 5184 N N . PRO D 1 20 ? 7.752 60.099 20.107 1.00 21.57 19 PRO D N 1
ATOM 5185 C CA . PRO D 1 20 ? 6.553 60.652 20.754 1.00 22.32 19 PRO D CA 1
ATOM 5186 C C . PRO D 1 20 ? 6.913 61.781 21.701 1.00 21.97 19 PRO D C 1
ATOM 5187 O O . PRO D 1 20 ? 8.028 61.854 22.224 1.00 20.70 19 PRO D O 1
ATOM 5191 N N . ALA D 1 21 ? 5.944 62.666 21.920 1.00 21.03 20 ALA D N 1
ATOM 5192 C CA . ALA D 1 21 ? 6.164 63.790 22.816 1.00 19.63 20 ALA D CA 1
ATOM 5193 C C . ALA D 1 21 ? 6.517 63.274 24.203 1.00 18.91 20 ALA D C 1
ATOM 5194 O O . ALA D 1 21 ? 5.880 62.349 24.715 1.00 19.10 20 ALA D O 1
ATOM 5196 N N . PHE D 1 22 ? 7.554 63.859 24.803 1.00 18.40 21 PHE D N 1
ATOM 5197 C CA . PHE D 1 22 ? 8.002 63.391 26.108 1.00 19.24 21 PHE D CA 1
ATOM 5198 C C . PHE D 1 22 ? 6.958 63.691 27.176 1.00 18.64 21 PHE D C 1
ATOM 5199 O O . PHE D 1 22 ? 6.327 64.754 27.171 1.00 19.24 21 PHE D O 1
ATOM 5207 N N . VAL D 1 23 ? 6.787 62.751 28.106 1.00 16.60 22 VAL D N 1
ATOM 5208 C CA . VAL D 1 23 ? 5.969 62.949 29.299 1.00 18.12 22 VAL D CA 1
ATOM 5209 C C . VAL D 1 23 ? 6.853 62.775 30.527 1.00 17.47 22 VAL D C 1
ATOM 5210 O O . VAL D 1 23 ? 7.495 61.731 30.688 1.00 18.81 22 VAL D O 1
ATOM 5214 N N . SER D 1 24 ? 6.863 63.781 31.404 1.00 17.60 23 SER D N 1
ATOM 5215 C CA . SER D 1 24 ? 7.669 63.729 32.621 1.00 17.01 23 SER D CA 1
ATOM 5216 C C . SER D 1 24 ? 6.990 62.854 33.667 1.00 18.11 23 SER D C 1
ATOM 5217 O O . SER D 1 24 ? 5.880 63.158 34.121 1.00 20.11 23 SER D O 1
ATOM 5220 N N . ARG D 1 25 ? 7.662 61.782 34.060 1.00 16.64 24 ARG D N 1
ATOM 5221 C CA . ARG D 1 25 ? 7.110 60.820 34.999 1.00 16.11 24 ARG D CA 1
ATOM 5222 C C . ARG D 1 25 ? 7.742 60.984 36.377 1.00 17.03 24 ARG D C 1
ATOM 5223 O O . ARG D 1 25 ? 8.896 61.405 36.510 1.00 16.61 24 ARG D O 1
ATOM 5231 N N . SER D 1 26 ? 6.970 60.643 37.406 1.00 15.71 25 SER D N 1
ATOM 5232 C CA . SER D 1 26 ? 7.514 60.482 38.750 1.00 16.72 25 SER D CA 1
ATOM 5233 C C . SER D 1 26 ? 8.249 59.148 38.831 1.00 15.38 25 SER D C 1
ATOM 5234 O O . SER D 1 26 ? 7.627 58.081 38.737 1.00 16.48 25 SER D O 1
ATOM 5237 N N . VAL D 1 27 ? 9.561 59.206 39.054 1.00 14.62 26 VAL D N 1
ATOM 5238 C CA . VAL D 1 27 ? 10.433 58.036 39.049 1.00 14.83 26 VAL D CA 1
ATOM 5239 C C . VAL D 1 27 ? 10.964 57.803 40.457 1.00 15.46 26 VAL D C 1
ATOM 5240 O O . VAL D 1 27 ? 11.354 58.752 41.144 1.00 15.82 26 VAL D O 1
ATOM 5244 N N . LEU D 1 28 ? 11.018 56.534 40.870 1.00 15.20 27 LEU D N 1
ATOM 5245 C CA . LEU D 1 28 ? 11.778 56.126 42.050 1.00 14.75 27 LEU D CA 1
ATOM 5246 C C . LEU D 1 28 ? 12.772 55.059 41.625 1.00 14.61 27 LEU D C 1
ATOM 5247 O O . LEU D 1 28 ? 12.383 54.053 41.026 1.00 14.11 27 LEU D O 1
ATOM 5252 N N . VAL D 1 29 ? 14.050 55.275 41.919 1.00 15.73 28 VAL D N 1
ATOM 5253 C CA . VAL D 1 29 ? 15.089 54.285 41.651 1.00 14.12 28 VAL D CA 1
ATOM 5254 C C . VAL D 1 29 ? 15.579 53.751 42.985 1.00 15.61 28 VAL D C 1
ATOM 5255 O O . VAL D 1 29 ? 16.295 54.449 43.711 1.00 16.18 28 VAL D O 1
ATOM 5259 N N . THR D 1 30 ? 15.218 52.512 43.317 1.00 14.97 29 THR D N 1
ATOM 5260 C CA . THR D 1 30 ? 15.806 51.915 44.509 1.00 15.20 29 THR D CA 1
ATOM 5261 C C . THR D 1 30 ? 17.240 51.513 44.199 1.00 15.27 29 THR D C 1
ATOM 5262 O O . THR D 1 30 ? 17.569 51.135 43.072 1.00 16.80 29 THR D O 1
ATOM 5266 N N . GLY D 1 31 ? 18.113 51.622 45.198 1.00 16.12 30 GLY D N 1
ATOM 5267 C CA . GLY D 1 31 ? 19.530 51.461 44.901 1.00 15.97 30 GLY D CA 1
ATOM 5268 C C . GLY D 1 31 ? 20.035 52.492 43.915 1.00 18.35 30 GLY D C 1
ATOM 5269 O O . GLY D 1 31 ? 20.956 52.209 43.135 1.00 16.80 30 GLY D O 1
ATOM 5270 N N . GLY D 1 32 ? 19.429 53.675 43.902 1.00 15.71 31 GLY D N 1
ATOM 5271 C CA . GLY D 1 32 ? 19.801 54.741 42.995 1.00 14.32 31 GLY D CA 1
ATOM 5272 C C . GLY D 1 32 ? 20.785 55.748 43.548 1.00 18.12 31 GLY D C 1
ATOM 5273 O O . GLY D 1 32 ? 21.033 56.768 42.898 1.00 17.73 31 GLY D O 1
ATOM 5274 N N . ASN D 1 33 ? 21.373 55.492 44.715 1.00 20.14 32 ASN D N 1
ATOM 5275 C CA . ASN D 1 33 ? 22.272 56.456 45.333 1.00 19.64 32 ASN D CA 1
ATOM 5276 C C . ASN D 1 33 ? 23.738 56.266 44.952 1.00 22.41 32 ASN D C 1
ATOM 5277 O O . ASN D 1 33 ? 24.556 57.144 45.247 1.00 23.28 32 ASN D O 1
ATOM 5282 N N . ARG D 1 34 ? 24.098 55.156 44.315 1.00 23.62 33 ARG D N 1
ATOM 5283 C CA . ARG D 1 34 ? 25.480 54.972 43.891 1.00 24.76 33 ARG D CA 1
ATOM 5284 C C . ARG D 1 34 ? 25.510 54.018 42.705 1.00 22.46 33 ARG D C 1
ATOM 5285 O O . ARG D 1 34 ? 24.512 53.368 42.384 1.00 21.40 33 ARG D O 1
ATOM 5293 N N . GLY D 1 35 ? 26.664 53.981 42.038 1.00 24.38 34 GLY D N 1
ATOM 5294 C CA . GLY D 1 35 ? 26.945 52.970 41.027 1.00 23.35 34 GLY D CA 1
ATOM 5295 C C . GLY D 1 35 ? 25.984 53.003 39.856 1.00 22.07 34 GLY D C 1
ATOM 5296 O O . GLY D 1 35 ? 25.613 54.067 39.347 1.00 21.00 34 GLY D O 1
ATOM 5297 N N . ILE D 1 36 ? 25.575 51.807 39.417 1.00 21.40 35 ILE D N 1
ATOM 5298 C CA . ILE D 1 36 ? 24.689 51.681 38.260 1.00 20.70 35 ILE D CA 1
ATOM 5299 C C . ILE D 1 36 ? 23.365 52.394 38.505 1.00 19.90 35 ILE D C 1
ATOM 5300 O O . ILE D 1 36 ? 22.842 53.083 37.623 1.00 19.70 35 ILE D O 1
ATOM 5305 N N . GLY D 1 37 ? 22.793 52.233 39.697 1.00 18.22 36 GLY D N 1
ATOM 5306 C CA . GLY D 1 37 ? 21.522 52.877 39.978 1.00 18.40 36 GLY D CA 1
ATOM 5307 C C . GLY D 1 37 ? 21.601 54.385 39.915 1.00 15.87 36 GLY D C 1
ATOM 5308 O O . GLY D 1 37 ? 20.652 55.042 39.487 1.00 14.59 36 GLY D O 1
ATOM 5309 N N . LEU D 1 38 ? 22.727 54.950 40.341 1.00 15.06 37 LEU D N 1
ATOM 5310 C CA . LEU D 1 38 ? 22.908 56.393 40.233 1.00 14.61 37 LEU D CA 1
ATOM 5311 C C . LEU D 1 38 ? 22.965 56.833 38.777 1.00 16.60 37 LEU D C 1
ATOM 5312 O O . LEU D 1 38 ? 22.410 57.875 38.415 1.00 18.06 37 LEU D O 1
ATOM 5317 N N . ALA D 1 39 ? 23.641 56.056 37.925 1.00 16.37 38 ALA D N 1
ATOM 5318 C CA . ALA D 1 39 ? 23.646 56.388 36.504 1.00 16.56 38 ALA D CA 1
ATOM 5319 C C . ALA D 1 39 ? 22.242 56.301 35.918 1.00 14.44 38 ALA D C 1
ATOM 5320 O O . ALA D 1 39 ? 21.839 57.150 35.112 1.00 17.00 38 ALA D O 1
ATOM 5322 N N . ILE D 1 40 ? 21.481 55.283 36.312 1.00 14.95 39 ILE D N 1
ATOM 5323 C CA . ILE D 1 40 ? 20.093 55.178 35.867 1.00 15.61 39 ILE D CA 1
ATOM 5324 C C . ILE D 1 40 ? 19.299 56.410 36.290 1.00 16.35 39 ILE D C 1
ATOM 5325 O O . ILE D 1 40 ? 18.625 57.048 35.471 1.00 16.30 39 ILE D O 1
ATOM 5330 N N . ALA D 1 41 ? 19.378 56.771 37.575 1.00 15.06 40 ALA D N 1
ATOM 5331 C CA . ALA D 1 41 ? 18.621 57.912 38.079 1.00 15.94 40 ALA D CA 1
ATOM 5332 C C . ALA D 1 41 ? 19.036 59.207 37.390 1.00 18.14 40 ALA D C 1
ATOM 5333 O O . ALA D 1 41 ? 18.185 60.024 37.029 1.00 16.49 40 ALA D O 1
ATOM 5335 N N . ARG D 1 42 ? 20.340 59.406 37.191 1.00 17.49 41 ARG D N 1
ATOM 5336 C CA . ARG D 1 42 ? 20.804 60.622 36.528 1.00 15.39 41 ARG D CA 1
ATOM 5337 C C . ARG D 1 42 ? 20.370 60.672 35.064 1.00 15.34 41 ARG D C 1
ATOM 5338 O O . ARG D 1 42 ? 20.068 61.751 34.541 1.00 17.32 41 ARG D O 1
ATOM 5346 N N . ARG D 1 43 ? 20.341 59.523 34.384 1.00 15.66 42 ARG D N 1
ATOM 5347 C CA . ARG D 1 43 ? 19.867 59.514 33.003 1.00 15.59 42 ARG D CA 1
ATOM 5348 C C . ARG D 1 43 ? 18.386 59.864 32.940 1.00 14.43 42 ARG D C 1
ATOM 5349 O O . ARG D 1 43 ? 17.961 60.676 32.107 1.00 16.30 42 ARG D O 1
ATOM 5357 N N . LEU D 1 44 ? 17.583 59.238 33.802 1.00 15.40 43 LEU D N 1
ATOM 5358 C CA . LEU D 1 44 ? 16.149 59.501 33.804 1.00 15.90 43 LEU D CA 1
ATOM 5359 C C . LEU D 1 44 ? 15.858 60.959 34.132 1.00 16.10 43 LEU D C 1
ATOM 5360 O O . LEU D 1 44 ? 14.951 61.558 33.545 1.00 16.70 43 LEU D O 1
ATOM 5365 N N . ALA D 1 45 ? 16.628 61.552 35.050 1.00 16.36 44 ALA D N 1
ATOM 5366 C CA . ALA D 1 45 ? 16.470 62.975 35.327 1.00 16.43 44 ALA D CA 1
ATOM 5367 C C . ALA D 1 45 ? 16.834 63.811 34.110 1.00 16.64 44 ALA D C 1
ATOM 5368 O O . ALA D 1 45 ? 16.123 64.764 33.769 1.00 19.25 44 ALA D O 1
ATOM 5370 N N . ALA D 1 46 ? 17.941 63.472 33.442 1.00 16.60 45 ALA D N 1
ATOM 5371 C CA . ALA D 1 46 ? 18.343 64.215 32.250 1.00 16.60 45 ALA D CA 1
ATOM 5372 C C . ALA D 1 46 ? 17.308 64.093 31.145 1.00 18.18 45 ALA D C 1
ATOM 5373 O O . ALA D 1 46 ? 17.164 65.011 30.325 1.00 22.10 45 ALA D O 1
ATOM 5375 N N . ASP D 1 47 ? 16.592 62.963 31.097 1.00 17.15 46 ASP D N 1
ATOM 5376 C CA . ASP D 1 47 ? 15.520 62.777 30.124 1.00 18.36 46 ASP D CA 1
ATOM 5377 C C . ASP D 1 47 ? 14.384 63.764 30.352 1.00 19.34 46 ASP D C 1
ATOM 5378 O O . ASP D 1 47 ? 13.621 64.052 29.423 1.00 21.31 46 ASP D O 1
ATOM 5383 N N . GLY D 1 48 ? 14.251 64.275 31.570 1.00 17.13 47 GLY D N 1
ATOM 5384 C CA . GLY D 1 48 ? 13.157 65.164 31.930 1.00 16.67 47 GLY D CA 1
ATOM 5385 C C . GLY D 1 48 ? 12.239 64.632 33.013 1.00 16.17 47 GLY D C 1
ATOM 5386 O O . GLY D 1 48 ? 11.279 65.326 33.377 1.00 17.54 47 GLY D O 1
ATOM 5387 N N . HIS D 1 49 ? 12.476 63.438 33.551 1.00 16.19 48 HIS D N 1
ATOM 5388 C CA . HIS D 1 49 ? 11.627 62.889 34.596 1.00 15.86 48 HIS D CA 1
ATOM 5389 C C . HIS D 1 49 ? 11.949 63.527 35.948 1.00 15.97 48 HIS D C 1
ATOM 5390 O O . HIS D 1 49 ? 13.021 64.107 36.155 1.00 16.90 48 HIS D O 1
ATOM 5397 N N . LYS D 1 50 ? 10.995 63.413 36.875 1.00 15.92 49 LYS D N 1
ATOM 5398 C CA . LYS D 1 50 ? 11.183 63.823 38.271 1.00 15.63 49 LYS D CA 1
ATOM 5399 C C . LYS D 1 50 ? 11.670 62.600 39.043 1.00 16.80 49 LYS D C 1
ATOM 5400 O O . LYS D 1 50 ? 10.924 61.630 39.214 1.00 17.19 49 LYS D O 1
ATOM 5406 N N . VAL D 1 51 ? 12.915 62.635 39.511 1.00 16.51 50 VAL D N 1
ATOM 5407 C CA . VAL D 1 51 ? 13.613 61.428 39.950 1.00 16.06 50 VAL D CA 1
ATOM 5408 C C . VAL D 1 51 ? 13.907 61.506 41.440 1.00 16.96 50 VAL D C 1
ATOM 5409 O O . VAL D 1 51 ? 14.499 62.482 41.914 1.00 18.53 50 VAL D O 1
ATOM 5413 N N . ALA D 1 52 ? 13.514 60.464 42.166 1.00 15.23 51 ALA D N 1
ATOM 5414 C CA . ALA D 1 52 ? 13.912 60.252 43.547 1.00 17.18 51 ALA D CA 1
ATOM 5415 C C . ALA D 1 52 ? 14.678 58.936 43.634 1.00 15.97 51 ALA D C 1
ATOM 5416 O O . ALA D 1 52 ? 14.456 58.020 42.831 1.00 15.53 51 ALA D O 1
ATOM 5418 N N . VAL D 1 53 ? 15.583 58.832 44.613 1.00 16.70 52 VAL D N 1
ATOM 5419 C CA . VAL D 1 53 ? 16.326 57.595 44.830 1.00 16.30 52 VAL D CA 1
ATOM 5420 C C . VAL D 1 53 ? 16.237 57.196 46.292 1.00 17.04 52 VAL D C 1
ATOM 5421 O O . VAL D 1 53 ? 16.021 58.026 47.171 1.00 16.67 52 VAL D O 1
ATOM 5425 N N . THR D 1 54 ? 16.431 55.907 46.548 1.00 16.03 53 THR D N 1
ATOM 5426 C CA . THR D 1 54 ? 16.546 55.441 47.921 1.00 13.81 53 THR D CA 1
ATOM 5427 C C . THR D 1 54 ? 18.008 55.439 48.369 1.00 16.44 53 THR D C 1
ATOM 5428 O O . THR D 1 54 ? 18.939 55.526 47.565 1.00 18.82 53 THR D O 1
ATOM 5432 N N . HIS D 1 55 ? 18.191 55.338 49.685 1.00 17.74 54 HIS D N 1
ATOM 5433 C CA . HIS D 1 55 ? 19.492 55.116 50.306 1.00 16.13 54 HIS D CA 1
ATOM 5434 C C . HIS D 1 55 ? 19.239 54.506 51.679 1.00 17.47 54 HIS D C 1
ATOM 5435 O O . HIS D 1 55 ? 18.137 54.604 52.221 1.00 19.13 54 HIS D O 1
ATOM 5442 N N . ARG D 1 56 ? 20.270 53.874 52.246 1.00 16.72 55 ARG D N 1
ATOM 5443 C CA . ARG D 1 56 ? 20.149 53.239 53.554 1.00 19.22 55 ARG D CA 1
ATOM 5444 C C . ARG D 1 56 ? 20.790 54.055 54.666 1.00 22.44 55 ARG D C 1
ATOM 5445 O O . ARG D 1 56 ? 21.229 53.493 55.676 1.00 25.48 55 ARG D O 1
ATOM 5453 N N . GLY D 1 57 ? 20.845 55.372 54.509 1.00 22.44 56 GLY D N 1
ATOM 5454 C CA . GLY D 1 57 ? 21.342 56.261 55.541 1.00 22.67 56 GLY D CA 1
ATOM 5455 C C . GLY D 1 57 ? 22.515 57.114 55.122 1.00 21.59 56 GLY D C 1
ATOM 5456 O O . GLY D 1 57 ? 22.790 58.127 55.778 1.00 25.67 56 GLY D O 1
ATOM 5457 N N . SER D 1 58 ? 23.229 56.745 54.058 1.00 21.06 57 SER D N 1
ATOM 5458 C CA . SER D 1 58 ? 24.355 57.567 53.637 1.00 25.83 57 SER D CA 1
ATOM 5459 C C . SER D 1 58 ? 23.917 58.749 52.788 1.00 27.35 57 SER D C 1
ATOM 5460 O O . SER D 1 58 ? 24.743 59.621 52.491 1.00 27.12 57 SER D O 1
ATOM 5463 N N . GLY D 1 59 ? 22.642 58.802 52.424 1.00 26.79 58 GLY D N 1
ATOM 5464 C CA . GLY D 1 59 ? 22.074 59.923 51.709 1.00 27.87 58 GLY D CA 1
ATOM 5465 C C . GLY D 1 59 ? 22.231 59.802 50.203 1.00 28.52 58 GLY D C 1
ATOM 5466 O O . GLY D 1 59 ? 23.047 59.040 49.684 1.00 29.84 58 GLY D O 1
ATOM 5467 N N . ALA D 1 60 ? 21.417 60.571 49.497 1.00 27.58 59 ALA D N 1
ATOM 5468 C CA . ALA D 1 60 ? 21.568 60.675 48.058 1.00 26.91 59 ALA D CA 1
ATOM 5469 C C . ALA D 1 60 ? 22.630 61.717 47.726 1.00 24.81 59 ALA D C 1
ATOM 5470 O O . ALA D 1 60 ? 22.922 62.604 48.534 1.00 24.68 59 ALA D O 1
ATOM 5472 N N . PRO D 1 61 ? 23.243 61.627 46.548 1.00 23.30 60 PRO D N 1
ATOM 5473 C CA . PRO D 1 61 ? 24.109 62.718 46.106 1.00 26.93 60 PRO D CA 1
ATOM 5474 C C . PRO D 1 61 ? 23.291 63.995 45.982 1.00 28.53 60 PRO D C 1
ATOM 5475 O O . PRO D 1 61 ? 22.068 63.968 45.820 1.00 26.65 60 PRO D O 1
ATOM 5479 N N . ASP D 1 62 ? 23.988 65.127 46.073 1.00 31.37 61 ASP D N 1
ATOM 5480 C CA . ASP D 1 62 ? 23.311 66.414 46.195 1.00 33.46 61 ASP D CA 1
ATOM 5481 C C . ASP D 1 62 ? 22.428 66.737 44.996 1.00 31.32 61 ASP D C 1
ATOM 5482 O O . ASP D 1 62 ? 21.536 67.584 45.115 1.00 33.03 61 ASP D O 1
ATOM 5487 N N . ASP D 1 63 ? 22.644 66.084 43.852 1.00 26.68 62 ASP D N 1
ATOM 5488 C CA . ASP D 1 63 ? 21.891 66.424 42.652 1.00 24.66 62 ASP D CA 1
ATOM 5489 C C . ASP D 1 63 ? 20.503 65.801 42.600 1.00 23.56 62 ASP D C 1
ATOM 5490 O O . ASP D 1 63 ? 19.723 66.159 41.710 1.00 22.85 62 ASP D O 1
ATOM 5495 N N . LEU D 1 64 ? 20.166 64.895 43.522 1.00 21.14 63 LEU D N 1
ATOM 5496 C CA . LEU D 1 64 ? 18.908 64.168 43.440 1.00 19.42 63 LEU D CA 1
ATOM 5497 C C . LEU D 1 64 ? 18.238 64.120 44.802 1.00 17.16 63 LEU D C 1
ATOM 5498 O O . LEU D 1 64 ? 18.907 64.100 45.839 1.00 21.57 63 LEU D O 1
ATOM 5503 N N . PHE D 1 65 ? 16.905 64.098 44.780 1.00 19.61 64 PHE D N 1
ATOM 5504 C CA . PHE D 1 65 ? 16.118 63.907 45.993 1.00 21.70 64 PHE D CA 1
ATOM 5505 C C . PHE D 1 65 ? 16.246 62.467 46.476 1.00 19.38 64 PHE D C 1
ATOM 5506 O O . PHE D 1 65 ? 16.086 61.522 45.697 1.00 19.40 64 PHE D O 1
ATOM 5514 N N . GLY D 1 66 ? 16.516 62.298 47.760 1.00 19.22 65 GLY D N 1
ATOM 5515 C CA . GLY D 1 66 ? 16.687 60.982 48.351 1.00 18.83 65 GLY D CA 1
ATOM 5516 C C . GLY D 1 66 ? 15.704 60.704 49.469 1.00 22.10 65 GLY D C 1
ATOM 5517 O O . GLY D 1 66 ? 15.344 61.604 50.234 1.00 24.03 65 GLY D O 1
ATOM 5518 N N . VAL D 1 67 ? 15.274 59.447 49.563 1.00 17.26 66 VAL D N 1
ATOM 5519 C CA . VAL D 1 67 ? 14.457 58.960 50.671 1.00 19.05 66 VAL D CA 1
ATOM 5520 C C . VAL D 1 67 ? 15.159 57.755 51.281 1.00 18.68 66 VAL D C 1
ATOM 5521 O O . VAL D 1 67 ? 15.693 56.906 50.558 1.00 16.67 66 VAL D O 1
ATOM 5525 N N . GLN D 1 68 ? 15.182 57.687 52.609 1.00 18.88 67 GLN D N 1
ATOM 5526 C CA . GLN D 1 68 ? 15.820 56.563 53.278 1.00 18.58 67 GLN D CA 1
ATOM 5527 C C . GLN D 1 68 ? 14.891 55.360 53.212 1.00 20.73 67 GLN D C 1
ATOM 5528 O O . GLN D 1 68 ? 13.711 55.455 53.560 1.00 22.08 67 GLN D O 1
ATOM 5534 N N . CYS D 1 69 ? 15.410 54.230 52.739 1.00 16.37 68 CYS D N 1
ATOM 5535 C CA . CYS D 1 69 ? 14.546 53.069 52.576 1.00 17.41 68 CYS D CA 1
ATOM 5536 C C . CYS D 1 69 ? 15.391 51.812 52.460 1.00 20.58 68 CYS D C 1
ATOM 5537 O O . CYS D 1 69 ? 16.175 51.675 51.512 1.00 22.06 68 CYS D O 1
ATOM 5540 N N . ASP D 1 70 ? 15.217 50.893 53.406 1.00 17.07 69 ASP D N 1
ATOM 5541 C CA . ASP D 1 70 ? 15.759 49.547 53.297 1.00 17.04 69 ASP D CA 1
ATOM 5542 C C . ASP D 1 70 ? 14.678 48.655 52.697 1.00 16.42 69 ASP D C 1
ATOM 5543 O O . ASP D 1 70 ? 13.614 48.471 53.303 1.00 15.96 69 ASP D O 1
ATOM 5548 N N . VAL D 1 71 ? 14.950 48.088 51.517 1.00 15.63 70 VAL D N 1
ATOM 5549 C CA . VAL D 1 71 ? 13.928 47.324 50.802 1.00 16.51 70 VAL D CA 1
ATOM 5550 C C . VAL D 1 71 ? 13.629 45.967 51.436 1.00 16.30 70 VAL D C 1
ATOM 5551 O O . VAL D 1 71 ? 12.753 45.242 50.952 1.00 17.72 70 VAL D O 1
ATOM 5555 N N . THR D 1 72 ? 14.344 45.599 52.504 1.00 16.69 71 THR D N 1
ATOM 5556 C CA . THR D 1 72 ? 13.948 44.429 53.284 1.00 16.29 71 THR D CA 1
ATOM 5557 C C . THR D 1 72 ? 12.850 44.743 54.289 1.00 15.63 71 THR D C 1
ATOM 5558 O O . THR D 1 72 ? 12.363 43.828 54.965 1.00 19.67 71 THR D O 1
ATOM 5562 N N . ASP D 1 73 ? 12.448 46.009 54.402 1.00 15.87 72 ASP D N 1
ATOM 5563 C CA . ASP D 1 73 ? 11.507 46.464 55.419 1.00 16.33 72 ASP D CA 1
ATOM 5564 C C . ASP D 1 73 ? 10.274 47.006 54.705 1.00 18.00 72 ASP D C 1
ATOM 5565 O O . ASP D 1 73 ? 10.309 48.114 54.154 1.00 19.05 72 ASP D O 1
ATOM 5570 N N . SER D 1 74 ? 9.182 46.235 54.745 1.00 17.39 73 SER D N 1
ATOM 5571 C CA . SER D 1 74 ? 7.945 46.625 54.070 1.00 18.17 73 SER D CA 1
ATOM 5572 C C . SER D 1 74 ? 7.399 47.957 54.581 1.00 17.33 73 SER D C 1
ATOM 5573 O O . SER D 1 74 ? 6.860 48.750 53.795 1.00 17.71 73 SER D O 1
ATOM 5576 N N . ALA D 1 75 ? 7.499 48.213 55.890 1.00 18.09 74 ALA D N 1
ATOM 5577 C CA . ALA D 1 75 ? 7.007 49.483 56.424 1.00 19.38 74 ALA D CA 1
ATOM 5578 C C . ALA D 1 75 ? 7.857 50.652 55.937 1.00 20.78 74 ALA D C 1
ATOM 5579 O O . ALA D 1 75 ? 7.328 51.736 55.657 1.00 21.61 74 ALA D O 1
ATOM 5581 N N . ALA D 1 76 ? 9.176 50.450 55.835 1.00 19.03 75 ALA D N 1
ATOM 5582 C CA . ALA D 1 76 ? 10.051 51.484 55.283 1.00 18.94 75 ALA D CA 1
ATOM 5583 C C . ALA D 1 76 ? 9.746 51.738 53.811 1.00 16.53 75 ALA D C 1
ATOM 5584 O O . ALA D 1 76 ? 9.816 52.880 53.345 1.00 19.93 75 ALA D O 1
ATOM 5586 N N . VAL D 1 77 ? 9.406 50.689 53.060 1.00 15.30 76 VAL D N 1
ATOM 5587 C CA . VAL D 1 77 ? 9.032 50.881 51.661 1.00 15.32 76 VAL D CA 1
ATOM 5588 C C . VAL D 1 77 ? 7.776 51.739 51.569 1.00 18.57 76 VAL D C 1
ATOM 5589 O O . VAL D 1 77 ? 7.697 52.680 50.772 1.00 15.37 76 VAL D O 1
ATOM 5593 N N . ASP D 1 78 ? 6.780 51.428 52.397 1.00 19.72 77 ASP D N 1
ATOM 5594 C CA . ASP D 1 78 ? 5.554 52.215 52.445 1.00 21.11 77 ASP D CA 1
ATOM 5595 C C . ASP D 1 78 ? 5.860 53.683 52.742 1.00 22.43 77 ASP D C 1
ATOM 5596 O O . ASP D 1 78 ? 5.356 54.588 52.061 1.00 22.51 77 ASP D O 1
ATOM 5601 N N . ARG D 1 79 ? 6.708 53.938 53.744 1.00 19.92 78 ARG D N 1
ATOM 5602 C CA . ARG D 1 79 ? 7.029 55.313 54.118 1.00 22.94 78 ARG D CA 1
ATOM 5603 C C . ARG D 1 79 ? 7.794 56.024 53.010 1.00 20.36 78 ARG D C 1
ATOM 5604 O O . ARG D 1 79 ? 7.578 57.220 52.763 1.00 21.77 78 ARG D O 1
ATOM 5612 N N . ALA D 1 80 ? 8.695 55.310 52.335 1.00 18.49 79 ALA D N 1
ATOM 5613 C CA . ALA D 1 80 ? 9.445 55.919 51.239 1.00 18.01 79 ALA D CA 1
ATOM 5614 C C . ALA D 1 80 ? 8.514 56.364 50.119 1.00 19.98 79 ALA D C 1
ATOM 5615 O O . ALA D 1 80 ? 8.645 57.475 49.596 1.00 17.99 79 ALA D O 1
ATOM 5617 N N . PHE D 1 81 ? 7.576 55.498 49.719 1.00 18.30 80 PHE D N 1
ATOM 5618 C CA . PHE D 1 81 ? 6.674 55.867 48.632 1.00 18.23 80 PHE D CA 1
ATOM 5619 C C . PHE D 1 81 ? 5.839 57.083 49.002 1.00 18.99 80 PHE D C 1
ATOM 5620 O O . PHE D 1 81 ? 5.587 57.948 48.158 1.00 18.33 80 PHE D O 1
ATOM 5628 N N . LYS D 1 82 ? 5.400 57.168 50.262 1.00 19.96 81 LYS D N 1
ATOM 5629 C CA . LYS D 1 82 ? 4.620 58.325 50.692 1.00 21.76 81 LYS D CA 1
ATOM 5630 C C . LYS D 1 82 ? 5.456 59.596 50.630 1.00 20.56 81 LYS D C 1
ATOM 5631 O O . LYS D 1 82 ? 4.970 60.649 50.199 1.00 21.03 81 LYS D O 1
ATOM 5637 N N . GLU D 1 83 ? 6.722 59.510 51.041 1.00 19.69 82 GLU D N 1
ATOM 5638 C CA . GLU D 1 83 ? 7.615 60.660 50.966 1.00 22.42 82 GLU D CA 1
ATOM 5639 C C . GLU D 1 83 ? 7.834 61.096 49.524 1.00 21.00 82 GLU D C 1
ATOM 5640 O O . GLU D 1 83 ? 7.862 62.298 49.229 1.00 22.65 82 GLU D O 1
ATOM 5646 N N . VAL D 1 84 ? 7.977 60.134 48.610 1.00 16.71 83 VAL D N 1
ATOM 5647 C CA . VAL D 1 84 ? 8.103 60.477 47.195 1.00 15.96 83 VAL D CA 1
ATOM 5648 C C . VAL D 1 84 ? 6.822 61.132 46.689 1.00 18.04 83 VAL D C 1
ATOM 5649 O O . VAL D 1 84 ? 6.867 62.149 45.986 1.00 18.53 83 VAL D O 1
ATOM 5653 N N . GLU D 1 85 ? 5.664 60.554 47.039 1.00 19.98 84 GLU D N 1
ATOM 5654 C CA . GLU D 1 85 ? 4.370 61.105 46.635 1.00 20.03 84 GLU D CA 1
ATOM 5655 C C . GLU D 1 85 ? 4.250 62.570 47.024 1.00 21.05 84 GLU D C 1
ATOM 5656 O O . GLU D 1 85 ? 3.807 63.408 46.229 1.00 23.09 84 GLU D O 1
ATOM 5662 N N . GLU D 1 86 ? 4.634 62.895 48.256 1.00 20.56 85 GLU D N 1
ATOM 5663 C CA . GLU D 1 86 ? 4.512 64.265 48.730 1.00 22.14 85 GLU D CA 1
ATOM 5664 C C . GLU D 1 86 ? 5.507 65.194 48.055 1.00 21.28 85 GLU D C 1
ATOM 5665 O O . GLU D 1 86 ? 5.288 66.405 48.032 1.00 26.64 85 GLU D O 1
ATOM 5671 N N . HIS D 1 87 ? 6.581 64.648 47.494 1.00 20.03 86 HIS D N 1
ATOM 5672 C CA . HIS D 1 87 ? 7.607 65.445 46.839 1.00 20.55 86 HIS D CA 1
ATOM 5673 C C . HIS D 1 87 ? 7.292 65.719 45.373 1.00 21.27 86 HIS D C 1
ATOM 5674 O O . HIS D 1 87 ? 7.490 66.843 44.901 1.00 22.71 86 HIS D O 1
ATOM 5681 N N . GLN D 1 88 ? 6.801 64.712 44.646 1.00 20.58 87 GLN D N 1
ATOM 5682 C CA . GLN D 1 88 ? 6.732 64.817 43.194 1.00 20.24 87 GLN D CA 1
ATOM 5683 C C . GLN D 1 88 ? 5.545 64.071 42.594 1.00 21.29 87 GLN D C 1
ATOM 5684 O O . GLN D 1 88 ? 5.530 63.862 41.372 1.00 21.74 87 GLN D O 1
ATOM 5690 N N . GLY D 1 89 ? 4.569 63.642 43.394 1.00 19.06 88 GLY D N 1
ATOM 5691 C CA . GLY D 1 89 ? 3.461 62.863 42.899 1.00 19.89 88 GLY D CA 1
ATOM 5692 C C . GLY D 1 89 ? 3.745 61.374 42.978 1.00 19.65 88 GLY D C 1
ATOM 5693 O O . GLY D 1 89 ? 4.899 60.941 43.082 1.00 18.11 88 GLY D O 1
ATOM 5694 N N . PRO D 1 90 ? 2.692 60.558 42.932 1.00 21.38 89 PRO D N 1
ATOM 5695 C CA . PRO D 1 90 ? 2.883 59.110 43.078 1.00 20.85 89 PRO D CA 1
ATOM 5696 C C . PRO D 1 90 ? 3.781 58.538 41.995 1.00 18.27 89 PRO D C 1
ATOM 5697 O O . PRO D 1 90 ? 3.797 59.004 40.853 1.00 17.52 89 PRO D O 1
ATOM 5701 N N . VAL D 1 91 ? 4.532 57.501 42.378 1.00 16.71 90 VAL D N 1
ATOM 5702 C CA . VAL D 1 91 ? 5.496 56.891 41.472 1.00 16.57 90 VAL D CA 1
ATOM 5703 C C . VAL D 1 91 ? 4.784 56.315 40.257 1.00 16.40 90 VAL D C 1
ATOM 5704 O O . VAL D 1 91 ? 3.835 55.526 40.382 1.00 17.04 90 VAL D O 1
ATOM 5708 N N . GLU D 1 92 ? 5.235 56.722 39.072 1.00 14.95 91 GLU D N 1
ATOM 5709 C CA . GLU D 1 92 ? 4.749 56.187 37.806 1.00 14.08 91 GLU D CA 1
ATOM 5710 C C . GLU D 1 92 ? 5.720 55.205 37.175 1.00 15.19 91 GLU D C 1
ATOM 5711 O O . GLU D 1 92 ? 5.296 54.322 36.424 1.00 15.74 91 GLU D O 1
ATOM 5717 N N . VAL D 1 93 ? 7.011 55.364 37.445 1.00 15.67 92 VAL D N 1
ATOM 5718 C CA . VAL D 1 93 ? 8.061 54.511 36.913 1.00 14.11 92 VAL D CA 1
ATOM 5719 C C . VAL D 1 93 ? 8.911 54.092 38.104 1.00 15.95 92 VAL D C 1
ATOM 5720 O O . VAL D 1 93 ? 9.560 54.939 38.732 1.00 14.98 92 VAL D O 1
ATOM 5724 N N . LEU D 1 94 ? 8.897 52.797 38.426 1.00 15.31 93 LEU D N 1
ATOM 5725 C CA . LEU D 1 94 ? 9.705 52.224 39.500 1.00 13.35 93 LEU D CA 1
ATOM 5726 C C . LEU D 1 94 ? 10.863 51.477 38.857 1.00 14.95 93 LEU D C 1
ATOM 5727 O O . LEU D 1 94 ? 10.646 50.612 38.005 1.00 14.31 93 LEU D O 1
ATOM 5732 N N . VAL D 1 95 ? 12.084 51.821 39.236 1.00 14.27 94 VAL D N 1
ATOM 5733 C CA . VAL D 1 95 ? 13.269 51.086 38.808 1.00 14.05 94 VAL D CA 1
ATOM 5734 C C . VAL D 1 95 ? 13.848 50.413 40.045 1.00 15.36 94 VAL D C 1
ATOM 5735 O O . VAL D 1 95 ? 14.356 51.088 40.952 1.00 15.98 94 VAL D O 1
ATOM 5739 N N . ALA D 1 96 ? 13.768 49.087 40.097 1.00 15.65 95 ALA D N 1
ATOM 5740 C CA . ALA D 1 96 ? 14.218 48.334 41.267 1.00 13.29 95 ALA D CA 1
ATOM 5741 C C . ALA D 1 96 ? 15.653 47.882 41.014 1.00 16.17 95 ALA D C 1
ATOM 5742 O O . ALA D 1 96 ? 15.899 46.851 40.388 1.00 18.42 95 ALA D O 1
ATOM 5744 N N . ASN D 1 97 ? 16.610 48.684 41.477 1.00 16.60 96 ASN D N 1
ATOM 5745 C CA . ASN D 1 97 ? 18.025 48.372 41.335 1.00 17.38 96 ASN D CA 1
ATOM 5746 C C . ASN D 1 97 ? 18.687 47.938 42.635 1.00 19.81 96 ASN D C 1
ATOM 5747 O O . ASN D 1 97 ? 19.804 47.411 42.588 1.00 22.68 96 ASN D O 1
ATOM 5752 N N . ALA D 1 98 ? 18.030 48.121 43.785 1.00 16.06 97 ALA D N 1
ATOM 5753 C CA . ALA D 1 98 ? 18.633 47.717 45.051 1.00 17.89 97 ALA D CA 1
ATOM 5754 C C . ALA D 1 98 ? 18.953 46.232 45.010 1.00 15.64 97 ALA D C 1
ATOM 5755 O O . ALA D 1 98 ? 18.104 45.406 44.658 1.00 16.42 97 ALA D O 1
ATOM 5757 N N . GLY D 1 99 ? 20.192 45.897 45.334 1.00 15.67 98 GLY D N 1
ATOM 5758 C CA . GLY D 1 99 ? 20.614 44.513 45.275 1.00 17.97 98 GLY D CA 1
ATOM 5759 C C . GLY D 1 99 ? 21.986 44.344 45.881 1.00 16.96 98 GLY D C 1
ATOM 5760 O O . GLY D 1 99 ? 22.780 45.288 45.960 1.00 19.34 98 GLY D O 1
ATOM 5761 N N . ILE D 1 100 ? 22.255 43.115 46.309 1.00 16.53 99 ILE D N 1
ATOM 5762 C CA . ILE D 1 100 ? 23.543 42.732 46.861 1.00 17.39 99 ILE D CA 1
ATOM 5763 C C . ILE D 1 100 ? 23.949 41.412 46.224 1.00 15.72 99 ILE D C 1
ATOM 5764 O O . ILE D 1 100 ? 23.131 40.704 45.636 1.00 15.74 99 ILE D O 1
ATOM 5769 N N . SER D 1 101 ? 25.229 41.087 46.353 1.00 17.38 100 SER D N 1
ATOM 5770 C CA . SER D 1 101 ? 25.712 39.754 46.022 1.00 18.54 100 SER D CA 1
ATOM 5771 C C . SER D 1 101 ? 26.504 39.198 47.195 1.00 18.08 100 SER D C 1
ATOM 5772 O O . SER D 1 101 ? 27.227 39.934 47.872 1.00 21.57 100 SER D O 1
ATOM 5775 N N . LYS D 1 102 ? 26.329 37.898 47.453 1.00 17.08 101 LYS D N 1
ATOM 5776 C CA . LYS D 1 102 ? 27.076 37.163 48.469 1.00 18.81 101 LYS D CA 1
ATOM 5777 C C . LYS D 1 102 ? 27.388 35.805 47.839 1.00 15.43 101 LYS D C 1
ATOM 5778 O O . LYS D 1 102 ? 26.731 34.800 48.122 1.00 17.11 101 LYS D O 1
ATOM 5784 N N . ASP D 1 103 ? 28.386 35.790 46.962 1.00 16.97 102 ASP D N 1
ATOM 5785 C CA . ASP D 1 103 ? 28.709 34.589 46.203 1.00 15.43 102 ASP D CA 1
ATOM 5786 C C . ASP D 1 103 ? 29.335 33.529 47.107 1.00 18.28 102 ASP D C 1
ATOM 5787 O O . ASP D 1 103 ? 29.945 33.830 48.134 1.00 18.27 102 ASP D O 1
ATOM 5792 N N . ALA D 1 104 ? 29.211 32.273 46.678 1.00 17.61 103 ALA D N 1
ATOM 5793 C CA . ALA D 1 104 ? 29.874 31.148 47.321 1.00 16.22 103 ALA D CA 1
ATOM 5794 C C . ALA D 1 104 ? 29.684 29.923 46.445 1.00 17.81 103 ALA D C 1
ATOM 5795 O O . ALA D 1 104 ? 28.674 29.799 45.747 1.00 16.74 103 ALA D O 1
ATOM 5797 N N . PHE D 1 105 ? 30.656 29.018 46.506 1.00 17.80 104 PHE D N 1
ATOM 5798 C CA . PHE D 1 105 ? 30.446 27.667 46.004 1.00 16.73 104 PHE D CA 1
ATOM 5799 C C . PHE D 1 105 ? 29.197 27.085 46.655 1.00 17.70 104 PHE D C 1
ATOM 5800 O O . PHE D 1 105 ? 28.918 27.347 47.829 1.00 17.31 104 PHE D O 1
ATOM 5808 N N . LEU D 1 106 ? 28.437 26.295 45.885 1.00 17.76 105 LEU D N 1
ATOM 5809 C CA . LEU D 1 106 ? 27.205 25.711 46.419 1.00 15.12 105 LEU D CA 1
ATOM 5810 C C . LEU D 1 106 ? 27.439 25.032 47.764 1.00 16.08 105 LEU D C 1
ATOM 5811 O O . LEU D 1 106 ? 26.710 25.290 48.730 1.00 15.71 105 LEU D O 1
ATOM 5816 N N . MET D 1 107 ? 28.478 24.190 47.862 1.00 16.65 106 MET D N 1
ATOM 5817 C CA . MET D 1 107 ? 28.679 23.443 49.105 1.00 16.27 106 MET D CA 1
ATOM 5818 C C . MET D 1 107 ? 28.962 24.358 50.294 1.00 16.43 106 MET D C 1
ATOM 5819 O O . MET D 1 107 ? 28.703 23.973 51.446 1.00 16.53 106 MET D O 1
ATOM 5824 N N . ARG D 1 108 ? 29.507 25.552 50.042 1.00 17.10 107 ARG D N 1
ATOM 5825 C CA . ARG D 1 108 ? 29.847 26.492 51.106 1.00 20.45 107 ARG D CA 1
ATOM 5826 C C . ARG D 1 108 ? 28.727 27.470 51.430 1.00 19.50 107 ARG D C 1
ATOM 5827 O O . ARG D 1 108 ? 28.779 28.121 52.481 1.00 19.48 107 ARG D O 1
ATOM 5835 N N . MET D 1 109 ? 27.722 27.592 50.568 1.00 15.52 108 MET D N 1
ATOM 5836 C CA . MET D 1 109 ? 26.729 28.648 50.730 1.00 15.36 108 MET D CA 1
ATOM 5837 C C . MET D 1 109 ? 25.775 28.298 51.863 1.00 17.78 108 MET D C 1
ATOM 5838 O O . MET D 1 109 ? 25.199 27.206 51.892 1.00 19.35 108 MET D O 1
ATOM 5843 N N . THR D 1 110 ? 25.610 29.226 52.792 1.00 16.84 109 THR D N 1
ATOM 5844 C CA . THR D 1 110 ? 24.758 29.015 53.954 1.00 17.75 109 THR D CA 1
ATOM 5845 C C . THR D 1 110 ? 23.338 29.491 53.677 1.00 15.89 109 THR D C 1
ATOM 5846 O O . THR D 1 110 ? 23.078 30.262 52.749 1.00 15.23 109 THR D O 1
ATOM 5850 N N . GLU D 1 111 ? 22.411 29.011 54.505 1.00 18.05 110 GLU D N 1
ATOM 5851 C CA . GLU D 1 111 ? 21.039 29.502 54.467 1.00 17.07 110 GLU D CA 1
ATOM 5852 C C . GLU D 1 111 ? 21.003 31.020 54.579 1.00 15.82 110 GLU D C 1
ATOM 5853 O O . GLU D 1 111 ? 20.283 31.690 53.832 1.00 14.99 110 GLU D O 1
ATOM 5859 N N . GLU D 1 112 ? 21.786 31.580 55.505 1.00 17.75 111 GLU D N 1
ATOM 5860 C CA . GLU D 1 112 ? 21.799 33.025 55.709 1.00 18.67 111 GLU D CA 1
ATOM 5861 C C . GLU D 1 112 ? 22.241 33.760 54.449 1.00 16.59 111 GLU D C 1
ATOM 5862 O O . GLU D 1 112 ? 21.598 34.727 54.024 1.00 18.15 111 GLU D O 1
ATOM 5868 N N . ARG D 1 113 ? 23.331 33.299 53.830 1.00 16.42 112 ARG D N 1
ATOM 5869 C CA . ARG D 1 113 ? 23.848 33.949 52.625 1.00 16.93 112 ARG D CA 1
ATOM 5870 C C . ARG D 1 113 ? 22.854 33.849 51.472 1.00 17.74 112 ARG D C 1
ATOM 5871 O O . ARG D 1 113 ? 22.695 34.797 50.691 1.00 16.55 112 ARG D O 1
ATOM 5879 N N . PHE D 1 114 ? 22.178 32.707 51.341 1.00 15.58 113 PHE D N 1
ATOM 5880 C CA . PHE D 1 114 ? 21.141 32.590 50.323 1.00 12.41 113 PHE D CA 1
ATOM 5881 C C . PHE D 1 114 ? 19.970 33.519 50.617 1.00 13.56 113 PHE D C 1
ATOM 5882 O O . PHE D 1 114 ? 19.539 34.284 49.746 1.00 13.80 113 PHE D O 1
ATOM 5890 N N . GLU D 1 115 ? 19.436 33.467 51.840 1.00 14.27 114 GLU D N 1
ATOM 5891 C CA . GLU D 1 115 ? 18.220 34.221 52.128 1.00 13.54 114 GLU D CA 1
ATOM 5892 C C . GLU D 1 115 ? 18.447 35.730 52.101 1.00 13.65 114 GLU D C 1
ATOM 5893 O O . GLU D 1 115 ? 17.536 36.480 51.726 1.00 15.14 114 GLU D O 1
ATOM 5899 N N . GLU D 1 116 ? 19.641 36.189 52.485 1.00 14.78 115 GLU D N 1
ATOM 5900 C CA . GLU D 1 116 ? 19.920 37.623 52.459 1.00 17.66 115 GLU D CA 1
ATOM 5901 C C . GLU D 1 116 ? 19.816 38.171 51.046 1.00 15.80 115 GLU D C 1
ATOM 5902 O O . GLU D 1 116 ? 19.202 39.224 50.821 1.00 16.48 115 GLU D O 1
ATOM 5908 N N . VAL D 1 117 ? 20.398 37.463 50.077 1.00 14.06 116 VAL D N 1
ATOM 5909 C CA . VAL D 1 117 ? 20.333 37.905 48.688 1.00 12.88 116 VAL D CA 1
ATOM 5910 C C . VAL D 1 117 ? 18.908 37.819 48.154 1.00 13.67 116 VAL D C 1
ATOM 5911 O O . VAL D 1 117 ? 18.438 38.727 47.464 1.00 14.50 116 VAL D O 1
ATOM 5915 N N . ILE D 1 118 ? 18.188 36.740 48.468 1.00 13.50 117 ILE D N 1
ATOM 5916 C CA . ILE D 1 118 ? 16.788 36.663 48.051 1.00 13.31 117 ILE D CA 1
ATOM 5917 C C . ILE D 1 118 ? 15.983 37.812 48.646 1.00 14.37 117 ILE D C 1
ATOM 5918 O O . ILE D 1 118 ? 15.157 38.435 47.966 1.00 13.44 117 ILE D O 1
ATOM 5923 N N . ASN D 1 119 ? 16.182 38.095 49.936 1.00 13.70 118 ASN D N 1
ATOM 5924 C CA . ASN D 1 119 ? 15.324 39.064 50.612 1.00 14.04 118 ASN D CA 1
ATOM 5925 C C . ASN D 1 119 ? 15.507 40.473 50.054 1.00 15.32 118 ASN D C 1
ATOM 5926 O O . ASN D 1 119 ? 14.531 41.213 49.893 1.00 16.26 118 ASN D O 1
ATOM 5931 N N . THR D 1 120 ? 16.744 40.862 49.751 1.00 12.34 119 THR D N 1
ATOM 5932 C CA . THR D 1 120 ? 16.988 42.164 49.137 1.00 13.91 119 THR D CA 1
ATOM 5933 C C . THR D 1 120 ? 16.613 42.171 47.659 1.00 14.84 119 THR D C 1
ATOM 5934 O O . THR D 1 120 ? 15.851 43.035 47.206 1.00 14.62 119 THR D O 1
ATOM 5938 N N . ASN D 1 121 ? 17.147 41.217 46.891 1.00 15.39 120 ASN D N 1
ATOM 5939 C CA . ASN D 1 121 ? 17.113 41.317 45.438 1.00 14.08 120 ASN D CA 1
ATOM 5940 C C . ASN D 1 121 ? 15.775 40.906 44.847 1.00 15.66 120 ASN D C 1
ATOM 5941 O O . ASN D 1 121 ? 15.363 41.460 43.819 1.00 16.56 120 ASN D O 1
ATOM 5946 N N . LEU D 1 122 ? 15.100 39.927 45.446 1.00 13.27 121 LEU D N 1
ATOM 5947 C CA . LEU D 1 122 ? 13.843 39.424 44.906 1.00 12.25 121 LEU D CA 1
ATOM 5948 C C . LEU D 1 122 ? 12.656 39.926 45.714 1.00 12.71 121 LEU D C 1
ATOM 5949 O O . LEU D 1 122 ? 11.795 40.634 45.183 1.00 14.60 121 LEU D O 1
ATOM 5954 N N . THR D 1 123 ? 12.616 39.598 47.007 1.00 13.78 122 THR D N 1
ATOM 5955 C CA . THR D 1 123 ? 11.503 40.035 47.833 1.00 11.87 122 THR D CA 1
ATOM 5956 C C . THR D 1 123 ? 11.486 41.550 47.946 1.00 13.71 122 THR D C 1
ATOM 5957 O O . THR D 1 123 ? 10.417 42.166 47.915 1.00 13.78 122 THR D O 1
ATOM 5961 N N . GLY D 1 124 ? 12.666 42.170 48.042 1.00 14.60 123 GLY D N 1
ATOM 5962 C CA . GLY D 1 124 ? 12.719 43.625 48.083 1.00 14.71 123 GLY D CA 1
ATOM 5963 C C . GLY D 1 124 ? 12.147 44.263 46.831 1.00 15.21 123 GLY D C 1
ATOM 5964 O O . GLY D 1 124 ? 11.461 45.287 46.905 1.00 15.81 123 GLY D O 1
ATOM 5965 N N . ALA D 1 125 ? 12.413 43.665 45.661 1.00 12.58 124 ALA D N 1
ATOM 5966 C CA . ALA D 1 125 ? 11.813 44.169 44.430 1.00 12.05 124 ALA D CA 1
ATOM 5967 C C . ALA D 1 125 ? 10.305 44.002 44.465 1.00 12.96 124 ALA D C 1
ATOM 5968 O O . ALA D 1 125 ? 9.566 44.890 44.028 1.00 14.35 124 ALA D O 1
ATOM 5970 N N . PHE D 1 126 ? 9.830 42.860 44.978 1.00 13.64 125 PHE D N 1
ATOM 5971 C CA . PHE D 1 126 ? 8.396 42.657 45.138 1.00 12.42 125 PHE D CA 1
ATOM 5972 C C . PHE D 1 126 ? 7.780 43.723 46.041 1.00 13.81 125 PHE D C 1
ATOM 5973 O O . PHE D 1 126 ? 6.741 44.304 45.704 1.00 13.49 125 PHE D O 1
ATOM 5981 N N . ARG D 1 127 ? 8.384 43.964 47.212 1.00 13.12 126 ARG D N 1
ATOM 5982 C CA . ARG D 1 127 ? 7.822 44.944 48.143 1.00 13.68 126 ARG D CA 1
ATOM 5983 C C . ARG D 1 127 ? 7.594 46.279 47.453 1.00 13.49 126 ARG D C 1
ATOM 5984 O O . ARG D 1 127 ? 6.558 46.924 47.655 1.00 15.49 126 ARG D O 1
ATOM 5992 N N . CYS D 1 128 ? 8.549 46.695 46.617 1.00 13.66 127 CYS D N 1
ATOM 5993 C CA . CYS D 1 128 ? 8.434 47.972 45.926 1.00 13.79 127 CYS D CA 1
ATOM 5994 C C . CYS D 1 128 ? 7.394 47.914 44.811 1.00 13.65 127 CYS D C 1
ATOM 5995 O O . CYS D 1 128 ? 6.592 48.843 44.664 1.00 15.44 127 CYS D O 1
ATOM 5998 N N . ALA D 1 129 ? 7.393 46.841 44.011 1.00 13.81 128 ALA D N 1
ATOM 5999 C CA . ALA D 1 129 ? 6.380 46.698 42.968 1.00 13.45 128 ALA D CA 1
ATOM 6000 C C . ALA D 1 129 ? 4.978 46.632 43.563 1.00 14.86 128 ALA D C 1
ATOM 6001 O O . ALA D 1 129 ? 4.039 47.251 43.042 1.00 16.11 128 ALA D O 1
ATOM 6003 N N . GLN D 1 130 ? 4.818 45.892 44.661 1.00 15.61 129 GLN D N 1
ATOM 6004 C CA . GLN D 1 130 ? 3.512 45.792 45.294 1.00 17.66 129 GLN D CA 1
ATOM 6005 C C . GLN D 1 130 ? 3.037 47.160 45.770 1.00 17.77 129 GLN D C 1
ATOM 6006 O O . GLN D 1 130 ? 1.870 47.525 45.577 1.00 17.48 129 GLN D O 1
ATOM 6012 N N . ARG D 1 131 ? 3.927 47.928 46.405 1.00 17.03 130 ARG D N 1
ATOM 6013 C CA . ARG D 1 131 ? 3.541 49.230 46.932 1.00 15.65 130 ARG D CA 1
ATOM 6014 C C . ARG D 1 131 ? 3.244 50.226 45.814 1.00 16.80 130 ARG D C 1
ATOM 6015 O O . ARG D 1 131 ? 2.400 51.110 45.984 1.00 17.54 130 ARG D O 1
ATOM 6023 N N . ALA D 1 132 ? 3.899 50.087 44.664 1.00 16.73 131 ALA D N 1
ATOM 6024 C CA . ALA D 1 132 ? 3.652 50.996 43.550 1.00 14.76 131 ALA D CA 1
ATOM 6025 C C . ALA D 1 132 ? 2.327 50.715 42.851 1.00 16.19 131 ALA D C 1
ATOM 6026 O O . ALA D 1 132 ? 1.750 51.630 42.248 1.00 17.05 131 ALA D O 1
ATOM 6028 N N . SER D 1 133 ? 1.811 49.488 42.974 1.00 16.38 132 SER D N 1
ATOM 6029 C CA . SER D 1 133 ? 0.783 48.999 42.059 1.00 17.57 132 SER D CA 1
ATOM 6030 C C . SER D 1 133 ? -0.551 49.721 42.220 1.00 20.85 132 SER D C 1
ATOM 6031 O O . SER D 1 133 ? -1.255 49.939 41.228 1.00 23.24 132 SER D O 1
ATOM 6034 N N . ARG D 1 134 ? -0.929 50.090 43.449 1.00 20.11 133 ARG D N 1
ATOM 6035 C CA . ARG D 1 134 ? -2.268 50.639 43.664 1.00 24.73 133 ARG D CA 1
ATOM 6036 C C . ARG D 1 134 ? -2.520 51.875 42.806 1.00 23.78 133 ARG D C 1
ATOM 6037 O O . ARG D 1 134 ? -3.523 51.948 42.083 1.00 23.38 133 ARG D O 1
ATOM 6045 N N . THR D 1 135 ? -1.630 52.866 42.878 1.00 20.13 134 THR D N 1
ATOM 6046 C CA . THR D 1 135 ? -1.900 54.097 42.146 1.00 21.16 134 THR D CA 1
ATOM 6047 C C . THR D 1 135 ? -1.619 53.938 40.660 1.00 19.58 134 THR D C 1
ATOM 6048 O O . THR D 1 135 ? -2.279 54.588 39.843 1.00 20.34 134 THR D O 1
ATOM 6052 N N . MET D 1 136 ? -0.659 53.083 40.297 1.00 18.50 135 MET D N 1
ATOM 6053 C CA . MET D 1 136 ? -0.435 52.777 38.887 1.00 16.15 135 MET D CA 1
ATOM 6054 C C . MET D 1 136 ? -1.700 52.215 38.254 1.00 16.92 135 MET D C 1
ATOM 6055 O O . MET D 1 136 ? -2.113 52.643 37.170 1.00 18.31 135 MET D O 1
ATOM 6060 N N . GLN D 1 137 ? -2.348 51.273 38.939 1.00 17.52 136 GLN D N 1
ATOM 6061 C CA . GLN D 1 137 ? -3.588 50.698 38.440 1.00 22.21 136 GLN D CA 1
ATOM 6062 C C . GLN D 1 137 ? -4.702 51.739 38.374 1.00 26.58 136 GLN D C 1
ATOM 6063 O O . GLN D 1 137 ? -5.479 51.764 37.412 1.00 29.17 136 GLN D O 1
ATOM 6069 N N . ARG D 1 138 ? -4.793 52.611 39.385 1.00 26.11 137 ARG D N 1
ATOM 6070 C CA . ARG D 1 138 ? -5.832 53.639 39.388 1.00 28.60 137 ARG D CA 1
ATOM 6071 C C . ARG D 1 138 ? -5.654 54.617 38.233 1.00 26.08 137 ARG D C 1
ATOM 6072 O O . ARG D 1 138 ? -6.629 55.008 37.579 1.00 26.28 137 ARG D O 1
ATOM 6080 N N . LYS D 1 139 ? -4.417 55.041 37.985 1.00 23.80 138 LYS D N 1
ATOM 6081 C CA . LYS D 1 139 ? -4.128 55.991 36.920 1.00 24.42 138 LYS D CA 1
ATOM 6082 C C . LYS D 1 139 ? -4.031 55.320 35.562 1.00 21.72 138 LYS D C 1
ATOM 6083 O O . LYS D 1 139 ? -3.901 56.020 34.549 1.00 22.19 138 LYS D O 1
ATOM 6089 N N . ARG D 1 140 ? -4.093 53.990 35.526 1.00 21.66 139 ARG D N 1
ATOM 6090 C CA . ARG D 1 140 ? -3.963 53.217 34.293 1.00 22.91 139 ARG D CA 1
ATOM 6091 C C . ARG D 1 140 ? -2.629 53.475 33.594 1.00 21.75 139 ARG D C 1
ATOM 6092 O O . ARG D 1 140 ? -2.551 53.547 32.369 1.00 21.79 139 ARG D O 1
ATOM 6100 N N . PHE D 1 141 ? -1.567 53.617 34.384 1.00 18.49 140 PHE D N 1
ATOM 6101 C CA . PHE D 1 141 ? -0.229 53.740 33.824 1.00 17.74 140 PHE D CA 1
ATOM 6102 C C . PHE D 1 141 ? 0.774 53.281 34.867 1.00 17.56 140 PHE D C 1
ATOM 6103 O O . PHE D 1 141 ? 0.721 53.719 36.018 1.00 19.76 140 PHE D O 1
ATOM 6111 N N . GLY D 1 142 ? 1.712 52.447 34.452 1.00 14.83 141 GLY D N 1
ATOM 6112 C CA . GLY D 1 142 ? 2.813 52.130 35.333 1.00 15.70 141 GLY D CA 1
ATOM 6113 C C . GLY D 1 142 ? 3.924 51.437 34.592 1.00 14.87 141 GLY D C 1
ATOM 6114 O O . GLY D 1 142 ? 3.667 50.647 33.680 1.00 17.83 141 GLY D O 1
ATOM 6115 N N A ARG D 1 143 ? 5.172 51.694 34.983 0.41 13.23 142 ARG D N 1
ATOM 6116 N N B ARG D 1 143 ? 5.161 51.764 34.941 0.59 13.02 142 ARG D N 1
ATOM 6117 C CA A ARG D 1 143 ? 6.324 51.002 34.409 0.41 13.65 142 ARG D CA 1
ATOM 6118 C CA B ARG D 1 143 ? 6.322 51.029 34.466 0.59 13.58 142 ARG D CA 1
ATOM 6119 C C A ARG D 1 143 ? 7.191 50.483 35.549 0.41 14.14 142 ARG D C 1
ATOM 6120 C C B ARG D 1 143 ? 7.039 50.493 35.694 0.59 14.61 142 ARG D C 1
ATOM 6121 O O A ARG D 1 143 ? 7.881 51.265 36.214 0.41 14.31 142 ARG D O 1
ATOM 6122 O O B ARG D 1 143 ? 7.441 51.266 36.573 0.59 13.16 142 ARG D O 1
ATOM 6137 N N . ILE D 1 144 ? 7.140 49.174 35.782 1.00 14.50 143 ILE D N 1
ATOM 6138 C CA . ILE D 1 144 ? 7.924 48.506 36.809 1.00 13.66 143 ILE D CA 1
ATOM 6139 C C . ILE D 1 144 ? 9.114 47.895 36.082 1.00 14.20 143 ILE D C 1
ATOM 6140 O O . ILE D 1 144 ? 8.945 47.010 35.238 1.00 16.95 143 ILE D O 1
ATOM 6145 N N . ILE D 1 145 ? 10.311 48.392 36.365 1.00 13.84 144 ILE D N 1
ATOM 6146 C CA . ILE D 1 145 ? 11.515 48.007 35.640 1.00 13.49 144 ILE D CA 1
ATOM 6147 C C . ILE D 1 145 ? 12.447 47.368 36.658 1.00 14.00 144 ILE D C 1
ATOM 6148 O O . ILE D 1 145 ? 13.051 48.061 37.491 1.00 14.22 144 ILE D O 1
ATOM 6153 N N . PHE D 1 146 ? 12.556 46.046 36.611 1.00 13.78 145 PHE D N 1
ATOM 6154 C CA . PHE D 1 146 ? 13.492 45.345 37.471 1.00 13.49 145 PHE D CA 1
ATOM 6155 C C . PHE D 1 146 ? 14.866 45.327 36.820 1.00 12.77 145 PHE D C 1
ATOM 6156 O O . PHE D 1 146 ? 14.991 45.129 35.610 1.00 14.56 145 PHE D O 1
ATOM 6164 N N . ILE D 1 147 ? 15.903 45.542 37.619 1.00 13.32 146 ILE D N 1
ATOM 6165 C CA . ILE D 1 147 ? 17.270 45.347 37.147 1.00 15.59 146 ILE D CA 1
ATOM 6166 C C . ILE D 1 147 ? 17.674 43.929 37.531 1.00 15.28 146 ILE D C 1
ATOM 6167 O O . ILE D 1 147 ? 17.863 43.617 38.713 1.00 16.24 146 ILE D O 1
ATOM 6172 N N . GLY D 1 148 ? 17.734 43.053 36.533 1.00 13.24 147 GLY D N 1
ATOM 6173 C CA . GLY D 1 148 ? 18.138 41.682 36.745 1.00 14.21 147 GLY D CA 1
ATOM 6174 C C . GLY D 1 148 ? 19.625 41.488 36.541 1.00 14.51 147 GLY D C 1
ATOM 6175 O O . GLY D 1 148 ? 20.435 42.312 36.973 1.00 15.80 147 GLY D O 1
ATOM 6176 N N . SER D 1 149 ? 19.993 40.385 35.894 1.00 13.02 148 SER D N 1
ATOM 6177 C CA . SER D 1 149 ? 21.396 40.112 35.611 1.00 13.95 148 SER D CA 1
ATOM 6178 C C . SER D 1 149 ? 21.460 39.031 34.546 1.00 12.60 148 SER D C 1
ATOM 6179 O O . SER D 1 149 ? 20.580 38.173 34.472 1.00 13.49 148 SER D O 1
ATOM 6182 N N . VAL D 1 150 ? 22.529 39.072 33.742 1.00 13.31 149 VAL D N 1
ATOM 6183 C CA . VAL D 1 150 ? 22.849 37.943 32.868 1.00 12.44 149 VAL D CA 1
ATOM 6184 C C . VAL D 1 150 ? 22.847 36.627 33.640 1.00 14.55 149 VAL D C 1
ATOM 6185 O O . VAL D 1 150 ? 22.487 35.575 33.094 1.00 13.76 149 VAL D O 1
ATOM 6189 N N . SER D 1 151 ? 23.197 36.667 34.931 1.00 12.93 150 SER D N 1
ATOM 6190 C CA . SER D 1 151 ? 23.290 35.437 35.714 1.00 13.95 150 SER D CA 1
ATOM 6191 C C . SER D 1 151 ? 21.944 34.726 35.851 1.00 13.80 150 SER D C 1
ATOM 6192 O O . SER D 1 151 ? 21.904 33.498 35.990 1.00 14.01 150 SER D O 1
ATOM 6195 N N . GLY D 1 152 ? 20.837 35.468 35.805 1.00 13.53 151 GLY D N 1
ATOM 6196 C CA . GLY D 1 152 ? 19.529 34.848 35.970 1.00 12.00 151 GLY D CA 1
ATOM 6197 C C . GLY D 1 152 ? 19.250 33.736 34.970 1.00 14.97 151 GLY D C 1
ATOM 6198 O O . GLY D 1 152 ? 18.736 32.677 35.334 1.00 15.18 151 GLY D O 1
ATOM 6199 N N . MET D 1 153 ? 19.575 33.962 33.696 1.00 13.33 152 MET D N 1
ATOM 6200 C CA . MET D 1 153 ? 19.351 32.946 32.675 1.00 12.47 152 MET D CA 1
ATOM 6201 C C . MET D 1 153 ? 20.622 32.259 32.207 1.00 12.55 152 MET D C 1
ATOM 6202 O O . MET D 1 153 ? 20.538 31.176 31.605 1.00 12.77 152 MET D O 1
ATOM 6207 N N . TRP D 1 154 ? 21.795 32.839 32.479 1.00 12.63 153 TRP D N 1
ATOM 6208 C CA . TRP D 1 154 ? 23.056 32.251 32.039 1.00 12.82 153 TRP D CA 1
ATOM 6209 C C . TRP D 1 154 ? 23.709 31.410 33.123 1.00 14.08 153 TRP D C 1
ATOM 6210 O O . TRP D 1 154 ? 24.445 30.467 32.808 1.00 13.59 153 TRP D O 1
ATOM 6221 N N . GLY D 1 155 ? 23.440 31.728 34.389 1.00 12.44 154 GLY D N 1
ATOM 6222 C CA . GLY D 1 155 ? 23.987 30.975 35.506 1.00 13.42 154 GLY D CA 1
ATOM 6223 C C . GLY D 1 155 ? 25.475 31.173 35.730 1.00 14.56 154 GLY D C 1
ATOM 6224 O O . GLY D 1 155 ? 26.256 30.246 35.513 1.00 16.38 154 GLY D O 1
ATOM 6225 N N . ILE D 1 156 ? 25.899 32.365 36.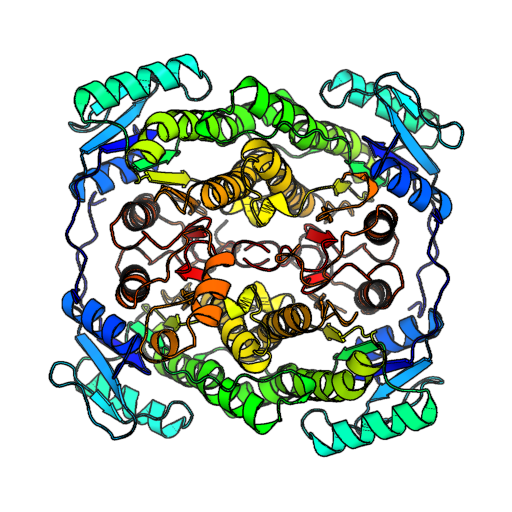164 1.00 14.23 155 ILE D N 1
ATOM 6226 C CA . ILE D 1 156 ? 27.287 32.498 36.597 1.00 14.49 155 ILE D CA 1
ATOM 6227 C C . ILE D 1 156 ? 27.490 31.573 37.785 1.00 15.10 155 ILE D C 1
ATOM 6228 O O . ILE D 1 156 ? 26.628 31.474 38.668 1.00 16.87 155 ILE D O 1
ATOM 6233 N N . GLY D 1 157 ? 28.607 30.848 37.786 1.00 15.54 156 GLY D N 1
ATOM 6234 C CA . GLY D 1 157 ? 28.907 29.957 38.890 1.00 16.31 156 GLY D CA 1
ATOM 6235 C C . GLY D 1 157 ? 29.093 30.700 40.201 1.00 17.92 156 GLY D C 1
ATOM 6236 O O . GLY D 1 157 ? 29.425 31.891 40.246 1.00 19.38 156 GLY D O 1
ATOM 6237 N N . ASN D 1 158 ? 28.857 29.970 41.290 1.00 17.33 157 ASN D N 1
ATOM 6238 C CA . ASN D 1 158 ? 28.987 30.477 42.656 1.00 18.17 157 ASN D CA 1
ATOM 6239 C C . ASN D 1 158 ? 27.888 31.463 43.028 1.00 17.12 157 ASN D C 1
ATOM 6240 O O . ASN D 1 158 ? 28.065 32.284 43.934 1.00 19.26 157 ASN D O 1
ATOM 6245 N N . GLN D 1 159 ? 26.748 31.393 42.353 1.00 16.26 158 GLN D N 1
ATOM 6246 C CA . GLN D 1 159 ? 25.687 32.383 42.490 1.00 18.26 158 GLN D CA 1
ATOM 6247 C C . GLN D 1 159 ? 24.329 31.711 42.582 1.00 16.54 158 GLN D C 1
ATOM 6248 O O . GLN D 1 159 ? 23.343 32.190 42.014 1.00 17.16 158 GLN D O 1
ATOM 6254 N N . ALA D 1 160 ? 24.240 30.604 43.319 1.00 13.99 159 ALA D N 1
ATOM 6255 C CA . ALA D 1 160 ? 22.940 29.953 43.457 1.00 14.28 159 ALA D CA 1
ATOM 6256 C C . ALA D 1 160 ? 21.896 30.931 43.973 1.00 15.10 159 ALA D C 1
ATOM 6257 O O . ALA D 1 160 ? 20.752 30.918 43.517 1.00 15.76 159 ALA D O 1
ATOM 6259 N N . ASN D 1 161 ? 22.291 31.823 44.883 1.00 12.44 160 ASN D N 1
ATOM 6260 C CA . ASN D 1 161 ? 21.381 32.831 45.421 1.00 12.58 160 ASN D CA 1
ATOM 6261 C C . ASN D 1 161 ? 21.132 33.981 44.441 1.00 12.41 160 ASN D C 1
ATOM 6262 O O . ASN D 1 161 ? 19.976 34.352 44.193 1.00 13.55 160 ASN D O 1
ATOM 6267 N N . TYR D 1 162 ? 22.198 34.575 43.901 1.00 11.94 161 TYR D N 1
ATOM 6268 C CA . TYR D 1 162 ? 22.042 35.728 43.017 1.00 13.30 161 TYR D CA 1
ATOM 6269 C C . TYR D 1 162 ? 21.321 35.351 41.724 1.00 13.41 161 TYR D C 1
ATOM 6270 O O . TYR D 1 162 ? 20.418 36.069 41.276 1.00 13.30 161 TYR D O 1
ATOM 6279 N N . ALA D 1 163 ? 21.702 34.230 41.109 1.00 11.93 162 ALA D N 1
ATOM 6280 C CA . ALA D 1 163 ? 21.013 33.794 39.900 1.00 12.80 162 ALA D CA 1
ATOM 6281 C C . ALA D 1 163 ? 19.555 33.465 40.187 1.00 13.80 162 ALA D C 1
ATOM 6282 O O . ALA D 1 163 ? 18.675 33.780 39.380 1.00 14.93 162 ALA D O 1
ATOM 6284 N N . ALA D 1 164 ? 19.274 32.841 41.336 1.00 12.15 163 ALA D N 1
ATOM 6285 C CA . ALA D 1 164 ? 17.883 32.558 41.693 1.00 12.51 163 ALA D CA 1
ATOM 6286 C C . ALA D 1 164 ? 17.081 33.845 41.824 1.00 13.54 163 ALA D C 1
ATOM 6287 O O . ALA D 1 164 ? 15.957 33.943 41.313 1.00 13.97 163 ALA D O 1
ATOM 6289 N N . ALA D 1 165 ? 17.632 34.834 42.534 1.00 12.69 164 ALA D N 1
ATOM 6290 C CA . ALA D 1 165 ? 16.927 36.100 42.710 1.00 12.38 164 ALA D CA 1
ATOM 6291 C C . ALA D 1 165 ? 16.709 36.797 41.375 1.00 13.07 164 ALA D C 1
ATOM 6292 O O . ALA D 1 165 ? 15.617 37.313 41.108 1.00 14.92 164 ALA D O 1
ATOM 6294 N N . LYS D 1 166 ? 17.735 36.830 40.526 1.00 12.90 165 LYS D N 1
ATOM 6295 C CA . LYS D 1 166 ? 17.627 37.613 39.302 1.00 12.98 165 LYS D CA 1
ATOM 6296 C C . LYS D 1 166 ? 16.755 36.922 38.253 1.00 13.38 165 LYS D C 1
ATOM 6297 O O . LYS D 1 166 ? 16.123 37.599 37.431 1.00 14.10 165 LYS D O 1
ATOM 6303 N N . ALA D 1 167 ? 16.699 35.588 38.258 1.00 12.53 166 ALA D N 1
ATOM 6304 C CA . ALA D 1 167 ? 15.718 34.905 37.418 1.00 11.89 166 ALA D CA 1
ATOM 6305 C C . ALA D 1 167 ? 14.313 35.053 37.980 1.00 10.68 166 ALA D C 1
ATOM 6306 O O . ALA D 1 167 ? 13.341 35.128 37.222 1.00 12.95 166 ALA D O 1
ATOM 6308 N N . GLY D 1 168 ? 14.180 35.062 39.310 1.00 11.59 167 GLY D N 1
ATOM 6309 C CA . GLY D 1 168 ? 12.866 35.251 39.906 1.00 11.65 167 GLY D CA 1
ATOM 6310 C C . GLY D 1 168 ? 12.213 36.555 39.486 1.00 11.74 167 GLY D C 1
ATOM 6311 O O . GLY D 1 168 ? 10.983 36.635 39.388 1.00 13.73 167 GLY D O 1
ATOM 6312 N N . LEU D 1 169 ? 13.022 37.583 39.212 1.00 12.90 168 LEU D N 1
ATOM 6313 C CA . LEU D 1 169 ? 12.473 38.848 38.740 1.00 13.50 168 LEU D CA 1
ATOM 6314 C C . LEU D 1 169 ? 11.763 38.673 37.408 1.00 16.21 168 LEU D C 1
ATOM 6315 O O . LEU D 1 169 ? 10.780 39.371 37.126 1.00 14.24 168 LEU D O 1
ATOM 6320 N N . ILE D 1 170 ? 12.255 37.758 36.573 1.00 12.16 169 ILE D N 1
ATOM 6321 C CA . ILE D 1 170 ? 11.617 37.514 35.286 1.00 11.48 169 ILE D CA 1
ATOM 6322 C C . ILE D 1 170 ? 10.239 36.907 35.483 1.00 12.95 169 ILE D C 1
ATOM 6323 O O . ILE D 1 170 ? 9.257 37.364 34.896 1.00 12.67 169 ILE D O 1
ATOM 6328 N N . GLY D 1 171 ? 10.140 35.858 36.302 1.00 12.58 170 GLY D N 1
ATOM 6329 C CA . GLY D 1 171 ? 8.832 35.284 36.567 1.00 13.08 170 GLY D CA 1
ATOM 6330 C C . GLY D 1 171 ? 7.876 36.291 37.180 1.00 11.81 170 GLY D C 1
ATOM 6331 O O . GLY D 1 171 ? 6.710 36.372 36.787 1.00 13.55 170 GLY D O 1
ATOM 6332 N N . MET D 1 172 ? 8.355 37.064 38.156 1.00 13.55 171 MET D N 1
ATOM 6333 C CA . MET D 1 172 ? 7.519 38.094 38.762 1.00 12.34 171 MET D CA 1
ATOM 6334 C C . MET D 1 172 ? 7.069 39.124 37.733 1.00 11.85 171 MET D C 1
ATOM 6335 O O . MET D 1 172 ? 5.892 39.509 37.704 1.00 13.47 171 MET D O 1
ATOM 6340 N N . ALA D 1 173 ? 7.993 39.582 36.879 1.00 11.38 172 ALA D N 1
ATOM 6341 C CA . ALA D 1 173 ? 7.628 40.593 35.885 1.00 12.71 172 ALA D CA 1
ATOM 6342 C C . ALA D 1 173 ? 6.569 40.053 34.939 1.00 13.47 172 ALA D C 1
ATOM 6343 O O . ALA D 1 173 ? 5.664 40.787 34.516 1.00 13.08 172 ALA D O 1
ATOM 6345 N N . ARG D 1 174 ? 6.657 38.764 34.603 1.00 11.90 173 ARG D N 1
ATOM 6346 C CA . ARG D 1 174 ? 5.699 38.188 33.668 1.00 11.86 173 ARG D CA 1
ATOM 6347 C C . ARG D 1 174 ? 4.326 37.985 34.300 1.00 11.89 173 ARG D C 1
ATOM 6348 O O . ARG D 1 174 ? 3.308 38.238 33.656 1.00 12.78 173 ARG D O 1
ATOM 6356 N N . SER D 1 175 ? 4.274 37.533 35.558 1.00 13.49 174 SER D N 1
ATOM 6357 C CA . SER D 1 175 ? 2.996 37.405 36.241 1.00 12.40 174 SER D CA 1
ATOM 6358 C C . SER D 1 175 ? 2.336 38.769 36.438 1.00 12.35 174 SER D C 1
ATOM 6359 O O . SER D 1 175 ? 1.119 38.908 36.269 1.00 14.89 174 SER D O 1
ATOM 6362 N N . ILE D 1 176 ? 3.123 39.787 36.813 1.00 11.96 175 ILE D N 1
ATOM 6363 C CA . ILE D 1 176 ? 2.565 41.132 36.961 1.00 14.50 175 ILE D CA 1
ATOM 6364 C C . ILE D 1 176 ? 2.032 41.637 35.627 1.00 13.84 175 ILE D C 1
ATOM 6365 O O . ILE D 1 176 ? 0.936 42.208 35.554 1.00 15.61 175 ILE D O 1
ATOM 6370 N N . SER D 1 177 ? 2.800 41.431 34.551 1.00 12.87 176 SER D N 1
ATOM 6371 C CA . SER D 1 177 ? 2.374 41.904 33.237 1.00 14.35 176 SER D CA 1
ATOM 6372 C C . SER D 1 177 ? 1.121 41.184 32.772 1.00 14.56 176 SER D C 1
ATOM 6373 O O . SER D 1 177 ? 0.196 41.816 32.250 1.00 16.11 176 SER D O 1
ATOM 6376 N N . ARG D 1 178 ? 1.061 39.865 32.958 1.00 13.47 177 ARG D N 1
ATOM 6377 C CA . ARG D 1 178 ? -0.131 39.148 32.530 1.00 14.19 177 ARG D CA 1
ATOM 6378 C C . ARG D 1 178 ? -1.376 39.662 33.250 1.00 13.64 177 ARG D C 1
ATOM 6379 O O . ARG D 1 178 ? -2.450 39.758 32.643 1.00 16.75 177 ARG D O 1
ATOM 6387 N N . GLU D 1 179 ? -1.240 40.038 34.531 1.00 14.70 178 GLU D N 1
ATOM 6388 C CA . GLU D 1 179 ? -2.380 40.548 35.291 1.00 16.37 178 GLU D CA 1
ATOM 6389 C C . GLU D 1 179 ? -2.737 41.984 34.902 1.00 16.79 178 GLU D C 1
ATOM 6390 O O . GLU D 1 179 ? -3.918 42.309 34.743 1.00 16.22 178 GLU D O 1
ATOM 6396 N N . LEU D 1 180 ? -1.736 42.858 34.761 1.00 15.76 179 LEU D N 1
ATOM 6397 C CA . LEU D 1 180 ? -1.963 44.299 34.772 1.00 17.25 179 LEU D CA 1
ATOM 6398 C C . LEU D 1 180 ? -1.671 45.018 33.458 1.00 17.59 179 LEU D C 1
ATOM 6399 O O . LEU D 1 180 ? -1.941 46.223 33.371 1.00 17.70 179 LEU D O 1
ATOM 6404 N N . ALA D 1 181 ? -1.142 44.334 32.437 1.00 16.11 180 ALA D N 1
ATOM 6405 C CA . ALA D 1 181 ? -0.875 45.028 31.177 1.00 15.43 180 ALA D CA 1
ATOM 6406 C C . ALA D 1 181 ? -2.146 45.625 30.583 1.00 15.78 180 ALA D C 1
ATOM 6407 O O . ALA D 1 181 ? -2.089 46.684 29.944 1.00 18.00 180 ALA D O 1
ATOM 6409 N N . LYS D 1 182 ? -3.296 44.975 30.794 1.00 16.50 181 LYS D N 1
ATOM 6410 C CA . LYS D 1 182 ? -4.559 45.497 30.287 1.00 18.09 181 LYS D CA 1
ATOM 6411 C C . LYS D 1 182 ? -4.954 46.805 30.958 1.00 19.81 181 LYS D C 1
ATOM 6412 O O . LYS D 1 182 ? -5.769 47.548 30.404 1.00 22.47 181 LYS D O 1
ATOM 6418 N N . ALA D 1 183 ? -4.403 47.093 32.134 1.00 18.53 182 ALA D N 1
ATOM 6419 C CA . ALA D 1 183 ? -4.633 48.350 32.826 1.00 21.40 182 ALA D CA 1
ATOM 6420 C C . ALA D 1 183 ? -3.519 49.357 32.577 1.00 22.86 182 ALA D C 1
ATOM 6421 O O . ALA D 1 183 ? -3.445 50.368 33.278 1.00 26.69 182 ALA D O 1
ATOM 6423 N N . GLY D 1 184 ? -2.653 49.103 31.599 1.00 19.24 183 GLY D N 1
ATOM 6424 C CA . GLY D 1 184 ? -1.581 50.025 31.274 1.00 18.76 183 GLY D CA 1
ATOM 6425 C C . GLY D 1 184 ? -0.355 49.920 32.151 1.00 17.54 183 GLY D C 1
ATOM 6426 O O . GLY D 1 184 ? 0.492 50.821 32.117 1.00 17.87 183 GLY D O 1
ATOM 6427 N N . VAL D 1 185 ? -0.222 48.847 32.924 1.00 17.42 184 VAL D N 1
ATOM 6428 C CA . VAL D 1 185 ? 0.883 48.666 33.859 1.00 15.95 184 VAL D CA 1
ATOM 6429 C C . VAL D 1 185 ? 1.700 47.484 33.370 1.00 17.90 184 VAL D C 1
ATOM 6430 O O . VAL D 1 185 ? 1.183 46.363 33.286 1.00 19.89 184 VAL D O 1
ATOM 6434 N N . THR D 1 186 ? 2.970 47.721 33.046 1.00 16.56 185 THR D N 1
ATOM 6435 C CA . THR D 1 186 ? 3.836 46.656 32.556 1.00 17.25 185 THR D CA 1
ATOM 6436 C C . THR D 1 186 ? 5.035 46.484 33.474 1.00 15.12 185 THR D C 1
ATOM 6437 O O . THR D 1 186 ? 5.444 47.414 34.171 1.00 15.97 185 THR D O 1
ATOM 6441 N N . ALA D 1 187 ? 5.600 45.283 33.455 1.00 14.00 186 ALA D N 1
ATOM 6442 C CA . ALA D 1 187 ? 6.809 44.973 34.201 1.00 12.45 186 ALA D CA 1
ATOM 6443 C C . ALA D 1 187 ? 7.791 44.295 33.258 1.00 12.14 186 ALA D C 1
ATOM 6444 O O . ALA D 1 187 ? 7.442 43.329 32.567 1.00 12.38 186 ALA D O 1
ATOM 6446 N N . ASN D 1 188 ? 9.023 44.791 33.260 1.00 12.85 187 ASN D N 1
ATOM 6447 C CA . ASN D 1 188 ? 10.076 44.315 32.382 1.00 13.66 187 ASN D CA 1
ATOM 6448 C C . ASN D 1 188 ? 11.365 44.232 33.177 1.00 11.94 187 ASN D C 1
ATOM 6449 O O . ASN D 1 188 ? 11.489 44.797 34.265 1.00 13.97 187 ASN D O 1
ATOM 6454 N N . VAL D 1 189 ? 12.348 43.547 32.599 1.00 13.41 188 VAL D N 1
ATOM 6455 C CA . VAL D 1 189 ? 13.632 43.327 33.243 1.00 12.88 188 VAL D CA 1
ATOM 6456 C C . VAL D 1 189 ? 14.731 43.825 32.318 1.00 13.35 188 VAL D C 1
ATOM 6457 O O . VAL D 1 189 ? 14.758 43.471 31.138 1.00 15.47 188 VAL D O 1
ATOM 6461 N N . VAL D 1 190 ? 15.641 44.637 32.851 1.00 13.07 189 VAL D N 1
ATOM 6462 C CA . VAL D 1 190 ? 16.913 44.924 32.190 1.00 13.73 189 VAL D CA 1
ATOM 6463 C C . VAL D 1 190 ? 17.954 44.021 32.833 1.00 11.12 189 VAL D C 1
ATOM 6464 O O . VAL D 1 190 ? 18.118 44.034 34.060 1.00 14.09 189 VAL D O 1
ATOM 6468 N N . ALA D 1 191 ? 18.647 43.218 32.017 1.00 12.03 190 ALA D N 1
ATOM 6469 C CA . ALA D 1 191 ? 19.594 42.235 32.544 1.00 13.06 190 ALA D CA 1
ATOM 6470 C C . ALA D 1 191 ? 21.023 42.600 32.154 1.00 12.99 190 ALA D C 1
ATOM 6471 O O . ALA D 1 191 ? 21.497 42.205 31.080 1.00 13.88 190 ALA D O 1
ATOM 6473 N N . PRO D 1 192 ? 21.756 43.347 32.984 1.00 12.95 191 PRO D N 1
ATOM 6474 C CA . PRO D 1 192 ? 23.142 43.684 32.635 1.00 14.08 191 PRO D CA 1
ATOM 6475 C C . PRO D 1 192 ? 24.073 42.484 32.728 1.00 12.73 191 PRO D C 1
ATOM 6476 O O . PRO D 1 192 ? 23.880 41.571 33.532 1.00 13.77 191 PRO D O 1
ATOM 6480 N N . GLY D 1 193 ? 25.120 42.521 31.909 1.00 12.68 192 GLY D N 1
ATOM 6481 C CA . GLY D 1 193 ? 26.240 41.619 32.066 1.00 13.34 192 GLY D CA 1
ATOM 6482 C C . GLY D 1 193 ? 27.280 42.213 32.998 1.00 14.97 192 GLY D C 1
ATOM 6483 O O . GLY D 1 193 ? 26.938 42.714 34.077 1.00 18.53 192 GLY D O 1
ATOM 6484 N N . TYR D 1 194 ? 28.547 42.183 32.596 1.00 16.13 193 TYR D N 1
ATOM 6485 C CA . TYR D 1 194 ? 29.610 42.801 33.379 1.00 18.05 193 TYR D CA 1
ATOM 6486 C C . TYR D 1 194 ? 29.667 44.285 33.051 1.00 19.83 193 TYR D C 1
ATOM 6487 O O . TYR D 1 194 ? 29.862 44.661 31.890 1.00 20.77 193 TYR D O 1
ATOM 6496 N N . ILE D 1 195 ? 29.503 45.126 34.072 1.00 19.18 194 ILE D N 1
ATOM 6497 C CA . ILE D 1 195 ? 29.413 46.574 33.911 1.00 19.64 194 ILE D CA 1
ATOM 6498 C C . ILE D 1 195 ? 30.537 47.229 34.704 1.00 26.26 194 ILE D C 1
ATOM 6499 O O . ILE D 1 195 ? 30.837 46.809 35.826 1.00 25.06 194 ILE D O 1
ATOM 6504 N N . ASP D 1 196 ? 31.139 48.276 34.122 1.00 27.95 195 ASP D N 1
ATOM 6505 C CA . ASP D 1 196 ? 32.385 48.840 34.644 1.00 32.45 195 ASP D CA 1
ATOM 6506 C C . ASP D 1 196 ? 32.252 49.301 36.090 1.00 35.79 195 ASP D C 1
ATOM 6507 O O . ASP D 1 196 ? 33.134 49.040 36.918 1.00 37.51 195 ASP D O 1
ATOM 6512 N N . THR D 1 197 ? 31.165 50.006 36.414 1.00 36.78 196 THR D N 1
ATOM 6513 C CA . THR D 1 197 ? 31.027 50.561 37.758 1.00 41.51 196 THR D CA 1
ATOM 6514 C C . THR D 1 197 ? 30.920 49.482 38.829 1.00 43.41 196 THR D C 1
ATOM 6515 O O . THR D 1 197 ? 31.146 49.772 40.009 1.00 45.20 196 THR D O 1
ATOM 6519 N N . GLU D 1 198 ? 30.593 48.249 38.448 1.00 42.74 197 GLU D N 1
ATOM 6520 C CA . GLU D 1 198 ? 30.410 47.160 39.396 1.00 45.75 197 GLU D CA 1
ATOM 6521 C C . GLU D 1 198 ? 31.585 46.189 39.432 1.00 46.31 197 GLU D C 1
ATOM 6522 O O . GLU D 1 198 ? 31.521 45.189 40.154 1.00 47.30 197 GLU D O 1
ATOM 6528 N N . MET D 1 199 ? 32.650 46.457 38.683 1.00 45.35 198 MET D N 1
ATOM 6529 C CA . MET D 1 199 ? 33.806 45.564 38.640 1.00 45.53 198 MET D CA 1
ATOM 6530 C C . MET D 1 199 ? 34.590 45.606 39.947 1.00 48.63 198 MET D C 1
ATOM 6531 O O . MET D 1 199 ? 34.802 46.677 40.512 1.00 50.07 198 MET D O 1
ATOM 6536 N N . LEU D 1 212 ? 35.880 37.051 29.958 1.00 43.09 211 LEU D N 1
ATOM 6537 C CA . LEU D 1 212 ? 35.811 37.949 28.811 1.00 39.84 211 LEU D CA 1
ATOM 6538 C C . LEU D 1 212 ? 35.653 37.151 27.525 1.00 37.03 211 LEU D C 1
ATOM 6539 O O . LEU D 1 212 ? 35.043 37.618 26.564 1.00 31.71 211 LEU D O 1
ATOM 6544 N N . ASP D 1 213 ? 36.214 35.938 27.508 1.00 40.90 212 ASP D N 1
ATOM 6545 C CA . ASP D 1 213 ? 36.004 35.049 26.373 1.00 42.13 212 ASP D CA 1
ATOM 6546 C C . ASP D 1 213 ? 34.534 34.721 26.171 1.00 35.32 212 ASP D C 1
ATOM 6547 O O . ASP D 1 213 ? 34.128 34.404 25.047 1.00 37.43 212 ASP D O 1
ATOM 6552 N N . PHE D 1 214 ? 33.728 34.804 27.226 1.00 31.25 213 PHE D N 1
ATOM 6553 C CA . PHE D 1 214 ? 32.297 34.558 27.128 1.00 27.09 213 PHE D CA 1
ATOM 6554 C C . PHE D 1 214 ? 31.510 35.774 26.665 1.00 21.03 213 PHE D C 1
ATOM 6555 O O . PHE D 1 214 ? 30.288 35.667 26.509 1.00 21.86 213 PHE D O 1
ATOM 6563 N N . ILE D 1 215 ? 32.153 36.918 26.453 1.00 18.55 214 ILE D N 1
ATOM 6564 C CA . ILE D 1 215 ? 31.457 38.132 26.040 1.00 15.85 214 ILE D CA 1
ATOM 6565 C C . ILE D 1 215 ? 31.773 38.375 24.568 1.00 19.29 214 ILE D C 1
ATOM 6566 O O . ILE D 1 215 ? 32.900 38.769 24.237 1.00 17.25 214 ILE D O 1
ATOM 6571 N N . PRO D 1 216 ? 30.818 38.196 23.657 1.00 17.81 215 PRO D N 1
ATOM 6572 C CA . PRO D 1 216 ? 31.122 38.470 22.242 1.00 17.34 215 PRO D CA 1
ATOM 6573 C C . PRO D 1 216 ? 31.668 39.868 21.980 1.00 16.40 215 PRO D C 1
ATOM 6574 O O . PRO D 1 216 ? 32.556 40.031 21.134 1.00 18.07 215 PRO D O 1
ATOM 6578 N N . ALA D 1 217 ? 31.178 40.879 22.699 1.00 15.25 216 ALA D N 1
ATOM 6579 C CA . ALA D 1 217 ? 31.657 42.242 22.484 1.00 15.27 216 ALA D CA 1
ATOM 6580 C C . ALA D 1 217 ? 33.108 42.430 22.910 1.00 18.03 216 ALA D C 1
ATOM 6581 O O . ALA D 1 217 ? 33.730 43.415 22.503 1.00 18.08 216 ALA D O 1
ATOM 6583 N N . LYS D 1 218 ? 33.652 41.516 23.720 1.00 17.51 217 LYS D N 1
ATOM 6584 C CA . LYS D 1 218 ? 35.049 41.572 24.167 1.00 19.35 217 LYS D CA 1
ATOM 6585 C C . LYS D 1 218 ? 35.349 42.845 24.954 1.00 20.62 217 LYS D C 1
ATOM 6586 O O . LYS D 1 218 ? 36.433 43.424 24.850 1.00 22.50 217 LYS D O 1
ATOM 6592 N N . ARG D 1 219 ? 34.378 43.278 25.752 1.00 18.61 218 ARG D N 1
ATOM 6593 C CA . ARG D 1 219 ? 34.541 44.429 26.631 1.00 17.33 218 ARG D CA 1
ATOM 6594 C C . ARG D 1 219 ? 33.449 44.372 27.687 1.00 15.74 218 ARG D C 1
ATOM 6595 O O . ARG D 1 219 ? 32.398 43.757 27.489 1.00 16.25 218 ARG D O 1
ATOM 6603 N N . VAL D 1 220 ? 33.709 45.036 28.810 1.00 19.31 219 VAL D N 1
ATOM 6604 C CA . VAL D 1 220 ? 32.657 45.279 29.786 1.00 19.92 219 VAL D CA 1
ATOM 6605 C C . VAL D 1 220 ? 31.768 46.422 29.301 1.00 18.10 219 VAL D C 1
ATOM 6606 O O . VAL D 1 220 ? 32.154 47.231 28.456 1.00 20.78 219 VAL D O 1
ATOM 6610 N N . GLY D 1 221 ? 30.551 46.474 29.826 1.00 18.38 220 GLY D N 1
ATOM 6611 C CA . GLY D 1 221 ? 29.660 47.572 29.514 1.00 15.77 220 GLY D CA 1
ATOM 6612 C C . GLY D 1 221 ? 29.810 48.712 30.500 1.00 16.57 220 GLY D C 1
ATOM 6613 O O . GLY D 1 221 ? 30.523 48.629 31.492 1.00 17.68 220 GLY D O 1
ATOM 6614 N N . THR D 1 222 ? 29.130 49.812 30.215 1.00 16.91 221 THR D N 1
ATOM 6615 C CA . THR D 1 222 ? 29.150 50.945 31.128 1.00 16.76 221 THR D CA 1
ATOM 6616 C C . THR D 1 222 ? 27.800 51.100 31.816 1.00 16.91 221 THR D C 1
ATOM 6617 O O . THR D 1 222 ? 26.762 50.672 31.300 1.00 18.35 221 THR D O 1
ATOM 6621 N N . ALA D 1 223 ? 27.822 51.756 32.982 1.00 15.24 222 ALA D N 1
ATOM 6622 C CA . ALA D 1 223 ? 26.575 52.040 33.687 1.00 15.19 222 ALA D CA 1
ATOM 6623 C C . ALA D 1 223 ? 25.635 52.872 32.828 1.00 15.91 222 ALA D C 1
ATOM 6624 O O . ALA D 1 223 ? 24.414 52.687 32.886 1.00 16.75 222 ALA D O 1
ATOM 6626 N N . GLU D 1 224 ? 26.189 53.775 32.015 1.00 15.26 223 GLU D N 1
ATOM 6627 C CA . GLU D 1 224 ? 25.374 54.605 31.136 1.00 16.07 223 GLU D CA 1
ATOM 6628 C C . GLU D 1 224 ? 24.699 53.789 30.045 1.00 16.05 223 GLU D C 1
ATOM 6629 O O . GLU D 1 224 ? 23.623 54.171 29.568 1.00 16.35 223 GLU D O 1
ATOM 6635 N N . GLU D 1 225 ? 25.298 52.663 29.641 1.00 15.47 224 GLU D N 1
ATOM 6636 C CA . GLU D 1 225 ? 24.624 51.786 28.684 1.00 16.01 224 GLU D CA 1
ATOM 6637 C C . GLU D 1 225 ? 23.431 51.077 29.321 1.00 16.85 224 GLU D C 1
ATOM 6638 O O . GLU D 1 225 ? 22.370 50.951 28.694 1.00 18.10 224 GLU D O 1
ATOM 6644 N N . VAL D 1 226 ? 23.571 50.629 30.574 1.00 15.08 225 VAL D N 1
ATOM 6645 C CA . VAL D 1 226 ? 22.409 50.107 31.294 1.00 16.79 225 VAL D CA 1
ATOM 6646 C C . VAL D 1 226 ? 21.343 51.184 31.421 1.00 15.69 225 VAL D C 1
ATOM 6647 O O . VAL D 1 226 ? 20.155 50.942 31.164 1.00 15.97 225 VAL D O 1
ATOM 6651 N N . ALA D 1 227 ? 21.761 52.403 31.771 1.00 16.11 226 ALA D N 1
ATOM 6652 C CA . ALA D 1 227 ? 20.820 53.503 31.923 1.00 15.77 226 ALA D CA 1
ATOM 6653 C C . ALA D 1 227 ? 20.080 53.801 30.629 1.00 16.25 226 ALA D C 1
ATOM 6654 O O . ALA D 1 227 ? 18.908 54.183 30.669 1.00 16.40 226 ALA D O 1
ATOM 6656 N N . GLY D 1 228 ? 20.740 53.639 29.475 1.00 14.70 227 GLY D N 1
ATOM 6657 C CA . GLY D 1 228 ? 20.051 53.843 28.208 1.00 14.56 227 GLY D CA 1
ATOM 6658 C C . GLY D 1 228 ? 18.911 52.864 27.991 1.00 13.94 227 GLY D C 1
ATOM 6659 O O . GLY D 1 228 ? 17.863 53.228 27.452 1.00 15.04 227 GLY D O 1
ATOM 6660 N N . ALA D 1 229 ? 19.095 51.604 28.401 1.00 15.58 228 ALA D N 1
ATOM 6661 C CA . ALA D 1 229 ? 18.010 50.635 28.263 1.00 14.52 228 ALA D CA 1
ATOM 6662 C C . ALA D 1 229 ? 16.855 50.971 29.200 1.00 14.20 228 ALA D C 1
ATOM 6663 O O . ALA D 1 229 ? 15.685 50.845 28.820 1.00 14.35 228 ALA D O 1
ATOM 6665 N N . VAL D 1 230 ? 17.167 51.397 30.428 1.00 13.56 229 VAL D N 1
ATOM 6666 C CA . VAL D 1 230 ? 16.122 51.816 31.361 1.00 14.86 229 VAL D CA 1
ATOM 6667 C C . VAL D 1 230 ? 15.378 53.031 30.825 1.00 15.27 229 VAL D C 1
ATOM 6668 O O . VAL D 1 230 ? 14.147 53.107 30.918 1.00 14.98 229 VAL D O 1
ATOM 6672 N N . SER D 1 231 ? 16.114 53.992 30.248 1.00 15.71 230 SER D N 1
ATOM 6673 C CA . SER D 1 231 ? 15.501 55.168 29.633 1.00 16.31 230 SER D CA 1
ATOM 6674 C C . SER D 1 231 ? 14.481 54.758 28.582 1.00 15.74 230 SER D C 1
ATOM 6675 O O . SER D 1 231 ? 13.352 55.262 28.559 1.00 15.24 230 SER D O 1
ATOM 6678 N N . PHE D 1 232 ? 14.862 53.818 27.711 1.00 13.84 231 PHE D N 1
ATOM 6679 C CA . PHE D 1 232 ? 13.936 53.312 26.711 1.00 13.10 231 PHE D CA 1
ATOM 6680 C C . PHE D 1 232 ? 12.688 52.719 27.358 1.00 13.44 231 PHE D C 1
ATOM 6681 O O . PHE D 1 232 ? 11.562 53.064 26.982 1.00 14.88 231 PHE D O 1
ATOM 6689 N N . LEU D 1 233 ? 12.867 51.832 28.341 1.00 13.19 232 LEU D N 1
ATOM 6690 C CA . LEU D 1 233 ? 11.725 51.180 28.973 1.00 13.49 232 LEU D CA 1
ATOM 6691 C C . LEU D 1 233 ? 10.849 52.144 29.762 1.00 14.22 232 LEU D C 1
ATOM 6692 O O . LEU D 1 233 ? 9.678 51.838 30.004 1.00 16.33 232 LEU D O 1
ATOM 6697 N N . ALA D 1 234 ? 11.374 53.301 30.154 1.00 13.03 233 ALA D N 1
ATOM 6698 C CA . ALA D 1 234 ? 10.581 54.309 30.843 1.00 14.01 233 ALA D CA 1
ATOM 6699 C C . ALA D 1 234 ? 9.923 55.291 29.881 1.00 18.27 233 ALA D C 1
ATOM 6700 O O . ALA D 1 234 ? 9.182 56.174 30.326 1.00 22.39 233 ALA D O 1
ATOM 6702 N N . SER D 1 235 ? 10.178 55.169 28.583 1.00 15.78 234 SER D N 1
ATOM 6703 C CA . SER D 1 235 ? 9.824 56.196 27.614 1.00 15.87 234 SER D CA 1
ATOM 6704 C C . SER D 1 235 ? 8.475 55.895 26.974 1.00 16.69 234 SER D C 1
ATOM 6705 O O . SER D 1 235 ? 7.877 54.836 27.177 1.00 17.01 234 SER D O 1
ATOM 6708 N N . GLU D 1 236 ? 8.017 56.828 26.139 1.00 15.90 235 GLU D N 1
ATOM 6709 C CA . GLU D 1 236 ? 6.797 56.637 25.371 1.00 16.80 235 GLU D CA 1
ATOM 6710 C C . GLU D 1 236 ? 6.984 55.682 24.199 1.00 17.28 235 GLU D C 1
ATOM 6711 O O . GLU D 1 236 ? 6.027 55.436 23.454 1.00 19.30 235 GLU D O 1
ATOM 6717 N N . ASP D 1 237 ? 8.186 55.137 24.022 1.00 15.56 236 ASP D N 1
ATOM 6718 C CA . ASP D 1 237 ? 8.446 54.149 22.984 1.00 17.38 236 ASP D CA 1
ATOM 6719 C C . ASP D 1 237 ? 8.333 52.710 23.470 1.00 16.28 236 ASP D C 1
ATOM 6720 O O . ASP D 1 237 ? 8.643 51.800 22.701 1.00 17.10 236 ASP D O 1
ATOM 6725 N N . ALA D 1 238 ? 7.906 52.474 24.716 1.00 14.05 237 ALA D N 1
ATOM 6726 C CA . ALA D 1 238 ? 7.927 51.124 25.273 1.00 14.48 237 ALA D CA 1
ATOM 6727 C C . ALA D 1 238 ? 6.575 50.692 25.827 1.00 15.91 237 ALA D C 1
ATOM 6728 O O . ALA D 1 238 ? 6.516 49.751 26.630 1.00 18.12 237 ALA D O 1
ATOM 6730 N N . SER D 1 239 ? 5.491 51.326 25.391 1.00 16.19 238 SER D N 1
ATOM 6731 C CA . SER D 1 239 ? 4.183 51.016 25.961 1.00 17.77 238 SER D CA 1
ATOM 6732 C C . SER D 1 239 ? 3.732 49.592 25.651 1.00 16.76 238 SER D C 1
ATOM 6733 O O . SER D 1 239 ? 3.005 48.990 26.451 1.00 18.20 238 SER D O 1
ATOM 6736 N N . TYR D 1 240 ? 4.152 49.029 24.517 1.00 14.33 239 TYR D N 1
ATOM 6737 C CA . TYR D 1 240 ? 3.686 47.722 24.079 1.00 14.45 239 TYR D CA 1
ATOM 6738 C C . TYR D 1 240 ? 4.672 46.614 24.422 1.00 13.90 239 TYR D C 1
ATOM 6739 O O . TYR D 1 240 ? 4.644 45.549 23.805 1.00 13.94 239 TYR D O 1
ATOM 6748 N N . ILE D 1 241 ? 5.536 46.841 25.403 1.00 14.13 240 ILE D N 1
ATOM 6749 C CA . ILE D 1 241 ? 6.547 45.872 25.803 1.00 14.91 240 ILE D CA 1
ATOM 6750 C C . ILE D 1 241 ? 6.221 45.457 27.234 1.00 14.01 240 ILE D C 1
ATOM 6751 O O . ILE D 1 241 ? 6.152 46.306 28.130 1.00 14.88 240 ILE D O 1
ATOM 6756 N N . ALA D 1 242 ? 6.007 44.161 27.448 1.00 14.30 241 ALA D N 1
ATOM 6757 C CA . ALA D 1 242 ? 5.603 43.684 28.765 1.00 12.73 241 ALA D CA 1
ATOM 6758 C C . ALA D 1 242 ? 6.181 42.293 28.968 1.00 13.42 241 ALA D C 1
ATOM 6759 O O . ALA D 1 242 ? 6.061 41.442 28.082 1.00 16.00 241 ALA D O 1
ATOM 6761 N N . GLY D 1 243 ? 6.815 42.067 30.116 1.00 13.49 242 GLY D N 1
ATOM 6762 C CA . GLY D 1 243 ? 7.394 40.769 30.405 1.00 13.42 242 GLY D CA 1
ATOM 6763 C C . GLY D 1 243 ? 8.706 40.483 29.712 1.00 15.21 242 GLY D C 1
ATOM 6764 O O . GLY D 1 243 ? 9.168 39.333 29.736 1.00 14.97 242 GLY D O 1
ATOM 6765 N N . ALA D 1 244 ? 9.319 41.482 29.092 1.00 13.68 243 ALA D N 1
ATOM 6766 C CA . ALA D 1 244 ? 10.529 41.272 28.315 1.00 12.14 243 ALA D CA 1
ATOM 6767 C C . ALA D 1 244 ? 11.765 41.325 29.192 1.00 10.76 243 ALA D C 1
ATOM 6768 O O . ALA D 1 244 ? 11.787 41.990 30.229 1.00 13.34 243 ALA D O 1
ATOM 6770 N N . VAL D 1 245 ? 12.812 40.650 28.732 1.00 13.40 244 VAL D N 1
ATOM 6771 C CA . VAL D 1 245 ? 14.152 40.759 29.295 1.00 13.57 244 VAL D CA 1
ATOM 6772 C C . VAL D 1 245 ? 15.000 41.478 28.258 1.00 15.97 244 VAL D C 1
ATOM 6773 O O . VAL D 1 245 ? 15.161 40.986 27.132 1.00 18.92 244 VAL D O 1
ATOM 6777 N N . ILE D 1 246 ? 15.511 42.658 28.610 1.00 14.02 245 ILE D N 1
ATOM 6778 C CA . ILE D 1 246 ? 16.388 43.425 27.734 1.00 14.01 245 ILE D CA 1
ATOM 6779 C C . ILE D 1 246 ? 17.828 43.177 28.196 1.00 14.07 245 ILE D C 1
ATOM 6780 O O . ILE D 1 246 ? 18.238 43.744 29.220 1.00 14.33 245 ILE D O 1
ATOM 6785 N N . PRO D 1 247 ? 18.611 42.378 27.477 1.00 13.62 246 PRO D N 1
ATOM 6786 C CA . PRO D 1 247 ? 19.975 42.085 27.941 1.00 12.58 246 PRO D CA 1
ATOM 6787 C C . PRO D 1 247 ? 20.932 43.187 27.507 1.00 14.09 246 PRO D C 1
ATOM 6788 O O . PRO D 1 247 ? 20.935 43.614 26.348 1.00 17.49 246 PRO D O 1
ATOM 6792 N N . VAL D 1 248 ? 21.726 43.673 28.457 1.00 13.65 247 VAL D N 1
ATOM 6793 C CA . VAL D 1 248 ? 22.748 44.683 28.196 1.00 13.16 247 VAL D CA 1
ATOM 6794 C C . VAL D 1 248 ? 24.067 44.062 28.626 1.00 13.35 247 VAL D C 1
ATOM 6795 O O . VAL D 1 248 ? 24.588 44.343 29.712 1.00 12.35 247 VAL D O 1
ATOM 6799 N N . ASP D 1 249 ? 24.598 43.184 27.771 1.00 14.21 248 ASP D N 1
ATOM 6800 C CA . ASP D 1 249 ? 25.657 42.281 28.195 1.00 14.20 248 ASP D CA 1
ATOM 6801 C C . ASP D 1 249 ? 26.652 41.968 27.084 1.00 14.71 248 ASP D C 1
ATOM 6802 O O . ASP D 1 249 ? 27.433 41.013 27.230 1.00 14.22 248 ASP D O 1
ATOM 6807 N N . GLY D 1 250 ? 26.639 42.705 25.975 1.00 12.52 249 GLY D N 1
ATOM 6808 C CA . GLY D 1 250 ? 27.584 42.426 24.919 1.00 13.87 249 GLY D CA 1
ATOM 6809 C C . GLY D 1 250 ? 27.392 41.087 24.251 1.00 13.09 249 GLY D C 1
ATOM 6810 O O . GLY D 1 250 ? 28.326 40.589 23.609 1.00 13.24 249 GLY D O 1
ATOM 6811 N N . GLY D 1 251 ? 26.204 40.495 24.388 1.00 13.81 250 GLY D N 1
ATOM 6812 C CA . GLY D 1 251 ? 25.915 39.181 23.862 1.00 14.51 250 GLY D CA 1
ATOM 6813 C C . GLY D 1 251 ? 26.216 38.029 24.798 1.00 12.79 250 GLY D C 1
ATOM 6814 O O . GLY D 1 251 ? 25.995 36.874 24.411 1.00 14.11 250 GLY D O 1
ATOM 6815 N N . MET D 1 252 ? 26.691 38.303 26.018 1.00 12.66 251 MET D N 1
ATOM 6816 C CA . MET D 1 252 ? 27.181 37.235 26.879 1.00 12.97 251 MET D CA 1
ATOM 6817 C C . MET D 1 252 ? 26.117 36.171 27.129 1.00 14.51 251 MET D C 1
ATOM 6818 O O . MET D 1 252 ? 26.423 34.970 27.138 1.00 14.38 251 MET D O 1
ATOM 6823 N N . GLY D 1 253 ? 24.867 36.583 27.329 1.00 13.82 252 GLY D N 1
ATOM 6824 C CA . GLY D 1 253 ? 23.847 35.655 27.775 1.00 13.62 252 GLY D CA 1
ATOM 6825 C C . GLY D 1 253 ? 23.068 34.931 26.698 1.00 14.14 252 GLY D C 1
ATOM 6826 O O . GLY D 1 253 ? 22.084 34.258 27.028 1.00 13.07 252 GLY D O 1
ATOM 6827 N N . MET D 1 254 ? 23.464 35.037 25.432 1.00 13.96 253 MET D N 1
ATOM 6828 C CA . MET D 1 254 ? 22.706 34.399 24.356 1.00 13.57 253 MET D CA 1
ATOM 6829 C C . MET D 1 254 ? 22.571 32.905 24.606 1.00 12.75 253 MET D C 1
ATOM 6830 O O . MET D 1 254 ? 23.556 32.212 24.858 1.00 15.16 253 MET D O 1
ATOM 6835 N N . GLY D 1 255 ? 21.345 32.413 24.516 1.00 10.42 254 GLY D N 1
ATOM 6836 C CA . GLY D 1 255 ? 21.126 30.988 24.706 1.00 11.53 254 GLY D CA 1
ATOM 6837 C C . GLY D 1 255 ? 19.662 30.686 24.929 1.00 11.29 254 GLY D C 1
ATOM 6838 O O . GLY D 1 255 ? 18.783 31.421 24.471 1.00 11.99 254 GLY D O 1
ATOM 6839 N N . HIS D 1 256 ? 19.413 29.574 25.611 1.00 11.53 255 HIS D N 1
ATOM 6840 C CA . HIS D 1 256 ? 18.047 29.181 25.899 1.00 12.35 255 HIS D CA 1
ATOM 6841 C C . HIS D 1 256 ? 18.033 28.380 27.184 1.00 12.65 255 HIS D C 1
ATOM 6842 O O . HIS D 1 256 ? 19.080 27.838 27.562 1.00 15.34 255 HIS D O 1
#

Sequence (928 aa):
ATAGRPAFVSRSVLVTGGNRGIGLAIARRLAADGHKVAVTHRGSGAPDDLFGVQCDVTDSAAVDRAFKEVEEHQGPVEVLVANAGISKDAFLMRMTEERFEEVINTNLTGAFRCAQRASRTTMQRKRFGRRIIFIGSVSGMWGIGNQANYAAAKAGLIGMARSISRELAKAGVTANVVAPGYIDTEMTRALDERIQAGALDFIPAKRVGTAEEVAGAVSFLASEDASYIAGAVIPVDGGMGMGHATAGRPAFVSRSVLVTGGNRGIGLAIARRLAADGHKVAVTHRGSGAPDDLFGVQCDVTDSAAVDRAFKEVEEHQGPVEVLVANAGISSKDAFLMRMTEERFEEVINTNLTGAFRCAQRASRTMQRKRFGRIIFIGSVSGMWGIGNQANYAAAKAGLIGMARSISRELAKAGVTANVVAPGYIDTALDFIPAKRVGTAEEVAGAVSFLASEDASYIAGAVIPVDGGMGMGHATAGRPAFVSRSVLVTGGNRGIGLAIARRLAADGHKVAVTHRGSGAPDDLFGVVQCDVTDSAAVDRAFKEVEEHQGPVEVLVANAGISKDAFLMRMTEERFEEVINTNLTGAFRCAQRASRTMQRKRFGRRIIFIGSVSGMWGIGNQANYAAAKAGLIGMARSISRELAKAGVTANVVAPGYIDLDFIPAKRVGTAEEVAGAVSFLASEDASYIAGAVIPVDGGMGMGHATAGRPAFVSRSVLVTGGNRGIGLAIARRLAADGHKVAVTHRGSGAPDDLFGVQCDVTDSAAVDRAFKEVEEHQGPVEVLVANAGISKDAFLMRMTEERFEEVINTNLTGAFRCAQRASRTMQRKRFGRRIIFIGSVSGMWGIGNQANYAAAKAGLIGMARSISRELAKAGVTANVVAPGYIDTEMLDFIPAKRVGTAEEVAGAVSFLASEDASYIAGAVIPVDGGMGMGH